Protein AF-0000000074472490 (afdb_homodimer)

Secondary structure (DSSP, 8-state):
--------------------------------------------------------------------------------------------S--S---TTS-SBTTB---TT--SS-SS-HHHHHHHHHIIIIIHHHH-TT-TT-HHHHHHHHHHTT-HHHHHHHHHHHHHHHHHHHHHTTT---B-TTS-B----TTHHHHHHHHHHHHHHHHHT-TT----HHHHHHHHHHHHHHHHTHHHH----HHHHHHHHHHHHT--S-TB-TTTTT-PPPPS-TT-SS-HHHHHHHHHHHHHHHHHHHHHHT----S-B-TT--TT------HHHHHHHHHHHHHHHHHHHHS-----HHHHHHHHHHHHHHHHHHHHH--GGGS-SEEE--BGGGTB-S-EEE-SSHHHHHHHHHHHHHHHHHHHT-TTT---SSTTHHHHHHHHHHHHHHHHHHHHHHHHHSS--HHHHHHHHHHHHHHGGG---HHHHHHHHHHHHHHHHHH----HHHHHHHHHHHHHH-/--------------------------------------------------------------------------------------------S--TT--TTS-SBTTB---TT--SS-SS-HHHHHHHHHIIIIIHHHH-TT-TT-HHHHHHHHHHTT-HHHHHHHHHHHHHHHHHHHHHTTT---B-TTS-B----TTHHHHHHHHHHHHHHHHHT-TT----HHHHHHHHHHHHHHHHTHHHH----HHHHHHHHHHHHT--S-SB-TTTTT-PPPPS-TT-SS-HHHHHHHHHHHHHHHHHHHHHHT----S-B-TT--TT------HHHHHHHHHHHHHHHHHHHHS-----HHHHHHHHHHHHHHHHHHHHH--GGGS-SEEE--BGGGTB-S-EEE-SSHHHHHHHHHHHHHHHHHHHT-TTT---SSTTHHHHHHHHHHHHHHHHHHHHHHHHHSS--HHHHHHHHHHHHHHGGG---HHHHHHHHHHHHHHHHHH----HHHHHHHHHHHHHH-

Organism: Aspergillus tubingensis (strain CBS 134.48) (NCBI:txid767770)

Foldseek 3Di:
DPDDDDPPDPDDPDDCPPDPPPDDDDPDDDPPDPPPPPPDDDDDDDDDDDDYDDDDDDDDDDDDDDDDDDDDPPCPPDDPDPPPPDDPPDPDPVPPVPLPPPPPAQFFDADPQCDPVGRDDPLLVLLLLCQLPPVLLLQCLLPPVSCRNPQLSVSLRTGVLSSLLSQLLSLLQLLLLCVLQVNPFDADPVRDGDDDDNCRNVVSVVSNVVSVVVQVPDPVHQPALSNLLSLLSVVNSCQLCCVPPNNDCVSVVVNLVNQVVVVPPACLALVNVNWDDFDPDSSDPRGRSSSSSSVLSSLLVCVLVCLLVLAQQRGDHDPPHDLVDDDDDDLSSLLSSLSSLLNVLSCLQRNPDPDDLVRNQVVLVVSVVSLVCCVVDNDPQLQFPDWDQADVVVLRHAIAGHGDGSSSLSSVLSSLVSVLSSLVSNSVLPCCDDDCNVVSVLVSLVSLSNSLSHLLNSQPNYDHRLSSLSSSLSSCLNNVLSDQDPSVNVVNVVSLSCSCNVRVRDCVVSNVVSVVSNVVVD/DPDDDPPDDDPPDDDDDPDDDPPDDDDDDPPPDDPDPPPDDDDDDDDDDDDDDDDDDDDDDDDDDDDDDDDPPPPDPDDPPPPPPDDPPPPDPVPPVCCPVDPPAQFFDADPQCDPVGRDDPLLVLLLLCQLPPVLLLQCLLPPVSCRNPQLSVSLRTHLLSSLLSQLLSLLQLLLLCVLQVNPFDADPVRDGDDDDNCRNVVSVVSNVVSVVVQVPDPVHAPALSNLL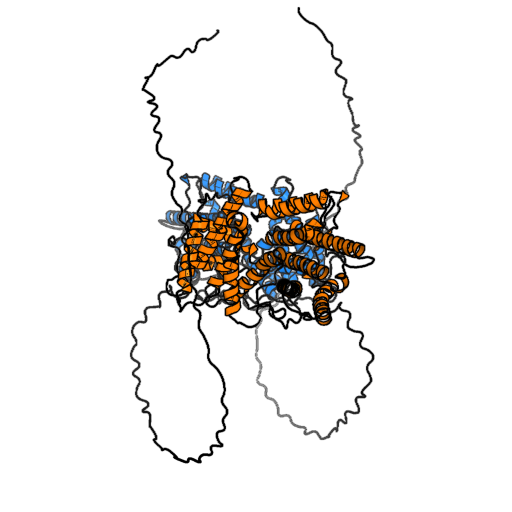SLLSVVNSQQLCCVPPNNDCVSVVVNLVNQVVVVPPACLALVNVNWDDFDPRSSDPRGRSSSSSSVLSSLLSCVLVCLLVLAQQRGDHDPPHDLVDDDDDDLSSLLSSLSSLLNVLSCLQRNPDPDDLVRNQVVLVVSVVSLVCCVVDNPPQLQFPDWDQADVVVLRHAIAGHGDGSSSLSSVLSSLVSVLSSLVSNSVLPCCDDDCNVVSVLVSLVSLSNSLSHLLNSQPNYDHRLSSLSSSLSSCLNNVLSDQDPSVNVVNVVSLSCSCNVRVRDCVVSNVVSVVSNVVVD

pLDDT: mean 76.33, std 29.39, range [14.24, 98.69]

Radius of gyration: 37.51 Å; Cα contacts (8 Å, |Δi|>4): 1243; chains: 2; bounding box: 107×106×148 Å

Sequence (1044 aa):
MTPRVKQDHTRPEASTTPTTDSRTIEGGEKPTAHVSLSTGSCQQGGCRNNLQGAVPEASSPRQQDPKPPTAPVVADTSNLGVANEPDKALPDSAGEFARGRYPLGPLHGLPDTNSITAYLSWEEACLIRHFAENLAQWFETSDRDRHFSIVVPERAMFCPVLRYAVFTASAGHLTRLASCRRGKEVNLANGVSLRLNPEAAIRYHDICISYLLEISNDPREEYNEDVLTAATILRFYEQIEAPSLGHSDTYLNAIKFIVNTQGKESFYAYQNIQGPSPNPHVHSTPSLSLHHSACLSALRQEFWSAFLHQRPFPFPVSSTNNYSLCDIATDFIWANRIFVWVADLLIFCFGNDKLGMEERARRWRKLKAVEEQWQQSSPPAFKPIYYRAADPASGKYFPEIWHMNTCQVAGAQHVELGRILLAVSDPARTSRLGLGAWSRSQILASELRNITRRLCGLAISNRPCPAAWVTAMVGISVCGEYFTDTGEQDALVRLLQRLEYDHAWPTESTIQALRNAWEHATMTPRVKQDHTRPEASTTPTTDSRTIEGGEKPTAHVSLSTGSCQQGGCRNNLQGAVPEASSPRQQDPKPPTAPVVADTSNLGVANEPDKALPDSAGEFARGRYPLGPLHGLPDTNSI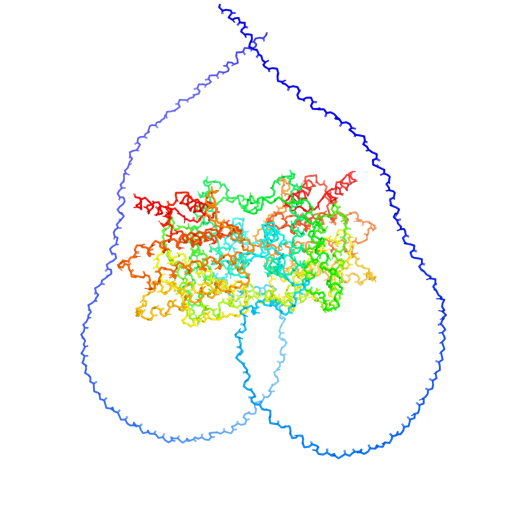TAYLSWEEACLIRHFAENLAQWFETSDRDRHFSIVVPERAMFCPVLRYAVFTASAGHLTRLASCRRGKEVNLANGVSLRLNPEAAIRYHDICISYLLEISNDPREEYNEDVLTAATILRFYEQIEAPSLGHSDTYLNAIKFIVNTQGKESFYAYQNIQGPSPNPHVHSTPSLSLHHSACLSALRQEFWSAFLHQRPFPFPVSSTNNYSLCDIATDFIWANRIFVWVADLLIFCFGNDKLGMEERARRWRKLKAVEEQWQQSSPPAFKPIYYRAADPASGKYFPEIWHMNTCQVAGAQHVELGRILLAVSDPARTSRLGLGAWSRSQILASELRNITRRLCGLAISNRPCPAAWVTAMVGISVCGEYFTDTGEQDALVRLLQRLEYDHAWPTESTIQALRNAWEHAT

Structure (mmCIF, N/CA/C/O backbone):
data_AF-0000000074472490-model_v1
#
loop_
_entity.id
_entity.type
_entity.pdbx_description
1 polymer 'ARCA protein'
#
loop_
_atom_site.group_PDB
_atom_site.id
_atom_site.type_symbol
_atom_site.label_atom_id
_atom_site.label_alt_id
_atom_site.label_comp_id
_atom_site.label_asym_id
_atom_site.label_entity_id
_atom_site.label_seq_id
_atom_site.pdbx_PDB_ins_code
_atom_site.Cartn_x
_atom_site.Cartn_y
_atom_site.Cartn_z
_atom_site.occupancy
_atom_site.B_iso_or_equiv
_atom_site.auth_seq_id
_atom_site.auth_comp_id
_atom_site.auth_asym_id
_atom_site.auth_atom_id
_atom_site.pdbx_PDB_model_num
ATOM 1 N N . MET A 1 1 ? -24.578 26.922 -73.75 1 17.66 1 MET A N 1
ATOM 2 C CA . MET A 1 1 ? -25.109 25.672 -73.188 1 17.66 1 MET A CA 1
ATOM 3 C C . MET A 1 1 ? -25.391 25.797 -71.688 1 17.66 1 MET A C 1
ATOM 5 O O . MET A 1 1 ? -24.469 25.766 -70.875 1 17.66 1 MET A O 1
ATOM 9 N N . THR A 1 2 ? -26.406 26.547 -71.125 1 19.66 2 THR A N 1
ATOM 10 C CA . THR A 1 2 ? -27.094 27.312 -70.125 1 19.66 2 THR A CA 1
ATOM 11 C C . THR A 1 2 ? -27.938 26.391 -69.25 1 19.66 2 THR A C 1
ATOM 13 O O . THR A 1 2 ? -28.859 26.844 -68.562 1 19.66 2 THR A O 1
ATOM 16 N N . PRO A 1 3 ? -27.359 25.172 -68.812 1 19.97 3 PRO A N 1
ATOM 17 C CA . PRO A 1 3 ? -28.219 24.016 -68.562 1 19.97 3 PRO A CA 1
ATOM 18 C C . PRO A 1 3 ? -29.016 24.188 -67.25 1 19.97 3 PRO A C 1
ATOM 20 O O . PRO A 1 3 ? -28.484 24.672 -66.25 1 19.97 3 PRO A O 1
ATOM 23 N N . ARG A 1 4 ? -30.422 24.109 -67.188 1 18 4 ARG A N 1
ATOM 24 C CA . ARG A 1 4 ? -31.641 24.562 -66.562 1 18 4 ARG A CA 1
ATOM 25 C C . ARG A 1 4 ? -31.797 23.875 -65.188 1 18 4 ARG A C 1
ATOM 27 O O . ARG A 1 4 ? -31.062 22.938 -64.875 1 18 4 ARG A O 1
ATOM 34 N N . VAL A 1 5 ? -33 23.172 -64.812 1 17.72 5 VAL A N 1
ATOM 35 C CA . VAL A 1 5 ? -34.25 23.391 -64.062 1 17.72 5 VAL A CA 1
ATOM 36 C C . VAL A 1 5 ? -34.406 22.344 -62.969 1 17.72 5 VAL A C 1
ATOM 38 O O . VAL A 1 5 ? -35.406 22.344 -62.25 1 17.72 5 VAL A O 1
ATOM 41 N N . LYS A 1 6 ? -33.594 21.297 -62.812 1 18.27 6 LYS A N 1
ATOM 42 C CA . LYS A 1 6 ? -34.281 20.094 -62.375 1 18.27 6 LYS A CA 1
ATOM 43 C C . LYS A 1 6 ? -34.781 20.25 -60.938 1 18.27 6 LYS A C 1
ATOM 45 O O . LYS A 1 6 ? -34 20.594 -60.031 1 18.27 6 LYS A O 1
ATOM 50 N N . GLN A 1 7 ? -36.156 20.141 -60.5 1 18.27 7 GLN A N 1
ATOM 51 C CA . GLN A 1 7 ? -37.219 20.516 -59.594 1 18.27 7 GLN A CA 1
ATOM 52 C C . GLN A 1 7 ? -37.25 19.578 -58.375 1 18.27 7 GLN A C 1
ATOM 54 O O . GLN A 1 7 ? -38 18.609 -58.344 1 18.27 7 GLN A O 1
ATOM 59 N N . ASP A 1 8 ? -36.125 19.094 -57.812 1 18.53 8 ASP A N 1
ATOM 60 C CA . ASP A 1 8 ? -36.094 17.891 -56.969 1 18.53 8 ASP A CA 1
ATOM 61 C C . ASP A 1 8 ? -36.875 18.094 -55.688 1 18.53 8 ASP A C 1
ATOM 63 O O . ASP A 1 8 ? -36.656 19.062 -54.969 1 18.53 8 ASP A O 1
ATOM 67 N N . HIS A 1 9 ? -37.969 17.312 -55.344 1 19.16 9 HIS A N 1
ATOM 68 C CA . HIS A 1 9 ? -39.281 17.172 -54.719 1 19.16 9 HIS A CA 1
ATOM 69 C C . HIS A 1 9 ? -39.125 16.875 -53.219 1 19.16 9 HIS A C 1
ATOM 71 O O . HIS A 1 9 ? -38.688 15.781 -52.844 1 19.16 9 HIS A O 1
ATOM 77 N N . THR A 1 10 ? -38.656 17.734 -52.344 1 18.27 10 THR A N 1
ATOM 78 C CA . THR A 1 10 ? -38.094 17.609 -50.969 1 18.27 10 THR A CA 1
ATOM 79 C C . THR A 1 10 ? -39.188 17.188 -50 1 18.27 10 THR A C 1
ATOM 81 O O . THR A 1 10 ? -40.219 17.859 -49.875 1 18.27 10 THR A O 1
ATOM 84 N N . ARG A 1 11 ? -39.312 15.875 -49.719 1 18.16 11 ARG A N 1
ATOM 85 C CA . ARG A 1 11 ? -40.312 15.078 -49.031 1 18.16 11 ARG A CA 1
ATOM 86 C C . ARG A 1 11 ? -40.594 15.664 -47.656 1 18.16 11 ARG A C 1
ATOM 88 O O . ARG A 1 11 ? -39.688 15.969 -46.875 1 18.16 11 ARG A O 1
ATOM 95 N N . PRO A 1 12 ? -41.938 16.016 -47.25 1 18.17 12 PRO A N 1
ATOM 96 C CA . PRO A 1 12 ? -42.625 16.844 -46.25 1 18.17 12 PRO A CA 1
ATOM 97 C C . PRO A 1 12 ? -42.625 16.219 -44.844 1 18.17 12 PRO A C 1
ATOM 99 O O . PRO A 1 12 ? -43.125 15.109 -44.688 1 18.17 12 PRO A O 1
ATOM 102 N N . GLU A 1 13 ? -41.438 16.188 -44.188 1 17.86 13 GLU A N 1
ATOM 103 C CA . GLU A 1 13 ? -41.25 15.484 -42.906 1 17.86 13 GLU A CA 1
ATOM 104 C C . GLU A 1 13 ? -42.375 15.836 -41.938 1 17.86 13 GLU A C 1
ATOM 106 O O . GLU A 1 13 ? -42.719 17 -41.781 1 17.86 13 GLU A O 1
ATOM 111 N N . ALA A 1 14 ? -43.188 14.914 -41.562 1 17.92 14 ALA A N 1
ATOM 112 C CA . ALA A 1 14 ? -44.438 14.656 -40.844 1 17.92 14 ALA A CA 1
ATOM 113 C C . ALA A 1 14 ? -44.375 15.188 -39.438 1 17.92 14 ALA A C 1
ATOM 115 O O . ALA A 1 14 ? -43.375 14.984 -38.75 1 17.92 14 ALA A O 1
ATOM 116 N N . SER A 1 15 ? -45.125 16.219 -38.938 1 17.45 15 SER A N 1
ATOM 117 C CA . SER A 1 15 ? -45.438 17.188 -37.906 1 17.45 15 SER A CA 1
ATOM 118 C C . SER A 1 15 ? -45.938 16.516 -36.625 1 17.45 15 SER A C 1
ATOM 120 O O . SER A 1 15 ? -47.094 16.078 -36.594 1 17.45 15 SER A O 1
ATOM 122 N N . THR A 1 16 ? -45.125 15.617 -35.969 1 17.69 16 THR A N 1
ATOM 123 C CA . THR A 1 16 ? -45.594 14.805 -34.875 1 17.69 16 THR A CA 1
ATOM 124 C C . THR A 1 16 ? -46.094 15.688 -33.75 1 17.69 16 THR A C 1
ATOM 126 O O . THR A 1 16 ? -45.312 16.406 -33.094 1 17.69 16 THR A O 1
ATOM 129 N N . THR A 1 17 ? -47.312 16.188 -33.688 1 17.45 17 THR A N 1
ATOM 130 C CA . THR A 1 17 ? -48.031 17.156 -32.875 1 17.45 17 THR A CA 1
ATOM 131 C C . THR A 1 17 ? -48.281 16.578 -31.484 1 17.45 17 THR A C 1
ATOM 133 O O . THR A 1 17 ? -49.156 17.047 -30.766 1 17.45 17 THR A O 1
ATOM 136 N N . PRO A 1 18 ? -47.25 15.945 -30.828 1 18.59 18 PRO A N 1
ATOM 137 C CA . PRO A 1 18 ? -47.938 15.258 -29.734 1 18.59 18 PRO A CA 1
ATOM 138 C C . PRO A 1 18 ? -48.719 16.219 -28.828 1 18.59 18 PRO A C 1
ATOM 140 O O . PRO A 1 18 ? -48.406 17.406 -28.766 1 18.59 18 PRO A O 1
ATOM 143 N N . THR A 1 19 ? -49.938 15.812 -28.438 1 16.86 19 THR A N 1
ATOM 144 C CA . THR A 1 19 ? -51.125 16.234 -27.75 1 16.86 19 THR A CA 1
ATOM 145 C C . THR A 1 19 ? -50.844 16.531 -26.281 1 16.86 19 THR A C 1
ATOM 147 O O . THR A 1 19 ? -50.156 15.766 -25.609 1 16.86 19 THR A O 1
ATOM 150 N N . THR A 1 20 ? -51.062 17.812 -25.781 1 16.88 20 THR A N 1
ATOM 151 C CA . THR A 1 20 ? -50.875 18.75 -24.672 1 16.88 20 THR A CA 1
ATOM 152 C C . THR A 1 20 ? -51.688 18.312 -23.453 1 16.88 20 THR A C 1
ATOM 154 O O . THR A 1 20 ? -51.656 18.969 -22.406 1 16.88 20 THR A O 1
ATOM 157 N N . ASP A 1 21 ? -52.219 17.031 -23.406 1 16.22 21 ASP A N 1
ATOM 158 C CA . ASP A 1 21 ? -53.406 17.172 -22.562 1 16.22 21 ASP A CA 1
ATOM 159 C C . ASP A 1 21 ? -53 17.516 -21.125 1 16.22 21 ASP A C 1
ATOM 161 O O . ASP A 1 21 ? -52.031 16.969 -20.594 1 16.22 21 ASP A O 1
ATOM 165 N N . SER A 1 22 ? -53.562 18.641 -20.547 1 16.53 22 SER A N 1
ATOM 166 C CA . SER A 1 22 ? -53.469 19.547 -19.406 1 16.53 22 SER A CA 1
ATOM 167 C C . SER A 1 22 ? -53.969 18.875 -18.141 1 16.53 22 SER A C 1
ATOM 169 O O . SER A 1 22 ? -54.469 19.562 -17.234 1 16.53 22 SER A O 1
ATOM 171 N N . ARG A 1 23 ? -54.062 17.594 -18.094 1 15.91 23 ARG A N 1
ATOM 172 C CA . ARG A 1 23 ? -55.094 17.281 -17.109 1 15.91 23 ARG A CA 1
ATOM 173 C C . ARG A 1 23 ? -54.812 17.906 -15.758 1 15.91 23 ARG A C 1
ATOM 175 O O . ARG A 1 23 ? -53.625 18.094 -15.406 1 15.91 23 ARG A O 1
ATOM 182 N N . THR A 1 24 ? -55.844 18.25 -14.938 1 15.8 24 THR A N 1
ATOM 183 C CA . THR A 1 24 ? -56.312 19.156 -13.898 1 15.8 24 THR A CA 1
ATOM 184 C C . THR A 1 24 ? -55.781 18.75 -12.531 1 15.8 24 THR A C 1
ATOM 186 O O . THR A 1 24 ? -55.375 19.594 -11.734 1 15.8 24 THR A O 1
ATOM 189 N N . ILE A 1 25 ? -55.812 17.469 -12.078 1 16.98 25 ILE A N 1
ATOM 190 C CA . ILE A 1 25 ? -56.625 17.453 -10.859 1 16.98 25 ILE A CA 1
ATOM 191 C C . ILE A 1 25 ? -55.812 18.016 -9.703 1 16.98 25 ILE A C 1
ATOM 193 O O . ILE A 1 25 ? -54.594 18 -9.734 1 16.98 25 ILE A O 1
ATOM 197 N N . GLU A 1 26 ? -56.5 18.078 -8.422 1 16.28 26 GLU A N 1
ATOM 198 C CA . GLU A 1 26 ? -56.906 18.797 -7.219 1 16.28 26 GLU A CA 1
ATOM 199 C C . GLU A 1 26 ? -56.031 18.406 -6.031 1 16.28 26 GLU A C 1
ATOM 201 O O . GLU A 1 26 ? -56.25 18.875 -4.91 1 16.28 26 GLU A O 1
ATOM 206 N N . GLY A 1 27 ? -54.844 17.938 -6.266 1 15.73 27 GLY A N 1
ATOM 207 C CA . GLY A 1 27 ? -54.469 17.266 -5.023 1 15.73 27 GLY A CA 1
ATOM 208 C C . GLY A 1 27 ? -54.406 18.219 -3.838 1 15.73 27 GLY A C 1
ATOM 209 O O . GLY A 1 27 ? -53.812 19.297 -3.936 1 15.73 27 GLY A O 1
ATOM 210 N N . GLY A 1 28 ? -55.375 18.109 -2.936 1 16.16 28 GLY A N 1
ATOM 211 C CA . GLY A 1 28 ? -55.656 18.844 -1.71 1 16.16 28 GLY A CA 1
ATOM 212 C C . GLY A 1 28 ? -54.5 18.891 -0.749 1 16.16 28 GLY A C 1
ATOM 213 O O . GLY A 1 28 ? -53.531 18.156 -0.908 1 16.16 28 GLY A O 1
ATOM 214 N N . GLU A 1 29 ? -54.562 19.734 0.365 1 15.74 29 GLU A N 1
ATOM 215 C CA . GLU A 1 29 ? -53.844 20.625 1.276 1 15.74 29 GLU A CA 1
ATOM 216 C C . GLU A 1 29 ? -53.156 19.844 2.389 1 15.74 29 GLU A C 1
ATOM 218 O O . GLU A 1 29 ? -52.344 20.406 3.117 1 15.74 29 GLU A O 1
ATOM 223 N N . LYS A 1 30 ? -53.094 18.469 2.516 1 16.89 30 LYS A N 1
ATOM 224 C CA . LYS A 1 30 ? -53.344 18.266 3.943 1 16.89 30 LYS A CA 1
ATOM 225 C C . LYS A 1 30 ? -52.156 18.812 4.766 1 16.89 30 LYS A C 1
ATOM 227 O O . LYS A 1 30 ? -51 18.547 4.457 1 16.89 30 LYS A O 1
ATOM 232 N N . PRO A 1 31 ? -52.312 19.797 5.789 1 16.41 31 PRO A N 1
ATOM 233 C CA . PRO A 1 31 ? -51.469 20.672 6.617 1 16.41 31 PRO A CA 1
ATOM 234 C C . PRO A 1 31 ? -50.656 19.906 7.672 1 16.41 31 PRO A C 1
ATOM 236 O O . PRO A 1 31 ? -49.844 20.484 8.375 1 16.41 31 PRO A O 1
ATOM 239 N N . THR A 1 32 ? -50.062 18.75 7.461 1 16.59 32 THR A N 1
ATOM 240 C CA . THR A 1 32 ? -49.938 18.078 8.758 1 16.59 32 THR A CA 1
ATOM 241 C C . THR A 1 32 ? -48.969 18.859 9.656 1 16.59 32 THR A C 1
ATOM 243 O O . THR A 1 32 ? -47.844 19.172 9.258 1 16.59 32 THR A O 1
ATOM 246 N N . ALA A 1 33 ? -49.469 19.453 10.797 1 16.72 33 ALA A N 1
ATOM 247 C CA . ALA A 1 33 ? -49.094 20.312 11.914 1 16.72 33 ALA A CA 1
ATOM 248 C C . ALA A 1 33 ? -48.031 19.656 12.789 1 16.72 33 ALA A C 1
ATOM 250 O O . ALA A 1 33 ? -48.156 18.484 13.133 1 16.72 33 ALA A O 1
ATOM 251 N N . HIS A 1 34 ? -46.812 20.016 12.586 1 16.84 34 HIS A N 1
ATOM 252 C CA . HIS A 1 34 ? -45.625 19.625 13.336 1 16.84 34 HIS A CA 1
ATOM 253 C C . HIS A 1 34 ? -45.781 19.906 14.828 1 16.84 34 HIS A C 1
ATOM 255 O O . HIS A 1 34 ? -46.094 21.031 15.227 1 16.84 34 HIS A O 1
ATOM 261 N N . VAL A 1 35 ? -46.344 18.953 15.617 1 16.34 35 VAL A N 1
ATOM 262 C CA . VAL A 1 35 ? -46.625 19.016 17.047 1 16.34 35 VAL A CA 1
ATOM 263 C C . VAL A 1 35 ? -45.344 19.359 17.797 1 16.34 35 VAL A C 1
ATOM 265 O O . VAL A 1 35 ? -44.312 18.719 17.625 1 16.34 35 VAL A O 1
ATOM 268 N N . SER A 1 36 ? -45.188 20.625 18.375 1 16.72 36 SER A N 1
ATOM 269 C CA . SER A 1 36 ? -44.312 21.422 19.234 1 16.72 36 SER A CA 1
ATOM 270 C C . SER A 1 36 ? -44.125 20.766 20.594 1 16.72 36 SER A C 1
ATOM 272 O O . SER A 1 36 ? -45.031 20.703 21.406 1 16.72 36 SER A O 1
ATOM 274 N N . LEU A 1 37 ? -43.688 19.469 20.734 1 16.03 37 LEU A N 1
ATOM 275 C CA . LEU A 1 37 ? -43.844 19.016 22.109 1 16.03 37 LEU A CA 1
ATOM 276 C C . LEU A 1 37 ? -43.062 19.922 23.062 1 16.03 37 LEU A C 1
ATOM 278 O O . LEU A 1 37 ? -41.844 20.156 22.844 1 16.03 37 LEU A O 1
ATOM 282 N N . SER A 1 38 ? -43.719 20.688 24.016 1 15.64 38 SER A N 1
ATOM 283 C CA . SER A 1 38 ? -43.594 21.703 25.047 1 15.64 38 SER A CA 1
ATOM 284 C C . SER A 1 38 ? -42.781 21.172 26.234 1 15.64 38 SER A C 1
ATOM 286 O O . SER A 1 38 ? -42.594 21.891 27.219 1 15.64 38 SER A O 1
ATOM 288 N N . THR A 1 39 ? -41.969 20.141 26.25 1 16.22 39 THR A N 1
ATOM 289 C CA . THR A 1 39 ? -41.938 19.656 27.625 1 16.22 39 THR A CA 1
ATOM 290 C C . THR A 1 39 ? -41.281 20.703 28.531 1 16.22 39 THR A C 1
ATOM 292 O O . THR A 1 39 ? -40.156 21.141 28.297 1 16.22 39 THR A O 1
ATOM 295 N N . GLY A 1 40 ? -42.031 21.422 29.453 1 15.15 40 GLY A N 1
ATOM 296 C CA . GLY A 1 40 ? -41.938 22.516 30.422 1 15.15 40 GLY A CA 1
ATOM 297 C C . GLY A 1 40 ? -41.156 22.141 31.656 1 15.15 40 GLY A C 1
ATOM 298 O O . GLY A 1 40 ? -41 22.969 32.562 1 15.15 40 GLY A O 1
ATOM 299 N N . SER A 1 41 ? -40.656 20.922 31.922 1 15.26 41 SER A N 1
ATOM 300 C CA . SER A 1 41 ? -40.844 20.734 33.344 1 15.26 41 SER A CA 1
ATOM 301 C C . SER A 1 41 ? -40.156 21.828 34.156 1 15.26 41 SER A C 1
ATOM 303 O O . SER A 1 41 ? -39.25 22.469 33.656 1 15.26 41 SER A O 1
ATOM 305 N N . CYS A 1 42 ? -40.406 21.766 35.594 1 15.5 42 CYS A N 1
ATOM 306 C CA . CYS A 1 42 ? -40.688 22.438 36.875 1 15.5 42 CYS A CA 1
ATOM 307 C C . CYS A 1 42 ? -39.406 22.891 37.531 1 15.5 42 CYS A C 1
ATOM 309 O O . CYS A 1 42 ? -38.344 22.312 37.312 1 15.5 42 CYS A O 1
ATOM 311 N N . GLN A 1 43 ? -39.531 23.859 38.375 1 15.12 43 GLN A N 1
ATOM 312 C CA . GLN A 1 43 ? -38.906 24.984 39.062 1 15.12 43 GLN A CA 1
ATOM 313 C C . GLN A 1 43 ? -38.156 24.516 40.312 1 15.12 43 GLN A C 1
ATOM 315 O O . GLN A 1 43 ? -37.5 25.328 40.969 1 15.12 43 GLN A O 1
ATOM 320 N N . GLN A 1 44 ? -38.062 23.125 40.594 1 14.3 44 GLN A N 1
ATOM 321 C CA . GLN A 1 44 ? -38.188 23.188 42.062 1 14.3 44 GLN A CA 1
ATOM 322 C C . GLN A 1 44 ? -37.094 24.047 42.656 1 14.3 44 GLN A C 1
ATOM 324 O O . GLN A 1 44 ? -36.062 24.312 42 1 14.3 44 GLN A O 1
ATOM 329 N N . GLY A 1 45 ? -36.969 23.875 44.125 1 14.79 45 GLY A N 1
ATOM 330 C CA . GLY A 1 45 ? -36.875 24.531 45.406 1 14.79 45 GLY A CA 1
ATOM 331 C C . GLY A 1 45 ? -35.469 24.875 45.812 1 14.79 45 GLY A C 1
ATOM 332 O O . GLY A 1 45 ? -34.5 24.328 45.219 1 14.79 45 GLY A O 1
ATOM 333 N N . GLY A 1 46 ? -35.344 25.812 46.719 1 15.25 46 GLY A N 1
ATOM 334 C CA . GLY A 1 46 ? -34.5 26.844 47.281 1 15.25 46 GLY A CA 1
ATOM 335 C C . GLY A 1 46 ? -33.344 26.266 48.094 1 15.25 46 GLY A C 1
ATOM 336 O O . GLY A 1 46 ? -32.312 26.922 48.25 1 15.25 46 GLY A O 1
ATOM 337 N N . CYS A 1 47 ? -33.656 25.062 48.781 1 14.82 47 CYS A N 1
ATOM 338 C CA . CYS A 1 47 ? -33.344 25.328 50.188 1 14.82 47 CYS A CA 1
ATOM 339 C C . CYS A 1 47 ? -31.859 25.547 50.375 1 14.82 47 CYS A C 1
ATOM 341 O O . CYS A 1 47 ? -31.047 25.109 49.562 1 14.82 47 CYS A O 1
ATOM 343 N N . ARG A 1 48 ? -31.609 26 51.625 1 15.28 48 ARG A N 1
ATOM 344 C CA . ARG A 1 48 ? -30.797 26.844 52.469 1 15.28 48 ARG A CA 1
ATOM 345 C C . ARG A 1 48 ? -29.453 26.188 52.75 1 15.28 48 ARG A C 1
ATOM 347 O O . ARG A 1 48 ? -29.297 24.969 52.594 1 15.28 48 ARG A O 1
ATOM 354 N N . ASN A 1 49 ? -28.734 26.984 53.375 1 15.18 49 ASN A N 1
ATOM 355 C CA . ASN A 1 49 ? -27.359 27.297 53.719 1 15.18 49 ASN A CA 1
ATOM 356 C C . ASN A 1 49 ? -26.734 26.203 54.594 1 15.18 49 ASN A C 1
ATOM 358 O O . ASN A 1 49 ? -25.562 25.891 54.469 1 15.18 49 ASN A O 1
ATOM 362 N N . ASN A 1 50 ? -27.641 25.656 55.625 1 14.48 50 ASN A N 1
ATOM 363 C CA . ASN A 1 50 ? -27.109 26.047 56.938 1 14.48 50 ASN A CA 1
ATOM 364 C C . ASN A 1 50 ? -25.875 25.234 57.281 1 14.48 50 ASN A C 1
ATOM 366 O O . ASN A 1 50 ? -25.594 24.203 56.688 1 14.48 50 ASN A O 1
ATOM 370 N N . LEU A 1 51 ? -25.812 25.141 58.625 1 14.81 51 LEU A N 1
ATOM 371 C CA . LEU A 1 51 ? -24.938 25.453 59.75 1 14.81 51 LEU A CA 1
ATOM 372 C C . LEU A 1 51 ? -24.094 24.25 60.156 1 14.81 51 LEU A C 1
ATOM 374 O O . LEU A 1 51 ? -22.875 24.344 60.219 1 14.81 51 LEU A O 1
ATOM 378 N N . GLN A 1 52 ? -24.703 23.406 61.125 1 14.45 52 GLN A N 1
ATOM 379 C CA . GLN A 1 52 ? -24.156 23.406 62.469 1 14.45 52 GLN A CA 1
ATOM 380 C C . GLN A 1 52 ? -23.141 22.281 62.656 1 14.45 52 GLN A C 1
ATOM 382 O O . GLN A 1 52 ? -21.969 22.547 62.969 1 14.45 52 GLN A O 1
ATOM 387 N N . GLY A 1 53 ? -23.547 21.375 63.594 1 14.59 53 GLY A N 1
ATOM 388 C CA . GLY A 1 53 ? -23.031 21.172 64.938 1 14.59 53 GLY A CA 1
ATOM 389 C C . GLY A 1 53 ? -22 20.062 65 1 14.59 53 GLY A C 1
ATOM 390 O O . GLY A 1 53 ? -21.734 19.391 64 1 14.59 53 GLY A O 1
ATOM 391 N N . ALA A 1 54 ? -22.219 19.281 66.062 1 14.77 54 ALA A N 1
ATOM 392 C CA . ALA A 1 54 ? -21.5 18.953 67.312 1 14.77 54 ALA A CA 1
ATOM 393 C C . ALA A 1 54 ? -20.781 17.609 67.188 1 14.77 54 ALA A C 1
ATOM 395 O O . ALA A 1 54 ? -19.578 17.516 67.438 1 14.77 54 ALA A O 1
ATOM 396 N N . VAL A 1 55 ? -21.578 16.453 67.25 1 14.87 55 VAL A N 1
ATOM 397 C CA . VAL A 1 55 ? -21.438 15.805 68.562 1 14.87 55 VAL A CA 1
ATOM 398 C C . VAL A 1 55 ? -20.297 14.789 68.562 1 14.87 55 VAL A C 1
ATOM 400 O O . VAL A 1 55 ? -19.891 14.344 67.438 1 14.87 55 VAL A O 1
ATOM 403 N N . PRO A 1 56 ? -20.375 13.898 69.625 1 15.86 56 PRO A N 1
ATOM 404 C CA . PRO A 1 56 ? -19.5 13.406 70.688 1 15.86 56 PRO A CA 1
ATOM 405 C C . PRO A 1 56 ? -18.719 12.156 70.25 1 15.86 56 PRO A C 1
ATOM 407 O O . PRO A 1 56 ? -19.016 11.555 69.188 1 15.86 56 PRO A O 1
ATOM 410 N N . GLU A 1 57 ? -18.25 11.5 71.25 1 14.75 57 GLU A N 1
ATOM 411 C CA . GLU A 1 57 ? -17.109 10.805 71.812 1 14.75 57 GLU A CA 1
ATOM 412 C C . GLU A 1 57 ? -17.188 9.305 71.562 1 14.75 57 GLU A C 1
ATOM 414 O O . GLU A 1 57 ? -16.156 8.656 71.375 1 14.75 57 GLU A O 1
ATOM 419 N N . ALA A 1 58 ? -18.516 8.641 71.562 1 14.24 58 ALA A N 1
ATOM 420 C CA . ALA A 1 58 ? -18.516 7.609 72.562 1 14.24 58 ALA A CA 1
ATOM 421 C C . ALA A 1 58 ? -17.562 6.473 72.188 1 14.24 58 ALA A C 1
ATOM 423 O O . ALA A 1 58 ? -17.25 6.281 71 1 14.24 58 ALA A O 1
ATOM 424 N N . SER A 1 59 ? -17.688 5.508 73.062 1 14.52 59 SER A N 1
ATOM 425 C CA . SER A 1 59 ? -16.969 4.602 74 1 14.52 59 SER A CA 1
ATOM 426 C C . SER A 1 59 ? -16.828 3.215 73.375 1 14.52 59 SER A C 1
ATOM 428 O O . SER A 1 59 ? -15.75 2.615 73.438 1 14.52 59 SER A O 1
ATOM 430 N N . SER A 1 60 ? -18.047 2.504 73.062 1 14.34 60 SER A N 1
ATOM 431 C CA . SER A 1 60 ? -18.156 1.393 74 1 14.34 60 SER A CA 1
ATOM 432 C C . SER A 1 60 ? -17.344 0.19 73.562 1 14.34 60 SER A C 1
ATOM 434 O O . SER A 1 60 ? -16.969 0.108 72.375 1 14.34 60 SER A O 1
ATOM 436 N N . PRO A 1 61 ? -17.984 -1.013 73.812 1 15.37 61 PRO A N 1
ATOM 437 C CA . PRO A 1 61 ? -17.625 -2.121 74.688 1 15.37 61 PRO A CA 1
ATOM 438 C C . PRO A 1 61 ? -16.969 -3.281 74 1 15.37 61 PRO A C 1
ATOM 440 O O . PRO A 1 61 ? -17.016 -3.338 72.75 1 15.37 61 PRO A O 1
ATOM 443 N N . ARG A 1 62 ? -16.938 -4.426 74.688 1 15.2 62 ARG A N 1
ATOM 444 C CA . ARG A 1 62 ? -16.078 -5.508 75.188 1 15.2 62 ARG A CA 1
ATOM 445 C C . ARG A 1 62 ? -16.203 -6.734 74.312 1 15.2 62 ARG A C 1
ATOM 447 O O . ARG A 1 62 ? -15.258 -7.523 74.188 1 15.2 62 ARG A O 1
ATOM 454 N N . GLN A 1 63 ? -17.5 -6.941 73.5 1 14.54 63 GLN A N 1
ATOM 455 C CA . GLN A 1 63 ? -17.969 -8.25 73.938 1 14.54 63 GLN A CA 1
ATOM 456 C C . GLN A 1 63 ? -17.125 -9.375 73.375 1 14.54 63 GLN A C 1
ATOM 458 O O . GLN A 1 63 ? -16.547 -9.211 72.312 1 14.54 63 GLN A O 1
ATOM 463 N N . GLN A 1 64 ? -17.609 -10.617 73.75 1 15.37 64 GLN A N 1
ATOM 464 C CA . GLN A 1 64 ? -17.141 -11.859 74.312 1 15.37 64 GLN A CA 1
ATOM 465 C C . GLN A 1 64 ? -16.734 -12.867 73.25 1 15.37 64 GLN A C 1
ATOM 467 O O . GLN A 1 64 ? -15.617 -13.391 73.25 1 15.37 64 GLN A O 1
ATOM 472 N N . ASP A 1 65 ? -17.672 -13.875 73 1 15.36 65 ASP A N 1
ATOM 473 C CA . ASP A 1 65 ? -17.484 -15.219 73.5 1 15.36 65 ASP A CA 1
ATOM 474 C C . ASP A 1 65 ? -16.922 -16.172 72.438 1 15.36 65 ASP A C 1
ATOM 476 O O . ASP A 1 65 ? -15.922 -16.844 72.688 1 15.36 65 ASP A O 1
ATOM 480 N N . PRO A 1 66 ? -17.859 -16.922 71.625 1 16.42 66 PRO A N 1
ATOM 481 C CA . PRO A 1 66 ? -17.953 -18.359 71.938 1 16.42 66 PRO A CA 1
ATOM 482 C C . PRO A 1 66 ? -17.062 -19.203 71 1 16.42 66 PRO A C 1
ATOM 484 O O . PRO A 1 66 ? -16.703 -18.75 69.938 1 16.42 66 PRO A O 1
ATOM 487 N N . LYS A 1 67 ? -16.766 -20.484 71.375 1 17.14 67 LYS A N 1
ATOM 488 C CA . LYS A 1 67 ? -15.766 -21.547 71.312 1 17.14 67 LYS A CA 1
ATOM 489 C C . LYS A 1 67 ? -15.938 -22.375 70.062 1 17.14 67 LYS A C 1
ATOM 491 O O . LYS A 1 67 ? -14.992 -23.031 69.625 1 17.14 67 LYS A O 1
ATOM 496 N N . PRO A 1 68 ? -17.188 -22.312 69.188 1 16.44 68 PRO A N 1
ATOM 497 C CA . PRO A 1 68 ? -17.656 -23.703 69.125 1 16.44 68 PRO A CA 1
ATOM 498 C C . PRO A 1 68 ? -16.734 -24.609 68.312 1 16.44 68 PRO A C 1
ATOM 500 O O . PRO A 1 68 ? -15.93 -24.109 67.5 1 16.44 68 PRO A O 1
ATOM 503 N N . PRO A 1 69 ? -17.312 -25.891 67.938 1 17.66 69 PRO A N 1
ATOM 504 C CA . PRO A 1 69 ? -16.984 -27.312 68 1 17.66 69 PRO A CA 1
ATOM 505 C C . PRO A 1 69 ? -16.234 -27.828 66.75 1 17.66 69 PRO A C 1
ATOM 507 O O . PRO A 1 69 ? -16.156 -27.125 65.75 1 17.66 69 PRO A O 1
ATOM 510 N N . THR A 1 70 ? -16.406 -29.219 66.5 1 17.45 70 THR A N 1
ATOM 511 C CA . THR A 1 70 ? -15.719 -30.516 66.375 1 17.45 70 THR A CA 1
ATOM 512 C C . THR A 1 70 ? -15.508 -30.922 64.938 1 17.45 70 THR A C 1
ATOM 514 O O . THR A 1 70 ? -14.414 -31.344 64.562 1 17.45 70 THR A O 1
ATOM 517 N N . ALA A 1 71 ? -16.609 -31.375 64.125 1 18.3 71 ALA A N 1
ATOM 518 C CA . ALA A 1 71 ? -16.734 -32.75 63.656 1 18.3 71 ALA A CA 1
ATOM 519 C C . ALA A 1 71 ? -16 -32.969 62.344 1 18.3 71 ALA A C 1
ATOM 521 O O . ALA A 1 71 ? -15.875 -32.031 61.531 1 18.3 71 ALA A O 1
ATOM 522 N N . PRO A 1 72 ? -15.375 -34.219 62.094 1 20.22 72 PRO A N 1
ATOM 523 C CA . PRO A 1 72 ? -14.312 -34.781 61.219 1 20.22 72 PRO A CA 1
ATOM 524 C C . PRO A 1 72 ? -14.789 -35.031 59.812 1 20.22 72 PRO A C 1
ATOM 526 O O . PRO A 1 72 ? -14.023 -35.531 58.969 1 20.22 72 PRO A O 1
ATOM 529 N N . VAL A 1 73 ? -15.789 -34.312 59.156 1 17.94 73 VAL A N 1
ATOM 530 C CA . VAL A 1 73 ? -16.594 -35.031 58.188 1 17.94 73 VAL A CA 1
ATOM 531 C C . VAL A 1 73 ? -15.688 -35.562 57.094 1 17.94 73 VAL A C 1
ATOM 533 O O . VAL A 1 73 ? -14.93 -34.812 56.469 1 17.94 73 VAL A O 1
ATOM 536 N N . VAL A 1 74 ? -15.539 -36.969 57 1 20.47 74 VAL A N 1
ATOM 537 C CA . VAL A 1 74 ? -14.859 -38.031 56.25 1 20.47 74 VAL A CA 1
ATOM 538 C C . VAL A 1 74 ? -15.32 -38 54.812 1 20.47 74 VAL A C 1
ATOM 540 O O . VAL A 1 74 ? -16.469 -38.344 54.5 1 20.47 74 VAL A O 1
ATOM 543 N N . ALA A 1 75 ? -15.289 -36.938 54 1 17.59 75 ALA A N 1
ATOM 544 C CA . ALA A 1 75 ? -16.078 -36.938 52.75 1 17.59 75 ALA A CA 1
ATOM 545 C C . ALA A 1 75 ? -15.586 -38.031 51.812 1 17.59 75 ALA A C 1
ATOM 547 O O . ALA A 1 75 ? -14.406 -38.094 51.438 1 17.59 75 ALA A O 1
ATOM 548 N N . ASP A 1 76 ? -16.25 -39.219 51.812 1 18.64 76 ASP A N 1
ATOM 549 C CA . ASP A 1 76 ? -16.156 -40.5 51.125 1 18.64 76 ASP A CA 1
ATOM 550 C C . ASP A 1 76 ? -16.281 -40.312 49.625 1 18.64 76 ASP A C 1
ATOM 552 O O . ASP A 1 76 ? -17.359 -40.5 49.062 1 18.64 76 ASP A O 1
ATOM 556 N N . THR A 1 77 ? -15.875 -39.25 48.938 1 18.53 77 THR A N 1
ATOM 557 C CA . THR A 1 77 ? -16.469 -39.062 47.625 1 18.53 77 THR A CA 1
ATOM 558 C C . THR A 1 77 ? -16.156 -40.281 46.719 1 18.53 77 THR A C 1
ATOM 560 O O . THR A 1 77 ? -14.992 -40.625 46.562 1 18.53 77 THR A O 1
ATOM 563 N N . SER A 1 78 ? -17.125 -41.188 46.562 1 18.58 78 SER A N 1
ATOM 564 C CA . SER A 1 78 ? -17.516 -42.375 45.844 1 18.58 78 SER A CA 1
ATOM 565 C C . SER A 1 78 ? -16.969 -42.375 44.438 1 18.58 78 SER A C 1
ATOM 567 O O . SER A 1 78 ? -16.578 -41.312 43.906 1 18.58 78 SER A O 1
ATOM 569 N N . ASN A 1 79 ? -17.312 -43.5 43.594 1 19.78 79 ASN A N 1
ATOM 570 C CA . ASN A 1 79 ? -17.047 -44.469 42.531 1 19.78 79 ASN A CA 1
ATOM 571 C C . ASN A 1 79 ? -17.297 -43.844 41.156 1 19.78 79 ASN A C 1
ATOM 573 O O . ASN A 1 79 ? -18.438 -43.781 40.688 1 19.78 79 ASN A O 1
ATOM 577 N N . LEU A 1 80 ? -16.797 -42.625 40.781 1 20.47 80 LEU A N 1
ATOM 578 C CA . LEU A 1 80 ? -17.281 -42 39.562 1 20.47 80 LEU A CA 1
ATOM 579 C C . LEU A 1 80 ? -17.078 -42.938 38.375 1 20.47 80 LEU A C 1
ATOM 581 O O . LEU A 1 80 ? -15.953 -43.312 38.062 1 20.47 80 LEU A O 1
ATOM 585 N N . GLY A 1 81 ? -18.078 -43.781 38.156 1 19.95 81 GLY A N 1
ATOM 586 C CA . GLY A 1 81 ? -18.344 -44.75 37.094 1 19.95 81 GLY A CA 1
ATOM 587 C C . GLY A 1 81 ? -17.922 -44.25 35.719 1 19.95 81 GLY A C 1
ATOM 588 O O . GLY A 1 81 ? -18.031 -43.062 35.438 1 19.95 81 GLY A O 1
ATOM 589 N N . VAL A 1 82 ? -17.141 -45.094 34.906 1 24.72 82 VAL A N 1
ATOM 590 C CA . VAL A 1 82 ? -16.375 -45.094 33.656 1 24.72 82 VAL A CA 1
ATOM 591 C C . VAL A 1 82 ? -17.312 -44.906 32.469 1 24.72 82 VAL A C 1
ATOM 593 O O . VAL A 1 82 ? -17.609 -45.844 31.734 1 24.72 82 VAL A O 1
ATOM 596 N N . ALA A 1 83 ? -18.594 -44.344 32.719 1 23.05 83 ALA A N 1
ATOM 597 C CA . ALA A 1 83 ? -19.469 -44.656 31.594 1 23.05 83 ALA A CA 1
ATOM 598 C C . ALA A 1 83 ? -18.781 -44.344 30.266 1 23.05 83 ALA A C 1
ATOM 600 O O . ALA A 1 83 ? -18.016 -43.375 30.156 1 23.05 83 ALA A O 1
ATOM 601 N N . ASN A 1 84 ? -18.875 -45.25 29.328 1 23.88 84 ASN A N 1
ATOM 602 C CA . ASN A 1 84 ? -18.484 -45.5 27.953 1 23.88 84 ASN A CA 1
ATOM 603 C C . ASN A 1 84 ? -18.938 -44.375 27.016 1 23.88 84 ASN A C 1
ATOM 605 O O . ASN A 1 84 ? -20.125 -44.25 26.719 1 23.88 84 ASN A O 1
ATOM 609 N N . GLU A 1 85 ? -18.672 -43.125 27.281 1 24.94 85 GLU A N 1
ATOM 610 C CA . GLU A 1 85 ? -19.453 -42.125 26.578 1 24.94 85 GLU A CA 1
ATOM 611 C C . GLU A 1 85 ? -19.375 -42.312 25.062 1 24.94 85 GLU A C 1
ATOM 613 O O . GLU A 1 85 ? -18.312 -42.688 24.531 1 24.94 85 GLU A O 1
ATOM 618 N N . PRO A 1 86 ? -20.594 -42.375 24.391 1 27.11 86 PRO A N 1
ATOM 619 C CA . PRO A 1 86 ? -20.844 -42.656 22.984 1 27.11 86 PRO A CA 1
ATOM 620 C C . PRO A 1 86 ? -19.875 -41.906 22.062 1 27.11 86 PRO A C 1
ATOM 622 O O . PRO A 1 86 ? -19.25 -40.938 22.484 1 27.11 86 PRO A O 1
ATOM 625 N N . ASP A 1 87 ? -19.844 -42.344 20.703 1 26.36 87 ASP A N 1
ATOM 626 C CA . ASP A 1 87 ? -19.047 -42.156 19.5 1 26.36 87 ASP A CA 1
ATOM 627 C C . ASP A 1 87 ? -18.984 -40.688 19.109 1 26.36 87 ASP A C 1
ATOM 629 O O . ASP A 1 87 ? -19.984 -40.094 18.734 1 26.36 87 ASP A O 1
ATOM 633 N N . LYS A 1 88 ? -18.219 -39.844 19.688 1 27.5 88 LYS A N 1
ATOM 634 C CA . LYS A 1 88 ? -18.141 -38.406 19.5 1 27.5 88 LYS A CA 1
ATOM 635 C C . LYS A 1 88 ? -17.922 -38.062 18.031 1 27.5 88 LYS A C 1
ATOM 637 O O . LYS A 1 88 ? -16.859 -38.375 17.469 1 27.5 88 LYS A O 1
ATOM 642 N N . ALA A 1 89 ? -19.094 -37.969 17.156 1 28.3 89 ALA A N 1
ATOM 643 C CA . ALA A 1 89 ? -19.109 -37.438 15.789 1 28.3 89 ALA A CA 1
ATOM 644 C C . ALA A 1 89 ? -18.094 -36.312 15.617 1 28.3 89 ALA A C 1
ATOM 646 O O . ALA A 1 89 ? -17.906 -35.5 16.516 1 28.3 89 ALA A O 1
ATOM 647 N N . LEU A 1 90 ? -17.109 -36.562 14.742 1 27.89 90 LEU A N 1
ATOM 648 C CA . LEU A 1 90 ? -16.047 -35.656 14.312 1 27.89 90 LEU A CA 1
ATOM 649 C C . LEU A 1 90 ? -16.562 -34.25 14.164 1 27.89 90 LEU A C 1
ATOM 651 O O . LEU A 1 90 ? -17.625 -34.031 13.555 1 27.89 90 LEU A O 1
ATOM 655 N N . PRO A 1 91 ? -16.328 -33.312 15.148 1 30.31 91 PRO A N 1
ATOM 656 C CA . PRO A 1 91 ? -16.922 -31.969 15.023 1 30.31 91 PRO A CA 1
ATOM 657 C C . PRO A 1 91 ? -16.891 -31.438 13.594 1 30.31 91 PRO A C 1
ATOM 659 O O . PRO A 1 91 ? -15.984 -31.781 12.828 1 30.31 91 PRO A O 1
ATOM 662 N N . ASP A 1 92 ? -18.031 -31.266 12.875 1 29.05 92 ASP A N 1
ATOM 663 C CA . ASP A 1 92 ? -18.281 -30.641 11.578 1 29.05 92 ASP A CA 1
ATOM 664 C C . ASP A 1 92 ? -17.281 -29.531 11.305 1 29.05 92 ASP A C 1
ATOM 666 O O . ASP A 1 92 ? -16.953 -28.734 12.195 1 29.05 92 ASP A O 1
ATOM 670 N N . SER A 1 93 ? -16.359 -29.641 10.344 1 30.22 93 SER A N 1
ATOM 671 C CA . SER A 1 93 ? -15.336 -28.781 9.773 1 30.22 93 SER A CA 1
ATOM 672 C C . SER A 1 93 ? -15.789 -27.328 9.766 1 30.22 93 SER A C 1
ATOM 674 O O . SER A 1 93 ? -15.117 -26.469 9.188 1 30.22 93 SER A O 1
ATOM 676 N N . ALA A 1 94 ? -17.188 -27.062 9.875 1 31.3 94 ALA A N 1
ATOM 677 C CA . ALA A 1 94 ? -17.812 -25.781 10.203 1 31.3 94 ALA A CA 1
ATOM 678 C C . ALA A 1 94 ? -17.094 -25.109 11.375 1 31.3 94 ALA A C 1
ATOM 680 O O . ALA A 1 94 ? -17.594 -24.141 11.938 1 31.3 94 ALA A O 1
ATOM 681 N N . GLY A 1 95 ? -16.125 -25.75 12.023 1 29.62 95 GLY A N 1
ATOM 682 C CA . GLY A 1 95 ? -15.562 -25.344 13.297 1 29.62 95 GLY A CA 1
ATOM 683 C C . GLY A 1 95 ? -14.984 -23.938 13.273 1 29.62 95 GLY A C 1
ATOM 684 O O . GLY A 1 95 ? -15.273 -23.125 14.156 1 29.62 95 GLY A O 1
ATOM 685 N N . GLU A 1 96 ? -13.75 -23.781 12.578 1 33.66 96 GLU A N 1
ATOM 686 C CA . GLU A 1 96 ? -12.805 -22.766 13.008 1 33.66 96 GLU A CA 1
ATOM 687 C C . GLU A 1 96 ? -13.266 -21.375 12.578 1 33.66 96 GLU A C 1
ATOM 689 O O . GLU A 1 96 ? -12.742 -20.359 13.062 1 33.66 96 GLU A O 1
ATOM 694 N N . PHE A 1 97 ? -13.82 -21.281 11.312 1 37.72 97 PHE A N 1
ATOM 695 C CA . PHE A 1 97 ? -13.961 -19.844 11.117 1 37.72 97 PHE A CA 1
ATOM 696 C C . PHE A 1 97 ? -15.008 -19.266 12.062 1 37.72 97 PHE A C 1
ATOM 698 O O . PHE A 1 97 ? -16.047 -18.781 11.617 1 37.72 97 PHE A O 1
ATOM 705 N N . ALA A 1 98 ? -15.43 -19.938 13.031 1 36.25 98 ALA A N 1
ATOM 706 C CA . ALA A 1 98 ? -16.203 -19.234 14.047 1 36.25 98 ALA A CA 1
ATOM 707 C C . ALA A 1 98 ? -15.633 -17.859 14.32 1 36.25 98 ALA A C 1
ATOM 709 O O . ALA A 1 98 ? -14.562 -17.719 14.914 1 36.25 98 ALA A O 1
ATOM 710 N N . ARG A 1 99 ? -15.445 -17.094 13.484 1 42.94 99 ARG A N 1
ATOM 711 C CA . ARG A 1 99 ? -15.625 -15.938 14.352 1 42.94 99 ARG A CA 1
ATOM 712 C C . ARG A 1 99 ? -16.609 -16.234 15.477 1 42.94 99 ARG A C 1
ATOM 714 O O . ARG A 1 99 ? -17.812 -15.961 15.352 1 42.94 99 ARG A O 1
ATOM 721 N N . GLY A 1 100 ? -16.797 -17.469 15.625 1 38.5 100 GLY A N 1
ATOM 722 C CA . GLY A 1 100 ? -17.656 -18.484 16.234 1 38.5 100 GLY A CA 1
ATOM 723 C C . GLY A 1 100 ? -18.391 -17.969 17.453 1 38.5 100 GLY A C 1
ATOM 724 O O . GLY A 1 100 ? -19.5 -18.422 17.75 1 38.5 100 GLY A O 1
ATOM 725 N N . ARG A 1 101 ? -17.516 -17.547 18.281 1 40.69 101 ARG A N 1
ATOM 726 C CA . ARG A 1 101 ? -18.25 -17.375 19.531 1 40.69 101 ARG A CA 1
ATOM 727 C C . ARG A 1 101 ? -19.328 -16.312 19.391 1 40.69 101 ARG A C 1
ATOM 729 O O . ARG A 1 101 ? -20.047 -16.016 20.344 1 40.69 101 ARG A O 1
ATOM 736 N N . TYR A 1 102 ? -19.078 -15.453 18.391 1 45.59 102 TYR A N 1
ATOM 737 C CA . TYR A 1 102 ? -20.125 -14.445 18.531 1 45.59 102 TYR A CA 1
ATOM 738 C C . TYR A 1 102 ? -21.422 -14.906 17.891 1 45.59 102 TYR A C 1
ATOM 740 O O . TYR A 1 102 ? -21.438 -15.375 16.75 1 45.59 102 TYR A O 1
ATOM 748 N N . PRO A 1 103 ? -22.219 -15.305 18.531 1 56.72 103 PRO A N 1
ATOM 749 C CA . PRO A 1 103 ? -23.562 -15.586 18.047 1 56.72 103 PRO A CA 1
ATOM 750 C C . PRO A 1 103 ? -24.031 -14.609 16.969 1 56.72 103 PRO A C 1
ATOM 752 O O . PRO A 1 103 ? -23.484 -13.5 16.859 1 56.72 103 PRO A O 1
ATOM 755 N N . LEU A 1 104 ? -24.656 -15.18 15.844 1 63.94 104 LEU A N 1
ATOM 756 C CA . LEU A 1 104 ? -25.328 -14.328 14.875 1 63.94 104 LEU A CA 1
ATOM 757 C C . LEU A 1 104 ? -26 -13.141 15.562 1 63.94 104 LEU A C 1
ATOM 759 O O . LEU A 1 104 ? -26.641 -13.305 16.609 1 63.94 104 LEU A O 1
ATOM 763 N N . GLY A 1 105 ? -25.438 -12.031 15.32 1 71.25 105 GLY A N 1
ATOM 764 C CA . GLY A 1 105 ? -25.938 -10.781 15.867 1 71.25 105 GLY A CA 1
ATOM 765 C C . GLY A 1 105 ? -25.547 -9.562 15.047 1 71.25 105 GLY A C 1
ATOM 766 O O . GLY A 1 105 ? -25.188 -9.695 13.875 1 71.25 105 GLY A O 1
ATOM 767 N N . PRO A 1 106 ? -25.781 -8.547 15.531 1 77.44 106 PRO A N 1
ATOM 768 C CA . PRO A 1 106 ? -25.516 -7.301 14.805 1 77.44 106 PRO A CA 1
ATOM 769 C C . PRO A 1 106 ? -24.047 -7.16 14.398 1 77.44 106 PRO A C 1
ATOM 771 O O . PRO A 1 106 ? -23.734 -6.473 13.43 1 77.44 106 PRO A O 1
ATOM 774 N N . LEU A 1 107 ? -23.25 -7.871 15.086 1 79.56 107 LEU A N 1
ATOM 775 C CA . LEU A 1 107 ? -21.828 -7.766 14.781 1 79.56 107 LEU A CA 1
ATOM 776 C C . LEU A 1 107 ? -21.328 -9.016 14.07 1 79.56 107 LEU A C 1
ATOM 778 O O . LEU A 1 107 ? -20.141 -9.125 13.75 1 79.56 107 LEU A O 1
ATOM 782 N N . HIS A 1 108 ? -22.359 -9.852 13.852 1 86.44 108 HIS A N 1
ATOM 783 C CA . HIS A 1 108 ? -21.953 -11.086 13.195 1 86.44 108 HIS A CA 1
ATOM 784 C C . HIS A 1 108 ? -23.016 -11.555 12.195 1 86.44 108 HIS A C 1
ATOM 786 O O . HIS A 1 108 ? -24.188 -11.703 12.555 1 86.44 108 HIS A O 1
ATOM 792 N N . GLY A 1 109 ? -22.5 -11.656 10.984 1 87.94 109 GLY A N 1
ATOM 793 C CA . GLY A 1 109 ? -23.391 -12.164 9.945 1 87.94 109 GLY A CA 1
ATOM 794 C C . GLY A 1 109 ? -22.828 -12.016 8.547 1 87.94 109 GLY A C 1
ATOM 795 O O . GLY A 1 109 ? -22.156 -11.023 8.25 1 87.94 109 GLY A O 1
ATOM 796 N N . LEU A 1 110 ? -23.094 -12.984 7.684 1 91.75 110 LEU A N 1
ATOM 797 C CA . LEU A 1 110 ? -22.703 -12.922 6.281 1 91.75 110 LEU A CA 1
ATOM 798 C C . LEU A 1 110 ? -23.656 -12.039 5.488 1 91.75 110 LEU A C 1
ATOM 800 O O . LEU A 1 110 ? -24.797 -11.805 5.918 1 91.75 110 LEU A O 1
ATOM 804 N N . PRO A 1 111 ? -23.172 -11.547 4.348 1 92.38 111 PRO A N 1
ATOM 805 C CA . PRO A 1 111 ? -24.109 -10.805 3.492 1 92.38 111 PRO A CA 1
ATOM 806 C C . PRO A 1 111 ? -25.266 -11.664 3.006 1 92.38 111 PRO A C 1
ATOM 808 O O . PRO A 1 111 ? -25.109 -12.867 2.787 1 92.38 111 PRO A O 1
ATOM 811 N N . ASP A 1 112 ? -26.375 -11.031 2.822 1 89.06 112 ASP A N 1
ATOM 812 C CA . ASP A 1 112 ? -27.562 -11.727 2.318 1 89.06 112 ASP A CA 1
ATOM 813 C C . ASP A 1 112 ? -27.297 -12.328 0.938 1 89.06 112 ASP A C 1
ATOM 815 O O . ASP A 1 112 ? -27.906 -13.336 0.566 1 89.06 112 ASP A O 1
ATOM 819 N N . THR A 1 113 ? -26.359 -11.75 0.235 1 88.94 113 THR A N 1
ATOM 820 C CA . THR A 1 113 ? -26.062 -12.156 -1.137 1 88.94 113 THR A CA 1
ATOM 821 C C . THR A 1 113 ? -24.969 -13.219 -1.169 1 88.94 113 THR A C 1
ATOM 823 O O . THR A 1 113 ? -24.516 -13.617 -2.244 1 88.94 113 THR A O 1
ATOM 826 N N . ASN A 1 114 ? -24.562 -13.641 -0.006 1 91.62 114 ASN A N 1
ATOM 827 C CA . ASN A 1 114 ? -23.5 -14.641 0.092 1 91.62 114 ASN A CA 1
ATOM 828 C C . ASN A 1 114 ? -23.875 -15.938 -0.613 1 91.62 114 ASN A C 1
ATOM 830 O O . ASN A 1 114 ? -25.016 -16.391 -0.51 1 91.62 114 ASN A O 1
ATOM 834 N N . SER A 1 115 ? -23 -16.5 -1.428 1 92 115 SER A N 1
ATOM 835 C CA . SER A 1 115 ? -23.141 -17.797 -2.09 1 92 115 SER A CA 1
ATOM 836 C C . SER A 1 115 ? -21.953 -18.688 -1.818 1 92 115 SER A C 1
ATOM 838 O O . SER A 1 115 ? -21.016 -18.297 -1.104 1 92 115 SER A O 1
ATOM 840 N N . ILE A 1 116 ? -21.969 -19.797 -2.367 1 88.12 116 ILE A N 1
ATOM 841 C CA . ILE A 1 116 ? -20.891 -20.766 -2.193 1 88.12 116 ILE A CA 1
ATOM 842 C C . ILE A 1 116 ? -19.641 -20.266 -2.938 1 88.12 116 ILE A C 1
ATOM 844 O O . ILE A 1 116 ? -18.516 -20.484 -2.488 1 88.12 116 ILE A O 1
ATOM 848 N N . THR A 1 117 ? -19.859 -19.469 -3.979 1 90.81 117 THR A N 1
ATOM 849 C CA . THR A 1 117 ? -18.766 -19.125 -4.875 1 90.81 117 THR A CA 1
ATOM 850 C C . THR A 1 117 ? -18.172 -17.766 -4.504 1 90.81 117 THR A C 1
ATOM 852 O O . THR A 1 117 ? -17 -17.484 -4.805 1 90.81 117 THR A O 1
ATOM 855 N N . ALA A 1 118 ? -19.094 -16.906 -3.922 1 95.56 118 ALA A N 1
ATOM 856 C CA . ALA A 1 118 ? -18.609 -15.57 -3.617 1 95.56 118 ALA A CA 1
ATOM 857 C C . ALA A 1 118 ? -19.391 -14.945 -2.467 1 95.56 118 ALA A C 1
ATOM 859 O O . ALA A 1 118 ? -20.516 -15.344 -2.188 1 95.56 118 ALA A O 1
ATOM 860 N N . TYR A 1 119 ? -18.812 -13.945 -1.822 1 95.56 119 TYR A N 1
ATOM 861 C CA . TYR A 1 119 ? -19.422 -13.305 -0.662 1 95.56 119 TYR A CA 1
ATOM 862 C C . TYR A 1 119 ? -20.516 -12.336 -1.087 1 95.56 119 TYR A C 1
ATOM 864 O O . TYR A 1 119 ? -21.5 -12.148 -0.371 1 95.56 119 TYR A O 1
ATOM 872 N N . LEU A 1 120 ? -20.328 -11.703 -2.271 1 97.5 120 LEU A N 1
ATOM 873 C CA . LEU A 1 120 ? -21.109 -10.5 -2.512 1 97.5 120 LEU A CA 1
ATOM 874 C C . LEU A 1 120 ? -21.703 -10.5 -3.92 1 97.5 120 LEU A C 1
ATOM 876 O O . LEU A 1 120 ? -21.219 -11.219 -4.797 1 97.5 120 LEU A O 1
ATOM 880 N N . SER A 1 121 ? -22.766 -9.648 -4.086 1 94.88 121 SER A N 1
ATOM 881 C CA . SER A 1 121 ? -23.25 -9.305 -5.418 1 94.88 121 SER A CA 1
ATOM 882 C C . SER A 1 121 ? -22.297 -8.359 -6.133 1 94.88 121 SER A C 1
ATOM 884 O O . SER A 1 121 ? -21.344 -7.855 -5.527 1 94.88 121 SER A O 1
ATOM 886 N N . TRP A 1 122 ? -22.609 -8.109 -7.344 1 92.5 122 TRP A N 1
ATOM 887 C CA . TRP A 1 122 ? -21.734 -7.277 -8.172 1 92.5 122 TRP A CA 1
ATOM 888 C C . TRP A 1 122 ? -21.609 -5.879 -7.578 1 92.5 122 TRP A C 1
ATOM 890 O O . TRP A 1 122 ? -20.484 -5.379 -7.395 1 92.5 122 TRP A O 1
ATOM 900 N N . GLU A 1 123 ? -22.703 -5.215 -7.242 1 92.69 123 GLU A N 1
ATOM 901 C CA . GLU A 1 123 ? -22.703 -3.859 -6.703 1 92.69 123 GLU A CA 1
ATOM 902 C C . GLU A 1 123 ? -21.938 -3.795 -5.383 1 92.69 123 GLU A C 1
ATOM 904 O O . GLU A 1 123 ? -21.094 -2.912 -5.188 1 92.69 123 GLU A O 1
ATOM 909 N N . GLU A 1 124 ? -22.25 -4.738 -4.547 1 95.62 124 GLU A N 1
ATOM 910 C CA . GLU A 1 124 ? -21.594 -4.777 -3.236 1 95.62 124 GLU A CA 1
ATOM 911 C C . GLU A 1 124 ? -20.094 -5.008 -3.371 1 95.62 124 GLU A C 1
ATOM 913 O O . GLU A 1 124 ? -19.297 -4.387 -2.66 1 95.62 124 GLU A O 1
ATOM 918 N N . ALA A 1 125 ? -19.703 -5.887 -4.266 1 95.69 125 ALA A N 1
ATOM 919 C CA . ALA A 1 125 ? -18.297 -6.164 -4.504 1 95.69 125 ALA A CA 1
ATOM 920 C C . ALA A 1 125 ? -17.562 -4.926 -5.02 1 95.69 125 ALA A C 1
ATOM 922 O O . ALA A 1 125 ? -16.438 -4.648 -4.621 1 95.69 125 ALA A O 1
ATOM 923 N N . CYS A 1 126 ? -18.25 -4.18 -5.883 1 94.5 126 CYS A N 1
ATOM 924 C CA . CYS A 1 126 ? -17.672 -2.945 -6.414 1 94.5 126 CYS A CA 1
ATOM 925 C C . CYS A 1 126 ? -17.422 -1.937 -5.297 1 94.5 126 CYS A C 1
ATOM 927 O O . CYS A 1 126 ? -16.406 -1.245 -5.293 1 94.5 126 CYS A O 1
ATOM 929 N N . LEU A 1 127 ? -18.328 -1.909 -4.367 1 96.19 127 LEU A N 1
ATOM 930 C CA . LEU A 1 127 ? -18.219 -0.953 -3.271 1 96.19 127 LEU A CA 1
ATOM 931 C C . LEU A 1 127 ? -17.078 -1.337 -2.33 1 96.19 127 LEU A C 1
ATOM 933 O O . LEU A 1 127 ? -16.328 -0.474 -1.879 1 96.19 127 LEU A O 1
ATOM 937 N N . ILE A 1 128 ? -16.938 -2.643 -2.045 1 96.69 128 ILE A N 1
ATOM 938 C CA . ILE A 1 128 ? -15.836 -3.119 -1.21 1 96.69 128 ILE A CA 1
ATOM 939 C C . ILE A 1 128 ? -14.5 -2.836 -1.899 1 96.69 128 ILE A C 1
ATOM 941 O O . ILE A 1 128 ? -13.547 -2.402 -1.257 1 96.69 128 ILE A O 1
ATOM 945 N N . ARG A 1 129 ? -14.438 -3.047 -3.143 1 94.38 129 ARG A N 1
ATOM 946 C CA . ARG A 1 129 ? -13.219 -2.803 -3.91 1 94.38 129 ARG A CA 1
ATOM 947 C C . ARG A 1 129 ? -12.875 -1.317 -3.936 1 94.38 129 ARG A C 1
ATOM 949 O O . ARG A 1 129 ? -11.719 -0.94 -3.771 1 94.38 129 ARG A O 1
ATOM 956 N N . HIS A 1 130 ? -13.844 -0.509 -4.199 1 94.38 130 HIS A N 1
ATOM 957 C CA . HIS A 1 130 ? -13.617 0.931 -4.188 1 94.38 130 HIS A CA 1
ATOM 958 C C . HIS A 1 130 ? -13.07 1.392 -2.842 1 94.38 130 HIS A C 1
ATOM 960 O O . HIS A 1 130 ? -12.156 2.219 -2.789 1 94.38 130 HIS A O 1
ATOM 966 N N . PHE A 1 131 ? -13.672 0.796 -1.808 1 97.25 131 PHE A N 1
ATOM 967 C CA . PHE A 1 131 ? -13.195 1.149 -0.476 1 97.25 131 PHE A CA 1
ATOM 968 C C . PHE A 1 131 ? -11.727 0.771 -0.31 1 97.25 131 PHE A C 1
ATOM 970 O O . PHE A 1 131 ? -10.906 1.604 0.078 1 97.25 131 PHE A O 1
ATOM 977 N N . ALA A 1 132 ? -11.352 -0.412 -0.602 1 95.56 132 ALA A N 1
ATOM 978 C CA . ALA A 1 132 ? -10.016 -0.943 -0.371 1 95.56 132 ALA A CA 1
ATOM 979 C C . ALA A 1 132 ? -8.984 -0.237 -1.251 1 95.56 132 ALA A C 1
ATOM 981 O O . ALA A 1 132 ? -7.855 0.01 -0.82 1 95.56 132 ALA A O 1
ATOM 982 N N . GLU A 1 133 ? -9.375 0.194 -2.428 1 92.31 133 GLU A N 1
ATOM 983 C CA . GLU A 1 133 ? -8.406 0.687 -3.404 1 92.31 133 GLU A CA 1
ATOM 984 C C . GLU A 1 133 ? -8.336 2.211 -3.395 1 92.31 133 GLU A C 1
ATOM 986 O O . GLU A 1 133 ? -7.32 2.795 -3.766 1 92.31 133 GLU A O 1
ATOM 991 N N . ASN A 1 134 ? -9.469 2.83 -2.961 1 93 134 ASN A N 1
ATOM 992 C CA . ASN A 1 134 ? -9.508 4.281 -3.119 1 93 134 ASN A CA 1
ATOM 993 C C . ASN A 1 134 ? -9.734 4.98 -1.782 1 93 134 ASN A C 1
ATOM 995 O O . ASN A 1 134 ? -9.133 6.023 -1.516 1 93 134 ASN A O 1
ATOM 999 N N . LEU A 1 135 ? -10.531 4.418 -0.928 1 96.62 135 LEU A N 1
ATOM 1000 C CA . LEU A 1 135 ? -10.914 5.152 0.272 1 96.62 135 LEU A CA 1
ATOM 1001 C C . LEU A 1 135 ? -10 4.805 1.44 1 96.62 135 LEU A C 1
ATOM 1003 O O . LEU A 1 135 ? -9.75 5.641 2.309 1 96.62 135 LEU A O 1
ATOM 1007 N N . ALA A 1 136 ? -9.57 3.584 1.527 1 97.19 136 ALA A N 1
ATOM 1008 C CA . ALA A 1 136 ? -8.797 3.107 2.67 1 97.19 136 ALA A CA 1
ATOM 1009 C C . ALA A 1 136 ? -7.605 4.023 2.945 1 97.19 136 ALA A C 1
ATOM 1011 O O . ALA A 1 136 ? -7.238 4.246 4.102 1 97.19 136 ALA A O 1
ATOM 1012 N N . GLN A 1 137 ? -6.996 4.613 1.955 1 95.44 137 GLN A N 1
ATOM 1013 C CA . GLN A 1 137 ? -5.801 5.438 2.09 1 95.44 137 GLN A CA 1
ATOM 1014 C C . GLN A 1 137 ? -6.082 6.688 2.914 1 95.44 137 GLN A C 1
ATOM 1016 O O . GLN A 1 137 ? -5.172 7.262 3.518 1 95.44 137 GLN A O 1
ATOM 1021 N N . TRP A 1 138 ? -7.383 7.094 2.973 1 95.31 138 TRP A N 1
ATOM 1022 C CA . TRP A 1 138 ? -7.777 8.234 3.791 1 95.31 138 TRP A CA 1
ATOM 1023 C C . TRP A 1 138 ? -7.609 7.93 5.273 1 95.31 138 TRP A C 1
ATOM 1025 O O . TRP A 1 138 ? -7.391 8.836 6.082 1 95.31 138 TRP A O 1
ATOM 1035 N N . PHE A 1 139 ? -7.652 6.648 5.555 1 96.81 139 PHE A N 1
ATOM 1036 C CA . PHE A 1 139 ? -7.781 6.27 6.957 1 96.81 139 PHE A CA 1
ATOM 1037 C C . PHE A 1 139 ? -6.457 5.742 7.5 1 96.81 139 PHE A C 1
ATOM 1039 O O . PHE A 1 139 ? -6.262 5.668 8.711 1 96.81 139 PHE A O 1
ATOM 1046 N N . GLU A 1 140 ? -5.543 5.363 6.602 1 95.5 140 GLU A N 1
ATOM 1047 C CA . GLU A 1 140 ? -4.43 4.578 7.121 1 95.5 140 GLU A CA 1
ATOM 1048 C C . GLU A 1 140 ? -3.088 5.195 6.738 1 95.5 140 GLU A C 1
ATOM 1050 O O . GLU A 1 140 ? -2.076 4.5 6.656 1 95.5 140 GLU A O 1
ATOM 1055 N N . THR A 1 141 ? -2.963 6.488 6.523 1 94.75 141 THR A N 1
ATOM 1056 C CA . THR A 1 141 ? -1.755 7.191 6.105 1 94.75 141 THR A CA 1
ATOM 1057 C C . THR A 1 141 ? -0.619 6.949 7.094 1 94.75 141 THR A C 1
ATOM 1059 O O . THR A 1 141 ? 0.544 6.84 6.699 1 94.75 141 THR A O 1
ATOM 1062 N N . SER A 1 142 ? -0.908 6.871 8.359 1 95.31 142 SER A N 1
ATOM 1063 C CA . SER A 1 142 ? 0.129 6.676 9.367 1 95.31 142 SER A CA 1
ATOM 1064 C C . SER A 1 142 ? -0.014 5.324 10.055 1 95.31 142 SER A C 1
ATOM 1066 O O . SER A 1 142 ? 0.5 5.125 11.156 1 95.31 142 SER A O 1
ATOM 1068 N N . ASP A 1 143 ? -0.825 4.453 9.523 1 95.12 143 ASP A N 1
ATOM 1069 C CA . ASP A 1 143 ? -0.956 3.064 9.953 1 95.12 143 ASP A CA 1
ATOM 1070 C C . ASP A 1 143 ? -0.107 2.141 9.086 1 95.12 143 ASP A C 1
ATOM 1072 O O . ASP A 1 143 ? -0.523 1.754 7.988 1 95.12 143 ASP A O 1
ATOM 1076 N N . ARG A 1 144 ? 0.951 1.717 9.594 1 93 144 ARG A N 1
ATOM 1077 C CA . ARG A 1 144 ? 1.902 0.903 8.844 1 93 144 ARG A CA 1
ATOM 1078 C C . ARG A 1 144 ? 1.276 -0.421 8.422 1 93 144 ARG A C 1
ATOM 1080 O O . ARG A 1 144 ? 1.606 -0.958 7.359 1 93 144 ARG A O 1
ATOM 1087 N N . ASP A 1 145 ? 0.299 -0.886 9.164 1 93.44 145 ASP A N 1
ATOM 1088 C CA . ASP A 1 145 ? -0.26 -2.217 8.945 1 93.44 145 ASP A CA 1
ATOM 1089 C C . ASP A 1 145 ? -1.473 -2.158 8.016 1 93.44 145 ASP A C 1
ATOM 1091 O O . ASP A 1 145 ? -2.057 -3.191 7.684 1 93.44 145 ASP A O 1
ATOM 1095 N N . ARG A 1 146 ? -1.92 -1.056 7.617 1 94.75 146 ARG A N 1
ATOM 1096 C CA . ARG A 1 146 ? -2.953 -0.852 6.605 1 94.75 146 ARG A CA 1
ATOM 1097 C C . ARG A 1 146 ? -4.234 -1.586 6.977 1 94.75 146 ARG A C 1
ATOM 1099 O O . ARG A 1 146 ? -4.77 -2.355 6.176 1 94.75 146 ARG A O 1
ATOM 1106 N N . HIS A 1 147 ? -4.746 -1.335 8.125 1 96.81 147 HIS A N 1
ATOM 1107 C CA . HIS A 1 147 ? -5.91 -2.045 8.648 1 96.81 147 HIS A CA 1
ATOM 1108 C C . HIS A 1 147 ? -7.145 -1.786 7.789 1 96.81 147 HIS A C 1
ATOM 1110 O O . HIS A 1 147 ? -7.945 -2.693 7.559 1 96.81 147 HIS A O 1
ATOM 1116 N N . PHE A 1 148 ? -7.25 -0.665 7.254 1 97.69 148 PHE A N 1
ATOM 1117 C CA . PHE A 1 148 ? -8.477 -0.312 6.547 1 97.69 148 PHE A CA 1
ATOM 1118 C C . PHE A 1 148 ? -8.508 -0.945 5.164 1 97.69 148 PHE A C 1
ATOM 1120 O O . PHE A 1 148 ? -9.578 -1.255 4.637 1 97.69 148 PHE A O 1
ATOM 1127 N N . SER A 1 149 ? -7.352 -1.181 4.594 1 95.94 149 SER A N 1
ATOM 1128 C CA . SER A 1 149 ? -7.316 -1.796 3.27 1 95.94 149 SER A CA 1
ATOM 1129 C C . SER A 1 149 ? -7.309 -3.318 3.367 1 95.94 149 SER A C 1
ATOM 1131 O O . SER A 1 149 ? -7.773 -4.008 2.455 1 95.94 149 SER A O 1
ATOM 1133 N N . ILE A 1 150 ? -6.766 -3.828 4.484 1 95 150 ILE A N 1
ATOM 1134 C CA . ILE A 1 150 ? -6.535 -5.266 4.547 1 95 150 ILE A CA 1
ATOM 1135 C C . ILE A 1 150 ? -7.527 -5.906 5.512 1 95 150 ILE A C 1
ATOM 1137 O O . ILE A 1 150 ? -8.227 -6.859 5.156 1 95 150 ILE A O 1
ATOM 1141 N N . VAL A 1 151 ? -7.75 -5.359 6.664 1 95.88 151 VAL A N 1
ATOM 1142 C CA . VAL A 1 151 ? -8.508 -5.992 7.734 1 95.88 151 VAL A CA 1
ATOM 1143 C C . VAL A 1 151 ? -9.992 -5.664 7.578 1 95.88 151 VAL A C 1
ATOM 1145 O O . VAL A 1 151 ? -10.844 -6.555 7.645 1 95.88 151 VAL A O 1
ATOM 1148 N N . VAL A 1 152 ? -10.336 -4.434 7.324 1 97.44 152 VAL A N 1
ATOM 1149 C CA . VAL A 1 152 ? -11.711 -3.957 7.352 1 97.44 152 VAL A CA 1
ATOM 1150 C C . VAL A 1 152 ? -12.523 -4.648 6.258 1 97.44 152 VAL A C 1
ATOM 1152 O O . VAL A 1 152 ? -13.617 -5.16 6.512 1 97.44 152 VAL A O 1
ATOM 1155 N N . PRO A 1 153 ? -12.008 -4.766 5.004 1 97 153 PRO A N 1
ATOM 1156 C CA . PRO A 1 153 ? -12.797 -5.457 3.984 1 97 153 PRO A CA 1
ATOM 1157 C C . PRO A 1 153 ? -13.086 -6.914 4.348 1 97 153 PRO A C 1
ATOM 1159 O O . PRO A 1 153 ? -14.195 -7.402 4.121 1 97 153 PRO A O 1
ATOM 1162 N N . GLU A 1 154 ? -12.109 -7.562 4.898 1 95.12 154 GLU A N 1
ATOM 1163 C CA . GLU A 1 154 ? -12.297 -8.953 5.293 1 95.12 154 GLU A CA 1
ATOM 1164 C C . GLU A 1 154 ? -13.289 -9.078 6.449 1 95.12 154 GLU A C 1
ATOM 1166 O O . GLU A 1 154 ? -14.164 -9.938 6.434 1 95.12 154 GLU A O 1
ATOM 1171 N N . ARG A 1 155 ? -13.125 -8.227 7.395 1 94.44 155 ARG A N 1
ATOM 1172 C CA . ARG A 1 155 ? -14.023 -8.234 8.547 1 94.44 155 ARG A CA 1
ATOM 1173 C C . ARG A 1 155 ? -15.445 -7.879 8.141 1 94.44 155 ARG A C 1
ATOM 1175 O O . ARG A 1 155 ? -16.406 -8.383 8.719 1 94.44 155 ARG A O 1
ATOM 1182 N N . ALA A 1 156 ? -15.602 -7.051 7.191 1 96.38 156 ALA A N 1
ATOM 1183 C CA . ALA A 1 156 ? -16.906 -6.574 6.723 1 96.38 156 ALA A CA 1
ATOM 1184 C C . ALA A 1 156 ? -17.734 -7.723 6.145 1 96.38 156 ALA A C 1
ATOM 1186 O O . ALA A 1 156 ? -18.953 -7.621 6.043 1 96.38 156 ALA A O 1
ATOM 1187 N N . MET A 1 157 ? -17.078 -8.82 5.707 1 95.5 157 MET A N 1
ATOM 1188 C CA . MET A 1 157 ? -17.812 -9.969 5.203 1 95.5 157 MET A CA 1
ATOM 1189 C C . MET A 1 157 ? -18.641 -10.625 6.316 1 95.5 157 MET A C 1
ATOM 1191 O O . MET A 1 157 ? -19.641 -11.273 6.051 1 95.5 157 MET A O 1
ATOM 1195 N N . PHE A 1 158 ? -18.219 -10.344 7.582 1 93.38 158 PHE A N 1
ATOM 1196 C CA . PHE A 1 158 ? -18.859 -11.047 8.688 1 93.38 158 PHE A CA 1
ATOM 1197 C C . PHE A 1 158 ? -19.469 -10.055 9.68 1 93.38 158 PHE A C 1
ATOM 1199 O O . PHE A 1 158 ? -20.016 -10.461 10.703 1 93.38 158 PHE A O 1
ATOM 1206 N N . CYS A 1 159 ? -19.297 -8.789 9.445 1 93.5 159 CYS A N 1
ATOM 1207 C CA . CYS A 1 159 ? -19.734 -7.742 10.359 1 93.5 159 CYS A CA 1
ATOM 1208 C C . CYS A 1 159 ? -20.609 -6.723 9.633 1 93.5 159 CYS A C 1
ATOM 1210 O O . CYS A 1 159 ? -20.094 -5.781 9.023 1 93.5 159 CYS A O 1
ATOM 1212 N N . PRO A 1 160 ? -21.906 -6.816 9.852 1 94.75 160 PRO A N 1
ATOM 1213 C CA . PRO A 1 160 ? -22.828 -5.949 9.117 1 94.75 160 PRO A CA 1
ATOM 1214 C C . PRO A 1 160 ? -22.562 -4.465 9.359 1 94.75 160 PRO A C 1
ATOM 1216 O O . PRO A 1 160 ? -22.625 -3.66 8.43 1 94.75 160 PRO A O 1
ATOM 1219 N N . VAL A 1 161 ? -22.297 -4.066 10.57 1 94.31 161 VAL A N 1
ATOM 1220 C CA . VAL A 1 161 ? -22.094 -2.654 10.875 1 94.31 161 VAL A CA 1
ATOM 1221 C C . VAL A 1 161 ? -20.922 -2.119 10.047 1 94.31 161 VAL A C 1
ATOM 1223 O O . VAL A 1 161 ? -21.016 -1.053 9.43 1 94.31 161 VAL A O 1
ATOM 1226 N N . LEU A 1 162 ? -19.812 -2.865 9.953 1 96.31 162 LEU A N 1
ATOM 1227 C CA . LEU A 1 162 ? -18.672 -2.465 9.148 1 96.31 162 LEU A CA 1
ATOM 1228 C C . LEU A 1 162 ? -19 -2.516 7.66 1 96.31 162 LEU A C 1
ATOM 1230 O O . LEU A 1 162 ? -18.625 -1.617 6.902 1 96.31 162 LEU A O 1
ATOM 1234 N N . ARG A 1 163 ? -19.719 -3.555 7.309 1 97.75 163 ARG A N 1
ATOM 1235 C CA . ARG A 1 163 ? -20.094 -3.746 5.914 1 97.75 163 ARG A CA 1
ATOM 1236 C C . ARG A 1 163 ? -20.875 -2.541 5.383 1 97.75 163 ARG A C 1
ATOM 1238 O O . ARG A 1 163 ? -20.516 -1.97 4.352 1 97.75 163 ARG A O 1
ATOM 1245 N N . TYR A 1 164 ? -21.844 -2.117 6.086 1 98.12 164 TYR A N 1
ATOM 1246 C CA . TYR A 1 164 ? -22.719 -1.064 5.59 1 98.12 164 TYR A CA 1
ATOM 1247 C C . TYR A 1 164 ? -22.094 0.309 5.789 1 98.12 164 TYR A C 1
ATOM 1249 O O . TYR A 1 164 ? -22.422 1.259 5.074 1 98.12 164 TYR A O 1
ATOM 1257 N N . ALA A 1 165 ? -21.188 0.442 6.777 1 98.38 165 ALA A N 1
ATOM 1258 C CA . ALA A 1 165 ? -20.391 1.668 6.832 1 98.38 165 ALA A CA 1
ATOM 1259 C C . ALA A 1 165 ? -19.531 1.823 5.582 1 98.38 165 ALA A C 1
ATOM 1261 O O . ALA A 1 165 ? -19.469 2.904 4.992 1 98.38 165 ALA A O 1
ATOM 1262 N N . VAL A 1 166 ? -18.891 0.726 5.164 1 98.62 166 VAL A N 1
ATOM 1263 C CA . VAL A 1 166 ? -18.031 0.704 3.982 1 98.62 166 VAL A CA 1
ATOM 1264 C C . VAL A 1 166 ? -18.859 0.996 2.738 1 98.62 166 VAL A C 1
ATOM 1266 O O . VAL A 1 166 ? -18.469 1.812 1.899 1 98.62 166 VAL A O 1
ATOM 1269 N N . PHE A 1 167 ? -20.078 0.346 2.648 1 98.31 167 PHE A N 1
ATOM 1270 C CA . PHE A 1 167 ? -20.969 0.587 1.518 1 98.31 167 PHE A CA 1
ATOM 1271 C C . PHE A 1 167 ? -21.375 2.053 1.453 1 98.31 167 PHE A C 1
ATOM 1273 O O . PHE A 1 167 ? -21.391 2.652 0.376 1 98.31 167 PHE A O 1
ATOM 1280 N N . THR A 1 168 ? -21.703 2.596 2.588 1 98.06 168 THR A N 1
ATOM 1281 C CA . THR A 1 168 ? -22.141 3.982 2.674 1 98.06 168 THR A CA 1
ATOM 1282 C C . THR A 1 168 ? -21.062 4.93 2.162 1 98.06 168 THR A C 1
ATOM 1284 O O . THR A 1 168 ? -21.312 5.754 1.28 1 98.06 168 THR A O 1
ATOM 1287 N N . ALA A 1 169 ? -19.891 4.797 2.691 1 98.06 169 ALA A N 1
ATOM 1288 C CA . ALA A 1 169 ? -18.797 5.691 2.334 1 98.06 169 ALA A CA 1
ATOM 1289 C C . ALA A 1 169 ? -18.438 5.551 0.86 1 98.06 169 ALA A C 1
ATOM 1291 O O . ALA A 1 169 ? -18.203 6.547 0.173 1 98.06 169 ALA A O 1
ATOM 1292 N N . SER A 1 170 ? -18.359 4.301 0.38 1 97 170 SER A N 1
ATOM 1293 C CA . SER A 1 170 ? -18 4.047 -1.011 1 97 170 SER A CA 1
ATOM 1294 C C . SER A 1 170 ? -19.047 4.598 -1.965 1 97 170 SER A C 1
ATOM 1296 O O . SER A 1 170 ? -18.719 5.277 -2.939 1 97 170 SER A O 1
ATOM 1298 N N . ALA A 1 171 ? -20.312 4.297 -1.684 1 96.31 171 ALA A N 1
ATOM 1299 C CA . ALA A 1 171 ? -21.391 4.781 -2.533 1 96.31 171 ALA A CA 1
ATOM 1300 C C . ALA A 1 171 ? -21.453 6.309 -2.527 1 96.31 171 ALA A C 1
ATOM 1302 O O . ALA A 1 171 ? -21.641 6.93 -3.574 1 96.31 171 ALA A O 1
ATOM 1303 N N . GLY A 1 172 ? -21.344 6.871 -1.362 1 95.19 172 GLY A N 1
ATOM 1304 C CA . GLY A 1 172 ? -21.328 8.32 -1.257 1 95.19 172 GLY A CA 1
ATOM 1305 C C . GLY A 1 172 ? -20.203 8.969 -2.041 1 95.19 172 GLY A C 1
ATOM 1306 O O . GLY A 1 172 ? -20.422 9.945 -2.766 1 95.19 172 GLY A O 1
ATOM 1307 N N . HIS A 1 173 ? -19.016 8.43 -1.901 1 95.5 173 HIS A N 1
ATOM 1308 C CA . HIS A 1 173 ? -17.844 8.984 -2.586 1 95.5 173 HIS A CA 1
ATOM 1309 C C . HIS A 1 173 ? -17.984 8.859 -4.098 1 95.5 173 HIS A C 1
ATOM 1311 O O . HIS A 1 173 ? -17.672 9.797 -4.836 1 95.5 173 HIS A O 1
ATOM 1317 N N . LEU A 1 174 ? -18.422 7.703 -4.559 1 93.25 174 LEU A N 1
ATOM 1318 C CA . LEU A 1 174 ? -18.578 7.473 -5.992 1 93.25 174 LEU A CA 1
ATOM 1319 C C . LEU A 1 174 ? -19.609 8.43 -6.582 1 93.25 174 LEU A C 1
ATOM 1321 O O . LEU A 1 174 ? -19.406 8.977 -7.668 1 93.25 174 LEU A O 1
ATOM 1325 N N . THR A 1 175 ? -20.703 8.617 -5.887 1 91.38 175 THR A N 1
ATOM 1326 C CA . THR A 1 175 ? -21.734 9.531 -6.348 1 91.38 175 THR A CA 1
ATOM 1327 C C . THR A 1 175 ? -21.203 10.961 -6.418 1 91.38 175 THR A C 1
ATOM 1329 O O . THR A 1 175 ? -21.453 11.664 -7.398 1 91.38 175 THR A O 1
ATOM 1332 N N . ARG A 1 176 ? -20.562 11.344 -5.422 1 92.31 176 ARG A N 1
ATOM 1333 C CA . ARG A 1 176 ? -20.016 12.703 -5.395 1 92.31 176 ARG A CA 1
ATOM 1334 C C . ARG A 1 176 ? -18.938 12.875 -6.461 1 92.31 176 ARG A C 1
ATOM 1336 O O . ARG A 1 176 ? -18.859 13.93 -7.098 1 92.31 176 ARG A O 1
ATOM 1343 N N . LEU A 1 177 ? -18.078 11.875 -6.598 1 92 177 LEU A N 1
ATOM 1344 C CA . LEU A 1 177 ? -17.031 11.922 -7.613 1 92 177 LEU A CA 1
ATOM 1345 C C . LEU A 1 177 ? -17.625 12.125 -9 1 92 177 LEU A C 1
ATOM 1347 O O . LEU A 1 177 ? -17.094 12.914 -9.797 1 92 177 LEU A O 1
ATOM 1351 N N . ALA A 1 178 ? -18.688 11.43 -9.297 1 89.25 178 ALA A N 1
ATOM 1352 C CA . ALA A 1 178 ? -19.375 11.578 -10.578 1 89.25 178 ALA A CA 1
ATOM 1353 C C . ALA A 1 178 ? -19.906 12.992 -10.766 1 89.25 178 ALA A C 1
ATOM 1355 O O . ALA A 1 178 ? -19.828 13.555 -11.859 1 89.25 178 ALA A O 1
ATOM 1356 N N . SER A 1 179 ? -20.422 13.516 -9.688 1 88.06 179 SER A N 1
ATOM 1357 C CA . SER A 1 179 ? -20.953 14.867 -9.734 1 88.06 179 SER A CA 1
ATOM 1358 C C . SER A 1 179 ? -19.859 15.898 -9.961 1 88.06 179 SER A C 1
ATOM 1360 O O . SER A 1 179 ? -20.031 16.844 -10.734 1 88.06 179 SER A O 1
ATOM 1362 N N . CYS A 1 180 ? -18.75 15.695 -9.281 1 90.31 180 CYS A N 1
ATOM 1363 C CA . CYS A 1 180 ? -17.641 16.641 -9.375 1 90.31 180 CYS A CA 1
ATOM 1364 C C . CYS A 1 180 ? -17 16.578 -10.758 1 90.31 180 CYS A C 1
ATOM 1366 O O . CYS A 1 180 ? -16.469 17.578 -11.242 1 90.31 180 CYS A O 1
ATOM 1368 N N . ARG A 1 181 ? -17.094 15.445 -11.406 1 87.69 181 ARG A N 1
ATOM 1369 C CA . ARG A 1 181 ? -16.469 15.281 -12.719 1 87.69 181 ARG A CA 1
ATOM 1370 C C . ARG A 1 181 ? -17.484 15.508 -13.828 1 87.69 181 ARG A C 1
ATOM 1372 O O . ARG A 1 181 ? -17.266 15.125 -14.977 1 87.69 181 ARG A O 1
ATOM 1379 N N . ARG A 1 182 ? -18.594 16.172 -13.602 1 81.88 182 ARG A N 1
ATOM 1380 C CA . ARG A 1 182 ? -19.625 1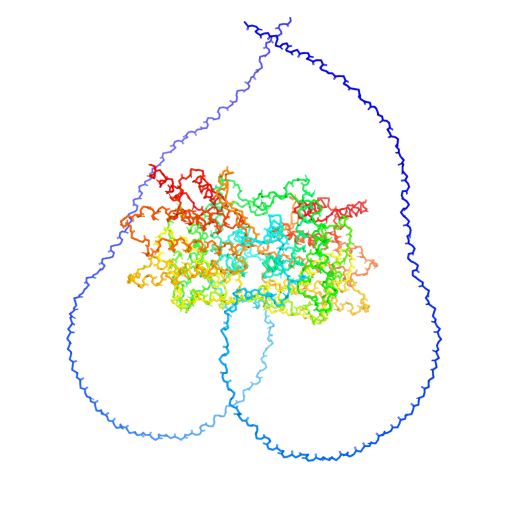6.594 -14.539 1 81.88 182 ARG A CA 1
ATOM 1381 C C . ARG A 1 182 ? -20.188 15.398 -15.297 1 81.88 182 ARG A C 1
ATOM 1383 O O . ARG A 1 182 ? -20.312 15.438 -16.531 1 81.88 182 ARG A O 1
ATOM 1390 N N . GLY A 1 183 ? -20.375 14.391 -14.602 1 68.44 183 GLY A N 1
ATOM 1391 C CA . GLY A 1 183 ? -21.094 13.25 -15.141 1 68.44 183 GLY A CA 1
ATOM 1392 C C . GLY A 1 183 ? -20.188 12.266 -15.867 1 68.44 183 GLY A C 1
ATOM 1393 O O . GLY A 1 183 ? -20.672 11.297 -16.469 1 68.44 183 GLY A O 1
ATOM 1394 N N . LYS A 1 184 ? -19 12.57 -15.914 1 65.19 184 LYS A N 1
ATOM 1395 C CA . LYS A 1 184 ? -18.125 11.578 -16.531 1 65.19 184 LYS A CA 1
ATOM 1396 C C . LYS A 1 184 ? -18.109 10.281 -15.742 1 65.19 184 LYS A C 1
ATOM 1398 O O . LYS A 1 184 ? -18.172 10.297 -14.508 1 65.19 184 LYS A O 1
ATOM 1403 N N . GLU A 1 185 ? -18.312 9.305 -16.531 1 62.66 185 GLU A N 1
ATOM 1404 C CA . GLU A 1 185 ? -18.406 7.984 -15.914 1 62.66 185 GLU A CA 1
ATOM 1405 C C . GLU A 1 185 ? -17.188 7.684 -15.055 1 62.66 185 GLU A C 1
ATOM 1407 O O . GLU A 1 185 ? -16.062 8.023 -15.422 1 62.66 185 GLU A O 1
ATOM 1412 N N . VAL A 1 186 ? -17.562 7.391 -13.773 1 65.62 186 VAL A N 1
ATOM 1413 C CA . VAL A 1 186 ? -16.5 6.918 -12.898 1 65.62 186 VAL A CA 1
ATOM 1414 C C . VAL A 1 186 ? -16.266 5.422 -13.125 1 65.62 186 VAL A C 1
ATOM 1416 O O . VAL A 1 186 ? -17.188 4.617 -12.945 1 65.62 186 VAL A O 1
ATOM 1419 N N . ASN A 1 187 ? -15.18 5.168 -13.773 1 62.5 187 ASN A N 1
ATOM 1420 C CA . ASN A 1 187 ? -14.844 3.768 -14.008 1 62.5 187 ASN A CA 1
ATOM 1421 C C . ASN A 1 187 ? -14.07 3.172 -12.836 1 62.5 187 ASN A C 1
ATOM 1423 O O . ASN A 1 187 ? -13.242 3.852 -12.227 1 62.5 187 ASN A O 1
ATOM 1427 N N . LEU A 1 188 ? -14.688 2.148 -12.469 1 63 188 LEU A N 1
ATOM 1428 C CA . LEU A 1 188 ? -13.898 1.398 -11.5 1 63 188 LEU A CA 1
ATOM 1429 C C . LEU A 1 188 ? -12.594 0.913 -12.117 1 63 188 LEU A C 1
ATOM 1431 O O . LEU A 1 188 ? -12.414 0.985 -13.328 1 63 188 LEU A O 1
ATOM 1435 N N . ALA A 1 189 ? -11.594 0.715 -11.32 1 54.06 189 ALA A N 1
ATOM 1436 C CA . ALA A 1 189 ? -10.234 0.365 -11.734 1 54.06 189 ALA A CA 1
ATOM 1437 C C . ALA A 1 189 ? -10.258 -0.56 -12.953 1 54.06 189 ALA A C 1
ATOM 1439 O O . ALA A 1 189 ? -9.398 -0.455 -13.836 1 54.06 189 ALA A O 1
ATOM 1440 N N . ASN A 1 190 ? -11.219 -1.504 -13.203 1 55.69 190 ASN A N 1
ATOM 1441 C CA . ASN A 1 190 ? -11.148 -2.436 -14.328 1 55.69 190 ASN A CA 1
ATOM 1442 C C . ASN A 1 190 ? -12.109 -2.041 -15.445 1 55.69 190 ASN A C 1
ATOM 1444 O O . ASN A 1 190 ? -12.453 -2.865 -16.297 1 55.69 190 ASN A O 1
ATOM 1448 N N . GLY A 1 191 ? -12.391 -0.709 -15.477 1 59.69 191 GLY A N 1
ATOM 1449 C CA . GLY A 1 191 ? -13.211 -0.26 -16.594 1 59.69 191 GLY A CA 1
ATOM 1450 C C . GLY A 1 191 ? -14.688 -0.579 -16.406 1 59.69 191 GLY A C 1
ATOM 1451 O O . GLY A 1 191 ? -15.492 -0.365 -17.312 1 59.69 191 GLY A O 1
ATOM 1452 N N . VAL A 1 192 ? -14.906 -1.142 -15.258 1 62.22 192 VAL A N 1
ATOM 1453 C CA . VAL A 1 192 ? -16.297 -1.514 -15 1 62.22 192 VAL A CA 1
ATOM 1454 C C . VAL A 1 192 ? -17.078 -0.294 -14.523 1 62.22 192 VAL A C 1
ATOM 1456 O O . VAL A 1 192 ? -16.625 0.431 -13.633 1 62.22 192 VAL A O 1
ATOM 1459 N N . SER A 1 193 ? -18.078 -0.047 -15.32 1 71.62 193 SER A N 1
ATOM 1460 C CA . SER A 1 193 ? -18.938 1.068 -14.93 1 71.62 193 SER A CA 1
ATOM 1461 C C . SER A 1 193 ? -20 0.629 -13.922 1 71.62 193 SER A C 1
ATOM 1463 O O . SER A 1 193 ? -20.625 -0.417 -14.094 1 71.62 193 SER A O 1
ATOM 1465 N N . LEU A 1 194 ? -19.922 1.192 -12.805 1 79.5 194 LEU A N 1
ATOM 1466 C CA . LEU A 1 194 ? -20.953 0.937 -11.797 1 79.5 194 LEU A CA 1
ATOM 1467 C C . LEU A 1 194 ? -22 2.043 -11.789 1 79.5 194 LEU A C 1
ATOM 1469 O O . LEU A 1 194 ? -21.672 3.217 -11.609 1 79.5 194 LEU A O 1
ATOM 1473 N N . ARG A 1 195 ? -23.203 1.674 -12.219 1 79.44 195 ARG A N 1
ATOM 1474 C CA . ARG A 1 195 ? -24.312 2.617 -12.125 1 79.44 195 ARG A CA 1
ATOM 1475 C C . ARG A 1 195 ? -24.984 2.518 -10.766 1 79.44 195 ARG A C 1
ATOM 1477 O O . ARG A 1 195 ? -25.75 1.576 -10.516 1 79.44 195 ARG A O 1
ATOM 1484 N N . LEU A 1 196 ? -24.641 3.422 -9.945 1 86.12 196 LEU A N 1
ATOM 1485 C CA . LEU A 1 196 ? -25.203 3.402 -8.602 1 86.12 196 LEU A CA 1
ATOM 1486 C C . LEU A 1 196 ? -26.453 4.27 -8.516 1 86.12 196 LEU A C 1
ATOM 1488 O O . LEU A 1 196 ? -26.5 5.352 -9.102 1 86.12 196 LEU A O 1
ATOM 1492 N N . ASN A 1 197 ? -27.453 3.697 -7.902 1 85.88 197 ASN A N 1
ATOM 1493 C CA . ASN A 1 197 ? -28.594 4.527 -7.523 1 85.88 197 ASN A CA 1
ATOM 1494 C C . ASN A 1 197 ? -28.156 5.727 -6.688 1 85.88 197 ASN A C 1
ATOM 1496 O O . ASN A 1 197 ? -27.375 5.582 -5.742 1 85.88 197 ASN A O 1
ATOM 1500 N N . PRO A 1 198 ? -28.625 6.855 -7.023 1 84.19 198 PRO A N 1
ATOM 1501 C CA . PRO A 1 198 ? -28.234 8.062 -6.297 1 84.19 198 PRO A CA 1
ATOM 1502 C C . PRO A 1 198 ? -28.547 7.988 -4.805 1 84.19 198 PRO A C 1
ATOM 1504 O O . PRO A 1 198 ? -27.906 8.648 -3.992 1 84.19 198 PRO A O 1
ATOM 1507 N N . GLU A 1 199 ? -29.484 7.148 -4.473 1 91.75 199 GLU A N 1
ATOM 1508 C CA . GLU A 1 199 ? -29.906 7.062 -3.076 1 91.75 199 GLU A CA 1
ATOM 1509 C C . GLU A 1 199 ? -29.219 5.895 -2.371 1 91.75 199 GLU A C 1
ATOM 1511 O O . GLU A 1 199 ? -29.531 5.594 -1.215 1 91.75 199 GLU A O 1
ATOM 1516 N N . ALA A 1 200 ? -28.328 5.289 -3.049 1 93.88 200 ALA A N 1
ATOM 1517 C CA . ALA A 1 200 ? -27.703 4.09 -2.5 1 93.88 200 ALA A CA 1
ATOM 1518 C C . ALA A 1 200 ? -26.984 4.398 -1.192 1 93.88 200 ALA A C 1
ATOM 1520 O O . ALA A 1 200 ? -27.094 3.654 -0.216 1 93.88 200 ALA A O 1
ATOM 1521 N N . ALA A 1 201 ? -26.25 5.457 -1.169 1 95.44 201 ALA A N 1
ATOM 1522 C CA . ALA A 1 201 ? -25.484 5.82 0.022 1 95.44 201 ALA A CA 1
ATOM 1523 C C . ALA A 1 201 ? -26.406 6.035 1.22 1 95.44 201 ALA A C 1
ATOM 1525 O O . ALA A 1 201 ? -26.094 5.594 2.33 1 95.44 201 ALA A O 1
ATOM 1526 N N . ILE A 1 202 ? -27.5 6.699 0.992 1 95 202 ILE A N 1
ATOM 1527 C CA . ILE A 1 202 ? -28.469 6.973 2.051 1 95 202 ILE A CA 1
ATOM 1528 C C . ILE A 1 202 ? -29.078 5.664 2.535 1 95 202 ILE A C 1
ATOM 1530 O O . ILE A 1 202 ? -29.25 5.457 3.738 1 95 202 ILE A O 1
ATOM 1534 N N . ARG A 1 203 ? -29.438 4.824 1.599 1 96.38 203 ARG A N 1
ATOM 1535 C CA . ARG A 1 203 ? -30.016 3.527 1.953 1 96.38 203 ARG A CA 1
ATOM 1536 C C . ARG A 1 203 ? -29.047 2.723 2.816 1 96.38 203 ARG A C 1
ATOM 1538 O O . ARG A 1 203 ? -29.438 2.199 3.865 1 96.38 203 ARG A O 1
ATOM 1545 N N . TYR A 1 204 ? -27.781 2.561 2.359 1 97.44 204 TYR A N 1
ATOM 1546 C CA . TYR A 1 204 ? -26.797 1.823 3.125 1 97.44 204 TYR A CA 1
ATOM 1547 C C . TYR A 1 204 ? -26.562 2.471 4.484 1 97.44 204 TYR A C 1
ATOM 1549 O O . TYR A 1 204 ? -26.359 1.778 5.484 1 97.44 204 TYR A O 1
ATOM 1557 N N . HIS A 1 205 ? -26.547 3.742 4.492 1 96.56 205 HIS A N 1
ATOM 1558 C CA . HIS A 1 205 ? -26.391 4.492 5.73 1 96.56 205 HIS A CA 1
ATOM 1559 C C . HIS A 1 205 ? -27.484 4.164 6.727 1 96.56 205 HIS A C 1
ATOM 1561 O O . HIS A 1 205 ? -27.219 3.924 7.906 1 96.56 205 HIS A O 1
ATOM 1567 N N . ASP A 1 206 ? -28.703 4.145 6.25 1 96.44 206 ASP A N 1
ATOM 1568 C CA . ASP A 1 206 ? -29.844 3.846 7.113 1 96.44 206 ASP A CA 1
ATOM 1569 C C . ASP A 1 206 ? -29.734 2.439 7.699 1 96.44 206 ASP A C 1
ATOM 1571 O O . ASP A 1 206 ? -30.047 2.227 8.875 1 96.44 206 ASP A O 1
ATOM 1575 N N . ILE A 1 207 ? -29.344 1.558 6.898 1 96.38 207 ILE A N 1
ATOM 1576 C CA . ILE A 1 207 ? -29.172 0.186 7.367 1 96.38 207 ILE A CA 1
ATOM 1577 C C . ILE A 1 207 ? -28.078 0.139 8.438 1 96.38 207 ILE A C 1
ATOM 1579 O O . ILE A 1 207 ? -28.234 -0.531 9.461 1 96.38 207 ILE A O 1
ATOM 1583 N N . CYS A 1 208 ? -26.969 0.828 8.18 1 95.62 208 CYS A N 1
ATOM 1584 C CA . CYS A 1 208 ? -25.875 0.866 9.133 1 95.62 208 CYS A CA 1
ATOM 1585 C C . CYS A 1 208 ? -26.328 1.424 10.477 1 95.62 208 CYS A C 1
ATOM 1587 O O . CYS A 1 208 ? -26.016 0.863 11.531 1 95.62 208 CYS A O 1
ATOM 1589 N N . ILE A 1 209 ? -27.062 2.469 10.445 1 93.5 209 ILE A N 1
ATOM 1590 C CA . ILE A 1 209 ? -27.547 3.125 11.648 1 93.5 209 ILE A CA 1
ATOM 1591 C C . ILE A 1 209 ? -28.469 2.174 12.422 1 93.5 209 ILE A C 1
ATOM 1593 O O . ILE A 1 209 ? -28.438 2.143 13.656 1 93.5 209 ILE A O 1
ATOM 1597 N N . SER A 1 210 ? -29.297 1.443 11.711 1 93.38 210 SER A N 1
ATOM 1598 C CA . SER A 1 210 ? -30.172 0.471 12.359 1 93.38 210 SER A CA 1
ATOM 1599 C C . SER A 1 210 ? -29.359 -0.546 13.164 1 93.38 210 SER A C 1
ATOM 1601 O O . SER A 1 210 ? -29.75 -0.905 14.281 1 93.38 210 SER A O 1
ATOM 1603 N N . TYR A 1 211 ? -28.25 -0.959 12.602 1 90.56 211 TYR A N 1
ATOM 1604 C CA . TYR A 1 211 ? -27.391 -1.896 13.312 1 90.56 211 TYR A CA 1
ATOM 1605 C C . TYR A 1 211 ? -26.719 -1.222 14.508 1 90.56 211 TYR A C 1
ATOM 1607 O O . TYR A 1 211 ? -26.578 -1.829 15.57 1 90.56 211 TYR A O 1
ATOM 1615 N N . LEU A 1 212 ? -26.297 -0.012 14.336 1 87.94 212 LEU A N 1
ATOM 1616 C CA . LEU A 1 212 ? -25.656 0.728 15.422 1 87.94 212 LEU A CA 1
ATOM 1617 C C . LEU A 1 212 ? -26.625 0.927 16.578 1 87.94 212 LEU A C 1
ATOM 1619 O O . LEU A 1 212 ? -26.219 0.815 17.75 1 87.94 212 LEU A O 1
ATOM 1623 N N . LEU A 1 213 ? -27.844 1.188 16.234 1 86 213 LEU A N 1
ATOM 1624 C CA . LEU A 1 213 ? -28.875 1.35 17.25 1 86 213 LEU A CA 1
ATOM 1625 C C . LEU A 1 213 ? -29.109 0.04 18 1 86 213 LEU A C 1
ATOM 1627 O O . LEU A 1 213 ? -29.328 0.041 19.219 1 86 213 LEU A O 1
ATOM 1631 N N . GLU A 1 214 ? -29.062 -1.016 17.281 1 85.56 214 GLU A N 1
ATOM 1632 C CA . GLU A 1 214 ? -29.219 -2.328 17.891 1 85.56 214 GLU A CA 1
ATOM 1633 C C . GLU A 1 214 ? -28.094 -2.621 18.875 1 85.56 214 GLU A C 1
ATOM 1635 O O . GLU A 1 214 ? -28.328 -3.182 19.953 1 85.56 214 GLU A O 1
ATOM 1640 N N . ILE A 1 215 ? -26.875 -2.256 18.5 1 84.06 215 ILE A N 1
ATOM 1641 C CA . ILE A 1 215 ? -25.719 -2.471 19.359 1 84.06 215 ILE A CA 1
ATOM 1642 C C . ILE A 1 215 ? -25.828 -1.593 20.594 1 84.06 215 ILE A C 1
ATOM 1644 O O . ILE A 1 215 ? -25.531 -2.041 21.703 1 84.06 215 ILE A O 1
ATOM 1648 N N . SER A 1 216 ? -26.234 -0.38 20.469 1 78.75 216 SER A N 1
ATOM 1649 C CA . SER A 1 216 ? -26.328 0.575 21.562 1 78.75 216 SER A CA 1
ATOM 1650 C C . SER A 1 216 ? -27.391 0.138 22.578 1 78.75 216 SER A C 1
ATOM 1652 O O . SER A 1 216 ? -27.281 0.455 23.766 1 78.75 216 SER A O 1
ATOM 1654 N N . ASN A 1 217 ? -28.328 -0.572 22.062 1 78.06 217 ASN A N 1
ATOM 1655 C CA . ASN A 1 217 ? -29.422 -1.009 22.906 1 78.06 217 ASN A CA 1
ATOM 1656 C C . ASN A 1 217 ? -29.125 -2.35 23.578 1 78.06 217 ASN A C 1
ATOM 1658 O O . ASN A 1 217 ? -29.875 -2.805 24.438 1 78.06 217 ASN A O 1
ATOM 1662 N N . ASP A 1 218 ? -28.094 -2.848 23.094 1 72 218 ASP A N 1
ATOM 1663 C CA . ASP A 1 218 ? -27.688 -4.109 23.719 1 72 218 ASP A CA 1
ATOM 1664 C C . ASP A 1 218 ? -26.75 -3.877 24.891 1 72 218 ASP A C 1
ATOM 1666 O O . ASP A 1 218 ? -25.594 -3.482 24.688 1 72 218 ASP A O 1
ATOM 1670 N N . PRO A 1 219 ? -27.203 -4.078 26.062 1 64.31 219 PRO A N 1
ATOM 1671 C CA . PRO A 1 219 ? -26.328 -3.826 27.219 1 64.31 219 PRO A CA 1
ATOM 1672 C C . PRO A 1 219 ? -25.078 -4.703 27.234 1 64.31 219 PRO A C 1
ATOM 1674 O O . PRO A 1 219 ? -24.109 -4.391 27.922 1 64.31 219 PRO A O 1
ATOM 1677 N N . ARG A 1 220 ? -25.141 -5.766 26.531 1 62.53 220 ARG A N 1
ATOM 1678 C CA . ARG A 1 220 ? -24.016 -6.699 26.531 1 62.53 220 ARG A CA 1
ATOM 1679 C C . ARG A 1 220 ? -22.906 -6.227 25.594 1 62.53 220 ARG A C 1
ATOM 1681 O O . ARG A 1 220 ? -21.781 -6.688 25.688 1 62.53 220 ARG A O 1
ATOM 1688 N N . GLU A 1 221 ? -23.359 -5.383 24.734 1 62.53 221 GLU A N 1
ATOM 1689 C CA . GLU A 1 221 ? -22.406 -5.008 23.703 1 62.53 221 GLU A CA 1
ATOM 1690 C C . GLU A 1 221 ? -21.703 -3.699 24.047 1 62.53 221 GLU A C 1
ATOM 1692 O O . GLU A 1 221 ? -22.344 -2.73 24.453 1 62.53 221 GLU A O 1
ATOM 1697 N N . GLU A 1 222 ? -20.5 -3.822 24.391 1 63.44 222 GLU A N 1
ATOM 1698 C CA . GLU A 1 222 ? -19.641 -2.641 24.516 1 63.44 222 GLU A CA 1
ATOM 1699 C C . GLU A 1 222 ? -19.109 -2.205 23.156 1 63.44 222 GLU A C 1
ATOM 1701 O O . GLU A 1 222 ? -18.906 -3.035 22.266 1 63.44 222 GLU A O 1
ATOM 1706 N N . TYR A 1 223 ? -19.078 -0.896 23.016 1 64.69 223 TYR A N 1
ATOM 1707 C CA . TYR A 1 223 ? -18.516 -0.374 21.766 1 64.69 223 TYR A CA 1
ATOM 1708 C C . TYR A 1 223 ? -17.109 -0.93 21.531 1 64.69 223 TYR A C 1
ATOM 1710 O O . TYR A 1 223 ? -16.156 -0.547 22.219 1 64.69 223 TYR A O 1
ATOM 1718 N N . ASN A 1 224 ? -17.172 -1.859 20.641 1 81.38 224 ASN A N 1
ATOM 1719 C CA . ASN A 1 224 ? -15.891 -2.496 20.359 1 81.38 224 ASN A CA 1
ATOM 1720 C C . ASN A 1 224 ? -15.203 -1.848 19.156 1 81.38 224 ASN A C 1
ATOM 1722 O O . ASN A 1 224 ? -15.633 -0.791 18.688 1 81.38 224 ASN A O 1
ATOM 1726 N N . GLU A 1 225 ? -14.125 -2.361 18.703 1 89.69 225 GLU A N 1
ATOM 1727 C CA . GLU A 1 225 ? -13.305 -1.779 17.656 1 89.69 225 GLU A CA 1
ATOM 1728 C C . GLU A 1 225 ? -14.055 -1.715 16.328 1 89.69 225 GLU A C 1
ATOM 1730 O O . GLU A 1 225 ? -13.82 -0.818 15.516 1 89.69 225 GLU A O 1
ATOM 1735 N N . ASP A 1 226 ? -15.117 -2.559 16.172 1 92.06 226 ASP A N 1
ATOM 1736 C CA . ASP A 1 226 ? -15.891 -2.539 14.938 1 92.06 226 ASP A CA 1
ATOM 1737 C C . ASP A 1 226 ? -16.781 -1.297 14.859 1 92.06 226 ASP A C 1
ATOM 1739 O O . ASP A 1 226 ? -16.875 -0.665 13.805 1 92.06 226 ASP A O 1
ATOM 1743 N N . VAL A 1 227 ? -17.344 -0.979 15.969 1 92.62 227 VAL A N 1
ATOM 1744 C CA . VAL A 1 227 ? -18.234 0.183 16.031 1 92.62 227 VAL A CA 1
ATOM 1745 C C . VAL A 1 227 ? -17.406 1.461 15.875 1 92.62 227 VAL A C 1
ATOM 1747 O O . VAL A 1 227 ? -17.812 2.379 15.156 1 92.62 227 VAL A O 1
ATOM 1750 N N . LEU A 1 228 ? -16.312 1.533 16.562 1 93.5 228 LEU A N 1
ATOM 1751 C CA . LEU A 1 228 ? -15.43 2.689 16.438 1 93.5 228 LEU A CA 1
ATOM 1752 C C . LEU A 1 228 ? -14.969 2.869 15 1 93.5 228 LEU A C 1
ATOM 1754 O O . LEU A 1 228 ? -14.969 3.984 14.477 1 93.5 228 LEU A O 1
ATOM 1758 N N . THR A 1 229 ? -14.539 1.754 14.391 1 96.5 229 THR A N 1
ATOM 1759 C CA . THR A 1 229 ? -14.086 1.784 13 1 96.5 229 THR A CA 1
ATOM 1760 C C . THR A 1 229 ? -15.219 2.229 12.078 1 96.5 229 THR A C 1
ATOM 1762 O O . THR A 1 229 ? -15.008 3.062 11.195 1 96.5 229 THR A O 1
ATOM 1765 N N . ALA A 1 230 ? -16.422 1.692 12.297 1 97 230 ALA A N 1
ATOM 1766 C CA . ALA A 1 230 ? -17.578 2.096 11.5 1 97 230 ALA A CA 1
ATOM 1767 C C . ALA A 1 230 ? -17.859 3.586 11.656 1 97 230 ALA A C 1
ATOM 1769 O O . ALA A 1 230 ? -18.109 4.281 10.672 1 97 230 ALA A O 1
ATOM 1770 N N . ALA A 1 231 ? -17.797 4.047 12.852 1 95.56 231 ALA A N 1
ATOM 1771 C CA . ALA A 1 231 ? -18.031 5.461 13.117 1 95.56 231 ALA A CA 1
ATOM 1772 C C . ALA A 1 231 ? -17.016 6.34 12.398 1 95.56 231 ALA A C 1
ATOM 1774 O O . ALA A 1 231 ? -17.359 7.398 11.867 1 95.56 231 ALA A O 1
ATOM 1775 N N . THR A 1 232 ? -15.766 5.949 12.383 1 96.81 232 THR A N 1
ATOM 1776 C CA . THR A 1 232 ? -14.719 6.695 11.688 1 96.81 232 THR A CA 1
ATOM 1777 C C . THR A 1 232 ? -14.992 6.742 10.188 1 96.81 232 THR A C 1
ATOM 1779 O O . THR A 1 232 ? -14.781 7.773 9.547 1 96.81 232 THR A O 1
ATOM 1782 N N . ILE A 1 233 ? -15.438 5.641 9.617 1 98.25 233 ILE A N 1
ATOM 1783 C CA . ILE A 1 233 ? -15.758 5.57 8.195 1 98.25 233 ILE A CA 1
ATOM 1784 C C . ILE A 1 233 ? -16.953 6.461 7.891 1 98.25 233 ILE A C 1
ATOM 1786 O O . ILE A 1 233 ? -16.953 7.191 6.898 1 98.25 233 ILE A O 1
ATOM 1790 N N . LEU A 1 234 ? -17.953 6.438 8.742 1 96.75 234 LEU A N 1
ATOM 1791 C CA . LEU A 1 234 ? -19.141 7.254 8.547 1 96.75 234 LEU A CA 1
ATOM 1792 C C . LEU A 1 234 ? -18.828 8.734 8.719 1 96.75 234 LEU A C 1
ATOM 1794 O O . LEU A 1 234 ? -19.422 9.586 8.062 1 96.75 234 LEU A O 1
ATOM 1798 N N . ARG A 1 235 ? -17.891 9 9.586 1 95.62 235 ARG A N 1
ATOM 1799 C CA . ARG A 1 235 ? -17.438 10.383 9.734 1 95.62 235 ARG A CA 1
ATOM 1800 C C . ARG A 1 235 ? -16.859 10.914 8.43 1 95.62 235 ARG A C 1
ATOM 1802 O O . ARG A 1 235 ? -17.094 12.07 8.07 1 95.62 235 ARG A O 1
ATOM 1809 N N . PHE A 1 236 ? -16.125 10.102 7.754 1 96.31 236 PHE A N 1
ATOM 1810 C CA . PHE A 1 236 ? -15.641 10.477 6.43 1 96.31 236 PHE A CA 1
ATOM 1811 C C . PHE A 1 236 ? -16.797 10.812 5.5 1 96.31 236 PHE A C 1
ATOM 1813 O O . PHE A 1 236 ? -16.766 11.82 4.797 1 96.31 236 PHE A O 1
ATOM 1820 N N . TYR A 1 237 ? -17.828 9.992 5.453 1 95.56 237 TYR A N 1
ATOM 1821 C CA . TYR A 1 237 ? -19.016 10.219 4.625 1 95.56 237 TYR A CA 1
ATOM 1822 C C . TYR A 1 237 ? -19.672 11.547 4.965 1 95.56 237 TYR A C 1
ATOM 1824 O O . TYR A 1 237 ? -20.047 12.305 4.07 1 95.56 237 TYR A O 1
ATOM 1832 N N . GLU A 1 238 ? -19.719 11.805 6.215 1 92.38 238 GLU A N 1
ATOM 1833 C CA . GLU A 1 238 ? -20.297 13.062 6.688 1 92.38 238 GLU A CA 1
ATOM 1834 C C . GLU A 1 238 ? -19.484 14.258 6.191 1 92.38 238 GLU A C 1
ATOM 1836 O O . GLU A 1 238 ? -20.047 15.281 5.812 1 92.38 238 GLU A O 1
ATOM 1841 N N . GLN A 1 239 ? -18.219 14.125 6.168 1 90.81 239 GLN A N 1
ATOM 1842 C CA . GLN A 1 239 ? -17.328 15.211 5.766 1 90.81 239 GLN A CA 1
ATOM 1843 C C . GLN A 1 239 ? -17.438 15.484 4.266 1 90.81 239 GLN A C 1
ATOM 1845 O O . GLN A 1 239 ? -17.484 16.641 3.844 1 90.81 239 GLN A O 1
ATOM 1850 N N . ILE A 1 240 ? -17.516 14.445 3.449 1 91.94 240 ILE A N 1
ATOM 1851 C CA . ILE A 1 240 ? -17.547 14.664 2.008 1 91.94 240 ILE A CA 1
ATOM 1852 C C . ILE A 1 240 ? -18.938 15.133 1.586 1 91.94 240 ILE A C 1
ATOM 1854 O O . ILE A 1 240 ? -19.094 15.781 0.549 1 91.94 240 ILE A O 1
ATOM 1858 N N . GLU A 1 241 ? -19.953 14.93 2.449 1 88.75 241 GLU A N 1
ATOM 1859 C CA . GLU A 1 241 ? -21.328 15.305 2.131 1 88.75 241 GLU A CA 1
ATOM 1860 C C . GLU A 1 241 ? -21.703 16.625 2.816 1 88.75 241 GLU A C 1
ATOM 1862 O O . GLU A 1 241 ? -22.859 17.047 2.754 1 88.75 241 GLU A O 1
ATOM 1867 N N . ALA A 1 242 ? -20.828 17.234 3.428 1 80.06 242 ALA A N 1
ATOM 1868 C CA . ALA A 1 242 ? -21.094 18.438 4.203 1 80.06 242 ALA A CA 1
ATOM 1869 C C . ALA A 1 242 ? -21.812 19.484 3.361 1 80.06 242 ALA A C 1
ATOM 1871 O O . ALA A 1 242 ? -22.75 20.125 3.836 1 80.06 242 ALA A O 1
ATOM 1872 N N . PRO A 1 243 ? -21.438 19.672 2.119 1 70.38 243 PRO A N 1
ATOM 1873 C CA . PRO A 1 243 ? -22.172 20.656 1.317 1 70.38 243 PRO A CA 1
ATOM 1874 C C . PRO A 1 243 ? -23.656 20.328 1.186 1 70.38 243 PRO A C 1
ATOM 1876 O O . PRO A 1 243 ? -24.484 21.25 1.098 1 70.38 243 PRO A O 1
ATOM 1879 N N . SER A 1 244 ? -23.969 19.078 1.214 1 67.44 244 SER A N 1
ATOM 1880 C CA . SER A 1 244 ? -25.359 18.656 1.01 1 67.44 244 SER A CA 1
ATOM 1881 C C . SER A 1 244 ? -26.078 18.484 2.338 1 67.44 244 SER A C 1
ATOM 1883 O O . SER A 1 244 ? -27.25 18.844 2.457 1 67.44 244 SER A O 1
ATOM 1885 N N . LEU A 1 245 ? -25.359 18.016 3.287 1 70.19 245 LEU A N 1
ATOM 1886 C CA . LEU A 1 245 ? -26 17.625 4.527 1 70.19 245 LEU A CA 1
ATOM 1887 C C . LEU A 1 245 ? -25.719 18.625 5.645 1 70.19 245 LEU A C 1
ATOM 1889 O O . LEU A 1 245 ? -26.344 18.578 6.703 1 70.19 245 LEU A O 1
ATOM 1893 N N . GLY A 1 246 ? -24.906 19.641 5.34 1 70.69 246 GLY A N 1
ATOM 1894 C CA . GLY A 1 246 ? -24.469 20.531 6.402 1 70.69 246 GLY A CA 1
ATOM 1895 C C . GLY A 1 246 ? -23.328 19.953 7.223 1 70.69 246 GLY A C 1
ATOM 1896 O O . GLY A 1 246 ? -22.953 18.797 7.055 1 70.69 246 GLY A O 1
ATOM 1897 N N . HIS A 1 247 ? -22.75 20.859 7.996 1 69.38 247 HIS A N 1
ATOM 1898 C CA . HIS A 1 247 ? -21.672 20.438 8.867 1 69.38 247 HIS A CA 1
ATOM 1899 C C . HIS A 1 247 ? -22.203 19.797 10.141 1 69.38 247 HIS A C 1
ATOM 1901 O O . HIS A 1 247 ? -22.844 20.469 10.953 1 69.38 247 HIS A O 1
ATOM 1907 N N . SER A 1 248 ? -22.25 18.469 10.07 1 78.88 248 SER A N 1
ATOM 1908 C CA . SER A 1 248 ? -22.688 17.719 11.25 1 78.88 248 SER A CA 1
ATOM 1909 C C . SER A 1 248 ? -21.5 17.047 11.938 1 78.88 248 SER A C 1
ATOM 1911 O O . SER A 1 248 ? -20.547 16.609 11.273 1 78.88 248 SER A O 1
ATOM 1913 N N . ASP A 1 249 ? -21.516 17.078 13.227 1 83.31 249 ASP A N 1
ATOM 1914 C CA . ASP A 1 249 ? -20.484 16.406 14.008 1 83.31 249 ASP A CA 1
ATOM 1915 C C . ASP A 1 249 ? -21.031 15.156 14.68 1 83.31 249 ASP A C 1
ATOM 1917 O O . ASP A 1 249 ? -20.625 14.805 15.789 1 83.31 249 ASP A O 1
ATOM 1921 N N . THR A 1 250 ? -22.016 14.586 13.992 1 86.38 250 THR A N 1
ATOM 1922 C CA . THR A 1 250 ? -22.703 13.445 14.578 1 86.38 250 THR A CA 1
ATOM 1923 C C . THR A 1 250 ? -21.719 12.32 14.891 1 86.38 250 THR A C 1
ATOM 1925 O O . THR A 1 250 ? -21.625 11.859 16.031 1 86.38 250 THR A O 1
ATOM 1928 N N . TYR A 1 251 ? -20.969 11.984 13.93 1 88.94 251 TYR A N 1
ATOM 1929 C CA . TYR A 1 251 ? -20.094 10.836 14.117 1 88.94 251 TYR A CA 1
ATOM 1930 C C . TYR A 1 251 ? -18.828 11.227 14.867 1 88.94 251 TYR A C 1
ATOM 1932 O O . TYR A 1 251 ? -18.219 10.398 15.539 1 88.94 251 TYR A O 1
ATOM 1940 N N . LEU A 1 252 ? -18.484 12.445 14.797 1 87.06 252 LEU A N 1
ATOM 1941 C CA . LEU A 1 252 ? -17.406 12.914 15.664 1 87.06 252 LEU A CA 1
ATOM 1942 C C . LEU A 1 252 ? -17.766 12.742 17.141 1 87.06 252 LEU A C 1
ATOM 1944 O O . LEU A 1 252 ? -16.969 12.273 17.938 1 87.06 252 LEU A O 1
ATOM 1948 N N . ASN A 1 253 ? -18.984 13.133 17.406 1 89.12 253 ASN A N 1
ATOM 1949 C CA . ASN A 1 253 ? -19.469 13.008 18.781 1 89.12 253 ASN A CA 1
ATOM 1950 C C . ASN A 1 253 ? -19.531 11.547 19.219 1 89.12 253 ASN A C 1
ATOM 1952 O O . ASN A 1 253 ? -19.203 11.227 20.359 1 89.12 253 ASN A O 1
ATOM 1956 N N . ALA A 1 254 ? -19.953 10.734 18.312 1 88.25 254 ALA A N 1
ATOM 1957 C CA . ALA A 1 254 ? -19.984 9.305 18.609 1 88.25 254 ALA A CA 1
ATOM 1958 C C . ALA A 1 254 ? -18.594 8.773 18.891 1 88.25 254 ALA A C 1
ATOM 1960 O O . ALA A 1 254 ? -18.391 8.031 19.859 1 88.25 254 ALA A O 1
ATOM 1961 N N . ILE A 1 255 ? -17.609 9.148 18.094 1 91.12 255 ILE A N 1
ATOM 1962 C CA . ILE A 1 255 ? -16.234 8.711 18.266 1 91.12 255 ILE A CA 1
ATOM 1963 C C . ILE A 1 255 ? -15.688 9.242 19.594 1 91.12 255 ILE A C 1
ATOM 1965 O O . ILE A 1 255 ? -15.055 8.5 20.344 1 91.12 255 ILE A O 1
ATOM 1969 N N . LYS A 1 256 ? -15.992 10.469 19.859 1 88.38 256 LYS A N 1
ATOM 1970 C CA . LYS A 1 256 ? -15.555 11.078 21.109 1 88.38 256 LYS A CA 1
ATOM 1971 C C . LYS A 1 256 ? -16.078 10.297 22.312 1 88.38 256 LYS A C 1
ATOM 1973 O O . LYS A 1 256 ? -15.344 10.031 23.25 1 88.38 256 LYS A O 1
ATOM 1978 N N . PHE A 1 257 ? -17.328 9.984 22.219 1 87.25 257 PHE A N 1
ATOM 1979 C CA . PHE A 1 257 ? -17.969 9.242 23.297 1 87.25 257 PHE A CA 1
ATOM 1980 C C . PHE A 1 257 ? -17.266 7.902 23.516 1 87.25 257 PHE A C 1
ATOM 1982 O O . PHE A 1 257 ? -16.953 7.539 24.641 1 87.25 257 PHE A O 1
ATOM 1989 N N . ILE A 1 258 ? -16.953 7.234 22.438 1 86.44 258 ILE A N 1
ATOM 1990 C CA . ILE A 1 258 ? -16.359 5.906 22.516 1 86.44 258 ILE A CA 1
ATOM 1991 C C . ILE A 1 258 ? -14.922 6.016 23.047 1 86.44 258 ILE A C 1
ATOM 1993 O O . ILE A 1 258 ? -14.539 5.289 23.969 1 86.44 258 ILE A O 1
ATOM 1997 N N . VAL A 1 259 ? -14.148 6.922 22.531 1 86.12 259 VAL A N 1
ATOM 1998 C CA . VAL A 1 259 ? -12.742 7.082 22.875 1 86.12 259 VAL A CA 1
ATOM 1999 C C . VAL A 1 259 ? -12.617 7.555 24.328 1 86.12 259 VAL A C 1
ATOM 2001 O O . VAL A 1 259 ? -11.766 7.066 25.078 1 86.12 259 VAL A O 1
ATOM 2004 N N . ASN A 1 260 ? -13.516 8.414 24.734 1 82.31 260 ASN A N 1
ATOM 2005 C CA . ASN A 1 260 ? -13.445 8.969 26.078 1 82.31 260 ASN A CA 1
ATOM 2006 C C . ASN A 1 260 ? -13.93 7.961 27.125 1 82.31 260 ASN A C 1
ATOM 2008 O O . ASN A 1 260 ? -13.453 7.957 28.266 1 82.31 260 ASN A O 1
ATOM 2012 N N . THR A 1 261 ? -14.898 7.172 26.828 1 78.44 261 THR A N 1
ATOM 2013 C CA . THR A 1 261 ? -15.445 6.195 27.766 1 78.44 261 THR A CA 1
ATOM 2014 C C . THR A 1 261 ? -14.484 5.027 27.953 1 78.44 261 THR A C 1
ATOM 2016 O O . THR A 1 261 ? -14.445 4.414 29.016 1 78.44 261 THR A O 1
ATOM 2019 N N . GLN A 1 262 ? -13.93 4.656 26.984 1 74.12 262 GLN A N 1
ATOM 2020 C CA . GLN A 1 262 ? -13.031 3.512 27.078 1 74.12 262 GLN A CA 1
ATOM 2021 C C . GLN A 1 262 ? -11.805 3.854 27.922 1 74.12 262 GLN A C 1
ATOM 2023 O O . GLN A 1 262 ? -11.133 2.959 28.438 1 74.12 262 GLN A O 1
ATOM 2028 N N . GLY A 1 263 ? -11.883 4.93 28.656 1 56.81 263 GLY A N 1
ATOM 2029 C CA . GLY A 1 263 ? -11.047 5.398 29.75 1 56.81 263 GLY A CA 1
ATOM 2030 C C . GLY A 1 263 ? -9.602 4.98 29.609 1 56.81 263 GLY A C 1
ATOM 2031 O O . GLY A 1 263 ? -8.891 4.863 30.625 1 56.81 263 GLY A O 1
ATOM 2032 N N . LYS A 1 264 ? -9.312 4.059 28.688 1 56.31 264 LYS A N 1
ATOM 2033 C CA . LYS A 1 264 ? -7.965 3.512 28.781 1 56.31 264 LYS A CA 1
ATOM 2034 C C . LYS A 1 264 ? -6.922 4.625 28.797 1 56.31 264 LYS A C 1
ATOM 2036 O O . LYS A 1 264 ? -7.09 5.652 28.141 1 56.31 264 LYS A O 1
ATOM 2041 N N . GLU A 1 265 ? -6.266 4.664 29.875 1 54.44 265 GLU A N 1
ATOM 2042 C CA . GLU A 1 265 ? -5.125 5.574 29.859 1 54.44 265 GLU A CA 1
ATOM 2043 C C . GLU A 1 265 ? -4.688 5.887 28.438 1 54.44 265 GLU A C 1
ATOM 2045 O O . GLU A 1 265 ? -5.023 5.156 27.5 1 54.44 265 GLU A O 1
ATOM 2050 N N . SER A 1 266 ? -3.641 6.859 28.141 1 61.84 266 SER A N 1
ATOM 2051 C CA . SER A 1 266 ? -3.219 7.883 27.188 1 61.84 266 SER A CA 1
ATOM 2052 C C . SER A 1 266 ? -2.803 7.266 25.859 1 61.84 266 SER A C 1
ATOM 2054 O O . SER A 1 266 ? -1.645 6.887 25.672 1 61.84 266 SER A O 1
ATOM 2056 N N . PHE A 1 267 ? -3.895 6.812 25.141 1 79 267 PHE A N 1
ATOM 2057 C CA . PHE A 1 267 ? -3.58 6.406 23.781 1 79 267 PHE A CA 1
ATOM 2058 C C . PHE A 1 267 ? -2.811 7.5 23.047 1 79 267 PHE A C 1
ATOM 2060 O O . PHE A 1 267 ? -1.757 7.242 22.469 1 79 267 PHE A O 1
ATOM 2067 N N . TYR A 1 268 ? -3.328 8.602 23.188 1 90.94 268 TYR A N 1
ATOM 2068 C CA . TYR A 1 268 ? -2.727 9.727 22.469 1 90.94 268 TYR A CA 1
ATOM 2069 C C . TYR A 1 268 ? -1.582 10.328 23.281 1 90.94 268 TYR A C 1
ATOM 2071 O O . TYR A 1 268 ? -1.637 11.492 23.672 1 90.94 268 TYR A O 1
ATOM 2079 N N . ALA A 1 269 ? -0.635 9.516 23.469 1 94.06 269 ALA A N 1
ATOM 2080 C CA . ALA A 1 269 ? 0.581 9.914 24.172 1 94.06 269 ALA A CA 1
ATOM 2081 C C . ALA A 1 269 ? 1.801 9.805 23.266 1 94.06 269 ALA A C 1
ATOM 2083 O O . ALA A 1 269 ? 1.96 8.82 22.547 1 94.06 269 ALA A O 1
ATOM 2084 N N . TYR A 1 270 ? 2.629 10.812 23.406 1 94.88 270 TYR A N 1
ATOM 2085 C CA . TYR A 1 270 ? 3.83 10.906 22.594 1 94.88 270 TYR A CA 1
ATOM 2086 C C . TYR A 1 270 ? 4.699 9.664 22.75 1 94.88 270 TYR A C 1
ATOM 2088 O O . TYR A 1 270 ? 5.246 9.156 21.766 1 94.88 270 TYR A O 1
ATOM 2096 N N . GLN A 1 271 ? 4.773 9.078 23.922 1 92.06 271 GLN A N 1
ATOM 2097 C CA . GLN A 1 271 ? 5.688 7.984 24.25 1 92.06 271 GLN A CA 1
ATOM 2098 C C . GLN A 1 271 ? 5.059 6.629 23.938 1 92.06 271 GLN A C 1
ATOM 2100 O O . GLN A 1 271 ? 5.762 5.625 23.828 1 92.06 271 GLN A O 1
ATOM 2105 N N . ASN A 1 272 ? 3.725 6.617 23.734 1 89.12 272 ASN A N 1
ATOM 2106 C CA . ASN A 1 272 ? 3.064 5.324 23.594 1 89.12 272 ASN A CA 1
ATOM 2107 C C . ASN A 1 272 ? 2.234 5.262 22.312 1 89.12 272 ASN A C 1
ATOM 2109 O O . ASN A 1 272 ? 1.45 4.332 22.109 1 89.12 272 ASN A O 1
ATOM 2113 N N . ILE A 1 273 ? 2.457 6.105 21.375 1 93.88 273 ILE A N 1
ATOM 2114 C CA . ILE A 1 273 ? 1.579 6.277 20.234 1 93.88 273 ILE A CA 1
ATOM 2115 C C . ILE A 1 273 ? 1.788 5.129 19.25 1 93.88 273 ILE A C 1
ATOM 2117 O O . ILE A 1 273 ? 0.983 4.93 18.328 1 93.88 273 ILE A O 1
ATOM 2121 N N . GLN A 1 274 ? 2.873 4.25 19.266 1 88.69 274 GLN A N 1
ATOM 2122 C CA . GLN A 1 274 ? 3.158 3.143 18.359 1 88.69 274 GLN A CA 1
ATOM 2123 C C . GLN A 1 274 ? 2.084 2.062 18.453 1 88.69 274 GLN A C 1
ATOM 2125 O O . GLN A 1 274 ? 1.817 1.357 17.484 1 88.69 274 GLN A O 1
ATOM 2130 N N . GLY A 1 275 ? 1.43 1.917 19.547 1 85.56 275 GLY A N 1
ATOM 2131 C CA . GLY A 1 275 ? 0.336 0.97 19.703 1 85.56 275 GLY A CA 1
ATOM 2132 C C . GLY A 1 275 ? 0.791 -0.476 19.672 1 85.56 275 GLY A C 1
ATOM 2133 O O . GLY A 1 275 ? 1.992 -0.755 19.672 1 85.56 275 GLY A O 1
ATOM 2134 N N . PRO A 1 276 ? -0.184 -1.373 19.641 1 87.69 276 PRO A N 1
ATOM 2135 C CA . PRO A 1 276 ? 0.127 -2.803 19.688 1 87.69 276 PRO A CA 1
ATOM 2136 C C . PRO A 1 276 ? 0.508 -3.363 18.312 1 87.69 276 PRO A C 1
ATOM 2138 O O . PRO A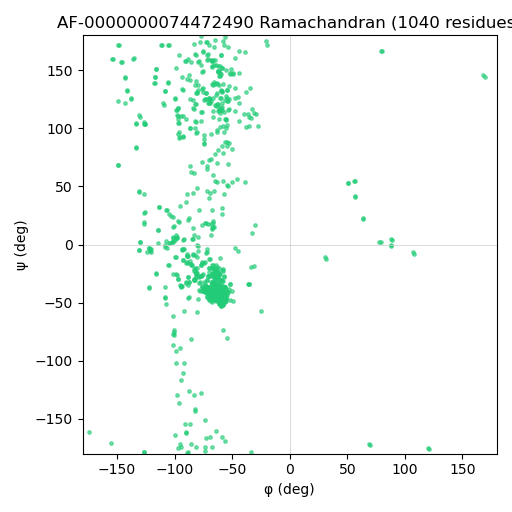 1 276 ? 0.291 -2.707 17.297 1 87.69 276 PRO A O 1
ATOM 2141 N N . SER A 1 277 ? 1.132 -4.574 18.344 1 84.19 277 SER A N 1
ATOM 2142 C CA . SER A 1 277 ? 1.4 -5.289 17.094 1 84.19 277 SER A CA 1
ATOM 2143 C C . SER A 1 277 ? 0.107 -5.754 16.438 1 84.19 277 SER A C 1
ATOM 2145 O O . SER A 1 277 ? -0.907 -5.941 17.109 1 84.19 277 SER A O 1
ATOM 2147 N N . PRO A 1 278 ? 0.172 -5.891 15.125 1 83.75 278 PRO A N 1
ATOM 2148 C CA . PRO A 1 278 ? -1.041 -6.348 14.445 1 83.75 278 PRO A CA 1
ATOM 2149 C C . PRO A 1 278 ? -1.485 -7.738 14.898 1 83.75 278 PRO A C 1
ATOM 2151 O O . PRO A 1 278 ? -0.647 -8.602 15.156 1 83.75 278 PRO A O 1
ATOM 2154 N N . ASN A 1 279 ? -2.775 -7.883 14.93 1 81.19 279 ASN A N 1
ATOM 2155 C CA . ASN A 1 279 ? -3.34 -9.188 15.273 1 81.19 279 ASN A CA 1
ATOM 2156 C C . ASN A 1 279 ? -3.158 -10.195 14.148 1 81.19 279 ASN A C 1
ATOM 2158 O O . ASN A 1 279 ? -3.463 -9.898 12.992 1 81.19 279 ASN A O 1
ATOM 2162 N N . PRO A 1 280 ? -2.676 -11.312 14.508 1 77.38 280 PRO A N 1
ATOM 2163 C CA . PRO A 1 280 ? -2.504 -12.32 13.461 1 77.38 280 PRO A CA 1
ATOM 2164 C C . PRO A 1 280 ? -3.832 -12.812 12.891 1 77.38 280 PRO A C 1
ATOM 2166 O O . PRO A 1 280 ? -3.891 -13.25 11.734 1 77.38 280 PRO A O 1
ATOM 2169 N N . HIS A 1 281 ? -4.82 -12.664 13.711 1 82.44 281 HIS A N 1
ATOM 2170 C CA . HIS A 1 281 ? -6.148 -13.102 13.289 1 82.44 281 HIS A CA 1
ATOM 2171 C C . HIS A 1 281 ? -7.066 -11.914 13.031 1 82.44 281 HIS A C 1
ATOM 2173 O O . HIS A 1 281 ? -7.391 -11.164 13.961 1 82.44 281 HIS A O 1
ATOM 2179 N N . VAL A 1 282 ? -7.531 -11.797 11.867 1 85.38 282 VAL A N 1
ATOM 2180 C CA . VAL A 1 282 ? -8.352 -10.672 11.43 1 85.38 282 VAL A CA 1
ATOM 2181 C C . VAL A 1 282 ? -9.672 -10.664 12.203 1 85.38 282 VAL A C 1
ATOM 2183 O O . VAL A 1 282 ? -10.227 -9.602 12.484 1 85.38 282 VAL A O 1
ATOM 2186 N N . HIS A 1 283 ? -10.148 -11.836 12.641 1 83.12 283 HIS A N 1
ATOM 2187 C CA . HIS A 1 283 ? -11.477 -11.922 13.242 1 83.12 283 HIS A CA 1
ATOM 2188 C C . HIS A 1 283 ? -11.375 -11.992 14.766 1 83.12 283 HIS A C 1
ATOM 2190 O O . HIS A 1 283 ? -12.367 -12.281 15.438 1 83.12 283 HIS A O 1
ATOM 2196 N N . SER A 1 284 ? -10.234 -11.656 15.211 1 82.38 284 SER A N 1
ATOM 2197 C CA . SER A 1 284 ? -10.047 -11.633 16.656 1 82.38 284 SER A CA 1
ATOM 2198 C C . SER A 1 284 ? -10.883 -10.531 17.312 1 82.38 284 SER A C 1
ATOM 2200 O O . SER A 1 284 ? -11.047 -9.453 16.734 1 82.38 284 SER A O 1
ATOM 2202 N N . THR A 1 285 ? -11.57 -10.828 18.5 1 79.69 285 THR A N 1
ATOM 2203 C CA . THR A 1 285 ? -12.281 -9.852 19.328 1 79.69 285 THR A CA 1
ATOM 2204 C C . THR A 1 285 ? -11.867 -9.977 20.781 1 79.69 285 THR A C 1
ATOM 2206 O O . THR A 1 285 ? -12.008 -11.047 21.391 1 79.69 285 THR A O 1
ATOM 2209 N N . PRO A 1 286 ? -11.125 -9.031 21.375 1 84.56 286 PRO A N 1
ATOM 2210 C CA . PRO A 1 286 ? -10.906 -7.695 20.828 1 84.56 286 PRO A CA 1
ATOM 2211 C C . PRO A 1 286 ? -9.695 -7.621 19.906 1 84.56 286 PRO A C 1
ATOM 2213 O O . PRO A 1 286 ? -8.719 -8.352 20.109 1 84.56 286 PRO A O 1
ATOM 2216 N N . SER A 1 287 ? -9.867 -6.844 18.891 1 89.5 287 SER A N 1
ATOM 2217 C CA . SER A 1 287 ? -8.742 -6.52 18.031 1 89.5 287 SER A CA 1
ATOM 2218 C C . SER A 1 287 ? -8.117 -5.18 18.406 1 89.5 287 SER A C 1
ATOM 2220 O O . SER A 1 287 ? -8.539 -4.133 17.922 1 89.5 287 SER A O 1
ATOM 2222 N N . LEU A 1 288 ? -7.113 -5.242 19.188 1 89.94 288 LEU A N 1
ATOM 2223 C CA . LEU A 1 288 ? -6.508 -4.035 19.734 1 89.94 288 LEU A CA 1
ATOM 2224 C C . LEU A 1 288 ? -5.824 -3.225 18.641 1 89.94 288 LEU A C 1
ATOM 2226 O O . LEU A 1 288 ? -5.805 -1.992 18.703 1 89.94 288 LEU A O 1
ATOM 2230 N N . SER A 1 289 ? -5.258 -3.924 17.703 1 92.31 289 SER A N 1
ATOM 2231 C CA . SER A 1 289 ? -4.559 -3.225 16.625 1 92.31 289 SER A CA 1
ATOM 2232 C C . SER A 1 289 ? -5.531 -2.459 15.734 1 92.31 289 SER A C 1
ATOM 2234 O O . SER A 1 289 ? -5.23 -1.349 15.289 1 92.31 289 SER A O 1
ATOM 2236 N N . LEU A 1 290 ? -6.688 -3.043 15.469 1 94.19 290 LEU A N 1
ATOM 2237 C CA . LEU A 1 290 ? -7.707 -2.334 14.703 1 94.19 290 LEU A CA 1
ATOM 2238 C C . LEU A 1 290 ? -8.227 -1.129 15.477 1 94.19 290 LEU A C 1
ATOM 2240 O O . LEU A 1 290 ? -8.445 -0.06 14.898 1 94.19 290 LEU A O 1
ATOM 2244 N N . HIS A 1 291 ? -8.445 -1.337 16.75 1 93 291 HIS A N 1
ATOM 2245 C CA . HIS A 1 291 ? -8.859 -0.238 17.609 1 93 291 HIS A CA 1
ATOM 2246 C C . HIS A 1 291 ? -7.875 0.922 17.531 1 93 291 HIS A C 1
ATOM 2248 O O . HIS A 1 291 ? -8.273 2.078 17.391 1 93 291 HIS A O 1
ATOM 2254 N N . HIS A 1 292 ? -6.645 0.602 17.625 1 93.38 292 HIS A N 1
ATOM 2255 C CA . HIS A 1 292 ? -5.586 1.603 17.562 1 93.38 292 HIS A CA 1
ATOM 2256 C C . HIS A 1 292 ? -5.609 2.342 16.234 1 93.38 292 HIS A C 1
ATOM 2258 O O . HIS A 1 292 ? -5.5 3.57 16.188 1 93.38 292 HIS A O 1
ATOM 2264 N N . SER A 1 293 ? -5.723 1.596 15.18 1 95.38 293 SER A N 1
ATOM 2265 C CA . SER A 1 293 ? -5.758 2.188 13.844 1 95.38 293 SER A CA 1
ATOM 2266 C C . SER A 1 293 ? -6.941 3.141 13.695 1 95.38 293 SER A C 1
ATOM 2268 O O . SER A 1 293 ? -6.809 4.215 13.102 1 95.38 293 SER A O 1
ATOM 2270 N N . ALA A 1 294 ? -8.102 2.74 14.227 1 95.38 294 ALA A N 1
ATOM 2271 C CA . ALA A 1 294 ? -9.289 3.592 14.172 1 95.38 294 ALA A CA 1
ATOM 2272 C C . ALA A 1 294 ? -9.07 4.883 14.961 1 95.38 294 ALA A C 1
ATOM 2274 O O . ALA A 1 294 ? -9.492 5.957 14.523 1 95.38 294 ALA A O 1
ATOM 2275 N N . CYS A 1 295 ? -8.414 4.801 16.031 1 94.19 295 CYS A N 1
ATOM 2276 C CA . CYS A 1 295 ? -8.117 5.977 16.844 1 94.19 295 CYS A CA 1
ATOM 2277 C C . CYS A 1 295 ? -7.172 6.918 16.109 1 94.19 295 CYS A C 1
ATOM 2279 O O . CYS A 1 295 ? -7.332 8.141 16.172 1 94.19 295 CYS A O 1
ATOM 2281 N N . LEU A 1 296 ? -6.18 6.359 15.469 1 95.81 296 LEU A N 1
ATOM 2282 C CA . LEU A 1 296 ? -5.258 7.176 14.688 1 95.81 296 LEU A CA 1
ATOM 2283 C C . LEU A 1 296 ? -5.996 7.898 13.562 1 95.81 296 LEU A C 1
ATOM 2285 O O . LEU A 1 296 ? -5.719 9.062 13.281 1 95.81 296 LEU A O 1
ATOM 2289 N N . SER A 1 297 ? -6.895 7.16 12.945 1 95.88 297 SER A N 1
ATOM 2290 C CA . SER A 1 297 ? -7.691 7.762 11.883 1 95.88 297 SER A CA 1
ATOM 2291 C C . SER A 1 297 ? -8.539 8.914 12.414 1 95.88 297 SER A C 1
ATOM 2293 O O . SER A 1 297 ? -8.617 9.969 11.781 1 95.88 297 SER A O 1
ATOM 2295 N N . ALA A 1 298 ? -9.156 8.695 13.555 1 94.62 298 ALA A N 1
ATOM 2296 C CA . ALA A 1 298 ? -9.961 9.742 14.18 1 94.62 298 ALA A CA 1
ATOM 2297 C C . ALA A 1 298 ? -9.109 10.969 14.508 1 94.62 298 ALA A C 1
ATOM 2299 O O . ALA A 1 298 ? -9.555 12.102 14.336 1 94.62 298 ALA A O 1
ATOM 2300 N N . LEU A 1 299 ? -7.934 10.695 14.977 1 94.5 299 LEU A N 1
ATOM 2301 C CA . LEU A 1 299 ? -6.992 11.758 15.281 1 94.5 299 LEU A CA 1
ATOM 2302 C C . LEU A 1 299 ? -6.75 12.641 14.062 1 94.5 299 LEU A C 1
ATOM 2304 O O . LEU A 1 299 ? -6.859 13.867 14.141 1 94.5 299 LEU A O 1
ATOM 2308 N N . ARG A 1 300 ? -6.48 12.094 12.93 1 95.31 300 ARG A N 1
ATOM 2309 C CA . ARG A 1 300 ? -6.164 12.828 11.711 1 95.31 300 ARG A CA 1
ATOM 2310 C C . ARG A 1 300 ? -7.395 13.539 11.156 1 95.31 300 ARG A C 1
ATOM 2312 O O . ARG A 1 300 ? -7.301 14.656 10.648 1 95.31 300 ARG A O 1
ATOM 2319 N N . GLN A 1 301 ? -8.539 12.898 11.281 1 93.19 301 GLN A N 1
ATOM 2320 C CA . GLN A 1 301 ? -9.766 13.5 10.781 1 93.19 301 GLN A CA 1
ATOM 2321 C C . GLN A 1 301 ? -10.125 14.758 11.562 1 93.19 301 GLN A C 1
ATOM 2323 O O . GLN A 1 301 ? -10.727 15.688 11.016 1 93.19 301 GLN A O 1
ATOM 2328 N N . GLU A 1 302 ? -9.719 14.797 12.75 1 93.25 302 GLU A N 1
ATOM 2329 C CA . GLU A 1 302 ? -10.133 15.891 13.617 1 93.25 302 GLU A CA 1
ATOM 2330 C C . GLU A 1 302 ? -9.281 17.141 13.375 1 93.25 302 GLU A C 1
ATOM 2332 O O . GLU A 1 302 ? -9.703 18.25 13.688 1 93.25 302 GLU A O 1
ATOM 2337 N N . PHE A 1 303 ? -8.125 17.016 12.875 1 94.06 303 PHE A N 1
ATOM 2338 C CA . PHE A 1 303 ? -7.281 18.172 12.609 1 94.06 303 PHE A CA 1
ATOM 2339 C C . PHE A 1 303 ? -8.008 19.172 11.711 1 94.06 303 PHE A C 1
ATOM 2341 O O . PHE A 1 303 ? -7.957 20.375 11.953 1 94.06 303 PHE A O 1
ATOM 2348 N N . TRP A 1 304 ? -8.688 18.672 10.797 1 88.06 304 TRP A N 1
ATOM 2349 C CA . TRP A 1 304 ? -9.414 19.531 9.867 1 88.06 304 TRP A CA 1
ATOM 2350 C C . TRP A 1 304 ? -10.438 20.391 10.609 1 88.06 304 TRP A C 1
ATOM 2352 O O . TRP A 1 304 ? -10.469 21.609 10.438 1 88.06 304 TRP A O 1
ATOM 2362 N N . SER A 1 305 ? -11.227 19.734 11.398 1 85.44 305 SER A N 1
ATOM 2363 C CA . SER A 1 305 ? -12.281 20.438 12.125 1 85.44 305 SER A CA 1
ATOM 2364 C C . SER A 1 305 ? -11.695 21.406 13.148 1 85.44 305 SER A C 1
ATOM 2366 O O . SER A 1 305 ? -12.188 22.516 13.32 1 85.44 305 SER A O 1
ATOM 2368 N N . ALA A 1 306 ? -10.695 20.953 13.789 1 92.25 306 ALA A N 1
ATOM 2369 C CA . ALA A 1 306 ? -10.086 21.781 14.836 1 92.25 306 ALA A CA 1
ATOM 2370 C C . ALA A 1 306 ? -9.461 23.047 14.258 1 92.25 306 ALA A C 1
ATOM 2372 O O . ALA A 1 306 ? -9.617 24.125 14.812 1 92.25 306 ALA A O 1
ATOM 2373 N N . PHE A 1 307 ? -8.812 22.984 13.156 1 91.94 307 PHE A N 1
ATOM 2374 C CA . PHE A 1 307 ? -8.188 24.125 12.516 1 91.94 307 PHE A CA 1
ATOM 2375 C C . PHE A 1 307 ? -9.242 25.062 11.922 1 91.94 307 PHE A C 1
ATOM 2377 O O . PHE A 1 307 ? -9.172 26.281 12.102 1 91.94 307 PHE A O 1
ATOM 2384 N N . LEU A 1 308 ? -10.203 24.484 11.258 1 83.81 308 LEU A N 1
ATOM 2385 C CA . LEU A 1 308 ? -11.188 25.281 10.539 1 83.81 308 LEU A CA 1
ATOM 2386 C C . LEU A 1 308 ? -12.086 26.047 11.516 1 83.81 308 LEU A C 1
ATOM 2388 O O . LEU A 1 308 ? -12.43 27.203 11.266 1 83.81 308 LEU A O 1
ATOM 2392 N N . HIS A 1 309 ? -12.422 25.406 12.578 1 86.06 309 HIS A N 1
ATOM 2393 C CA . HIS A 1 309 ? -13.352 26.031 13.516 1 86.06 309 HIS A CA 1
ATOM 2394 C C . HIS A 1 309 ? -12.617 26.609 14.719 1 86.06 309 HIS A C 1
ATOM 2396 O O . HIS A 1 309 ? -13.25 27.125 15.648 1 86.06 309 HIS A O 1
ATOM 2402 N N . GLN A 1 310 ? -11.297 26.516 14.727 1 90 310 GLN A N 1
ATOM 2403 C CA . GLN A 1 310 ? -10.461 27.047 15.797 1 90 310 GLN A CA 1
ATOM 2404 C C . GLN A 1 310 ? -10.953 26.578 17.156 1 90 310 GLN A C 1
ATOM 2406 O O . GLN A 1 310 ? -11.203 27.391 18.047 1 90 310 GLN A O 1
ATOM 2411 N N . ARG A 1 311 ? -11.102 25.266 17.281 1 91.75 311 ARG A N 1
ATOM 2412 C CA . ARG A 1 311 ? -11.523 24.609 18.531 1 91.75 311 ARG A CA 1
ATOM 2413 C C . ARG A 1 311 ? -10.43 23.703 19.062 1 91.75 311 ARG A C 1
ATOM 2415 O O . ARG A 1 311 ? -9.578 23.234 18.312 1 91.75 311 ARG A O 1
ATOM 2422 N N . PRO A 1 312 ? -10.461 23.594 20.375 1 93.31 312 PRO A N 1
ATOM 2423 C CA . PRO A 1 312 ? -9.461 22.672 20.938 1 93.31 312 PRO A CA 1
ATOM 2424 C C . PRO A 1 312 ? -9.648 21.234 20.469 1 93.31 312 PRO A C 1
ATOM 2426 O O . PRO A 1 312 ? -10.773 20.812 20.172 1 93.31 312 PRO A O 1
ATOM 2429 N N . PHE A 1 313 ? -8.547 20.531 20.391 1 93 313 PHE A N 1
ATOM 2430 C CA . PHE A 1 313 ? -8.602 19.109 20.031 1 93 313 PHE A CA 1
ATOM 2431 C C . PHE A 1 313 ? -9.438 18.344 21.047 1 93 313 PHE A C 1
ATOM 2433 O O . PHE A 1 313 ? -9.211 18.422 22.25 1 93 313 PHE A O 1
ATOM 2440 N N . PRO A 1 314 ? -10.359 17.516 20.594 1 90.56 314 PRO A N 1
ATOM 2441 C CA . PRO A 1 314 ? -11.398 17.016 21.5 1 90.56 314 PRO A CA 1
ATOM 2442 C C . PRO A 1 314 ? -11.023 15.68 22.156 1 90.56 314 PRO A C 1
ATOM 2444 O O . PRO A 1 314 ? -11.695 15.242 23.094 1 90.56 314 PRO A O 1
ATOM 2447 N N . PHE A 1 315 ? -9.992 14.945 21.703 1 91.44 315 PHE A N 1
ATOM 2448 C CA . PHE A 1 315 ? -9.641 13.641 22.25 1 91.44 315 PHE A CA 1
ATOM 2449 C C . PHE A 1 315 ? -8.641 13.789 23.406 1 91.44 315 PHE A C 1
ATOM 2451 O O . PHE A 1 315 ? -7.957 14.805 23.516 1 91.44 315 PHE A O 1
ATOM 2458 N N . PRO A 1 316 ? -8.586 12.828 24.234 1 90.5 316 PRO A N 1
ATOM 2459 C CA . PRO A 1 316 ? -7.758 12.93 25.438 1 90.5 316 PRO A CA 1
ATOM 2460 C C . PRO A 1 316 ? -6.266 12.789 25.141 1 90.5 316 PRO A C 1
ATOM 2462 O O . PRO A 1 316 ? -5.715 11.688 25.234 1 90.5 316 PRO A O 1
ATOM 2465 N N . VAL A 1 317 ? -5.586 13.883 24.891 1 92.56 317 VAL A N 1
ATOM 2466 C CA . VAL A 1 317 ? -4.141 13.906 24.719 1 92.56 317 VAL A CA 1
ATOM 2467 C C . VAL A 1 317 ? -3.451 13.883 26.078 1 92.56 317 VAL A C 1
ATOM 2469 O O . VAL A 1 317 ? -3.871 14.578 27.016 1 92.56 317 VAL A O 1
ATOM 2472 N N . SER A 1 318 ? -2.438 13.148 26.234 1 91.56 318 SER A N 1
ATOM 2473 C CA . SER A 1 318 ? -1.762 12.992 27.516 1 91.56 318 SER A CA 1
ATOM 2474 C C . SER A 1 318 ? -1.174 14.312 28 1 91.56 318 SER A C 1
ATOM 2476 O O . SER A 1 318 ? -0.527 15.031 27.234 1 91.56 318 SER A O 1
ATOM 2478 N N . SER A 1 319 ? -1.293 14.594 29.25 1 87.75 319 SER A N 1
ATOM 2479 C CA . SER A 1 319 ? -0.726 15.805 29.844 1 87.75 319 SER A CA 1
ATOM 2480 C C . SER A 1 319 ? 0.74 15.602 30.203 1 87.75 319 SER A C 1
ATOM 2482 O O . SER A 1 319 ? 1.457 16.562 30.469 1 87.75 319 SER A O 1
ATOM 2484 N N . THR A 1 320 ? 1.166 14.375 30.094 1 90.25 320 THR A N 1
ATOM 2485 C CA . THR A 1 320 ? 2.531 14.047 30.5 1 90.25 320 THR A CA 1
ATOM 2486 C C . THR A 1 320 ? 3.365 13.625 29.297 1 90.25 320 THR A C 1
ATOM 2488 O O . THR A 1 320 ? 4.176 12.703 29.391 1 90.25 320 THR A O 1
ATOM 2491 N N . ASN A 1 321 ? 3.002 14.25 28.203 1 92.75 321 ASN A N 1
ATOM 2492 C CA . ASN A 1 321 ? 3.779 13.938 27.016 1 92.75 321 ASN A CA 1
ATOM 2493 C C . ASN A 1 321 ? 5.254 14.281 27.188 1 92.75 321 ASN A C 1
ATOM 2495 O O . ASN A 1 321 ? 5.59 15.398 27.594 1 92.75 321 ASN A O 1
ATOM 2499 N N . ASN A 1 322 ? 6.152 13.328 26.953 1 92.5 322 ASN A N 1
ATOM 2500 C CA . ASN A 1 322 ? 7.598 13.539 26.969 1 92.5 322 ASN A CA 1
ATOM 2501 C C . ASN A 1 322 ? 8.133 13.859 25.578 1 92.5 322 ASN A C 1
ATOM 2503 O O . ASN A 1 322 ? 8.602 12.969 24.859 1 92.5 322 ASN A O 1
ATOM 2507 N N . TYR A 1 323 ? 8.227 15.109 25.25 1 94.12 323 TYR A N 1
ATOM 2508 C CA . TYR A 1 323 ? 8.609 15.539 23.906 1 94.12 323 TYR A CA 1
ATOM 2509 C C . TYR A 1 323 ? 10.117 15.453 23.719 1 94.12 323 TYR A C 1
ATOM 2511 O O . TYR A 1 323 ? 10.617 15.664 22.609 1 94.12 323 TYR A O 1
ATOM 2519 N N . SER A 1 324 ? 10.891 15.047 24.734 1 89.31 324 SER A N 1
ATOM 2520 C CA . SER A 1 324 ? 12.336 14.922 24.641 1 89.31 324 SER A CA 1
ATOM 2521 C C . SER A 1 324 ? 12.742 13.516 24.219 1 89.31 324 SER A C 1
ATOM 2523 O O . SER A 1 324 ? 13.93 13.242 24.016 1 89.31 324 SER A O 1
ATOM 2525 N N . LEU A 1 325 ? 11.719 12.711 24.109 1 87.75 325 LEU A N 1
ATOM 2526 C CA . LEU A 1 325 ? 11.984 11.336 23.688 1 87.75 325 LEU A CA 1
ATOM 2527 C C . LEU A 1 325 ? 12.57 11.297 22.281 1 87.75 325 LEU A C 1
ATOM 2529 O O . LEU A 1 325 ? 11.984 11.828 21.344 1 87.75 325 LEU A O 1
ATOM 2533 N N . CYS A 1 326 ? 13.828 10.719 22.125 1 81 326 CYS A N 1
ATOM 2534 C CA . CYS A 1 326 ? 14.484 10.617 20.828 1 81 326 CYS A CA 1
ATOM 2535 C C . CYS A 1 326 ? 15 9.211 20.578 1 81 326 CYS A C 1
ATOM 2537 O O . CYS A 1 326 ? 16.125 9.023 20.094 1 81 326 CYS A O 1
ATOM 2539 N N . ASP A 1 327 ? 14.148 8.258 20.875 1 83 327 ASP A N 1
ATOM 2540 C CA . ASP A 1 327 ? 14.516 6.863 20.641 1 83 327 ASP A CA 1
ATOM 2541 C C . ASP A 1 327 ? 14.453 6.527 19.156 1 83 327 ASP A C 1
ATOM 2543 O O . ASP A 1 327 ? 13.945 7.316 18.359 1 83 327 ASP A O 1
ATOM 2547 N N . ILE A 1 328 ? 15.039 5.406 18.844 1 86.06 328 ILE A N 1
ATOM 2548 C CA . ILE A 1 328 ? 14.969 4.902 17.469 1 86.06 328 ILE A CA 1
ATOM 2549 C C . ILE A 1 328 ? 13.547 4.434 17.156 1 86.06 328 ILE A C 1
ATOM 2551 O O . ILE A 1 328 ? 12.969 3.645 17.906 1 86.06 328 ILE A O 1
ATOM 2555 N N . ALA A 1 329 ? 12.969 5.035 16.125 1 89.44 329 ALA A N 1
ATOM 2556 C CA . ALA A 1 329 ? 11.594 4.711 15.742 1 89.44 329 ALA A CA 1
ATOM 2557 C C . ALA A 1 329 ? 11.414 4.805 14.234 1 89.44 329 ALA A C 1
ATOM 2559 O O . ALA A 1 329 ? 12.211 5.441 13.547 1 89.44 329 ALA A O 1
ATOM 2560 N N . THR A 1 330 ? 10.445 4.129 13.766 1 91.31 330 THR A N 1
ATOM 2561 C CA . THR A 1 330 ? 10.125 4.176 12.344 1 91.31 330 THR A CA 1
ATOM 2562 C C . THR A 1 330 ? 9.516 5.523 11.969 1 91.31 330 THR A C 1
ATOM 2564 O O . THR A 1 330 ? 9.094 6.281 12.844 1 91.31 330 THR A O 1
ATOM 2567 N N . ASP A 1 331 ? 9.484 5.832 10.727 1 94.25 331 ASP A N 1
ATOM 2568 C CA . ASP A 1 331 ? 8.859 7.066 10.25 1 94.25 331 ASP A CA 1
ATOM 2569 C C . ASP A 1 331 ? 7.375 7.102 10.617 1 94.25 331 ASP A C 1
ATOM 2571 O O . ASP A 1 331 ? 6.824 8.172 10.891 1 94.25 331 ASP A O 1
ATOM 2575 N N . PHE A 1 332 ? 6.703 5.957 10.703 1 95.38 332 PHE A N 1
ATOM 2576 C CA . PHE A 1 332 ? 5.297 5.902 11.07 1 95.38 332 PHE A CA 1
ATOM 2577 C C . PHE A 1 332 ? 5.102 6.332 12.523 1 95.38 332 PHE A C 1
ATOM 2579 O O . PHE A 1 332 ? 4.18 7.09 12.836 1 95.38 332 PHE A O 1
ATOM 2586 N N . ILE A 1 333 ? 5.98 5.875 13.383 1 95 333 ILE A N 1
ATOM 2587 C CA . ILE A 1 333 ? 5.895 6.254 14.789 1 95 333 ILE A CA 1
ATOM 2588 C C . ILE A 1 333 ? 6.168 7.75 14.938 1 95 333 ILE A C 1
ATOM 2590 O O . ILE A 1 333 ? 5.441 8.453 15.641 1 95 333 ILE A O 1
ATOM 2594 N N . TRP A 1 334 ? 7.188 8.211 14.25 1 95.81 334 TRP A N 1
ATOM 2595 C CA . TRP A 1 334 ? 7.535 9.633 14.32 1 95.81 334 TRP A CA 1
ATOM 2596 C C . TRP A 1 334 ? 6.391 10.5 13.805 1 95.81 334 TRP A C 1
ATOM 2598 O O . TRP A 1 334 ? 6.082 11.539 14.383 1 95.81 334 TRP A O 1
ATOM 2608 N N . ALA A 1 335 ? 5.766 10.086 12.688 1 97.12 335 ALA A N 1
ATOM 2609 C CA . ALA A 1 335 ? 4.629 10.844 12.172 1 97.12 335 ALA A CA 1
ATOM 2610 C C . ALA A 1 335 ? 3.504 10.914 13.203 1 97.12 335 ALA A C 1
ATOM 2612 O O . ALA A 1 335 ? 2.934 11.984 13.43 1 97.12 335 ALA A O 1
ATOM 2613 N N . ASN A 1 336 ? 3.188 9.836 13.836 1 97.19 336 ASN A N 1
ATOM 2614 C CA . ASN A 1 336 ? 2.135 9.812 14.844 1 97.19 336 ASN A CA 1
ATOM 2615 C C . ASN A 1 336 ? 2.506 10.656 16.062 1 97.19 336 ASN A C 1
ATOM 2617 O O . ASN A 1 336 ? 1.637 11.266 16.688 1 97.19 336 ASN A O 1
ATOM 2621 N N . ARG A 1 337 ? 3.756 10.672 16.406 1 97 337 ARG A N 1
ATOM 2622 C CA . ARG A 1 337 ? 4.223 11.539 17.484 1 97 337 ARG A CA 1
ATOM 2623 C C . ARG A 1 337 ? 4 13.008 17.141 1 97 337 ARG A C 1
ATOM 2625 O O . ARG A 1 337 ? 3.543 13.781 17.984 1 97 337 ARG A O 1
ATOM 2632 N N . ILE A 1 338 ? 4.309 13.344 15.93 1 97.75 338 ILE A N 1
ATOM 2633 C CA . ILE A 1 338 ? 4.09 14.711 15.469 1 97.75 338 ILE A CA 1
ATOM 2634 C C . ILE A 1 338 ? 2.602 15.039 15.523 1 97.75 338 ILE A C 1
ATOM 2636 O O . ILE A 1 338 ? 2.219 16.156 15.891 1 97.75 338 ILE A O 1
ATOM 2640 N N . PHE A 1 339 ? 1.717 14.086 15.195 1 97.94 339 PHE A N 1
ATOM 2641 C CA . PHE A 1 339 ? 0.277 14.305 15.281 1 97.94 339 PHE A CA 1
ATOM 2642 C C . PHE A 1 339 ? -0.134 14.625 16.719 1 97.94 339 PHE A C 1
ATOM 2644 O O . PHE A 1 339 ? -0.922 15.539 16.953 1 97.94 339 PHE A O 1
ATOM 2651 N N . VAL A 1 340 ? 0.408 13.891 17.625 1 97.19 340 VAL A N 1
ATOM 2652 C CA . VAL A 1 340 ? 0.107 14.133 19.031 1 97.19 340 VAL A CA 1
ATOM 2653 C C . VAL A 1 340 ? 0.567 15.531 19.438 1 97.19 340 VAL A C 1
ATOM 2655 O O . VAL A 1 340 ? -0.146 16.25 20.141 1 97.19 340 VAL A O 1
ATOM 2658 N N . TRP A 1 341 ? 1.757 15.883 19.031 1 98 341 TRP A N 1
ATOM 2659 C CA . TRP A 1 341 ? 2.305 17.203 19.312 1 98 341 TRP A CA 1
ATOM 2660 C C . TRP A 1 341 ? 1.402 18.297 18.75 1 98 341 TRP A C 1
ATOM 2662 O O . TRP A 1 341 ? 1.12 19.281 19.422 1 98 341 TRP A O 1
ATOM 2672 N N . VAL A 1 342 ? 0.905 18.125 17.531 1 98.31 342 VAL A N 1
ATOM 2673 C CA . VAL A 1 342 ? 0.032 19.125 16.922 1 98.31 342 VAL A CA 1
ATOM 2674 C C . VAL A 1 342 ? -1.302 19.172 17.656 1 98.31 342 VAL A C 1
ATOM 2676 O O . VAL A 1 342 ? -1.872 20.25 17.844 1 98.31 342 VAL A O 1
ATOM 2679 N N . ALA A 1 343 ? -1.824 17.984 18.047 1 97.25 343 ALA A N 1
ATOM 2680 C CA . ALA A 1 343 ? -3.043 17.953 18.844 1 97.25 343 ALA A CA 1
ATOM 2681 C C . ALA A 1 343 ? -2.869 18.75 20.141 1 97.25 343 ALA A C 1
ATOM 2683 O O . ALA A 1 343 ? -3.764 19.5 20.547 1 97.25 343 ALA A O 1
ATOM 2684 N N . ASP A 1 344 ? -1.765 18.594 20.75 1 96.94 344 ASP A N 1
ATOM 2685 C CA . ASP A 1 344 ? -1.453 19.328 21.984 1 96.94 344 ASP A CA 1
ATOM 2686 C C . ASP A 1 344 ? -1.371 20.828 21.719 1 96.94 344 ASP A C 1
ATOM 2688 O O . ASP A 1 344 ? -1.846 21.625 22.531 1 96.94 344 ASP A O 1
ATOM 2692 N N . LEU A 1 345 ? -0.782 21.219 20.656 1 97.31 345 LEU A N 1
ATOM 2693 C CA . LEU A 1 345 ? -0.715 22.625 20.25 1 97.31 345 LEU A CA 1
ATOM 2694 C C . LEU A 1 345 ? -2.113 23.203 20.062 1 97.31 345 LEU A C 1
ATOM 2696 O O . LEU A 1 345 ? -2.373 24.344 20.453 1 97.31 345 LEU A O 1
ATOM 2700 N N . LEU A 1 346 ? -2.996 22.422 19.484 1 97 346 LEU A N 1
ATOM 2701 C CA . LEU A 1 346 ? -4.371 22.875 19.281 1 97 346 LEU A CA 1
ATOM 2702 C C . LEU A 1 346 ? -5.062 23.094 20.625 1 97 346 LEU A C 1
ATOM 2704 O O . LEU A 1 346 ? -5.809 24.062 20.781 1 97 346 LEU A O 1
ATOM 2708 N N . ILE A 1 347 ? -4.812 22.188 21.516 1 95.31 347 ILE A N 1
ATOM 2709 C CA . ILE A 1 347 ? -5.363 22.344 22.859 1 95.31 347 ILE A CA 1
ATOM 2710 C C . ILE A 1 347 ? -4.797 23.609 23.5 1 95.31 347 ILE A C 1
ATOM 2712 O O . ILE A 1 347 ? -5.531 24.391 24.125 1 95.31 347 ILE A O 1
ATOM 2716 N N . PHE A 1 348 ? -3.527 23.891 23.406 1 95.62 348 PHE A N 1
ATOM 2717 C CA . PHE A 1 348 ? -2.861 25.078 23.953 1 95.62 348 PHE A CA 1
ATOM 2718 C C . PHE A 1 348 ? -3.434 26.344 23.344 1 95.62 348 PHE A C 1
ATOM 2720 O O . PHE A 1 348 ? -3.725 27.297 24.062 1 95.62 348 PHE A O 1
ATOM 2727 N N . CYS A 1 349 ? -3.619 26.344 22.016 1 94.19 349 CYS A N 1
ATOM 2728 C CA . CYS A 1 349 ? -4.016 27.547 21.281 1 94.19 349 CYS A CA 1
ATOM 2729 C C . CYS A 1 349 ? -5.492 27.859 21.516 1 94.19 349 CYS A C 1
ATOM 2731 O O . CYS A 1 349 ? -5.871 29.016 21.656 1 94.19 349 CYS A O 1
ATOM 2733 N N . PHE A 1 350 ? -6.309 26.859 21.578 1 93.62 350 PHE A N 1
ATOM 2734 C CA . PHE A 1 350 ? -7.742 27.125 21.5 1 93.62 350 PHE A CA 1
ATOM 2735 C C . PHE A 1 350 ? -8.453 26.609 22.75 1 93.62 350 PHE A C 1
ATOM 2737 O O . PHE A 1 350 ? -9.664 26.781 22.891 1 93.62 350 PHE A O 1
ATOM 2744 N N . GLY A 1 351 ? -7.676 25.938 23.562 1 89.12 351 GLY A N 1
ATOM 2745 C CA . GLY A 1 351 ? -8.281 25.453 24.781 1 89.12 351 GLY A CA 1
ATOM 2746 C C . GLY A 1 351 ? -8.586 26.562 25.781 1 89.12 351 GLY A C 1
ATOM 2747 O O . GLY A 1 351 ? -8.055 27.656 25.672 1 89.12 351 GLY A O 1
ATOM 2748 N N . ASN A 1 352 ? -9.477 26.344 26.703 1 77.94 352 ASN A N 1
ATOM 2749 C CA . ASN A 1 352 ? -9.977 27.328 27.656 1 77.94 352 ASN A CA 1
ATOM 2750 C C . ASN A 1 352 ? -9.109 27.406 28.906 1 77.94 352 ASN A C 1
ATOM 2752 O O . ASN A 1 352 ? -9.516 27.969 29.922 1 77.94 352 ASN A O 1
ATOM 2756 N N . ASP A 1 353 ? -7.949 27 28.734 1 72.69 353 ASP A N 1
ATOM 2757 C CA . ASP A 1 353 ? -7.164 27.016 29.969 1 72.69 353 ASP A CA 1
ATOM 2758 C C . ASP A 1 353 ? -6.711 28.422 30.312 1 72.69 353 ASP A C 1
ATOM 2760 O O . ASP A 1 353 ? -6.273 29.172 29.438 1 72.69 353 ASP A O 1
ATOM 2764 N N . LYS A 1 354 ? -7.207 28.984 31.422 1 76.38 354 LYS A N 1
ATOM 2765 C CA . LYS A 1 354 ? -6.832 30.297 31.938 1 76.38 354 LYS A CA 1
ATOM 2766 C C . LYS A 1 354 ? -5.422 30.281 32.531 1 76.38 354 LYS A C 1
ATOM 2768 O O . LYS A 1 354 ? -5.246 30.297 33.75 1 76.38 354 LYS A O 1
ATOM 2773 N N . LEU A 1 355 ? -4.539 30.031 31.531 1 81.12 355 LEU A N 1
ATOM 2774 C CA . LEU A 1 355 ? -3.15 30.094 31.969 1 81.12 355 LEU A CA 1
ATOM 2775 C C . LEU A 1 355 ? -2.711 31.547 32.156 1 81.12 355 LEU A C 1
ATOM 2777 O O . LEU A 1 355 ? -3.092 32.406 31.391 1 81.12 355 LEU A O 1
ATOM 2781 N N . GLY A 1 356 ? -2.068 31.75 33.25 1 83.69 356 GLY A N 1
ATOM 2782 C CA . GLY A 1 356 ? -1.432 33.062 33.406 1 83.69 356 GLY A CA 1
ATOM 2783 C C . GLY A 1 356 ? -0.41 33.344 32.312 1 83.69 356 GLY A C 1
ATOM 2784 O O . GLY A 1 356 ? -0.028 32.438 31.562 1 83.69 356 GLY A O 1
ATOM 2785 N N . MET A 1 357 ? -0.075 34.594 32.188 1 86.12 357 MET A N 1
ATOM 2786 C CA . MET A 1 357 ? 0.845 35.031 31.125 1 86.12 357 MET A CA 1
ATOM 2787 C C . MET A 1 357 ? 2.158 34.25 31.203 1 86.12 357 MET A C 1
ATOM 2789 O O . MET A 1 357 ? 2.676 33.781 30.188 1 86.12 357 MET A O 1
ATOM 2793 N N . GLU A 1 358 ? 2.672 34.125 32.375 1 90.88 358 GLU A N 1
ATOM 2794 C CA . GLU A 1 358 ? 3.951 33.438 32.531 1 90.88 358 GLU A CA 1
ATOM 2795 C C . GLU A 1 358 ? 3.826 31.938 32.25 1 90.88 358 GLU A C 1
ATOM 2797 O O . GLU A 1 358 ? 4.719 31.344 31.641 1 90.88 358 GLU A O 1
ATOM 2802 N N . GLU A 1 359 ? 2.832 31.359 32.719 1 91.62 359 GLU A N 1
ATOM 2803 C CA . GLU A 1 359 ? 2.598 29.938 32.5 1 91.62 359 GLU A CA 1
ATOM 2804 C C . GLU A 1 359 ? 2.369 29.656 31.016 1 91.62 359 GLU A C 1
ATOM 2806 O O . GLU A 1 359 ? 2.807 28.641 30.5 1 91.62 359 GLU A O 1
ATOM 2811 N N . ARG A 1 360 ? 1.664 30.5 30.406 1 92.5 360 ARG A N 1
ATOM 2812 C CA . ARG A 1 360 ? 1.422 30.375 28.969 1 92.5 360 ARG A CA 1
ATOM 2813 C C . ARG A 1 360 ? 2.727 30.469 28.188 1 92.5 360 ARG A C 1
ATOM 2815 O O . ARG A 1 360 ? 2.938 29.719 27.234 1 92.5 360 ARG A O 1
ATOM 2822 N N . ALA A 1 361 ? 3.535 31.406 28.547 1 94.06 361 ALA A N 1
ATOM 2823 C CA . ALA A 1 361 ? 4.832 31.562 27.891 1 94.06 361 ALA A CA 1
ATOM 2824 C C . ALA A 1 361 ? 5.691 30.312 28.078 1 94.06 361 ALA A C 1
ATOM 2826 O O . ALA A 1 361 ? 6.383 29.891 27.141 1 94.06 361 ALA A O 1
ATOM 2827 N N . ARG A 1 362 ? 5.668 29.766 29.266 1 94.19 362 ARG A N 1
ATOM 2828 C CA . ARG A 1 362 ? 6.43 28.562 29.562 1 94.19 362 ARG A CA 1
ATOM 2829 C C . ARG A 1 362 ? 5.93 27.375 28.719 1 94.19 362 ARG A C 1
ATOM 2831 O O . ARG A 1 362 ? 6.727 26.625 28.172 1 94.19 362 ARG A O 1
ATOM 2838 N N . ARG A 1 363 ? 4.664 27.234 28.719 1 94.38 363 ARG A N 1
ATOM 2839 C CA . ARG A 1 363 ? 4.047 26.172 27.938 1 94.38 363 ARG A CA 1
ATOM 2840 C C . ARG A 1 363 ? 4.367 26.328 26.453 1 94.38 363 ARG A C 1
ATOM 2842 O O . ARG A 1 363 ? 4.656 25.344 25.766 1 94.38 363 ARG A O 1
ATOM 2849 N N . TRP A 1 364 ? 4.316 27.5 25.922 1 96.12 364 TRP A N 1
ATOM 2850 C CA . TRP A 1 364 ? 4.656 27.766 24.531 1 96.12 364 TRP A CA 1
ATOM 2851 C C . TRP A 1 364 ? 6.098 27.359 24.234 1 96.12 364 TRP A C 1
ATOM 2853 O O . TRP A 1 364 ? 6.375 26.75 23.203 1 96.12 364 TRP A O 1
ATOM 2863 N N . ARG A 1 365 ? 6.988 27.688 25.109 1 96.38 365 ARG A N 1
ATOM 2864 C CA . ARG A 1 365 ? 8.398 27.359 24.922 1 96.38 365 ARG A CA 1
ATOM 2865 C C . ARG A 1 365 ? 8.617 25.859 24.891 1 96.38 365 ARG A C 1
ATOM 2867 O O . ARG A 1 365 ? 9.461 25.359 24.141 1 96.38 365 ARG A O 1
ATOM 2874 N N . LYS A 1 366 ? 7.863 25.203 25.734 1 95.75 366 LYS A N 1
ATOM 2875 C CA . LYS A 1 366 ? 7.957 23.75 25.75 1 95.75 366 LYS A CA 1
ATOM 2876 C C . LYS A 1 366 ? 7.531 23.156 24.406 1 95.75 366 LYS A C 1
ATOM 2878 O O . LYS A 1 366 ? 8.18 22.25 23.891 1 95.75 366 LYS A O 1
ATOM 2883 N N . LEU A 1 367 ? 6.473 23.656 23.859 1 97.31 367 LEU A N 1
ATOM 2884 C CA . LEU A 1 367 ? 5.973 23.172 22.578 1 97.31 367 LEU A CA 1
ATOM 2885 C C . LEU A 1 367 ? 6.875 23.625 21.438 1 97.31 367 LEU A C 1
ATOM 2887 O O . LEU A 1 367 ? 7.113 22.875 20.5 1 97.31 367 LEU A O 1
ATOM 2891 N N . LYS A 1 368 ? 7.418 24.812 21.547 1 97.88 368 LYS A N 1
ATOM 2892 C CA . LYS A 1 368 ? 8.352 25.359 20.562 1 97.88 368 LYS A CA 1
ATOM 2893 C C . LYS A 1 368 ? 9.641 24.547 20.516 1 97.88 368 LYS A C 1
ATOM 2895 O O . LYS A 1 368 ? 10.25 24.375 19.469 1 97.88 368 LYS A O 1
ATOM 2900 N N . ALA A 1 369 ? 10.047 24.047 21.594 1 96.69 369 ALA A N 1
ATOM 2901 C CA . ALA A 1 369 ? 11.281 23.266 21.703 1 96.69 369 ALA A CA 1
ATOM 2902 C C . ALA A 1 369 ? 11.211 22.016 20.812 1 96.69 369 ALA A C 1
ATOM 2904 O O . ALA A 1 369 ? 12.227 21.594 20.266 1 96.69 369 ALA A O 1
ATOM 2905 N N . VAL A 1 370 ? 10.031 21.422 20.672 1 96.69 370 VAL A N 1
ATOM 2906 C CA . VAL A 1 370 ? 9.859 20.266 19.797 1 96.69 370 VAL A CA 1
ATOM 2907 C C . VAL A 1 370 ? 10.172 20.641 18.359 1 96.69 370 VAL A C 1
ATOM 2909 O O . VAL A 1 370 ? 10.875 19.906 17.656 1 96.69 370 VAL A O 1
ATOM 2912 N N . GLU A 1 371 ? 9.625 21.75 17.953 1 97.5 371 GLU A N 1
ATOM 2913 C CA . GLU A 1 371 ? 9.867 22.25 16.609 1 97.5 371 GLU A CA 1
ATOM 2914 C C . GLU A 1 371 ? 11.352 22.562 16.391 1 97.5 371 GLU A C 1
ATOM 2916 O O . GLU A 1 371 ? 11.898 22.281 15.328 1 97.5 371 GLU A O 1
ATOM 2921 N N . GLU A 1 372 ? 12.008 23.172 17.312 1 96.38 372 GLU A N 1
ATOM 2922 C CA . GLU A 1 372 ? 13.43 23.5 17.219 1 96.38 372 GLU A CA 1
ATOM 2923 C C . GLU A 1 372 ? 14.281 22.234 17.141 1 96.38 372 GLU A C 1
ATOM 2925 O O . GLU A 1 372 ? 15.242 22.172 16.359 1 96.38 372 GLU A O 1
ATOM 2930 N N . GLN A 1 373 ? 13.891 21.281 17.922 1 93.94 373 GLN A N 1
ATOM 2931 C CA . GLN A 1 373 ? 14.594 20.016 17.859 1 93.94 373 GLN A CA 1
ATOM 2932 C C . GLN A 1 373 ? 14.422 19.344 16.5 1 93.94 373 GLN A C 1
ATOM 2934 O O . GLN A 1 373 ? 15.367 18.766 15.961 1 93.94 373 GLN A O 1
ATOM 2939 N N . TRP A 1 374 ? 13.195 19.406 16.016 1 94.31 374 TRP A N 1
ATOM 2940 C CA . TRP A 1 374 ? 12.914 18.844 14.688 1 94.31 374 TRP A CA 1
ATOM 2941 C C . TRP A 1 374 ? 13.758 19.531 13.617 1 94.31 374 TRP A C 1
ATOM 2943 O O . TRP A 1 374 ? 14.25 18.875 12.695 1 94.31 374 TRP A O 1
ATOM 2953 N N . GLN A 1 375 ? 13.93 20.781 13.711 1 91.75 375 GLN A N 1
ATOM 2954 C CA . GLN A 1 375 ? 14.703 21.562 12.75 1 91.75 375 GLN A CA 1
ATOM 2955 C C . GLN A 1 375 ? 16.188 21.219 12.836 1 91.75 375 GLN A C 1
ATOM 2957 O O . GLN A 1 375 ? 16.875 21.141 11.812 1 91.75 375 GLN A O 1
ATOM 2962 N N . GLN A 1 376 ? 16.641 21.016 13.977 1 90.25 376 GLN A N 1
ATOM 2963 C CA . GLN A 1 376 ? 18.062 20.75 14.211 1 90.25 376 GLN A CA 1
ATOM 2964 C C . GLN A 1 376 ? 18.422 19.312 13.867 1 90.25 376 GLN A C 1
ATOM 2966 O O . GLN A 1 376 ? 19.484 19.047 13.312 1 90.25 376 GLN A O 1
ATOM 2971 N N . SER A 1 377 ? 17.453 18.375 14.266 1 89.06 377 SER A N 1
ATOM 2972 C CA . SER A 1 377 ? 17.797 16.969 14.125 1 89.06 377 SER A CA 1
ATOM 2973 C C . SER A 1 377 ? 16.562 16.125 13.844 1 89.06 377 SER A C 1
ATOM 2975 O O . SER A 1 377 ? 16.188 15.273 14.656 1 89.06 377 SER A O 1
ATOM 2977 N N . SER A 1 378 ? 15.992 16.281 12.734 1 89.81 378 SER A N 1
ATOM 2978 C CA . SER A 1 378 ? 14.883 15.414 12.367 1 89.81 378 SER A CA 1
ATOM 2979 C C . SER A 1 378 ? 15.367 14.031 11.969 1 89.81 378 SER A C 1
ATOM 2981 O O . SER A 1 378 ? 16.5 13.875 11.508 1 89.81 378 SER A O 1
ATOM 2983 N N . PRO A 1 379 ? 14.531 13 12.219 1 90.94 379 PRO A N 1
ATOM 2984 C CA . PRO A 1 379 ? 14.906 11.664 11.758 1 90.94 379 PRO A CA 1
ATOM 2985 C C . PRO A 1 379 ? 15.273 11.633 10.273 1 90.94 379 PRO A C 1
ATOM 2987 O O . PRO A 1 379 ? 14.648 12.336 9.469 1 90.94 379 PRO A O 1
ATOM 2990 N N . PRO A 1 380 ? 16.219 10.758 9.875 1 90 380 PRO A N 1
ATOM 2991 C CA . PRO A 1 380 ? 16.688 10.695 8.484 1 90 380 PRO A CA 1
ATOM 2992 C C . PRO A 1 380 ? 15.562 10.445 7.492 1 90 380 PRO A C 1
ATOM 2994 O O . PRO A 1 380 ? 15.617 10.93 6.359 1 90 380 PRO A O 1
ATOM 2997 N N . ALA A 1 381 ? 14.578 9.812 7.973 1 92.44 381 ALA A N 1
ATOM 2998 C CA . ALA A 1 381 ? 13.469 9.445 7.098 1 92.44 381 ALA A CA 1
ATOM 2999 C C . ALA A 1 381 ? 12.711 10.688 6.633 1 92.44 381 ALA A C 1
ATOM 3001 O O . ALA A 1 381 ? 12.008 10.648 5.621 1 92.44 381 ALA A O 1
ATOM 3002 N N . PHE A 1 382 ? 12.883 11.797 7.316 1 95.88 382 PHE A N 1
ATOM 3003 C CA . PHE A 1 382 ? 12.078 12.969 7 1 95.88 382 PHE A CA 1
ATOM 3004 C C . PHE A 1 382 ? 12.891 14 6.227 1 95.88 382 PHE A C 1
ATOM 3006 O O . PHE A 1 382 ? 12.383 15.07 5.891 1 95.88 382 PHE A O 1
ATOM 3013 N N . LYS A 1 383 ? 14.172 13.672 5.941 1 95.69 383 LYS A N 1
ATOM 3014 C CA . LYS A 1 383 ? 14.891 14.438 4.93 1 95.69 383 LYS A CA 1
ATOM 3015 C C . LYS A 1 383 ? 14.398 14.094 3.525 1 95.69 383 LYS A C 1
ATOM 3017 O O . LYS A 1 383 ? 14.328 12.914 3.16 1 95.69 383 LYS A O 1
ATOM 3022 N N . PRO A 1 384 ? 13.969 15.094 2.736 1 96.94 384 PRO A N 1
ATOM 3023 C CA . PRO A 1 384 ? 13.445 14.812 1.396 1 96.94 384 PRO A CA 1
ATOM 3024 C C . PRO A 1 384 ? 14.461 14.094 0.51 1 96.94 384 PRO A C 1
ATOM 3026 O O . PRO A 1 384 ? 15.672 14.273 0.672 1 96.94 384 PRO A O 1
ATOM 3029 N N . ILE A 1 385 ? 13.977 13.359 -0.376 1 96.81 385 ILE A N 1
ATOM 3030 C CA . ILE A 1 385 ? 14.859 12.734 -1.353 1 96.81 385 ILE A CA 1
ATOM 3031 C C . ILE A 1 385 ? 15.195 13.727 -2.463 1 96.81 385 ILE A C 1
ATOM 3033 O O . ILE A 1 385 ? 16.266 13.656 -3.074 1 96.81 385 ILE A O 1
ATOM 3037 N N . TYR A 1 386 ? 14.289 14.633 -2.691 1 96.25 386 TYR A N 1
ATOM 3038 C CA . TYR A 1 386 ? 14.508 15.688 -3.672 1 96.25 386 TYR A CA 1
ATOM 3039 C C . TYR A 1 386 ? 13.898 17 -3.197 1 96.25 386 TYR A C 1
ATOM 3041 O O . TYR A 1 386 ? 12.859 17.016 -2.527 1 96.25 386 TYR A O 1
ATOM 3049 N N . TYR A 1 387 ? 14.539 18.062 -3.49 1 97.12 387 TYR A N 1
ATOM 3050 C CA . TYR A 1 387 ? 14.055 19.391 -3.148 1 97.12 387 TYR A CA 1
ATOM 3051 C C . TYR A 1 387 ? 14.344 20.391 -4.27 1 97.12 387 TYR A C 1
ATOM 3053 O O . TYR A 1 387 ? 15.438 20.375 -4.844 1 97.12 387 TYR A O 1
ATOM 3061 N N . ARG A 1 388 ? 13.383 21.156 -4.648 1 96.19 388 ARG A N 1
ATOM 3062 C CA . ARG A 1 388 ? 13.523 22.281 -5.559 1 96.19 388 ARG A CA 1
ATOM 3063 C C . ARG A 1 388 ? 12.711 23.484 -5.078 1 96.19 388 ARG A C 1
ATOM 3065 O O . ARG A 1 388 ? 11.508 23.359 -4.832 1 96.19 388 ARG A O 1
ATOM 3072 N N . ALA A 1 389 ? 13.312 24.594 -4.922 1 96.56 389 ALA A N 1
ATOM 3073 C CA . ALA A 1 389 ? 12.648 25.812 -4.449 1 96.56 389 ALA A CA 1
ATOM 3074 C C . ALA A 1 389 ? 11.594 26.281 -5.445 1 96.56 389 ALA A C 1
ATOM 3076 O O . ALA A 1 389 ? 11.672 25.969 -6.637 1 96.56 389 ALA A O 1
ATOM 3077 N N . ALA A 1 390 ? 10.625 27 -4.898 1 96.31 390 ALA A N 1
ATOM 3078 C CA . ALA A 1 390 ? 9.633 27.641 -5.762 1 96.31 390 ALA A CA 1
ATOM 3079 C C . ALA A 1 390 ? 10.289 28.609 -6.727 1 96.31 390 ALA A C 1
ATOM 3081 O O . ALA A 1 390 ? 11.344 29.188 -6.426 1 96.31 390 ALA A O 1
ATOM 3082 N N . ASP A 1 391 ? 9.68 28.688 -7.906 1 95.38 391 ASP A N 1
ATOM 3083 C CA . ASP A 1 391 ? 10.094 29.656 -8.93 1 95.38 391 ASP A CA 1
ATOM 3084 C C . ASP A 1 391 ? 8.883 30.375 -9.516 1 95.38 391 ASP A C 1
ATOM 3086 O O . ASP A 1 391 ? 8.438 30.062 -10.625 1 95.38 391 ASP A O 1
ATOM 3090 N N . PRO A 1 392 ? 8.453 31.406 -8.805 1 93.31 392 PRO A N 1
ATOM 3091 C CA . PRO A 1 392 ? 7.25 32.125 -9.242 1 93.31 392 PRO A CA 1
ATOM 3092 C C . PRO A 1 392 ? 7.383 32.688 -10.648 1 93.31 392 PRO A C 1
ATOM 3094 O O . PRO A 1 392 ? 6.391 32.781 -11.375 1 93.31 392 PRO A O 1
ATOM 3097 N N . ALA A 1 393 ? 8.57 33.062 -11.07 1 93.5 393 ALA A N 1
ATOM 3098 C CA . ALA A 1 393 ? 8.797 33.656 -12.391 1 93.5 393 ALA A CA 1
ATOM 3099 C C . ALA A 1 393 ? 8.414 32.656 -13.492 1 93.5 393 ALA A C 1
ATOM 3101 O O . ALA A 1 393 ? 7.965 33.062 -14.57 1 93.5 393 ALA A O 1
ATOM 3102 N N . SER A 1 394 ? 8.555 31.375 -13.188 1 92.88 394 SER A N 1
ATOM 3103 C CA . SER A 1 394 ? 8.211 30.344 -14.164 1 92.88 394 SER A CA 1
ATOM 3104 C C . SER A 1 394 ? 6.82 29.781 -13.906 1 92.88 394 SER A C 1
ATOM 3106 O O . SER A 1 394 ? 6.449 28.75 -14.469 1 92.88 394 SER A O 1
ATOM 3108 N N . GLY A 1 395 ? 6.121 30.344 -12.969 1 91.5 395 GLY A N 1
ATOM 3109 C CA . GLY A 1 395 ? 4.77 29.891 -12.672 1 91.5 395 GLY A CA 1
ATOM 3110 C C . GLY A 1 395 ? 4.73 28.781 -11.641 1 91.5 395 GLY A C 1
ATOM 3111 O O . GLY A 1 395 ? 3.67 28.203 -11.383 1 91.5 395 GLY A O 1
ATOM 3112 N N . LYS A 1 396 ? 5.855 28.406 -11.078 1 94.38 396 LYS A N 1
ATOM 3113 C CA . LYS A 1 396 ? 5.938 27.391 -10.031 1 94.38 396 LYS A CA 1
ATOM 3114 C C . LYS A 1 396 ? 5.945 28.031 -8.648 1 94.38 396 LYS A C 1
ATOM 3116 O O . LYS A 1 396 ? 7.012 28.25 -8.062 1 94.38 396 LYS A O 1
ATOM 3121 N N . TYR A 1 397 ? 4.801 28.141 -8.117 1 96.81 397 TYR A N 1
ATOM 3122 C CA . TYR A 1 397 ? 4.617 28.969 -6.926 1 96.81 397 TYR A CA 1
ATOM 3123 C C . TYR A 1 397 ? 4.934 28.172 -5.66 1 96.81 397 TYR A C 1
ATOM 3125 O O . TYR A 1 397 ? 5.125 28.75 -4.59 1 96.81 397 TYR A O 1
ATOM 3133 N N . PHE A 1 398 ? 4.953 26.875 -5.77 1 97.94 398 PHE A N 1
ATOM 3134 C CA . PHE A 1 398 ? 5.191 26.031 -4.602 1 97.94 398 PHE A CA 1
ATOM 3135 C C . PHE A 1 398 ? 6.477 25.234 -4.77 1 97.94 398 PHE A C 1
ATOM 3137 O O . PHE A 1 398 ? 6.824 24.828 -5.879 1 97.94 398 PHE A O 1
ATOM 3144 N N . PRO A 1 399 ? 7.219 25.016 -3.703 1 97.69 399 PRO A N 1
ATOM 3145 C CA . PRO A 1 399 ? 8.414 24.172 -3.801 1 97.69 399 PRO A CA 1
ATOM 3146 C C . PRO A 1 399 ? 8.094 22.703 -4.082 1 97.69 399 PRO A C 1
ATOM 3148 O O . PRO A 1 399 ? 6.953 22.281 -3.881 1 97.69 399 PRO A O 1
ATOM 3151 N N . GLU A 1 400 ? 9.055 22 -4.621 1 95.81 400 GLU A N 1
ATOM 3152 C CA . GLU A 1 400 ? 8.977 20.562 -4.746 1 95.81 400 GLU A CA 1
ATOM 3153 C C . GLU A 1 400 ? 9.734 19.859 -3.617 1 95.81 400 GLU A C 1
ATOM 3155 O O . GLU A 1 400 ? 10.938 20.062 -3.457 1 95.81 400 GLU A O 1
ATOM 3160 N N . ILE A 1 401 ? 9.031 19.156 -2.824 1 97.44 401 ILE A N 1
ATOM 3161 C CA . ILE A 1 401 ? 9.578 18.422 -1.685 1 97.44 401 ILE A CA 1
ATOM 3162 C C . ILE A 1 401 ? 9.164 16.953 -1.767 1 97.44 401 ILE A C 1
ATOM 3164 O O . ILE A 1 401 ? 8.055 16.594 -1.374 1 97.44 401 ILE A O 1
ATOM 3168 N N . TRP A 1 402 ? 10.094 16.062 -2.168 1 96.19 402 TRP A N 1
ATOM 3169 C CA . TRP A 1 402 ? 9.766 14.656 -2.406 1 96.19 402 TRP A CA 1
ATOM 3170 C C . TRP A 1 402 ? 10.172 13.789 -1.218 1 96.19 402 TRP A C 1
ATOM 3172 O O . TRP A 1 402 ? 11.312 13.859 -0.755 1 96.19 402 TRP A O 1
ATOM 3182 N N . HIS A 1 403 ? 9.211 13.078 -0.739 1 96.62 403 HIS A N 1
ATOM 3183 C CA . HIS A 1 403 ? 9.492 12.062 0.269 1 96.62 403 HIS A CA 1
ATOM 3184 C C . HIS A 1 403 ? 9.289 10.656 -0.288 1 96.62 403 HIS A C 1
ATOM 3186 O O . HIS A 1 403 ? 8.828 10.492 -1.419 1 96.62 403 HIS A O 1
ATOM 3192 N N . MET A 1 404 ? 9.68 9.688 0.473 1 94.06 404 MET A N 1
ATOM 3193 C CA . MET A 1 404 ? 9.719 8.32 -0.024 1 94.06 404 MET A CA 1
ATOM 3194 C C . MET A 1 404 ? 8.336 7.672 0.056 1 94.06 404 MET A C 1
ATOM 3196 O O . MET A 1 404 ? 8.039 6.746 -0.7 1 94.06 404 MET A O 1
ATOM 3200 N N . ASN A 1 405 ? 7.535 8.086 1.039 1 94 405 ASN A N 1
ATOM 3201 C CA . ASN A 1 405 ? 6.191 7.531 1.181 1 94 405 ASN A CA 1
ATOM 3202 C C . ASN A 1 405 ? 5.219 8.555 1.753 1 94 405 ASN A C 1
ATOM 3204 O O . ASN A 1 405 ? 5.625 9.648 2.156 1 94 405 ASN A O 1
ATOM 3208 N N . THR A 1 406 ? 3.953 8.242 1.779 1 95.75 406 THR A N 1
ATOM 3209 C CA . THR A 1 406 ? 2.893 9.18 2.125 1 95.75 406 THR A CA 1
ATOM 3210 C C . THR A 1 406 ? 2.914 9.492 3.617 1 95.75 406 THR A C 1
ATOM 3212 O O . THR A 1 406 ? 2.541 10.594 4.027 1 95.75 406 THR A O 1
ATOM 3215 N N . CYS A 1 407 ? 3.352 8.531 4.418 1 96.38 407 CYS A N 1
ATOM 3216 C CA . CYS A 1 407 ? 3.43 8.781 5.855 1 96.38 407 CYS A CA 1
ATOM 3217 C C . CYS A 1 407 ? 4.43 9.891 6.16 1 96.38 407 CYS A C 1
ATOM 3219 O O . CYS A 1 407 ? 4.172 10.742 7.008 1 96.38 407 CYS A O 1
ATOM 3221 N N . GLN A 1 408 ? 5.543 9.891 5.504 1 97.31 408 GLN A N 1
ATOM 3222 C CA . GLN A 1 408 ? 6.559 10.922 5.68 1 97.31 408 GLN A CA 1
ATOM 3223 C C . GLN A 1 408 ? 6.027 12.289 5.258 1 97.31 408 GLN A C 1
ATOM 3225 O O . GLN A 1 408 ? 6.289 13.297 5.922 1 97.31 408 GLN A O 1
ATOM 3230 N N . VAL A 1 409 ? 5.27 12.281 4.195 1 97.88 409 VAL A N 1
ATOM 3231 C CA . VAL A 1 409 ? 4.641 13.516 3.729 1 97.88 409 VAL A CA 1
ATOM 3232 C C . VAL A 1 409 ? 3.699 14.055 4.805 1 97.88 409 VAL A C 1
ATOM 3234 O O . VAL A 1 409 ? 3.73 15.242 5.125 1 97.88 409 VAL A O 1
ATOM 3237 N N . ALA A 1 410 ? 2.879 13.172 5.355 1 98.06 410 ALA A N 1
ATOM 3238 C CA . ALA A 1 410 ? 1.926 13.57 6.391 1 98.06 410 ALA A CA 1
ATOM 3239 C C . ALA A 1 410 ? 2.645 14.133 7.609 1 98.06 410 ALA A C 1
ATOM 3241 O O . ALA A 1 410 ? 2.227 15.156 8.164 1 98.06 410 ALA A O 1
ATOM 3242 N N . GLY A 1 411 ? 3.705 13.414 8.016 1 97.94 411 GLY A N 1
ATOM 3243 C CA . GLY A 1 411 ? 4.484 13.93 9.133 1 97.94 411 GLY A CA 1
ATOM 3244 C C . GLY A 1 411 ? 5.051 15.312 8.875 1 97.94 411 GLY A C 1
ATOM 3245 O O . GLY A 1 411 ? 4.922 16.203 9.711 1 97.94 411 GLY A O 1
ATOM 3246 N N . ALA A 1 412 ? 5.633 15.5 7.719 1 98.19 412 ALA A N 1
ATOM 3247 C CA . ALA A 1 412 ? 6.227 16.781 7.352 1 98.19 412 ALA A CA 1
ATOM 3248 C C . ALA A 1 412 ? 5.168 17.875 7.301 1 98.19 412 ALA A C 1
ATOM 3250 O O . ALA A 1 412 ? 5.414 19 7.742 1 98.19 412 ALA A O 1
ATOM 3251 N N . GLN A 1 413 ? 4.027 17.594 6.758 1 98.5 413 GLN A N 1
ATOM 3252 C CA . GLN A 1 413 ? 2.949 18.562 6.672 1 98.5 413 GLN A CA 1
ATOM 3253 C C . GLN A 1 413 ? 2.473 18.984 8.062 1 98.5 413 GLN A C 1
ATOM 3255 O O . GLN A 1 413 ? 2.178 20.156 8.289 1 98.5 413 GLN A O 1
ATOM 3260 N N . HIS A 1 414 ? 2.395 18.078 8.922 1 98.62 414 HIS A N 1
ATOM 3261 C CA . HIS A 1 414 ? 1.86 18.406 10.234 1 98.62 414 HIS A CA 1
ATOM 3262 C C . HIS A 1 414 ? 2.887 19.172 11.07 1 98.62 414 HIS A C 1
ATOM 3264 O O . HIS A 1 414 ? 2.52 19.953 11.953 1 98.62 414 HIS A O 1
ATOM 3270 N N . VAL A 1 415 ? 4.152 18.969 10.773 1 98.5 415 VAL A N 1
ATOM 3271 C CA . VAL A 1 415 ? 5.148 19.859 11.352 1 98.5 415 VAL A CA 1
ATOM 3272 C C . VAL A 1 415 ? 4.859 21.297 10.93 1 98.5 415 VAL A C 1
ATOM 3274 O O . VAL A 1 415 ? 4.895 22.219 11.75 1 98.5 415 VAL A O 1
ATOM 3277 N N . GLU A 1 416 ? 4.555 21.484 9.664 1 98.62 416 GLU A N 1
ATOM 3278 C CA . GLU A 1 416 ? 4.227 22.797 9.148 1 98.62 416 GLU A CA 1
ATOM 3279 C C . GLU A 1 416 ? 2.969 23.359 9.812 1 98.62 416 GLU A C 1
ATOM 3281 O O . GLU A 1 416 ? 2.898 24.547 10.133 1 98.62 416 GLU A O 1
ATOM 3286 N N . LEU A 1 417 ? 1.946 22.531 9.977 1 98.44 417 LEU A N 1
ATOM 3287 C CA . LEU A 1 417 ? 0.743 22.984 10.672 1 98.44 417 LEU A CA 1
ATOM 3288 C C . LEU A 1 417 ? 1.069 23.422 12.102 1 98.44 417 LEU A C 1
ATOM 3290 O O . LEU A 1 417 ? 0.521 24.406 12.586 1 98.44 417 LEU A O 1
ATOM 3294 N N . GLY A 1 418 ? 1.953 22.609 12.758 1 98.5 418 GLY A N 1
ATOM 3295 C CA . GLY A 1 418 ? 2.408 23.031 14.078 1 98.5 418 GLY A CA 1
ATOM 3296 C C . GLY A 1 418 ? 3.096 24.375 14.078 1 98.5 418 GLY A C 1
ATOM 3297 O O . GLY A 1 418 ? 2.887 25.188 14.984 1 98.5 418 GLY A O 1
ATOM 3298 N N . ARG A 1 419 ? 3.883 24.672 13.086 1 98.25 419 ARG A N 1
ATOM 3299 C CA . ARG A 1 419 ? 4.582 25.938 12.961 1 98.25 419 ARG A CA 1
ATOM 3300 C C . ARG A 1 419 ? 3.592 27.094 12.82 1 98.25 419 ARG A C 1
ATOM 3302 O O . ARG A 1 419 ? 3.838 28.188 13.32 1 98.25 419 ARG A O 1
ATOM 3309 N N . ILE A 1 420 ? 2.51 26.875 12.109 1 97.5 420 ILE A N 1
ATOM 3310 C CA . ILE A 1 420 ? 1.468 27.891 12.008 1 97.5 420 ILE A CA 1
ATOM 3311 C C . ILE A 1 420 ? 0.937 28.219 13.398 1 97.5 420 ILE A C 1
ATOM 3313 O O . ILE A 1 420 ? 0.866 29.391 13.773 1 97.5 420 ILE A O 1
ATOM 3317 N N . LEU A 1 421 ? 0.593 27.188 14.156 1 97.38 421 LEU A N 1
ATOM 3318 C CA . LEU A 1 421 ? 0.027 27.391 15.492 1 97.38 421 LEU A CA 1
ATOM 3319 C C . LEU A 1 421 ? 1.024 28.078 16.406 1 97.38 421 LEU A C 1
ATOM 3321 O O . LEU A 1 421 ? 0.648 28.953 17.188 1 97.38 421 LEU A O 1
ATOM 3325 N N . LEU A 1 422 ? 2.273 27.688 16.312 1 97.31 422 LEU A N 1
ATOM 3326 C CA . LEU A 1 422 ? 3.314 28.312 17.125 1 97.31 422 LEU A CA 1
ATOM 3327 C C . LEU A 1 422 ? 3.475 29.781 16.766 1 97.31 422 LEU A C 1
ATOM 3329 O O . LEU A 1 422 ? 3.643 30.625 17.641 1 97.31 422 LEU A O 1
ATOM 3333 N N . ALA A 1 423 ? 3.453 30.078 15.492 1 95.5 423 ALA A N 1
ATOM 3334 C CA . ALA A 1 423 ? 3.648 31.438 15.016 1 95.5 423 ALA A CA 1
ATOM 3335 C C . ALA A 1 423 ? 2.521 32.344 15.492 1 95.5 423 ALA A C 1
ATOM 3337 O O . ALA A 1 423 ? 2.77 33.469 15.938 1 95.5 423 ALA A O 1
ATOM 3338 N N . VAL A 1 424 ? 1.293 31.938 15.469 1 92.69 424 VAL A N 1
ATOM 3339 C CA . VAL A 1 424 ? 0.145 32.781 15.773 1 92.69 424 VAL A CA 1
ATOM 3340 C C . VAL A 1 424 ? -0.057 32.844 17.281 1 92.69 424 VAL A C 1
ATOM 3342 O O . VAL A 1 424 ? -0.681 33.781 17.797 1 92.69 424 VAL A O 1
ATOM 3345 N N . SER A 1 425 ? 0.46 31.891 18.016 1 92.75 425 SER A N 1
ATOM 3346 C CA . SER A 1 425 ? 0.225 31.844 19.453 1 92.75 425 SER A CA 1
ATOM 3347 C C . SER A 1 425 ? 1.429 32.375 20.234 1 92.75 425 SER A C 1
ATOM 3349 O O . SER A 1 425 ? 1.454 32.312 21.469 1 92.75 425 SER A O 1
ATOM 3351 N N . ASP A 1 426 ? 2.377 32.812 19.547 1 91.88 426 ASP A N 1
ATOM 3352 C CA . ASP A 1 426 ? 3.58 33.312 20.188 1 91.88 426 ASP A CA 1
ATOM 3353 C C . ASP A 1 426 ? 3.246 34.469 21.125 1 91.88 426 ASP A C 1
ATOM 3355 O O . ASP A 1 426 ? 2.814 35.562 20.688 1 91.88 426 ASP A O 1
ATOM 3359 N N . PRO A 1 427 ? 3.498 34.344 22.391 1 87.06 427 PRO A N 1
ATOM 3360 C CA . PRO A 1 427 ? 3.16 35.406 23.344 1 87.06 427 PRO A CA 1
ATOM 3361 C C . PRO A 1 427 ? 3.971 36.688 23.125 1 87.06 427 PRO A C 1
ATOM 3363 O O . PRO A 1 427 ? 3.523 37.781 23.484 1 87.06 427 PRO A O 1
ATOM 3366 N N . ALA A 1 428 ? 5.141 36.531 22.594 1 79.12 428 ALA A N 1
ATOM 3367 C CA . ALA A 1 428 ? 5.988 37.688 22.344 1 79.12 428 ALA A CA 1
ATOM 3368 C C . ALA A 1 428 ? 5.422 38.531 21.219 1 79.12 428 ALA A C 1
ATOM 3370 O O . ALA A 1 428 ? 5.75 39.719 21.109 1 79.12 428 ALA A O 1
ATOM 3371 N N . ARG A 1 429 ? 4.602 38 20.422 1 73.81 429 ARG A N 1
ATOM 3372 C CA . ARG A 1 429 ? 4.074 38.688 19.25 1 73.81 429 ARG A CA 1
ATOM 3373 C C . ARG A 1 429 ? 2.689 39.25 19.531 1 73.81 429 ARG A C 1
ATOM 3375 O O . ARG A 1 429 ? 2.137 40 18.719 1 73.81 429 ARG A O 1
ATOM 3382 N N . THR A 1 430 ? 2.047 38.938 20.578 1 64.94 430 THR A N 1
ATOM 3383 C CA . THR A 1 430 ? 0.664 39.312 20.859 1 64.94 430 THR A CA 1
ATOM 3384 C C . THR A 1 430 ? 0.546 40.812 21.141 1 64.94 430 THR A C 1
ATOM 3386 O O . THR A 1 430 ? -0.554 41.375 21.125 1 64.94 430 THR A O 1
ATOM 3389 N N . SER A 1 431 ? 1.609 41.469 21.344 1 61.41 431 SER A N 1
ATOM 3390 C CA . SER A 1 431 ? 1.396 42.875 21.578 1 61.41 431 SER A CA 1
ATOM 3391 C C . SER A 1 431 ? 1.045 43.625 20.297 1 61.41 431 SER A C 1
ATOM 3393 O O . SER A 1 431 ? 1.863 43.719 19.375 1 61.41 431 SER A O 1
ATOM 3395 N N . ARG A 1 432 ? -0.205 43.688 19.922 1 61.84 432 ARG A N 1
ATOM 3396 C CA . ARG A 1 432 ? -0.716 44.312 18.703 1 61.84 432 ARG A CA 1
ATOM 3397 C C . ARG A 1 432 ? -0.654 45.844 18.812 1 61.84 432 ARG A C 1
ATOM 3399 O O . ARG A 1 432 ? -0.952 46.531 17.844 1 61.84 432 ARG A O 1
ATOM 3406 N N . LEU A 1 433 ? -0.292 46.281 20.047 1 58.66 433 LEU A N 1
ATOM 3407 C CA . LEU A 1 433 ? -0.289 47.719 20.234 1 58.66 433 LEU A CA 1
ATOM 3408 C C . LEU A 1 433 ? 1.138 48.25 20.344 1 58.66 433 LEU A C 1
ATOM 3410 O O . LEU A 1 433 ? 2.025 47.562 20.844 1 58.66 433 LEU A O 1
ATOM 3414 N N . GLY A 1 434 ? 1.445 49.406 19.516 1 60 434 GLY A N 1
ATOM 3415 C CA . GLY A 1 434 ? 2.67 50.156 19.656 1 60 434 GLY A CA 1
ATOM 3416 C C . GLY A 1 434 ? 3.504 50.188 18.391 1 60 434 GLY A C 1
ATOM 3417 O O . GLY A 1 434 ? 3.084 49.688 17.359 1 60 434 GLY A O 1
ATOM 3418 N N . LEU A 1 435 ? 4.641 50.75 18.438 1 65.5 435 LEU A N 1
ATOM 3419 C CA . LEU A 1 435 ? 5.602 50.938 17.359 1 65.5 435 LEU A CA 1
ATOM 3420 C C . LEU A 1 435 ? 6.07 49.594 16.828 1 65.5 435 LEU A C 1
ATOM 3422 O O . LEU A 1 435 ? 6.441 48.688 17.594 1 65.5 435 LEU A O 1
ATOM 3426 N N . GLY A 1 436 ? 5.797 49.219 15.586 1 67.25 436 GLY A N 1
ATOM 3427 C CA . GLY A 1 436 ? 6.32 48 14.938 1 67.25 436 GLY A CA 1
ATOM 3428 C C . GLY A 1 436 ? 5.273 46.938 14.758 1 67.25 436 GLY A C 1
ATOM 3429 O O . GLY A 1 436 ? 5.566 45.844 14.219 1 67.25 436 GLY A O 1
ATOM 3430 N N . ALA A 1 437 ? 4.051 47.188 15.383 1 69.88 437 ALA A N 1
ATOM 3431 C CA . ALA A 1 437 ? 2.953 46.25 15.289 1 69.88 437 ALA A CA 1
ATOM 3432 C C . ALA A 1 437 ? 2.686 45.844 13.836 1 69.88 437 ALA A C 1
ATOM 3434 O O . ALA A 1 437 ? 2.461 44.688 13.531 1 69.88 437 ALA A O 1
ATOM 3435 N N . TRP A 1 438 ? 2.805 46.844 13.07 1 72.94 438 TRP A N 1
ATOM 3436 C CA . TRP A 1 438 ? 2.58 46.594 11.648 1 72.94 438 TRP A CA 1
ATOM 3437 C C . TRP A 1 438 ? 3.674 45.719 11.078 1 72.94 438 TRP A C 1
ATOM 3439 O O . TRP A 1 438 ? 3.385 44.719 10.375 1 72.94 438 TRP A O 1
ATOM 3449 N N . SER A 1 439 ? 4.855 46.125 11.375 1 79.75 439 SER A N 1
ATOM 3450 C CA . SER A 1 439 ? 5.992 45.344 10.891 1 79.75 439 SER A CA 1
ATOM 3451 C C . SER A 1 439 ? 5.93 43.906 11.406 1 79.75 439 SER A C 1
ATOM 3453 O O . SER A 1 439 ? 6.234 42.938 10.672 1 79.75 439 SER A O 1
ATOM 3455 N N . ARG A 1 440 ? 5.555 43.75 12.594 1 79.56 440 ARG A N 1
ATOM 3456 C CA . ARG A 1 440 ? 5.41 42.438 13.18 1 79.56 440 ARG A CA 1
ATOM 3457 C C . ARG A 1 440 ? 4.32 41.625 12.469 1 79.56 440 ARG A C 1
ATOM 3459 O O . ARG A 1 440 ? 4.473 40.438 12.227 1 79.56 440 ARG A O 1
ATOM 3466 N N . SER A 1 441 ? 3.326 42.312 12.172 1 84.12 441 SER A N 1
ATOM 3467 C CA . SER A 1 441 ? 2.223 41.688 11.453 1 84.12 441 SER A CA 1
ATOM 3468 C C . SER A 1 441 ? 2.648 41.25 10.055 1 84.12 441 SER A C 1
ATOM 3470 O O . SER A 1 441 ? 2.236 40.188 9.57 1 84.12 441 SER A O 1
ATOM 3472 N N . GLN A 1 442 ? 3.518 42.031 9.469 1 88.56 442 GLN A N 1
ATOM 3473 C CA . GLN A 1 442 ? 3.992 41.719 8.133 1 88.56 442 GLN A CA 1
ATOM 3474 C C . GLN A 1 442 ? 4.945 40.5 8.164 1 88.56 442 GLN A C 1
ATOM 3476 O O . GLN A 1 442 ? 4.926 39.688 7.262 1 88.56 442 GLN A O 1
ATOM 3481 N N . ILE A 1 443 ? 5.734 40.5 9.109 1 90.56 443 ILE A N 1
ATOM 3482 C CA . ILE A 1 443 ? 6.672 39.406 9.273 1 90.56 443 ILE A CA 1
ATOM 3483 C C . ILE A 1 443 ? 5.902 38.094 9.508 1 90.56 443 ILE A C 1
ATOM 3485 O O . ILE A 1 443 ? 6.234 37.062 8.93 1 90.56 443 ILE A O 1
ATOM 3489 N N . LEU A 1 444 ? 4.906 38.188 10.375 1 92.5 444 LEU A N 1
ATOM 3490 C CA . LEU A 1 444 ? 4.062 37.031 10.633 1 92.5 444 LEU A CA 1
ATOM 3491 C C . LEU A 1 444 ? 3.367 36.562 9.359 1 92.5 444 LEU A C 1
ATOM 3493 O O . LEU A 1 444 ? 3.363 35.375 9.055 1 92.5 444 LEU A O 1
ATOM 3497 N N . ALA A 1 445 ? 2.838 37.469 8.625 1 93.75 445 ALA A N 1
ATOM 3498 C CA . ALA A 1 445 ? 2.152 37.125 7.375 1 93.75 445 ALA A CA 1
ATOM 3499 C C . ALA A 1 445 ? 3.098 36.438 6.398 1 93.75 445 ALA A C 1
ATOM 3501 O O . ALA A 1 445 ? 2.713 35.469 5.73 1 93.75 445 ALA A O 1
ATOM 3502 N N . SER A 1 446 ? 4.297 36.969 6.301 1 95.62 446 SER A N 1
ATOM 3503 C CA . SER A 1 446 ? 5.293 36.375 5.414 1 95.62 446 SER A CA 1
ATOM 3504 C C . SER A 1 446 ? 5.648 34.938 5.84 1 95.62 446 SER A C 1
ATOM 3506 O O . SER A 1 446 ? 5.785 34.062 5 1 95.62 446 SER A O 1
ATOM 3508 N N . GLU A 1 447 ? 5.789 34.781 7.098 1 95.94 447 GLU A N 1
ATOM 3509 C CA . GLU A 1 447 ? 6.082 33.438 7.637 1 95.94 447 GLU A CA 1
ATOM 3510 C C . GLU A 1 447 ? 4.957 32.469 7.332 1 95.94 447 GLU A C 1
ATOM 3512 O O . GLU A 1 447 ? 5.207 31.344 6.918 1 95.94 447 GLU A O 1
ATOM 3517 N N . LEU A 1 448 ? 3.748 32.938 7.535 1 97.31 448 LEU A N 1
ATOM 3518 C CA . LEU A 1 448 ? 2.584 32.062 7.305 1 97.31 448 LEU A CA 1
ATOM 3519 C C . LEU A 1 448 ? 2.439 31.734 5.824 1 97.31 448 LEU A C 1
ATOM 3521 O O . LEU A 1 448 ? 2.062 30.609 5.477 1 97.31 448 LEU A O 1
ATOM 3525 N N . ARG A 1 449 ? 2.785 32.656 4.918 1 97.81 449 ARG A N 1
ATOM 3526 C CA . ARG A 1 449 ? 2.783 32.375 3.484 1 97.81 449 ARG A CA 1
ATOM 3527 C C . ARG A 1 449 ? 3.805 31.312 3.133 1 97.81 449 ARG A C 1
ATOM 3529 O O . ARG A 1 449 ? 3.496 30.375 2.395 1 97.81 449 ARG A O 1
ATOM 3536 N N . ASN A 1 450 ? 4.969 31.453 3.691 1 97.69 450 ASN A N 1
ATOM 3537 C CA . ASN A 1 450 ? 6.035 30.5 3.4 1 97.69 450 ASN A CA 1
ATOM 3538 C C . ASN A 1 450 ? 5.672 29.094 3.877 1 97.69 450 ASN A C 1
ATOM 3540 O O . ASN A 1 450 ? 5.938 28.109 3.182 1 97.69 450 ASN A O 1
ATOM 3544 N N . ILE A 1 451 ? 5.102 29 5.043 1 98.31 451 ILE A N 1
ATOM 3545 C CA . ILE A 1 451 ? 4.672 27.719 5.586 1 98.31 451 ILE A CA 1
ATOM 3546 C C . ILE A 1 451 ? 3.611 27.094 4.672 1 98.31 451 ILE A C 1
ATOM 3548 O O . ILE A 1 451 ? 3.674 25.906 4.348 1 98.31 451 ILE A O 1
ATOM 3552 N N . THR A 1 452 ? 2.645 27.906 4.289 1 98.5 452 THR A N 1
ATOM 3553 C CA . THR A 1 452 ? 1.55 27.438 3.447 1 98.5 452 THR A CA 1
ATOM 3554 C C . THR A 1 452 ? 2.072 26.969 2.094 1 98.5 452 THR A C 1
ATOM 3556 O O . THR A 1 452 ? 1.58 25.984 1.541 1 98.5 452 THR A O 1
ATOM 3559 N N . ARG A 1 453 ? 3.121 27.688 1.514 1 98.62 453 ARG A N 1
ATOM 3560 C CA . ARG A 1 453 ? 3.75 27.25 0.271 1 98.62 453 ARG A CA 1
ATOM 3561 C C . ARG A 1 453 ? 4.336 25.859 0.417 1 98.62 453 ARG A C 1
ATOM 3563 O O . ARG A 1 453 ? 4.191 25.016 -0.479 1 98.62 453 ARG A O 1
ATOM 3570 N N . ARG A 1 454 ? 4.98 25.562 1.501 1 98.44 454 ARG A N 1
ATOM 3571 C CA . ARG A 1 454 ? 5.562 24.25 1.741 1 98.44 454 ARG A CA 1
ATOM 3572 C C . ARG A 1 454 ? 4.477 23.188 1.9 1 98.44 454 ARG A C 1
ATOM 3574 O O . ARG A 1 454 ? 4.613 22.078 1.402 1 98.44 454 ARG A O 1
ATOM 3581 N N . LEU A 1 455 ? 3.35 23.547 2.619 1 98.56 455 LEU A N 1
ATOM 3582 C CA . LEU A 1 455 ? 2.215 22.641 2.754 1 98.56 455 LEU A CA 1
ATOM 3583 C C . LEU A 1 455 ? 1.667 22.25 1.388 1 98.56 455 LEU A C 1
ATOM 3585 O O . LEU A 1 455 ? 1.429 21.062 1.127 1 98.56 455 LEU A O 1
ATOM 3589 N N . CYS A 1 456 ? 1.514 23.25 0.552 1 98.44 456 CYS A N 1
ATOM 3590 C CA . CYS A 1 456 ? 1.01 23.016 -0.795 1 98.44 456 CYS A CA 1
ATOM 3591 C C . CYS A 1 456 ? 2.012 22.203 -1.615 1 98.44 456 CYS A C 1
ATOM 3593 O O . CYS A 1 456 ? 1.636 21.266 -2.307 1 98.44 456 CYS A O 1
ATOM 3595 N N . GLY A 1 457 ? 3.279 22.594 -1.54 1 98 457 GLY A N 1
ATOM 3596 C CA . GLY A 1 457 ? 4.32 21.875 -2.254 1 98 457 GLY A CA 1
ATOM 3597 C C . GLY A 1 457 ? 4.383 20.406 -1.887 1 98 457 GLY A C 1
ATOM 3598 O O . GLY A 1 457 ? 4.52 19.547 -2.762 1 98 457 GLY A O 1
ATOM 3599 N N . LEU A 1 458 ? 4.254 20.031 -0.604 1 98 458 LEU A N 1
ATOM 3600 C CA . LEU A 1 458 ? 4.266 18.656 -0.114 1 98 458 LEU A CA 1
ATOM 3601 C C . LEU A 1 458 ? 3.094 17.875 -0.685 1 98 458 LEU A C 1
ATOM 3603 O O . LEU A 1 458 ? 3.238 16.688 -1.012 1 98 458 LEU A O 1
ATOM 3607 N N . ALA A 1 459 ? 1.962 18.5 -0.868 1 97.44 459 ALA A N 1
ATOM 3608 C CA . ALA A 1 459 ? 0.763 17.828 -1.371 1 97.44 459 ALA A CA 1
ATOM 3609 C C . ALA A 1 459 ? 0.87 17.562 -2.869 1 97.44 459 ALA A C 1
ATOM 3611 O O . ALA A 1 459 ? 0.55 16.469 -3.338 1 97.44 459 ALA A O 1
ATOM 3612 N N . ILE A 1 460 ? 1.429 18.516 -3.604 1 94.69 460 ILE A N 1
ATOM 3613 C CA . ILE A 1 460 ? 1.354 18.469 -5.059 1 94.69 460 ILE A CA 1
ATOM 3614 C C . ILE A 1 460 ? 2.52 17.656 -5.613 1 94.69 460 ILE A C 1
ATOM 3616 O O . ILE A 1 460 ? 2.379 16.969 -6.629 1 94.69 460 ILE A O 1
ATOM 3620 N N . SER A 1 461 ? 3.646 17.703 -4.953 1 93 461 SER A N 1
ATOM 3621 C CA . SER A 1 461 ? 4.859 17.188 -5.57 1 93 461 SER A CA 1
ATOM 3622 C C . SER A 1 461 ? 5.031 15.695 -5.285 1 93 461 SER A C 1
ATOM 3624 O O . SER A 1 461 ? 5.906 15.039 -5.859 1 93 461 SER A O 1
ATOM 3626 N N . ASN A 1 462 ? 4.262 15.109 -4.422 1 93.19 462 ASN A N 1
ATOM 3627 C CA . ASN A 1 462 ? 4.402 13.695 -4.09 1 93.19 462 ASN A CA 1
ATOM 3628 C C . ASN A 1 462 ? 3.293 12.859 -4.719 1 93.19 462 ASN A C 1
ATOM 3630 O O . ASN A 1 462 ? 2.414 13.398 -5.395 1 93.19 462 ASN A O 1
ATOM 3634 N N . ARG A 1 463 ? 3.455 11.516 -4.602 1 84 463 ARG A N 1
ATOM 3635 C CA . ARG A 1 463 ? 2.408 10.633 -5.105 1 84 463 ARG A CA 1
ATOM 3636 C C . ARG A 1 463 ? 1.037 11.062 -4.594 1 84 463 ARG A C 1
ATOM 3638 O O . ARG A 1 463 ? 0.907 11.516 -3.453 1 84 463 ARG A O 1
ATOM 3645 N N . PRO A 1 464 ? 0.096 10.812 -5.441 1 79 464 PRO A N 1
ATOM 3646 C CA . PRO A 1 464 ? -1.233 11.273 -5.039 1 79 464 PRO A CA 1
ATOM 3647 C C . PRO A 1 464 ? -1.721 10.617 -3.748 1 79 464 PRO A C 1
ATOM 3649 O O . PRO A 1 464 ? -1.794 9.391 -3.666 1 79 464 PRO A O 1
ATOM 3652 N N . CYS A 1 465 ? -1.884 11.375 -2.82 1 91.06 465 CYS A N 1
ATOM 3653 C CA . CYS A 1 465 ? -2.469 11.07 -1.521 1 91.06 465 CYS A CA 1
ATOM 3654 C C . CYS A 1 465 ? -3.49 12.125 -1.117 1 91.06 465 CYS A C 1
ATOM 3656 O O . CYS A 1 465 ? -3.123 13.234 -0.726 1 91.06 465 CYS A O 1
ATOM 3658 N N . PRO A 1 466 ? -4.715 11.766 -1.237 1 94.56 466 PRO A N 1
ATOM 3659 C CA . PRO A 1 466 ? -5.758 12.758 -0.983 1 94.56 466 PRO A CA 1
ATOM 3660 C C . PRO A 1 466 ? -5.652 13.383 0.405 1 94.56 466 PRO A C 1
ATOM 3662 O O . PRO A 1 466 ? -5.93 14.578 0.572 1 94.56 466 PRO A O 1
ATOM 3665 N N . ALA A 1 467 ? -5.27 12.609 1.366 1 95.69 467 ALA A N 1
ATOM 3666 C CA . ALA A 1 467 ? -5.141 13.133 2.723 1 95.69 467 ALA A CA 1
ATOM 3667 C C . ALA A 1 467 ? -4.141 14.289 2.77 1 95.69 467 ALA A C 1
ATOM 3669 O O . ALA A 1 467 ? -4.328 15.25 3.521 1 95.69 467 ALA A O 1
ATOM 3670 N N . ALA A 1 468 ? -3.057 14.219 2.02 1 97.31 468 ALA A N 1
ATOM 3671 C CA . ALA A 1 468 ? -2.061 15.289 1.967 1 97.31 468 ALA A CA 1
ATOM 3672 C C . ALA A 1 468 ? -2.652 16.562 1.361 1 97.31 468 ALA A C 1
ATOM 3674 O O . ALA A 1 468 ? -2.324 17.672 1.789 1 97.31 468 ALA A O 1
ATOM 3675 N N . TRP A 1 469 ? -3.52 16.438 0.397 1 97.31 469 TRP A N 1
ATOM 3676 C CA . TRP A 1 469 ? -4.172 17.578 -0.243 1 97.31 469 TRP A CA 1
ATOM 3677 C C . TRP A 1 469 ? -5.141 18.25 0.717 1 97.31 469 TRP A C 1
ATOM 3679 O O . TRP A 1 469 ? -5.238 19.484 0.74 1 97.31 469 TRP A O 1
ATOM 3689 N N . VAL A 1 470 ? -5.809 17.438 1.471 1 96.44 470 VAL A N 1
ATOM 3690 C CA . VAL A 1 470 ? -6.715 18 2.471 1 96.44 470 VAL A CA 1
ATOM 3691 C C . VAL A 1 470 ? -5.922 18.781 3.512 1 96.44 470 VAL A C 1
ATOM 3693 O O . VAL A 1 470 ? -6.348 19.844 3.955 1 96.44 470 VAL A O 1
ATOM 3696 N N . THR A 1 471 ? -4.773 18.203 3.93 1 97.56 471 THR A N 1
ATOM 3697 C CA . THR A 1 471 ? -3.932 18.906 4.895 1 97.56 471 THR A CA 1
ATOM 3698 C C . THR A 1 471 ? -3.461 20.25 4.332 1 97.56 471 THR A C 1
ATOM 3700 O O . THR A 1 471 ? -3.404 21.234 5.055 1 97.56 471 THR A O 1
ATOM 3703 N N . ALA A 1 472 ? -3.098 20.281 3.053 1 98 472 ALA A N 1
ATOM 3704 C CA . ALA A 1 472 ? -2.748 21.547 2.408 1 98 472 ALA A CA 1
ATOM 3705 C C . ALA A 1 472 ? -3.92 22.516 2.441 1 98 472 ALA A C 1
ATOM 3707 O O . ALA A 1 472 ? -3.734 23.719 2.682 1 98 472 ALA A O 1
ATOM 3708 N N . MET A 1 473 ? -5.094 22.016 2.205 1 97.31 473 MET A N 1
ATOM 3709 C CA . MET A 1 473 ? -6.293 22.859 2.246 1 97.31 473 MET A CA 1
ATOM 3710 C C . MET A 1 473 ? -6.469 23.484 3.623 1 97.31 473 MET A C 1
ATOM 3712 O O . MET A 1 473 ? -6.922 24.625 3.734 1 97.31 473 MET A O 1
ATOM 3716 N N . VAL A 1 474 ? -6.164 22.719 4.652 1 96.06 474 VAL A N 1
ATOM 3717 C CA . VAL A 1 474 ? -6.242 23.266 6.004 1 96.06 474 VAL A CA 1
ATOM 3718 C C . VAL A 1 474 ? -5.34 24.484 6.133 1 96.06 474 VAL A C 1
ATOM 3720 O O . VAL A 1 474 ? -5.766 25.531 6.621 1 96.06 474 VAL A O 1
ATOM 3723 N N . GLY A 1 475 ? -4.098 24.375 5.656 1 96.94 475 GLY A N 1
ATOM 3724 C CA . GLY A 1 475 ? -3.189 25.516 5.66 1 96.94 475 GLY A CA 1
ATOM 3725 C C . GLY A 1 475 ? -3.713 26.703 4.863 1 96.94 475 GLY A C 1
ATOM 3726 O O . GLY A 1 475 ? -3.631 27.844 5.316 1 96.94 475 GLY A O 1
ATOM 3727 N N . ILE A 1 476 ? -4.277 26.422 3.734 1 97.69 476 ILE A N 1
ATOM 3728 C CA . ILE A 1 476 ? -4.828 27.453 2.865 1 97.69 476 ILE A CA 1
ATOM 3729 C C . ILE A 1 476 ? -6.004 28.141 3.557 1 97.69 476 ILE A C 1
ATOM 3731 O O . ILE A 1 476 ? -6.137 29.359 3.5 1 97.69 476 ILE A O 1
ATOM 3735 N N . SER A 1 477 ? -6.84 27.375 4.18 1 95 477 SER A N 1
ATOM 3736 C CA . SER A 1 477 ? -8.031 27.906 4.832 1 95 477 SER A CA 1
ATOM 3737 C C . SER A 1 477 ? -7.66 28.875 5.953 1 95 477 SER A C 1
ATOM 3739 O O . SER A 1 477 ? -8.367 29.859 6.195 1 95 477 SER A O 1
ATOM 3741 N N . VAL A 1 478 ? -6.59 28.609 6.602 1 93.94 478 VAL A N 1
ATOM 3742 C CA . VAL A 1 478 ? -6.211 29.406 7.77 1 93.94 478 VAL A CA 1
ATOM 3743 C C . VAL A 1 478 ? -5.332 30.578 7.336 1 93.94 478 VAL A C 1
ATOM 3745 O O . VAL A 1 478 ? -5.418 31.656 7.902 1 93.94 478 VAL A O 1
ATOM 3748 N N . CYS A 1 479 ? -4.535 30.375 6.305 1 95.75 479 CYS A N 1
ATOM 3749 C CA . CYS A 1 479 ? -3.498 31.359 6 1 95.75 479 CYS A CA 1
ATOM 3750 C C . CYS A 1 479 ? -3.676 31.922 4.598 1 95.75 479 CYS A C 1
ATOM 3752 O O . CYS A 1 479 ? -2.963 32.844 4.203 1 95.75 479 CYS A O 1
ATOM 3754 N N . GLY A 1 480 ? -4.609 31.469 3.82 1 96.12 480 GLY A N 1
ATOM 3755 C CA . GLY A 1 480 ? -4.75 31.844 2.422 1 96.12 480 GLY A CA 1
ATOM 3756 C C . GLY A 1 480 ? -5 33.312 2.219 1 96.12 480 GLY A C 1
ATOM 3757 O O . GLY A 1 480 ? -4.664 33.875 1.17 1 96.12 480 GLY A O 1
ATOM 3758 N N . GLU A 1 481 ? -5.574 34 3.174 1 94.75 481 GLU A N 1
ATOM 3759 C CA . GLU A 1 481 ? -5.938 35.438 3.055 1 94.75 481 GLU A CA 1
ATOM 3760 C C . GLU A 1 481 ? -4.695 36.312 2.973 1 94.75 481 GLU A C 1
ATOM 3762 O O . GLU A 1 481 ? -4.758 37.438 2.463 1 94.75 481 GLU A O 1
ATOM 3767 N N . TYR A 1 482 ? -3.549 35.812 3.406 1 94.94 482 TYR A N 1
ATOM 3768 C CA . TYR A 1 482 ? -2.336 36.625 3.469 1 94.94 482 TYR A CA 1
ATOM 3769 C C . TYR A 1 482 ? -1.661 36.688 2.104 1 94.94 482 TYR A C 1
ATOM 3771 O O . TYR A 1 482 ? -0.729 37.5 1.907 1 94.94 482 TYR A O 1
ATOM 3779 N N . PHE A 1 483 ? -2.16 35.875 1.171 1 96.38 483 PHE A N 1
ATOM 3780 C CA . PHE A 1 483 ? -1.559 35.875 -0.158 1 96.38 483 PHE A CA 1
ATOM 3781 C C . PHE A 1 483 ? -2.078 37.062 -0.976 1 96.38 483 PHE A C 1
ATOM 3783 O O . PHE A 1 483 ? -3.289 37.281 -1.059 1 96.38 483 PHE A O 1
ATOM 3790 N N . THR A 1 484 ? -1.104 37.812 -1.613 1 93.88 484 THR A N 1
ATOM 3791 C CA . THR A 1 484 ? -1.488 39 -2.322 1 93.88 484 THR A CA 1
ATOM 3792 C C . THR A 1 484 ? -1.211 38.875 -3.818 1 93.88 484 THR A C 1
ATOM 3794 O O . THR A 1 484 ? -1.824 39.562 -4.633 1 93.88 484 THR A O 1
ATOM 3797 N N . ASP A 1 485 ? -0.286 38.031 -4.176 1 94.31 485 ASP A N 1
ATOM 3798 C CA . ASP A 1 485 ? 0.027 37.812 -5.586 1 94.31 485 ASP A CA 1
ATOM 3799 C C . ASP A 1 485 ? -1.106 37.094 -6.297 1 94.31 485 ASP A C 1
ATOM 3801 O O . ASP A 1 485 ? -1.496 36 -5.883 1 94.31 485 ASP A O 1
ATOM 3805 N N . THR A 1 486 ? -1.602 37.656 -7.359 1 95.19 486 THR A N 1
ATOM 3806 C CA . THR A 1 486 ? -2.756 37.094 -8.062 1 95.19 486 THR A CA 1
ATOM 3807 C C . THR A 1 486 ? -2.43 35.75 -8.648 1 95.19 486 THR A C 1
ATOM 3809 O O . THR A 1 486 ? -3.287 34.844 -8.695 1 95.19 486 THR A O 1
ATOM 3812 N N . GLY A 1 487 ? -1.225 35.594 -9.164 1 96.12 487 GLY A N 1
ATOM 3813 C CA . GLY A 1 487 ? -0.812 34.312 -9.688 1 96.12 487 GLY A CA 1
ATOM 3814 C C . GLY A 1 487 ? -0.799 33.219 -8.625 1 96.12 487 GLY A C 1
ATOM 3815 O O . GLY A 1 487 ? -1.207 32.094 -8.891 1 96.12 487 GLY A O 1
ATOM 3816 N N . GLU A 1 488 ? -0.321 33.562 -7.504 1 96.62 488 GLU A N 1
ATOM 3817 C CA . GLU A 1 488 ? -0.277 32.625 -6.398 1 96.62 488 GLU A CA 1
ATOM 3818 C C . GLU A 1 488 ? -1.679 32.312 -5.879 1 96.62 488 GLU A C 1
ATOM 3820 O O . GLU A 1 488 ? -1.967 31.188 -5.492 1 96.62 488 GLU A O 1
ATOM 3825 N N . GLN A 1 489 ? -2.557 33.375 -5.785 1 97.62 489 GLN A N 1
ATOM 3826 C CA . GLN A 1 489 ? -3.947 33.156 -5.398 1 97.62 489 GLN A CA 1
ATOM 3827 C C . GLN A 1 489 ? -4.637 32.156 -6.336 1 97.62 489 GLN A C 1
ATOM 3829 O O . GLN A 1 489 ? -5.336 31.266 -5.883 1 97.62 489 GLN A O 1
ATOM 3834 N N . ASP A 1 490 ? -4.344 32.344 -7.578 1 97.62 490 ASP A N 1
ATOM 3835 C CA . ASP A 1 490 ? -4.914 31.438 -8.57 1 97.62 490 ASP A CA 1
ATOM 3836 C C . ASP A 1 490 ? -4.391 30.016 -8.383 1 97.62 490 ASP A C 1
ATOM 3838 O O . ASP A 1 490 ? -5.125 29.047 -8.586 1 97.62 490 ASP A O 1
ATOM 3842 N N . ALA A 1 491 ? -3.125 29.891 -8.062 1 97.88 491 ALA A N 1
ATOM 3843 C CA . ALA A 1 491 ? -2.525 28.578 -7.824 1 97.88 491 ALA A CA 1
ATOM 3844 C C . ALA A 1 491 ? -3.178 27.891 -6.633 1 97.88 491 ALA A C 1
ATOM 3846 O O . ALA A 1 491 ? -3.398 26.672 -6.66 1 97.88 491 ALA A O 1
ATOM 3847 N N . LEU A 1 492 ? -3.467 28.625 -5.582 1 98.44 492 LEU A N 1
ATOM 3848 C CA . LEU A 1 492 ? -4.156 28.078 -4.418 1 98.44 492 LEU A CA 1
ATOM 3849 C C . LEU A 1 492 ? -5.543 27.578 -4.797 1 98.44 492 LEU A C 1
ATOM 3851 O O . LEU A 1 492 ? -5.934 26.469 -4.41 1 98.44 492 LEU A O 1
ATOM 3855 N N . VAL A 1 493 ? -6.266 28.375 -5.578 1 98.38 493 VAL A N 1
ATOM 3856 C CA . VAL A 1 493 ? -7.625 28.016 -5.984 1 98.38 493 VAL A CA 1
ATOM 3857 C C . VAL A 1 493 ? -7.598 26.797 -6.887 1 98.38 493 VAL A C 1
ATOM 3859 O O . VAL A 1 493 ? -8.445 25.906 -6.758 1 98.38 493 VAL A O 1
ATOM 3862 N N . ARG A 1 494 ? -6.629 26.734 -7.758 1 97.69 494 ARG A N 1
ATOM 3863 C CA . ARG A 1 494 ? -6.496 25.578 -8.641 1 97.69 494 ARG A CA 1
ATOM 3864 C C . ARG A 1 494 ? -6.242 24.297 -7.848 1 97.69 494 ARG A C 1
ATOM 3866 O O . ARG A 1 494 ? -6.766 23.234 -8.188 1 97.69 494 ARG A O 1
ATOM 3873 N N . LEU A 1 495 ? -5.418 24.438 -6.859 1 97.56 495 LEU A N 1
ATOM 3874 C CA . LEU A 1 495 ? -5.168 23.281 -5.996 1 97.56 495 LEU A CA 1
ATOM 3875 C C . LEU A 1 495 ? -6.461 22.797 -5.352 1 97.56 495 LEU A C 1
ATOM 3877 O O . LEU A 1 495 ? -6.734 21.594 -5.34 1 97.56 495 LEU A O 1
ATOM 3881 N N . LEU A 1 496 ? -7.266 23.672 -4.84 1 98 496 LEU A N 1
ATOM 3882 C CA . LEU A 1 496 ? -8.531 23.328 -4.199 1 98 496 LEU A CA 1
ATOM 3883 C C . LEU A 1 496 ? -9.5 22.734 -5.203 1 98 496 LEU A C 1
ATOM 3885 O O . LEU A 1 496 ? -10.172 21.734 -4.91 1 98 496 LEU A O 1
ATOM 3889 N N . GLN A 1 497 ? -9.539 23.297 -6.383 1 97.44 497 GLN A N 1
ATOM 3890 C CA . GLN A 1 497 ? -10.422 22.781 -7.434 1 97.44 497 GLN A CA 1
ATOM 3891 C C . GLN A 1 497 ? -10.016 21.375 -7.848 1 97.44 497 GLN A C 1
ATOM 3893 O O . GLN A 1 497 ? -10.875 20.531 -8.102 1 97.44 497 GLN A O 1
ATOM 3898 N N . ARG A 1 498 ? -8.75 21.125 -7.906 1 96.12 498 ARG A N 1
ATOM 3899 C CA . ARG A 1 498 ? -8.266 19.797 -8.25 1 96.12 498 ARG A CA 1
ATOM 3900 C C . ARG A 1 498 ? -8.602 18.781 -7.16 1 96.12 498 ARG A C 1
ATOM 3902 O O . ARG A 1 498 ? -8.914 17.625 -7.449 1 96.12 498 ARG A O 1
ATOM 3909 N N . LEU A 1 499 ? -8.445 19.219 -5.895 1 96.56 499 LEU A N 1
ATOM 3910 C CA . LEU A 1 499 ? -8.82 18.359 -4.777 1 96.56 499 LEU A CA 1
ATOM 3911 C C . LEU A 1 499 ? -10.273 17.906 -4.898 1 96.56 499 LEU A C 1
ATOM 3913 O O . LEU A 1 499 ? -10.586 16.734 -4.691 1 96.56 499 LEU A O 1
ATOM 3917 N N . GLU A 1 500 ? -11.156 18.812 -5.262 1 95.31 500 GLU A N 1
ATOM 3918 C CA . GLU A 1 500 ? -12.57 18.484 -5.43 1 95.31 500 GLU A CA 1
ATOM 3919 C C . GLU A 1 500 ? -12.797 17.609 -6.66 1 95.31 500 GLU A C 1
ATOM 3921 O O . GLU A 1 500 ? -13.531 16.625 -6.602 1 95.31 500 GLU A O 1
ATOM 3926 N N . TYR A 1 501 ? -12.156 17.906 -7.711 1 94 501 TYR A N 1
ATOM 3927 C CA . TYR A 1 501 ? -12.328 17.188 -8.977 1 94 501 TYR A CA 1
ATOM 3928 C C . TYR A 1 501 ? -11.797 15.773 -8.875 1 94 501 TYR A C 1
ATOM 3930 O O . TYR A 1 501 ? -12.461 14.82 -9.297 1 94 501 TYR A O 1
ATOM 3938 N N . ASP A 1 502 ? -10.602 15.609 -8.336 1 92.38 502 ASP A N 1
ATOM 3939 C CA . ASP A 1 502 ? -9.914 14.32 -8.328 1 92.38 502 ASP A CA 1
ATOM 3940 C C . ASP A 1 502 ? -10.391 13.453 -7.168 1 92.38 502 ASP A C 1
ATOM 3942 O O . ASP A 1 502 ? -10.422 12.227 -7.281 1 92.38 502 ASP A O 1
ATOM 3946 N N . HIS A 1 503 ? -10.797 14.102 -6.035 1 93.81 503 HIS A N 1
ATOM 3947 C CA . HIS A 1 503 ? -11 13.297 -4.836 1 93.81 503 HIS A CA 1
ATOM 3948 C C . HIS A 1 503 ? -12.359 13.586 -4.207 1 93.81 503 HIS A C 1
ATOM 3950 O O . HIS A 1 503 ? -12.68 13.062 -3.137 1 93.81 503 HIS A O 1
ATOM 3956 N N . ALA A 1 504 ? -13.148 14.43 -4.797 1 94 504 ALA A N 1
ATOM 3957 C CA . ALA A 1 504 ? -14.531 14.719 -4.414 1 94 504 ALA A CA 1
ATOM 3958 C C . ALA A 1 504 ? -14.594 15.344 -3.023 1 94 504 ALA A C 1
ATOM 3960 O O . ALA A 1 504 ? -15.594 15.195 -2.314 1 94 504 ALA A O 1
ATOM 3961 N N . TRP A 1 505 ? -13.555 15.953 -2.531 1 95.12 505 TRP A N 1
ATOM 3962 C CA . TRP A 1 505 ? -13.562 16.688 -1.273 1 95.12 505 TRP A CA 1
ATOM 3963 C C . TRP A 1 505 ? -14.133 18.094 -1.47 1 95.12 505 TRP A C 1
ATOM 3965 O O . TRP A 1 505 ? -13.719 18.812 -2.375 1 95.12 505 TRP A O 1
ATOM 3975 N N . PRO A 1 506 ? -15.062 18.484 -0.655 1 93.88 506 PRO A N 1
ATOM 3976 C CA . PRO A 1 506 ? -15.703 19.781 -0.872 1 93.88 506 PRO A CA 1
ATOM 3977 C C . PRO A 1 506 ? -14.766 20.953 -0.575 1 93.88 506 PRO A C 1
ATOM 3979 O O . PRO A 1 506 ? -14.195 21.031 0.518 1 93.88 506 PRO A O 1
ATOM 3982 N N . THR A 1 507 ? -14.609 21.859 -1.521 1 95.31 507 THR A N 1
ATOM 3983 C CA . THR A 1 507 ? -13.672 22.969 -1.352 1 95.31 507 THR A CA 1
ATOM 3984 C C . THR A 1 507 ? -14.352 24.297 -1.693 1 95.31 507 THR A C 1
ATOM 3986 O O . THR A 1 507 ? -13.773 25.359 -1.472 1 95.31 507 THR A O 1
ATOM 3989 N N . GLU A 1 508 ? -15.547 24.359 -2.145 1 93.5 508 GLU A N 1
ATOM 3990 C CA . GLU A 1 508 ? -16.203 25.547 -2.688 1 93.5 508 GLU A CA 1
ATOM 3991 C C . GLU A 1 508 ? -16.344 26.625 -1.627 1 93.5 508 GLU A C 1
ATOM 3993 O O . GLU A 1 508 ? -16.094 27.812 -1.901 1 93.5 508 GLU A O 1
ATOM 3998 N N . SER A 1 509 ? -16.812 26.281 -0.464 1 91.06 509 SER A N 1
ATOM 3999 C CA . SER A 1 509 ? -16.969 27.266 0.607 1 91.06 509 SER A CA 1
ATOM 4000 C C . SER A 1 509 ? -15.641 27.938 0.949 1 91.06 509 SER A C 1
ATOM 4002 O O . SER A 1 509 ? -15.594 29.125 1.226 1 91.06 509 SER A O 1
ATOM 4004 N N . THR A 1 510 ? -14.57 27.156 0.936 1 93.06 510 THR A N 1
ATOM 4005 C CA . THR A 1 510 ? -13.242 27.688 1.218 1 93.06 510 THR A CA 1
ATOM 4006 C C . THR A 1 510 ? -12.797 28.656 0.115 1 93.06 510 THR A C 1
ATOM 4008 O O . THR A 1 510 ? -12.25 29.719 0.396 1 93.06 510 THR A O 1
ATOM 4011 N N . ILE A 1 511 ? -13.039 28.312 -1.107 1 96.88 511 ILE A N 1
ATOM 4012 C CA . ILE A 1 511 ? -12.672 29.156 -2.242 1 96.88 511 ILE A CA 1
ATOM 4013 C C . ILE A 1 511 ? -13.414 30.484 -2.166 1 96.88 511 ILE A C 1
ATOM 4015 O O . ILE A 1 511 ? -12.82 31.547 -2.357 1 96.88 511 ILE A O 1
ATOM 4019 N N . GLN A 1 512 ? -14.68 30.422 -1.847 1 95.5 512 GLN A N 1
ATOM 4020 C CA . GLN A 1 512 ? -15.477 31.641 -1.738 1 95.5 512 GLN A CA 1
ATOM 4021 C C . GLN A 1 512 ? -14.977 32.531 -0.604 1 95.5 512 GLN A C 1
ATOM 4023 O O . GLN A 1 512 ? -14.906 33.75 -0.751 1 95.5 512 GLN A O 1
ATOM 4028 N N . ALA A 1 513 ? -14.695 31.938 0.457 1 94 513 ALA A N 1
ATOM 4029 C CA . ALA A 1 513 ? -14.172 32.688 1.594 1 94 513 ALA A CA 1
ATOM 4030 C C . ALA A 1 513 ? -12.852 33.375 1.236 1 94 513 ALA A C 1
ATOM 4032 O O . ALA A 1 513 ? -12.609 34.5 1.644 1 94 513 ALA A O 1
ATOM 4033 N N . LEU A 1 514 ? -11.984 32.688 0.49 1 96 514 LEU A N 1
ATOM 4034 C CA . LEU A 1 514 ? -10.711 33.25 0.064 1 96 514 LEU A CA 1
ATOM 4035 C C . LEU A 1 514 ? -10.922 34.438 -0.867 1 96 514 LEU A C 1
ATOM 4037 O O . LEU A 1 514 ? -10.297 35.469 -0.689 1 96 514 LEU A O 1
ATOM 4041 N N . ARG A 1 515 ? -11.781 34.281 -1.779 1 96.31 515 ARG A N 1
ATOM 4042 C CA . ARG A 1 515 ? -12.055 35.344 -2.738 1 96.31 515 ARG A CA 1
ATOM 4043 C C . ARG A 1 515 ? -12.609 36.562 -2.041 1 96.31 515 ARG A C 1
ATOM 4045 O O . ARG A 1 515 ? -12.227 37.688 -2.357 1 96.31 515 ARG A O 1
ATOM 4052 N N . ASN A 1 516 ? -13.508 36.344 -1.106 1 95.44 516 ASN A N 1
ATOM 4053 C CA . ASN A 1 516 ? -14.047 37.469 -0.323 1 95.44 516 ASN A CA 1
ATOM 4054 C C . ASN A 1 516 ? -12.953 38.188 0.465 1 95.44 516 ASN A C 1
ATOM 4056 O O . ASN A 1 516 ? -12.93 39.406 0.526 1 95.44 516 ASN A O 1
ATOM 4060 N N . ALA A 1 517 ? -12.062 37.438 1.028 1 94.69 517 ALA A N 1
ATOM 4061 C CA . ALA A 1 517 ? -10.969 38 1.816 1 94.69 517 ALA A CA 1
ATOM 4062 C C . ALA A 1 517 ? -10.016 38.781 0.935 1 94.69 517 ALA A C 1
ATOM 4064 O O . ALA A 1 517 ? -9.5 39.844 1.345 1 94.69 517 ALA A O 1
ATOM 4065 N N . TRP A 1 518 ? -9.766 38.312 -0.237 1 95.12 518 TRP A N 1
ATOM 4066 C CA . TRP A 1 518 ? -8.836 38.969 -1.157 1 95.12 518 TRP A CA 1
ATOM 4067 C C . TRP A 1 518 ? -9.445 40.25 -1.724 1 95.12 518 TRP A C 1
ATOM 4069 O O . TRP A 1 518 ? -8.734 41.219 -1.994 1 95.12 518 TRP A O 1
ATOM 4079 N N . GLU A 1 519 ? -10.711 40.25 -1.976 1 90.19 519 GLU A N 1
ATOM 4080 C CA . GLU A 1 519 ? -11.398 41.438 -2.477 1 90.19 519 GLU A CA 1
ATOM 4081 C C . GLU A 1 519 ? -11.391 42.562 -1.441 1 90.19 519 GLU A C 1
ATOM 4083 O O . GLU A 1 519 ? -11.273 43.75 -1.792 1 90.19 519 GLU A O 1
ATOM 4088 N N . HIS A 1 520 ? -11.539 42.219 -0.207 1 85.88 520 HIS A N 1
ATOM 4089 C CA . HIS A 1 520 ? -11.562 43.219 0.854 1 85.88 520 HIS A CA 1
ATOM 4090 C C . HIS A 1 520 ? -10.156 43.719 1.179 1 85.88 520 HIS A C 1
ATOM 4092 O O . HIS A 1 520 ? -10 44.781 1.767 1 85.88 520 HIS A O 1
ATOM 4098 N N . ALA A 1 521 ? -9.148 43 0.986 1 73.81 521 ALA A N 1
ATOM 4099 C CA . ALA A 1 521 ? -7.77 43.438 1.26 1 73.81 521 ALA A CA 1
ATOM 4100 C C . ALA A 1 521 ? -7.277 44.438 0.22 1 73.81 521 ALA A C 1
ATOM 4102 O O . ALA A 1 521 ? -6.324 45.156 0.468 1 73.81 521 ALA A O 1
ATOM 4103 N N . THR A 1 522 ? -7.949 44.594 -0.945 1 58.34 522 THR A N 1
ATOM 4104 C CA . THR A 1 522 ? -7.668 45.625 -1.922 1 58.34 522 THR A CA 1
ATOM 4105 C C . THR A 1 522 ? -8.508 46.875 -1.637 1 58.34 522 THR A C 1
ATOM 4107 O O . THR A 1 522 ? -9.695 46.781 -1.325 1 58.34 522 THR A O 1
ATOM 4110 N N . MET B 1 1 ? -10.977 47.906 -57.969 1 18.05 1 MET B N 1
ATOM 4111 C CA . MET B 1 1 ? -9.641 48.312 -57.562 1 18.05 1 MET B CA 1
ATOM 4112 C C . MET B 1 1 ? -8.812 47.094 -57.156 1 18.05 1 MET B C 1
ATOM 4114 O O . MET B 1 1 ? -9.133 46.406 -56.188 1 18.05 1 MET B O 1
ATOM 4118 N N . THR B 1 2 ? -8.102 46.438 -58.094 1 18.84 2 THR B N 1
ATOM 4119 C CA . THR B 1 2 ? -7.629 45.188 -58.625 1 18.84 2 THR B CA 1
ATOM 4120 C C . THR B 1 2 ? -6.227 44.844 -58.125 1 18.84 2 THR B C 1
ATOM 4122 O O . THR B 1 2 ? -5.57 43.938 -58.625 1 18.84 2 THR B O 1
ATOM 4125 N N . PRO B 1 3 ? -5.996 45.312 -56.812 1 18.44 3 PRO B N 1
ATOM 4126 C CA . PRO B 1 3 ? -4.613 45.594 -56.406 1 18.44 3 PRO B CA 1
ATOM 4127 C C . PRO B 1 3 ? -3.732 44.344 -56.438 1 18.44 3 PRO B C 1
ATOM 4129 O O . PRO B 1 3 ? -4.133 43.281 -55.969 1 18.44 3 PRO B O 1
ATOM 4132 N N . ARG B 1 4 ? -2.627 44.312 -57.281 1 17.22 4 ARG B N 1
ATOM 4133 C CA . ARG B 1 4 ? -1.698 43.625 -58.188 1 17.22 4 ARG B CA 1
ATOM 4134 C C . ARG B 1 4 ? -0.611 42.906 -57.438 1 17.22 4 ARG B C 1
ATOM 4136 O O . ARG B 1 4 ? -0.477 43.062 -56.219 1 17.22 4 ARG B O 1
ATOM 4143 N N . VAL B 1 5 ? 0.715 43.062 -57.75 1 17.69 5 VAL B N 1
ATOM 4144 C CA . VAL B 1 5 ? 1.783 42.438 -58.531 1 17.69 5 VAL B CA 1
ATOM 4145 C C . VAL B 1 5 ? 2.998 42.188 -57.625 1 17.69 5 VAL B C 1
ATOM 4147 O O . VAL B 1 5 ? 3.799 43.094 -57.406 1 17.69 5 VAL B O 1
ATOM 4150 N N . LYS B 1 6 ? 2.838 41.688 -56.375 1 17.84 6 LYS B N 1
ATOM 4151 C CA . LYS B 1 6 ? 3.871 41.812 -55.344 1 17.84 6 LYS B CA 1
ATOM 4152 C C . LYS B 1 6 ? 5.121 41.031 -55.719 1 17.84 6 LYS B C 1
ATOM 4154 O O . LYS B 1 6 ? 5.113 39.781 -55.688 1 17.84 6 LYS B O 1
ATOM 4159 N N . GLN B 1 7 ? 6.105 41.406 -56.625 1 16.34 7 GLN B N 1
ATOM 4160 C CA . GLN B 1 7 ? 7.109 40.875 -57.531 1 16.34 7 GLN B CA 1
ATOM 4161 C C . GLN B 1 7 ? 8.398 40.531 -56.781 1 16.34 7 GLN B C 1
ATOM 4163 O O . GLN B 1 7 ? 9.398 40.156 -57.406 1 16.34 7 GLN B O 1
ATOM 4168 N N . ASP B 1 8 ? 8.492 40.562 -55.469 1 17.73 8 ASP B N 1
ATOM 4169 C CA . ASP B 1 8 ? 9.805 40.938 -55 1 17.73 8 ASP B CA 1
ATOM 4170 C C . ASP B 1 8 ? 10.859 39.906 -55.312 1 17.73 8 ASP B C 1
ATOM 4172 O O . ASP B 1 8 ? 10.617 38.688 -55.125 1 17.73 8 ASP B O 1
ATOM 4176 N N . HIS B 1 9 ? 12.094 40.219 -55.75 1 16.67 9 HIS B N 1
ATOM 4177 C CA . HIS B 1 9 ? 13.227 40 -56.625 1 16.67 9 HIS B CA 1
ATOM 4178 C C . HIS B 1 9 ? 14.164 38.938 -56.031 1 16.67 9 HIS B C 1
ATOM 4180 O O . HIS B 1 9 ? 14.109 38.656 -54.844 1 16.67 9 HIS B O 1
ATOM 4186 N N . THR B 1 10 ? 15.398 38.75 -56.688 1 17.06 10 THR B N 1
ATOM 4187 C CA . THR B 1 10 ? 16.234 37.844 -57.469 1 17.06 10 THR B CA 1
ATOM 4188 C C . THR B 1 10 ? 17.484 37.469 -56.656 1 17.06 10 THR B C 1
ATOM 4190 O O . THR B 1 10 ? 18.281 36.656 -57.125 1 17.06 10 THR B O 1
ATOM 4193 N N . ARG B 1 11 ? 17.75 37.906 -55.375 1 17.33 11 ARG B N 1
ATOM 4194 C CA . ARG B 1 11 ? 19.188 38.125 -55.312 1 17.33 11 ARG B CA 1
ATOM 4195 C C . ARG B 1 11 ? 19.953 36.844 -55.562 1 17.33 11 ARG B C 1
ATOM 4197 O O . ARG B 1 11 ? 19.625 35.812 -54.969 1 17.33 11 ARG B O 1
ATOM 4204 N N . PRO B 1 12 ? 21.062 36.781 -56.344 1 17.22 12 PRO B N 1
ATOM 4205 C CA . PRO B 1 12 ? 21.797 35.781 -57.125 1 17.22 12 PRO B CA 1
ATOM 4206 C C . PRO B 1 12 ? 22.766 34.969 -56.25 1 17.22 12 PRO B C 1
ATOM 4208 O O . PRO B 1 12 ? 23.469 34.094 -56.781 1 17.22 12 PRO B O 1
ATOM 4211 N N . GLU B 1 13 ? 22.641 35.031 -54.938 1 16.78 13 GLU B N 1
ATOM 4212 C CA . GLU B 1 13 ? 24 34.969 -54.438 1 16.78 13 GLU B CA 1
ATOM 4213 C C . GLU B 1 13 ? 24.719 33.719 -54.938 1 16.78 13 GLU B C 1
ATOM 4215 O O . GLU B 1 13 ? 24.062 32.75 -55.344 1 16.78 13 GLU B O 1
ATOM 4220 N N . ALA B 1 14 ? 26.016 33.625 -54.531 1 17.47 14 ALA B N 1
ATOM 4221 C CA . ALA B 1 14 ? 27.344 33.219 -54.969 1 17.47 14 ALA B CA 1
ATOM 4222 C C . ALA B 1 14 ? 27.469 31.688 -54.938 1 17.47 14 ALA B C 1
ATOM 4224 O O . ALA B 1 14 ? 26.781 31.031 -54.156 1 17.47 14 ALA B O 1
ATOM 4225 N N . SER B 1 15 ? 28.297 31.078 -55.688 1 16.19 15 SER B N 1
ATOM 4226 C CA . SER B 1 15 ? 28.547 29.906 -56.531 1 16.19 15 SER B CA 1
ATOM 4227 C C . SER B 1 15 ? 29.141 28.766 -55.719 1 16.19 15 SER B C 1
ATOM 4229 O O . SER B 1 15 ? 29.094 27.609 -56.125 1 16.19 15 SER B O 1
ATOM 4231 N N . THR B 1 16 ? 29.672 29.031 -54.469 1 17.97 16 THR B N 1
ATOM 4232 C CA . THR B 1 16 ? 30.984 28.406 -54.438 1 17.97 16 THR B CA 1
ATOM 4233 C C . THR B 1 16 ? 30.859 26.891 -54.5 1 17.97 16 THR B C 1
ATOM 4235 O O . THR B 1 16 ? 29.859 26.312 -54.062 1 17.97 16 THR B O 1
ATOM 4238 N N . THR B 1 17 ? 32 26.188 -54.938 1 17.52 17 THR B N 1
ATOM 4239 C CA . THR B 1 17 ? 32.469 25.016 -55.625 1 17.52 17 THR B CA 1
ATOM 4240 C C . THR B 1 17 ? 32.406 23.766 -54.75 1 17.52 17 THR B C 1
ATOM 4242 O O . THR B 1 17 ? 32.906 23.75 -53.656 1 17.52 17 THR B O 1
ATOM 4245 N N . PRO B 1 18 ? 31.422 22.812 -55 1 18.45 18 PRO B N 1
ATOM 4246 C CA . PRO B 1 18 ? 31 21.625 -54.25 1 18.45 18 PRO B CA 1
ATOM 4247 C C . PRO B 1 18 ? 32.062 20.516 -54.281 1 18.45 18 PRO B C 1
ATOM 4249 O O . PRO B 1 18 ? 31.797 19.406 -53.812 1 18.45 18 PRO B O 1
ATOM 4252 N N . THR B 1 19 ? 33.375 21 -54.062 1 16.92 19 THR B N 1
ATOM 4253 C CA . THR B 1 19 ? 34.312 19.984 -54.562 1 16.92 19 THR B CA 1
ATOM 4254 C C . THR B 1 19 ? 33.969 18.625 -53.938 1 16.92 19 THR B C 1
ATOM 4256 O O . THR B 1 19 ? 33.562 18.531 -52.781 1 16.92 19 THR B O 1
ATOM 4259 N N . THR B 1 20 ? 33.969 17.484 -54.75 1 16.86 20 THR B N 1
ATOM 4260 C CA . THR B 1 20 ? 33.438 16.141 -54.906 1 16.86 20 THR B CA 1
ATOM 4261 C C . THR B 1 20 ? 34.188 15.156 -54.031 1 16.86 20 THR B C 1
ATOM 4263 O O . THR B 1 20 ? 33.688 14.07 -53.719 1 16.86 20 THR B O 1
ATOM 4266 N N . ASP B 1 21 ? 35.312 15.594 -53.312 1 16.2 21 ASP B N 1
ATOM 4267 C CA . ASP B 1 21 ? 36.312 14.555 -53.531 1 16.2 21 ASP B CA 1
ATOM 4268 C C . ASP B 1 21 ? 35.906 13.234 -52.906 1 16.2 21 ASP B C 1
ATOM 4270 O O . ASP B 1 21 ? 35.188 13.227 -51.875 1 16.2 21 ASP B O 1
ATOM 4274 N N . SER B 1 22 ? 36.156 12.023 -53.594 1 16.45 22 SER B N 1
ATOM 4275 C CA . SER B 1 22 ? 35.875 10.594 -53.719 1 16.45 22 SER B CA 1
ATOM 4276 C C . SER B 1 22 ? 36.531 9.805 -52.594 1 16.45 22 SER B C 1
ATOM 4278 O O . SER B 1 22 ? 36.75 8.602 -52.719 1 16.45 22 SER B O 1
ATOM 4280 N N . ARG B 1 23 ? 36.906 10.477 -51.5 1 15.7 23 ARG B N 1
ATOM 4281 C CA . ARG B 1 23 ? 38 9.695 -50.906 1 15.7 23 ARG B CA 1
ATOM 4282 C C . ARG B 1 23 ? 37.531 8.281 -50.562 1 15.7 23 ARG B C 1
ATOM 4284 O O . ARG B 1 23 ? 36.5 8.086 -49.969 1 15.7 23 ARG B O 1
ATOM 4291 N N . THR B 1 24 ? 38.188 7.211 -51.125 1 15.85 24 THR B N 1
ATOM 4292 C CA . THR B 1 24 ? 38.062 5.77 -51.312 1 15.85 24 THR B CA 1
ATOM 4293 C C . THR B 1 24 ? 38.25 5.023 -50 1 15.85 24 THR B C 1
ATOM 4295 O O . THR B 1 24 ? 37.656 3.961 -49.812 1 15.85 24 THR B O 1
ATOM 4298 N N . ILE B 1 25 ? 38.969 5.586 -48.938 1 16.34 25 ILE B N 1
ATOM 4299 C CA . ILE B 1 25 ? 39.938 4.574 -48.531 1 16.34 25 ILE B CA 1
ATOM 4300 C C . ILE B 1 25 ? 39.188 3.352 -48 1 16.34 25 ILE B C 1
ATOM 4302 O O . ILE B 1 25 ? 38.031 3.445 -47.594 1 16.34 25 ILE B O 1
ATOM 4306 N N . GLU B 1 26 ? 40.062 2.541 -47.188 1 16.44 26 GLU B N 1
ATOM 4307 C CA . GLU B 1 26 ? 40.625 1.205 -46.969 1 16.44 26 GLU B CA 1
ATOM 4308 C C . GLU B 1 26 ? 39.844 0.452 -45.906 1 16.44 26 GLU B C 1
ATOM 4310 O O . GLU B 1 26 ? 39.438 1.03 -44.875 1 16.44 26 GLU B O 1
ATOM 4315 N N . GLY B 1 27 ? 39.188 -0.725 -46.25 1 16.81 27 GLY B N 1
ATOM 4316 C CA . GLY B 1 27 ? 38.25 -1.725 -45.75 1 16.81 27 GLY B CA 1
ATOM 4317 C C . GLY B 1 27 ? 38.75 -2.443 -44.5 1 16.81 27 GLY B C 1
ATOM 4318 O O . GLY B 1 27 ? 38.031 -3.279 -43.938 1 16.81 27 GLY B O 1
ATOM 4319 N N . GLY B 1 28 ? 40.125 -2.262 -44.125 1 16.05 28 GLY B N 1
ATOM 4320 C CA . GLY B 1 28 ? 40.719 -3.562 -43.844 1 16.05 28 GLY B CA 1
ATOM 4321 C C . GLY B 1 28 ? 40.094 -4.238 -42.625 1 16.05 28 GLY B C 1
ATOM 4322 O O . GLY B 1 28 ? 39.344 -3.604 -41.875 1 16.05 28 GLY B O 1
ATOM 4323 N N . GLU B 1 29 ? 40.562 -5.559 -42.344 1 16.62 29 GLU B N 1
ATOM 4324 C CA . GLU B 1 29 ? 40.281 -6.906 -41.875 1 16.62 29 GLU B CA 1
ATOM 4325 C C . GLU B 1 29 ? 40.344 -6.973 -40.344 1 16.62 29 GLU B C 1
ATOM 4327 O O . GLU B 1 29 ? 40.031 -8.016 -39.75 1 16.62 29 GLU B O 1
ATOM 4332 N N . LYS B 1 30 ? 39.812 -6.074 -39.562 1 17.3 30 LYS B N 1
ATOM 4333 C CA . LYS B 1 30 ? 40.406 -6.25 -38.219 1 17.3 30 LYS B CA 1
ATOM 4334 C C . LYS B 1 30 ? 40.188 -7.672 -37.719 1 17.3 30 LYS B C 1
ATOM 4336 O O . LYS B 1 30 ? 39.062 -8.148 -37.656 1 17.3 30 LYS B O 1
ATOM 4341 N N . PRO B 1 31 ? 41.312 -8.609 -37.656 1 16.42 31 PRO B N 1
ATOM 4342 C CA . PRO B 1 31 ? 41.375 -10.039 -37.312 1 16.42 31 PRO B CA 1
ATOM 4343 C C . PRO B 1 31 ? 40.938 -10.344 -35.906 1 16.42 31 PRO B C 1
ATOM 4345 O O . PRO B 1 31 ? 41.438 -9.75 -34.938 1 16.42 31 PRO B O 1
ATOM 4348 N N . THR B 1 32 ? 39.719 -10.461 -35.562 1 16.69 32 THR B N 1
ATOM 4349 C CA . THR B 1 32 ? 39.312 -10.742 -34.188 1 16.69 32 THR B CA 1
ATOM 4350 C C . THR B 1 32 ? 39.844 -12.102 -33.75 1 16.69 32 THR B C 1
ATOM 4352 O O . THR B 1 32 ? 39.344 -13.141 -34.219 1 16.69 32 THR B O 1
ATOM 4355 N N . ALA B 1 33 ? 41.188 -12.312 -33.531 1 16.19 33 ALA B N 1
ATOM 4356 C CA . ALA B 1 33 ? 41.812 -13.586 -33.219 1 16.19 33 ALA B CA 1
ATOM 4357 C C . ALA B 1 33 ? 41.125 -14.281 -32.062 1 16.19 33 ALA B C 1
ATOM 4359 O O . ALA B 1 33 ? 40.5 -13.633 -31.234 1 16.19 33 ALA B O 1
ATOM 4360 N N . HIS B 1 34 ? 41.188 -15.727 -32.062 1 17.25 34 HIS B N 1
ATOM 4361 C CA . HIS B 1 34 ? 40.75 -17.047 -31.625 1 17.25 34 HIS B CA 1
ATOM 4362 C C . HIS B 1 34 ? 41.25 -17.375 -30.219 1 17.25 34 HIS B C 1
ATOM 4364 O O . HIS B 1 34 ? 40.906 -18.438 -29.688 1 17.25 34 HIS B O 1
ATOM 4370 N N . VAL B 1 35 ? 41.75 -16.406 -29.266 1 16.62 35 VAL B N 1
ATOM 4371 C CA . VAL B 1 35 ? 42.719 -17.031 -28.391 1 16.62 35 VAL B CA 1
ATOM 4372 C C . VAL B 1 35 ? 42.094 -18.25 -27.703 1 16.62 35 VAL B C 1
ATOM 4374 O O . VAL B 1 35 ? 40.969 -18.188 -27.203 1 16.62 35 VAL B O 1
ATOM 4377 N N . SER B 1 36 ? 42.75 -19.562 -27.844 1 16.36 36 SER B N 1
ATOM 4378 C CA . SER B 1 36 ? 42.781 -21 -27.594 1 16.36 36 SER B CA 1
ATOM 4379 C C . SER B 1 36 ? 42.906 -21.297 -26.109 1 16.36 36 SER B C 1
ATOM 4381 O O . SER B 1 36 ? 43.938 -21.016 -25.5 1 16.36 36 SER B O 1
ATOM 4383 N N . LEU B 1 37 ? 42.062 -20.812 -25.172 1 15.66 37 LEU B N 1
ATOM 4384 C CA . LEU B 1 37 ? 42.531 -21.172 -23.844 1 15.66 37 LEU B CA 1
ATOM 4385 C C . LEU B 1 37 ? 42.688 -22.688 -23.703 1 15.66 37 LEU B C 1
ATOM 4387 O O . LEU B 1 37 ? 41.688 -23.422 -23.828 1 15.66 37 LEU B O 1
ATOM 4391 N N . SER B 1 38 ? 43.906 -23.359 -23.859 1 15.11 38 SER B N 1
ATOM 4392 C CA . SER B 1 38 ? 44.406 -24.734 -23.859 1 15.11 38 SER B CA 1
ATOM 4393 C C . SER B 1 38 ? 44.25 -25.375 -22.484 1 15.11 38 SER B C 1
ATOM 4395 O O . SER B 1 38 ? 44.656 -26.531 -22.297 1 15.11 38 SER B O 1
ATOM 4397 N N . THR B 1 39 ? 43.531 -24.953 -21.516 1 16.39 39 THR B N 1
ATOM 4398 C CA . THR B 1 39 ? 44.125 -25.547 -20.328 1 16.39 39 THR B CA 1
ATOM 4399 C C . THR B 1 39 ? 44.219 -27.062 -20.453 1 16.39 39 THR B C 1
ATOM 4401 O O . THR B 1 39 ? 43.281 -27.719 -20.922 1 16.39 39 THR B O 1
ATOM 4404 N N . GLY B 1 40 ? 45.438 -27.656 -20.266 1 14.92 40 GLY B N 1
ATOM 4405 C CA . GLY B 1 40 ? 46.219 -28.875 -20.359 1 14.92 40 GLY B CA 1
ATOM 4406 C C . GLY B 1 40 ? 45.625 -30.031 -19.594 1 14.92 40 GLY B C 1
ATOM 4407 O O . GLY B 1 40 ? 44.688 -29.828 -18.781 1 14.92 40 GLY B O 1
ATOM 4408 N N . SER B 1 41 ? 46.438 -31.219 -19.422 1 15.51 41 SER B N 1
ATOM 4409 C CA . SER B 1 41 ? 46.562 -32.656 -19.594 1 15.51 41 SER B CA 1
ATOM 4410 C C . SER B 1 41 ? 46.469 -33.406 -18.25 1 15.51 41 SER B C 1
ATOM 4412 O O . SER B 1 41 ? 46 -34.531 -18.188 1 15.51 41 SER B O 1
ATOM 4414 N N . CYS B 1 42 ? 47 -32.938 -17.016 1 15.48 42 CYS B N 1
ATOM 4415 C CA . CYS B 1 42 ? 48 -33.875 -16.516 1 15.48 42 CYS B CA 1
ATOM 4416 C C . CYS B 1 42 ? 47.344 -35.188 -16.094 1 15.48 42 CYS B C 1
ATOM 4418 O O . CYS B 1 42 ? 46.219 -35.188 -15.586 1 15.48 42 CYS B O 1
ATOM 4420 N N . GLN B 1 43 ? 48.156 -36.344 -16.031 1 14.76 43 GLN B N 1
ATOM 4421 C CA . GLN B 1 43 ? 48.219 -37.781 -16.188 1 14.76 43 GLN B CA 1
ATOM 4422 C C . GLN B 1 43 ? 47.938 -38.5 -14.867 1 14.76 43 GLN B C 1
ATOM 4424 O O . GLN B 1 43 ? 47.188 -39.469 -14.828 1 14.76 43 GLN B O 1
ATOM 4429 N N . GLN B 1 44 ? 48.719 -38.25 -13.711 1 14.49 44 GLN B N 1
ATOM 4430 C CA . GLN B 1 44 ? 49.531 -39.375 -13.289 1 14.49 44 GLN B CA 1
ATOM 4431 C C . GLN B 1 44 ? 48.688 -40.469 -12.664 1 14.49 44 GLN B C 1
ATOM 4433 O O . GLN B 1 44 ? 47.531 -40.219 -12.281 1 14.49 44 GLN B O 1
ATOM 4438 N N . GLY B 1 45 ? 49.469 -41.531 -11.914 1 14.73 45 GLY B N 1
ATOM 4439 C CA . GLY B 1 45 ? 49.781 -42.938 -11.781 1 14.73 45 GLY B CA 1
ATOM 4440 C C . GLY B 1 45 ? 48.969 -43.625 -10.688 1 14.73 45 GLY B C 1
ATOM 4441 O O . GLY B 1 45 ? 48.188 -42.969 -10 1 14.73 45 GLY B O 1
ATOM 4442 N N . GLY B 1 46 ? 49.75 -44.406 -9.734 1 14.77 46 GLY B N 1
ATOM 4443 C CA . GLY B 1 46 ? 49.844 -45.812 -9.484 1 14.77 46 GLY B CA 1
ATOM 4444 C C . GLY B 1 46 ? 49.062 -46.281 -8.281 1 14.77 46 GLY B C 1
ATOM 4445 O O . GLY B 1 46 ? 48.25 -47.219 -8.383 1 14.77 46 GLY B O 1
ATOM 4446 N N . CYS B 1 47 ? 49.656 -46 -7 1 14.95 47 CYS B N 1
ATOM 4447 C CA . CYS B 1 47 ? 50.156 -47.094 -6.188 1 14.95 47 CYS B CA 1
ATOM 4448 C C . CYS B 1 47 ? 49.031 -47.75 -5.391 1 14.95 47 CYS B C 1
ATOM 4450 O O . CYS B 1 47 ? 48 -47.156 -5.152 1 14.95 47 CYS B O 1
ATOM 4452 N N . ARG B 1 48 ? 49.438 -48.938 -4.711 1 15.39 48 ARG B N 1
ATOM 4453 C CA . ARG B 1 48 ? 49.031 -50.312 -4.395 1 15.39 48 ARG B CA 1
ATOM 4454 C C . ARG B 1 48 ? 48.188 -50.344 -3.129 1 15.39 48 ARG B C 1
ATOM 4456 O O . ARG B 1 48 ? 48.031 -49.312 -2.453 1 15.39 48 ARG B O 1
ATOM 4463 N N . ASN B 1 49 ? 48.688 -51.219 -2.217 1 14.7 49 ASN B N 1
ATOM 4464 C CA . ASN B 1 49 ? 48.25 -52.5 -1.678 1 14.7 49 ASN B CA 1
ATOM 4465 C C . ASN B 1 49 ? 47.562 -52.344 -0.316 1 14.7 49 ASN B C 1
ATOM 4467 O O . ASN B 1 49 ? 46.406 -52.656 -0.155 1 14.7 49 ASN B O 1
ATOM 4471 N N . ASN B 1 50 ? 48.375 -52.688 0.782 1 14.24 50 ASN B N 1
ATOM 4472 C CA . ASN B 1 50 ? 48.281 -53.875 1.604 1 14.24 50 ASN B CA 1
ATOM 4473 C C . ASN B 1 50 ? 47.594 -53.594 2.936 1 14.24 50 ASN B C 1
ATOM 4475 O O . ASN B 1 50 ? 46.625 -54.281 3.309 1 14.24 50 ASN B O 1
ATOM 4479 N N . LEU B 1 51 ? 48.469 -53.125 3.986 1 14.77 51 LEU B N 1
ATOM 4480 C CA . LEU B 1 51 ? 48.844 -53.938 5.133 1 14.77 51 LEU B CA 1
ATOM 4481 C C . LEU B 1 51 ? 47.844 -53.781 6.273 1 14.77 51 LEU B C 1
ATOM 4483 O O . LEU B 1 51 ? 47.094 -52.812 6.328 1 14.77 51 LEU B O 1
ATOM 4487 N N . GLN B 1 52 ? 48.125 -54.5 7.426 1 14.88 52 GLN B N 1
ATOM 4488 C CA . GLN B 1 52 ? 47.625 -55.469 8.422 1 14.88 52 GLN B CA 1
ATOM 4489 C C . GLN B 1 52 ? 47.188 -54.719 9.688 1 14.88 52 GLN B C 1
ATOM 4491 O O . GLN B 1 52 ? 46.062 -54.938 10.148 1 14.88 52 GLN B O 1
ATOM 4496 N N . GLY B 1 53 ? 48.156 -54.281 10.57 1 14.51 53 GLY B N 1
ATOM 4497 C CA . GLY B 1 53 ? 48.375 -54.969 11.828 1 14.51 53 GLY B CA 1
ATOM 4498 C C . GLY B 1 53 ? 47.469 -54.469 12.945 1 14.51 53 GLY B C 1
ATOM 4499 O O . GLY B 1 53 ? 46.812 -53.438 12.805 1 14.51 53 GLY B O 1
ATOM 4500 N N . ALA B 1 54 ? 48 -54.656 14.242 1 14.68 54 ALA B N 1
ATOM 4501 C CA . ALA B 1 54 ? 47.75 -55.344 15.516 1 14.68 54 ALA B CA 1
ATOM 4502 C C . ALA B 1 54 ? 47.312 -54.344 16.594 1 14.68 54 ALA B C 1
ATOM 4504 O O . ALA B 1 54 ? 46.344 -54.594 17.312 1 14.68 54 ALA B O 1
ATOM 4505 N N . VAL B 1 55 ? 48.094 -53.156 16.844 1 14.81 55 VAL B N 1
ATOM 4506 C CA . VAL B 1 55 ? 48.656 -53.312 18.188 1 14.81 55 VAL B CA 1
ATOM 4507 C C . VAL B 1 55 ? 47.594 -52.906 19.219 1 14.81 55 VAL B C 1
ATOM 4509 O O . VAL B 1 55 ? 46.656 -52.156 18.906 1 14.81 55 VAL B O 1
ATOM 4512 N N . PRO B 1 56 ? 48.125 -52.906 20.531 1 16 56 PRO B N 1
ATOM 4513 C CA . PRO B 1 56 ? 47.844 -53.375 21.891 1 16 56 PRO B CA 1
ATOM 4514 C C . PRO B 1 56 ? 47.031 -52.375 22.719 1 16 56 PRO B C 1
ATOM 4516 O O . PRO B 1 56 ? 46.906 -51.219 22.328 1 16 56 PRO B O 1
ATOM 4519 N N . GLU B 1 57 ? 46.812 -52.812 23.938 1 15.97 57 GLU B N 1
ATOM 4520 C CA . GLU B 1 57 ? 45.938 -52.812 25.109 1 15.97 57 GLU B CA 1
ATOM 4521 C C . GLU B 1 57 ? 46.156 -51.531 25.953 1 15.97 57 GLU B C 1
ATOM 4523 O O . GLU B 1 57 ? 45.438 -51.312 26.938 1 15.97 57 GLU B O 1
ATOM 4528 N N . ALA B 1 58 ? 47.031 -50.469 25.438 1 14.61 58 ALA B N 1
ATOM 4529 C CA . ALA B 1 58 ? 47.781 -50.125 26.625 1 14.61 58 ALA B CA 1
ATOM 4530 C C . ALA B 1 58 ? 46.906 -49.531 27.703 1 14.61 58 ALA B C 1
ATOM 4532 O O . ALA B 1 58 ? 45.875 -48.906 27.406 1 14.61 58 ALA B O 1
ATOM 4533 N N . SER B 1 59 ? 47.531 -49.656 28.922 1 14.73 59 SER B N 1
ATOM 4534 C CA . SER B 1 59 ? 47.281 -49.812 30.344 1 14.73 59 SER B CA 1
ATOM 4535 C C . SER B 1 59 ? 46.938 -48.469 31 1 14.73 59 SER B C 1
ATOM 4537 O O . SER B 1 59 ? 45.969 -48.375 31.766 1 14.73 59 SER B O 1
ATOM 4539 N N . SER B 1 60 ? 47.906 -47.406 30.891 1 14.44 60 SER B N 1
ATOM 4540 C CA . SER B 1 60 ? 48.469 -47.25 32.219 1 14.44 60 SER B CA 1
ATOM 4541 C C . SER B 1 60 ? 47.562 -46.375 33.094 1 14.44 60 SER B C 1
ATOM 4543 O O . SER B 1 60 ? 46.688 -45.688 32.562 1 14.44 60 SER B O 1
ATOM 4545 N N . PRO B 1 61 ? 48.312 -45.562 33.938 1 15.24 61 PRO B N 1
ATOM 4546 C CA . PRO B 1 61 ? 48.438 -45.469 35.375 1 15.24 61 PRO B CA 1
ATOM 4547 C C . PRO B 1 61 ? 47.562 -44.375 35.969 1 15.24 61 PRO B C 1
ATOM 4549 O O . PRO B 1 61 ? 47.062 -43.5 35.25 1 15.24 61 PRO B O 1
ATOM 4552 N N . ARG B 1 62 ? 47.781 -44.25 37.281 1 15.28 62 ARG B N 1
ATOM 4553 C CA . ARG B 1 62 ? 47.156 -44 38.594 1 15.28 62 ARG B CA 1
ATOM 4554 C C . ARG B 1 62 ? 47.031 -42.5 38.875 1 15.28 62 ARG B C 1
ATOM 4556 O O . ARG B 1 62 ? 46.188 -42.094 39.688 1 15.28 62 ARG B O 1
ATOM 4563 N N . GLN B 1 63 ? 47.906 -41.562 38 1 14.66 63 GLN B N 1
ATOM 4564 C CA . GLN B 1 63 ? 48.625 -40.812 39.031 1 14.66 63 GLN B CA 1
ATOM 4565 C C . GLN B 1 63 ? 47.688 -39.844 39.781 1 14.66 63 GLN B C 1
ATOM 4567 O O . GLN B 1 63 ? 46.688 -39.406 39.219 1 14.66 63 GLN B O 1
ATOM 4572 N N . GLN B 1 64 ? 48.344 -39.344 40.781 1 15.29 64 GLN B N 1
ATOM 4573 C CA . GLN B 1 64 ? 48.188 -39 42.219 1 15.29 64 GLN B CA 1
ATOM 4574 C C . GLN B 1 64 ? 47.594 -37.625 42.344 1 15.29 64 GLN B C 1
ATOM 4576 O O . GLN B 1 64 ? 46.594 -37.438 43.062 1 15.29 64 GLN B O 1
ATOM 4581 N N . ASP B 1 65 ? 48.469 -36.594 42.219 1 15.33 65 ASP B N 1
ATOM 4582 C CA . ASP B 1 65 ? 48.875 -36 43.5 1 15.33 65 ASP B CA 1
ATOM 4583 C C . ASP B 1 65 ? 47.969 -34.812 43.844 1 15.33 65 ASP B C 1
ATOM 4585 O O . ASP B 1 65 ? 47.375 -34.781 44.906 1 15.33 65 ASP B O 1
ATOM 4589 N N . PRO B 1 66 ? 48.594 -33.562 43.781 1 16.11 66 PRO B N 1
ATOM 4590 C CA . PRO B 1 66 ? 48.875 -32.781 45 1 16.11 66 PRO B CA 1
ATOM 4591 C C . PRO B 1 66 ? 47.844 -31.703 45.25 1 16.11 66 PRO B C 1
ATOM 4593 O O . PRO B 1 66 ? 47.156 -31.281 44.344 1 16.11 66 PRO B O 1
ATOM 4596 N N . LYS B 1 67 ? 47.688 -31.391 46.5 1 17.92 67 LYS B N 1
ATOM 4597 C CA . LYS B 1 67 ? 46.781 -30.703 47.438 1 17.92 67 LYS B CA 1
ATOM 4598 C C . LYS B 1 67 ? 46.844 -29.188 47.219 1 17.92 67 LYS B C 1
ATOM 4600 O O . LYS B 1 67 ? 46.156 -28.438 47.938 1 17.92 67 LYS B O 1
ATOM 4605 N N . PRO B 1 68 ? 47.438 -28.625 45.906 1 16.34 68 PRO B N 1
ATOM 4606 C CA . PRO B 1 68 ? 48.156 -27.453 46.375 1 16.34 68 PRO B CA 1
ATOM 4607 C C . PRO B 1 68 ? 47.25 -26.469 47.125 1 16.34 68 PRO B C 1
ATOM 4609 O O . PRO B 1 68 ? 46.031 -26.5 46.969 1 16.34 68 PRO B O 1
ATOM 4612 N N . PRO B 1 69 ? 48.031 -25.438 47.719 1 17.09 69 PRO B N 1
ATOM 4613 C CA . PRO B 1 69 ? 48.094 -24.562 48.906 1 17.09 69 PRO B CA 1
ATOM 4614 C C . PRO B 1 69 ? 47.062 -23.453 48.875 1 17.09 69 PRO B C 1
ATOM 4616 O O . PRO B 1 69 ? 46.469 -23.188 47.812 1 17.09 69 PRO B O 1
ATOM 4619 N N . THR B 1 70 ? 47.219 -22.594 49.906 1 17.22 70 THR B N 1
ATOM 4620 C CA . THR B 1 70 ? 46.625 -21.812 50.969 1 17.22 70 THR B CA 1
ATOM 4621 C C . THR B 1 70 ? 46.219 -20.438 50.469 1 17.22 70 THR B C 1
ATOM 4623 O O . THR B 1 70 ? 45.281 -19.828 50.969 1 17.22 70 THR B O 1
ATOM 4626 N N . ALA B 1 71 ? 47.062 -19.797 49.438 1 17.14 71 ALA B N 1
ATOM 4627 C CA . ALA B 1 71 ? 47.469 -18.484 49.938 1 17.14 71 ALA B CA 1
ATOM 4628 C C . ALA B 1 71 ? 46.281 -17.5 49.844 1 17.14 71 ALA B C 1
ATOM 4630 O O . ALA B 1 71 ? 45.5 -17.531 48.906 1 17.14 71 ALA B O 1
ATOM 4631 N N . PRO B 1 72 ? 46.062 -16.781 51.031 1 18.83 72 PRO B N 1
ATOM 4632 C CA . PRO B 1 72 ? 45 -15.914 51.5 1 18.83 72 PRO B CA 1
ATOM 4633 C C . PRO B 1 72 ? 44.906 -14.602 50.719 1 18.83 72 PRO B C 1
ATOM 4635 O O . PRO B 1 72 ? 44.094 -13.734 51.031 1 18.83 72 PRO B O 1
ATOM 4638 N N . VAL B 1 73 ? 45.312 -14.594 49.312 1 17.78 73 VAL B N 1
ATOM 4639 C CA . VAL B 1 73 ? 45.75 -13.25 48.938 1 17.78 73 VAL B CA 1
ATOM 4640 C C . VAL B 1 73 ? 44.656 -12.242 49.25 1 17.78 73 VAL B C 1
ATOM 4642 O O . VAL B 1 73 ? 43.531 -12.414 48.781 1 17.78 73 VAL B O 1
ATOM 4645 N N . VAL B 1 74 ? 44.906 -11.453 50.312 1 19.02 74 VAL B N 1
ATOM 4646 C CA . VAL B 1 74 ? 44.281 -10.32 51 1 19.02 74 VAL B CA 1
ATOM 4647 C C . VAL B 1 74 ? 44 -9.203 49.969 1 19.02 74 VAL B C 1
ATOM 4649 O O . VAL B 1 74 ? 44.938 -8.555 49.5 1 19.02 74 VAL B O 1
ATOM 4652 N N . ALA B 1 75 ? 43.344 -9.492 48.812 1 17.53 75 ALA B N 1
ATOM 4653 C CA . ALA B 1 75 ? 43.375 -8.438 47.812 1 17.53 75 ALA B CA 1
ATOM 4654 C C . ALA B 1 75 ? 42.844 -7.121 48.375 1 17.53 75 ALA B C 1
ATOM 4656 O O . ALA B 1 75 ? 41.781 -7.07 48.969 1 17.53 75 ALA B O 1
ATOM 4657 N N . ASP B 1 76 ? 43.875 -6.281 48.719 1 17.75 76 ASP B N 1
ATOM 4658 C CA . ASP B 1 76 ? 43.875 -4.902 49.188 1 17.75 76 ASP B CA 1
ATOM 4659 C C . ASP B 1 76 ? 42.906 -4.035 48.375 1 17.75 76 ASP B C 1
ATOM 4661 O O . ASP B 1 76 ? 42.906 -4.062 47.156 1 17.75 76 ASP B O 1
ATOM 4665 N N . THR B 1 77 ? 41.75 -3.691 49.031 1 19.48 77 THR B N 1
ATOM 4666 C CA . THR B 1 77 ? 40.562 -2.943 48.656 1 19.48 77 THR B CA 1
ATOM 4667 C C . THR B 1 77 ? 40.906 -1.526 48.219 1 19.48 77 THR B C 1
ATOM 4669 O O . THR B 1 77 ? 40.438 -0.55 48.812 1 19.48 77 THR B O 1
ATOM 4672 N N . SER B 1 78 ? 42.281 -1.392 47.688 1 18.11 78 SER B N 1
ATOM 4673 C CA . SER B 1 78 ? 42.75 -0.006 47.594 1 18.11 78 SER B CA 1
ATOM 4674 C C . SER B 1 78 ? 41.688 0.871 46.938 1 18.11 78 SER B C 1
ATOM 4676 O O . SER B 1 78 ? 40.812 0.37 46.219 1 18.11 78 SER B O 1
ATOM 4678 N N . ASN B 1 79 ? 41.844 2.289 47.188 1 19.95 79 ASN B N 1
ATOM 4679 C CA . ASN B 1 79 ? 41.312 3.641 47.188 1 19.95 79 ASN B CA 1
ATOM 4680 C C . ASN B 1 79 ? 41.031 4.121 45.75 1 19.95 79 ASN B C 1
ATOM 4682 O O . ASN B 1 79 ? 41.938 4.582 45.062 1 19.95 79 ASN B O 1
ATOM 4686 N N . LEU B 1 80 ? 40.375 3.307 44.875 1 20.2 80 LEU B N 1
ATOM 4687 C CA . LEU B 1 80 ? 40.344 3.738 43.5 1 20.2 80 LEU B CA 1
ATOM 4688 C C . LEU B 1 80 ? 39.812 5.168 43.375 1 20.2 80 LEU B C 1
ATOM 4690 O O . LEU B 1 80 ? 38.688 5.457 43.812 1 20.2 80 LEU B O 1
ATOM 4694 N N . GLY B 1 81 ? 40.75 6.137 43.5 1 19.72 81 GLY B N 1
ATOM 4695 C CA . GLY B 1 81 ? 40.656 7.562 43.219 1 19.72 81 GLY B CA 1
ATOM 4696 C C . GLY B 1 81 ? 39.75 7.891 42.062 1 19.72 81 GLY B C 1
ATOM 4697 O O . GLY B 1 81 ? 39.875 7.285 40.969 1 19.72 81 GLY B O 1
ATOM 4698 N N . VAL B 1 82 ? 38.594 8.477 42.344 1 22.66 82 VAL B N 1
ATOM 4699 C CA . VAL B 1 82 ? 37.469 8.945 41.531 1 22.66 82 VAL B CA 1
ATOM 4700 C C . VAL B 1 82 ? 37.969 9.953 40.5 1 22.66 82 VAL B C 1
ATOM 4702 O O . VAL B 1 82 ? 38.219 11.117 40.812 1 22.66 82 VAL B O 1
ATOM 4705 N N . ALA B 1 83 ? 39.125 9.672 39.844 1 22.45 83 ALA B N 1
ATOM 4706 C CA . ALA B 1 83 ? 39.562 10.758 38.969 1 22.45 83 ALA B CA 1
ATOM 4707 C C . ALA B 1 83 ? 38.406 11.328 38.156 1 22.45 83 ALA B C 1
ATOM 4709 O O . ALA B 1 83 ? 37.5 10.594 37.781 1 22.45 83 ALA B O 1
ATOM 4710 N N . ASN B 1 84 ? 38.281 12.617 38.25 1 23.23 84 ASN B N 1
ATOM 4711 C CA . ASN B 1 84 ? 37.406 13.625 37.688 1 23.23 84 ASN B CA 1
ATOM 4712 C C . ASN B 1 84 ? 37.312 13.477 36.156 1 23.23 84 ASN B C 1
ATOM 4714 O O . ASN B 1 84 ? 38.281 13.75 35.438 1 23.23 84 ASN B O 1
ATOM 4718 N N . GLU B 1 85 ? 36.969 12.305 35.656 1 25.08 85 GLU B N 1
ATOM 4719 C CA . GLU B 1 85 ? 37.156 12.18 34.219 1 25.08 85 GLU B CA 1
ATOM 4720 C C . GLU B 1 85 ? 36.594 13.383 33.469 1 25.08 85 GLU B C 1
ATOM 4722 O O . GLU B 1 85 ? 35.531 13.914 33.875 1 25.08 85 GLU B O 1
ATOM 4727 N N . PRO B 1 86 ? 37.469 14.023 32.625 1 26.47 86 PRO B N 1
ATOM 4728 C CA . PRO B 1 86 ? 37.25 15.211 31.812 1 26.47 86 PRO B CA 1
ATOM 4729 C C . PRO B 1 86 ? 35.844 15.227 31.188 1 26.47 86 PRO B C 1
ATOM 4731 O O . PRO B 1 86 ? 35.188 14.188 31.094 1 26.47 86 PRO B O 1
ATOM 4734 N N . ASP B 1 87 ? 35.469 16.453 30.672 1 25.69 87 ASP B N 1
ATOM 4735 C CA . ASP B 1 87 ? 34.281 17.078 30.109 1 25.69 87 ASP B CA 1
ATOM 4736 C C . ASP B 1 87 ? 33.719 16.266 28.953 1 25.69 87 ASP B C 1
ATOM 4738 O O . ASP B 1 87 ? 34.344 16.203 27.891 1 25.69 87 ASP B O 1
ATOM 4742 N N . LYS B 1 88 ? 33.188 15.164 29.141 1 27.34 88 LYS B N 1
ATOM 4743 C CA . LYS B 1 88 ? 32.688 14.297 28.062 1 27.34 88 LYS B CA 1
ATOM 4744 C C . LYS B 1 88 ? 31.781 15.062 27.109 1 27.34 88 LYS B C 1
ATOM 4746 O O . LYS B 1 88 ? 30.688 15.484 27.484 1 27.34 88 LYS B O 1
ATOM 4751 N N . ALA B 1 89 ? 32.406 15.844 26.078 1 27.8 89 ALA B N 1
ATOM 4752 C CA . ALA B 1 89 ? 31.703 16.438 24.938 1 27.8 89 ALA B CA 1
ATOM 4753 C C . ALA B 1 89 ? 30.516 15.578 24.547 1 27.8 89 ALA B C 1
ATOM 4755 O O . ALA B 1 89 ? 30.594 14.352 24.547 1 27.8 89 ALA B O 1
ATOM 4756 N N . LEU B 1 90 ? 29.328 16.156 24.766 1 27.69 90 LEU B N 1
ATOM 4757 C CA . LEU B 1 90 ? 28.047 15.586 24.391 1 27.69 90 LEU B CA 1
ATOM 4758 C C . LEU B 1 90 ? 28.156 14.812 23.078 1 27.69 90 LEU B C 1
ATOM 4760 O O . LEU B 1 90 ? 28.75 15.297 22.125 1 27.69 90 LEU B O 1
ATOM 4764 N N . PRO B 1 91 ? 28.219 13.461 23.094 1 30.61 91 PRO B N 1
ATOM 4765 C CA . PRO B 1 91 ? 28.359 12.789 21.797 1 30.61 91 PRO B CA 1
ATOM 4766 C C . PRO B 1 91 ? 27.578 13.484 20.688 1 30.61 91 PRO B C 1
ATOM 4768 O O . PRO B 1 91 ? 26.547 14.102 20.938 1 30.61 91 PRO B O 1
ATOM 4771 N N . ASP B 1 92 ? 28.234 14.102 19.688 1 29.64 92 ASP B N 1
ATOM 4772 C CA . ASP B 1 92 ? 27.703 14.656 18.438 1 29.64 92 ASP B CA 1
ATOM 4773 C C . ASP B 1 92 ? 26.438 13.922 18.016 1 29.64 92 ASP B C 1
ATOM 4775 O O . ASP B 1 92 ? 26.406 12.688 17.984 1 29.64 92 ASP B O 1
ATOM 4779 N N . SER B 1 93 ? 25.25 14.438 18.203 1 31.28 93 SER B N 1
ATOM 4780 C CA . SER B 1 93 ? 23.891 14.055 17.859 1 31.28 93 SER B CA 1
ATOM 4781 C C . SER B 1 93 ? 23.859 13.273 16.547 1 31.28 93 SER B C 1
ATOM 4783 O O . SER B 1 93 ? 22.781 13.023 15.992 1 31.28 93 SER B O 1
ATOM 4785 N N . ALA B 1 94 ? 24.984 13.359 15.664 1 32.34 94 ALA B N 1
ATOM 4786 C CA . ALA B 1 94 ? 25.281 12.477 14.547 1 32.34 94 ALA B CA 1
ATOM 4787 C C . ALA B 1 94 ? 25.156 11.008 14.953 1 32.34 94 ALA B C 1
ATOM 4789 O O . ALA B 1 94 ? 25.609 10.117 14.242 1 32.34 94 ALA B O 1
ATOM 4790 N N . GLY B 1 95 ? 24.875 10.602 16.172 1 31.72 95 GLY B N 1
ATOM 4791 C CA . GLY B 1 95 ? 24.984 9.289 16.781 1 31.72 95 GLY B CA 1
ATOM 4792 C C . GLY B 1 95 ? 24.234 8.211 16 1 31.72 95 GLY B C 1
ATOM 4793 O O . GLY B 1 95 ? 24.797 7.156 15.695 1 31.72 95 GLY B O 1
ATOM 4794 N N . GLU B 1 96 ? 22.828 8.141 16.203 1 36.38 96 GLU B N 1
ATOM 4795 C CA . GLU B 1 96 ? 22.109 6.875 16.141 1 36.38 96 GLU B CA 1
ATOM 4796 C C . GLU B 1 96 ? 21.953 6.383 14.703 1 36.38 96 GLU B C 1
ATOM 4798 O O . GLU B 1 96 ? 21.5 5.266 14.469 1 36.38 96 GLU B O 1
ATOM 4803 N N . PHE B 1 97 ? 21.828 7.312 13.758 1 41.47 97 PHE B N 1
ATOM 4804 C CA . PHE B 1 97 ? 21.531 6.535 12.562 1 41.47 97 PHE B CA 1
ATOM 4805 C C . PHE B 1 97 ? 22.75 5.715 12.141 1 41.47 97 PHE B C 1
ATOM 4807 O O . PHE B 1 97 ? 22.969 5.492 10.945 1 41.47 97 PHE B O 1
ATOM 4814 N N . ALA B 1 98 ? 23.766 5.68 12.93 1 40.44 98 ALA B N 1
ATOM 4815 C CA . ALA B 1 98 ? 24.938 4.918 12.523 1 40.44 98 ALA B CA 1
ATOM 4816 C C . ALA B 1 98 ? 24.547 3.545 11.984 1 40.44 98 ALA B C 1
ATOM 4818 O O . ALA B 1 98 ? 24.172 2.656 12.758 1 40.44 98 ALA B O 1
ATOM 4819 N N . ARG B 1 99 ? 23.812 3.352 11.102 1 47.38 99 ARG B N 1
ATOM 4820 C CA . ARG B 1 99 ? 24.406 2.123 10.586 1 47.38 99 ARG B CA 1
ATOM 4821 C C . ARG B 1 99 ? 25.922 2.131 10.773 1 47.38 99 ARG B C 1
ATOM 4823 O O . ARG B 1 99 ? 26.672 2.17 9.797 1 47.38 99 ARG B O 1
ATOM 4830 N N . GLY B 1 100 ? 26.328 3.061 11.477 1 43.34 100 GLY B N 1
ATOM 4831 C CA . GLY B 1 100 ? 27.562 3.664 11.938 1 43.34 100 GLY B CA 1
ATOM 4832 C C . GLY B 1 100 ? 28.672 2.648 12.195 1 43.34 100 GLY B C 1
ATOM 4833 O O . GLY B 1 100 ? 29.828 3.012 12.328 1 43.34 100 GLY B O 1
ATOM 4834 N N . ARG B 1 101 ? 28.062 1.635 12.609 1 48.53 101 ARG B N 1
ATOM 4835 C CA . ARG B 1 101 ? 29.203 0.775 12.875 1 48.53 101 ARG B CA 1
ATOM 4836 C C . ARG B 1 101 ? 29.969 0.463 11.594 1 48.53 101 ARG B C 1
ATOM 4838 O O . ARG B 1 101 ? 31.078 -0.084 11.641 1 48.53 101 ARG B O 1
ATOM 4845 N N . TYR B 1 102 ? 29.109 0.721 10.609 1 52.66 102 TYR B N 1
ATOM 4846 C CA . TYR B 1 102 ? 29.875 0.341 9.422 1 52.66 102 TYR B CA 1
ATOM 4847 C C . TYR B 1 102 ? 30.609 1.538 8.844 1 52.66 102 TYR B C 1
ATOM 4849 O O . TYR B 1 102 ? 30.031 2.619 8.695 1 52.66 102 TYR B O 1
ATOM 4857 N N . PRO B 1 103 ? 31.781 1.544 8.945 1 63.06 103 PRO B N 1
ATOM 4858 C CA . PRO B 1 103 ? 32.562 2.572 8.266 1 63.06 103 PRO B CA 1
ATOM 4859 C C . PRO B 1 103 ? 32.094 2.816 6.832 1 63.06 103 PRO B C 1
ATOM 4861 O O . PRO B 1 103 ? 31.406 1.976 6.254 1 63.06 103 PRO B O 1
ATOM 4864 N N . LEU B 1 104 ? 32.219 4.059 6.383 1 73.75 104 LEU B N 1
ATOM 4865 C CA . LEU B 1 104 ? 31.953 4.359 4.977 1 73.75 104 LEU B CA 1
ATOM 4866 C C . LEU B 1 104 ? 32.594 3.312 4.078 1 73.75 104 LEU B C 1
ATOM 4868 O O . LEU B 1 104 ? 33.719 2.869 4.34 1 73.75 104 LEU B O 1
ATOM 4872 N N . GLY B 1 105 ? 31.875 2.688 3.318 1 78.12 105 GLY B N 1
ATOM 4873 C CA . GLY B 1 105 ? 32.312 1.621 2.432 1 78.12 105 GLY B CA 1
ATOM 4874 C C . GLY B 1 105 ? 31.219 1.126 1.509 1 78.12 105 GLY B C 1
ATOM 4875 O O . GLY B 1 105 ? 30.281 1.864 1.198 1 78.12 105 GLY B O 1
ATOM 4876 N N . PRO B 1 106 ? 31.391 0.037 1.004 1 80.38 106 PRO B N 1
ATOM 4877 C CA . PRO B 1 106 ? 30.438 -0.506 0.036 1 80.38 106 PRO B CA 1
ATOM 4878 C C . PRO B 1 106 ? 29.047 -0.713 0.632 1 80.38 106 PRO B C 1
ATOM 4880 O O . PRO B 1 106 ? 28.047 -0.68 -0.093 1 80.38 106 PRO B O 1
ATOM 4883 N N . LEU B 1 107 ? 29.016 -0.845 1.91 1 84.25 107 LEU B N 1
ATOM 4884 C CA . LEU B 1 107 ? 27.734 -1.128 2.531 1 84.25 107 LEU B CA 1
ATOM 4885 C C . LEU B 1 107 ? 27.219 0.087 3.297 1 84.25 107 LEU B C 1
ATOM 4887 O O . LEU B 1 107 ? 26.125 0.049 3.873 1 84.25 107 LEU B O 1
ATOM 4891 N N . HIS B 1 108 ? 28.078 1.124 3.227 1 88.62 108 HIS B N 1
ATOM 4892 C CA . HIS B 1 108 ? 27.672 2.322 3.955 1 88.62 108 HIS B CA 1
ATOM 4893 C C . HIS B 1 108 ? 28.203 3.582 3.277 1 88.62 108 HIS B C 1
ATOM 4895 O O . HIS B 1 108 ? 29.406 3.695 3.023 1 88.62 108 HIS B O 1
ATOM 4901 N N . GLY B 1 109 ? 27.219 4.43 2.971 1 90.25 109 GLY B N 1
ATOM 4902 C CA . GLY B 1 109 ? 27.609 5.699 2.385 1 90.25 109 GLY B CA 1
ATOM 4903 C C . GLY B 1 109 ? 26.438 6.469 1.796 1 90.25 109 GLY B C 1
ATOM 4904 O O . GLY B 1 109 ? 25.516 5.875 1.245 1 90.25 109 GLY B O 1
ATOM 4905 N N . LEU B 1 110 ? 26.484 7.797 1.882 1 93.12 110 LEU B N 1
ATOM 4906 C CA . LEU B 1 110 ? 25.484 8.672 1.29 1 93.12 110 LEU B CA 1
ATOM 4907 C C . LEU B 1 110 ? 25.719 8.852 -0.204 1 93.12 110 LEU B C 1
ATOM 4909 O O . LEU B 1 110 ? 26.844 8.633 -0.683 1 93.12 110 LEU B O 1
ATOM 4913 N N . PRO B 1 111 ? 24.656 9.219 -0.905 1 93.25 111 PRO B N 1
ATOM 4914 C CA . PRO B 1 111 ? 24.875 9.539 -2.318 1 93.25 111 PRO B CA 1
ATOM 4915 C C . PRO B 1 111 ? 25.828 10.719 -2.516 1 93.25 111 PRO B C 1
ATOM 4917 O O . PRO B 1 111 ? 25.844 11.641 -1.697 1 93.25 111 PRO B O 1
ATOM 4920 N N . ASP B 1 112 ? 26.531 10.68 -3.604 1 90 112 ASP B N 1
ATOM 4921 C CA . ASP B 1 112 ? 27.453 11.766 -3.934 1 90 112 ASP B CA 1
ATOM 4922 C C . ASP B 1 112 ? 26.703 13.086 -4.094 1 90 112 ASP B C 1
ATOM 4924 O O . ASP B 1 112 ? 27.266 14.156 -3.857 1 90 112 ASP B O 1
ATOM 4928 N N . THR B 1 113 ? 25.438 12.992 -4.414 1 90.31 113 THR B N 1
ATOM 4929 C CA . THR B 1 113 ? 24.641 14.172 -4.703 1 90.31 113 THR B CA 1
ATOM 4930 C C . THR B 1 113 ? 23.938 14.664 -3.439 1 90.31 113 THR B C 1
ATOM 4932 O O . THR B 1 113 ? 23.125 15.594 -3.498 1 90.31 113 THR B O 1
ATOM 4935 N N . ASN B 1 114 ? 24.219 14.023 -2.348 1 92.62 114 ASN B N 1
ATOM 4936 C CA . ASN B 1 114 ? 23.594 14.391 -1.082 1 92.62 114 ASN B CA 1
ATOM 4937 C C . ASN B 1 114 ? 23.891 15.844 -0.715 1 92.62 114 ASN B C 1
ATOM 4939 O O . ASN B 1 114 ? 25.016 16.328 -0.891 1 92.62 114 ASN B O 1
ATOM 4943 N N . SER B 1 115 ? 22.875 16.609 -0.326 1 92.56 115 SER B N 1
ATOM 4944 C CA . SER B 1 115 ? 22.969 17.984 0.167 1 92.56 115 SER B CA 1
ATOM 4945 C C . SER B 1 115 ? 22.281 18.141 1.513 1 92.56 115 SER B C 1
ATOM 4947 O O . SER B 1 115 ? 21.734 17.172 2.057 1 92.56 115 SER B O 1
ATOM 4949 N N . ILE B 1 116 ? 22.281 19.266 1.996 1 88.94 116 ILE B N 1
ATOM 4950 C CA . ILE B 1 116 ? 21.656 19.562 3.277 1 88.94 116 ILE B CA 1
ATOM 4951 C C . ILE B 1 116 ? 20.125 19.484 3.129 1 88.94 116 ILE B C 1
ATOM 4953 O O . ILE B 1 116 ? 19.438 19.078 4.055 1 88.94 116 ILE B O 1
ATOM 4957 N N . THR B 1 117 ? 19.656 19.734 1.91 1 91.25 117 THR B N 1
ATOM 4958 C CA . THR B 1 117 ? 18.219 19.891 1.715 1 91.25 117 THR B CA 1
ATOM 4959 C C . THR B 1 117 ? 17.594 18.594 1.234 1 91.25 117 THR B C 1
ATOM 4961 O O . THR B 1 117 ? 16.391 18.359 1.435 1 91.25 117 THR B O 1
ATOM 4964 N N . ALA B 1 118 ? 18.469 17.812 0.494 1 95.81 118 ALA B N 1
ATOM 4965 C CA . ALA B 1 118 ? 17.891 16.594 -0.062 1 95.81 118 ALA B CA 1
ATOM 4966 C C . ALA B 1 118 ? 18.953 15.531 -0.279 1 95.81 118 ALA B C 1
ATOM 4968 O O . ALA B 1 118 ? 20.141 15.852 -0.393 1 95.81 118 ALA B O 1
ATOM 4969 N N . TYR B 1 119 ? 18.562 14.281 -0.381 1 95.75 119 TYR B N 1
ATOM 4970 C CA . TYR B 1 119 ? 19.484 13.164 -0.515 1 95.75 119 TYR B CA 1
ATOM 4971 C C . TYR B 1 119 ? 20 13.047 -1.946 1 95.75 119 TYR B C 1
ATOM 4973 O O . TYR B 1 119 ? 21.141 12.617 -2.174 1 95.75 119 TYR B O 1
ATOM 4981 N N . LEU B 1 120 ? 19.141 13.414 -2.922 1 97.56 120 LEU B N 1
ATOM 4982 C CA . LEU B 1 120 ? 19.422 12.945 -4.273 1 97.56 120 LEU B CA 1
ATOM 4983 C C . LEU B 1 120 ? 19.234 14.07 -5.285 1 97.56 120 LEU B C 1
ATOM 4985 O O . LEU B 1 120 ? 18.578 15.07 -5.004 1 97.56 120 LEU B O 1
ATOM 4989 N N . SER B 1 121 ? 19.891 13.859 -6.484 1 94.94 121 SER B N 1
ATOM 4990 C CA . SER B 1 121 ? 19.594 14.68 -7.656 1 94.94 121 SER B CA 1
ATOM 4991 C C . SER B 1 121 ? 18.219 14.336 -8.234 1 94.94 121 SER B C 1
ATOM 4993 O O . SER B 1 121 ? 17.594 13.359 -7.824 1 94.94 121 SER B O 1
ATOM 4995 N N . TRP B 1 122 ? 17.844 15.094 -9.188 1 92.56 122 TRP B N 1
ATOM 4996 C CA . TRP B 1 122 ? 16.531 14.93 -9.789 1 92.56 122 TRP B CA 1
ATOM 4997 C C . TRP B 1 122 ? 16.391 13.539 -10.406 1 92.56 122 TRP B C 1
ATOM 4999 O O . TRP B 1 122 ? 15.414 12.828 -10.141 1 92.56 122 TRP B O 1
ATOM 5009 N N . GLU B 1 123 ? 17.344 13.109 -11.227 1 92.81 123 GLU B N 1
ATOM 5010 C CA . GLU B 1 123 ? 17.297 11.82 -11.906 1 92.81 123 GLU B CA 1
ATOM 5011 C C . GLU B 1 123 ? 17.25 10.672 -10.898 1 92.81 123 GLU B C 1
ATOM 5013 O O . GLU B 1 123 ? 16.438 9.75 -11.023 1 92.81 123 GLU B O 1
ATOM 5018 N N . GLU B 1 124 ? 18.125 10.781 -9.938 1 95.75 124 GLU B N 1
ATOM 5019 C CA . GLU B 1 124 ? 18.203 9.742 -8.914 1 95.75 124 GLU B CA 1
ATOM 5020 C C . GLU B 1 124 ? 16.922 9.656 -8.109 1 95.75 124 GLU B C 1
ATOM 5022 O O . GLU B 1 124 ? 16.438 8.555 -7.805 1 95.75 124 GLU B O 1
ATOM 5027 N N . ALA B 1 125 ? 16.359 10.789 -7.77 1 95.81 125 ALA B N 1
ATOM 5028 C CA . ALA B 1 125 ? 15.094 10.828 -7.023 1 95.81 125 ALA B CA 1
ATOM 5029 C C . ALA B 1 125 ? 13.961 10.203 -7.828 1 95.81 125 ALA B C 1
ATOM 5031 O O . ALA B 1 125 ? 13.125 9.484 -7.277 1 95.81 125 ALA B O 1
ATOM 5032 N N . CYS B 1 126 ? 13.961 10.469 -9.125 1 94.56 126 CYS B N 1
ATOM 5033 C CA . CYS B 1 126 ? 12.953 9.891 -10.008 1 94.56 126 CYS B CA 1
ATOM 5034 C C . CYS B 1 126 ? 13.047 8.367 -10.023 1 94.56 126 CYS B C 1
ATOM 5036 O O . CYS B 1 126 ? 12.031 7.676 -10.023 1 94.56 126 CYS B O 1
ATOM 5038 N N . LEU B 1 127 ? 14.25 7.895 -9.984 1 96.19 127 LEU B N 1
ATOM 5039 C CA . LEU B 1 127 ? 14.469 6.449 -10.031 1 96.19 127 LEU B CA 1
ATOM 5040 C C . LEU B 1 127 ? 14.031 5.789 -8.734 1 96.19 127 LEU B C 1
ATOM 5042 O O . LEU B 1 127 ? 13.406 4.723 -8.75 1 96.19 127 LEU B O 1
ATOM 5046 N N . ILE B 1 128 ? 14.328 6.438 -7.578 1 96.75 128 ILE B N 1
ATOM 5047 C CA . ILE B 1 128 ? 13.898 5.922 -6.285 1 96.75 128 ILE B CA 1
ATOM 5048 C C . ILE B 1 128 ? 12.367 5.926 -6.211 1 96.75 128 ILE B C 1
ATOM 5050 O O . ILE B 1 128 ? 11.766 4.969 -5.727 1 96.75 128 ILE B O 1
ATOM 5054 N N . ARG B 1 129 ? 11.773 6.93 -6.691 1 94.44 129 ARG B N 1
ATOM 5055 C CA . ARG B 1 129 ? 10.32 7.039 -6.688 1 94.44 129 ARG B CA 1
ATOM 5056 C C . ARG B 1 129 ? 9.688 5.984 -7.59 1 94.44 129 ARG B C 1
ATOM 5058 O O . ARG B 1 129 ? 8.695 5.359 -7.215 1 94.44 129 ARG B O 1
ATOM 5065 N N . HIS B 1 130 ? 10.203 5.848 -8.758 1 94.44 130 HIS B N 1
ATOM 5066 C CA . HIS B 1 130 ? 9.695 4.824 -9.656 1 94.44 130 HIS B CA 1
ATOM 5067 C C . HIS B 1 130 ? 9.766 3.439 -9.023 1 94.44 130 HIS B C 1
ATOM 5069 O O . HIS B 1 130 ? 8.828 2.646 -9.148 1 94.44 130 HIS B O 1
ATOM 5075 N N . PHE B 1 131 ? 10.906 3.234 -8.344 1 97.25 131 PHE B N 1
ATOM 5076 C CA . PHE B 1 131 ? 11.047 1.948 -7.676 1 97.25 131 PHE B CA 1
ATOM 5077 C C . PHE B 1 131 ? 9.969 1.761 -6.621 1 97.25 131 PHE B C 1
ATOM 5079 O O . PHE B 1 131 ? 9.266 0.746 -6.617 1 97.25 131 PHE B O 1
ATOM 5086 N N . ALA B 1 132 ? 9.773 2.676 -5.766 1 95.56 132 ALA B N 1
ATOM 5087 C CA . ALA B 1 132 ? 8.859 2.57 -4.633 1 95.56 132 ALA B CA 1
ATOM 5088 C C . ALA B 1 132 ? 7.41 2.496 -5.098 1 95.56 132 ALA B C 1
ATOM 5090 O O . ALA B 1 132 ? 6.598 1.777 -4.512 1 95.56 132 ALA B O 1
ATOM 5091 N N . GLU B 1 133 ? 7.086 3.133 -6.191 1 92.44 133 GLU B N 1
ATOM 5092 C CA . GLU B 1 133 ? 5.688 3.281 -6.59 1 92.44 133 GLU B CA 1
ATOM 5093 C C . GLU B 1 133 ? 5.297 2.238 -7.633 1 92.44 133 GLU B C 1
ATOM 5095 O O . GLU B 1 133 ? 4.121 1.886 -7.754 1 92.44 133 GLU B O 1
ATOM 5100 N N . ASN B 1 134 ? 6.32 1.771 -8.383 1 93 134 ASN B N 1
ATOM 5101 C CA . ASN B 1 134 ? 5.961 0.917 -9.508 1 93 134 ASN B CA 1
ATOM 5102 C C . ASN B 1 134 ? 6.625 -0.452 -9.414 1 93 134 ASN B C 1
ATOM 5104 O O . ASN B 1 134 ? 6.008 -1.472 -9.727 1 93 134 ASN B O 1
ATOM 5108 N N . LEU B 1 135 ? 7.844 -0.506 -8.945 1 96.62 135 LEU B N 1
ATOM 5109 C CA . LEU B 1 135 ? 8.578 -1.767 -9.023 1 96.62 135 LEU B CA 1
ATOM 5110 C C . LEU B 1 135 ? 8.43 -2.561 -7.734 1 96.62 135 LEU B C 1
ATOM 5112 O O . LEU B 1 135 ? 8.438 -3.793 -7.754 1 96.62 135 LEU B O 1
ATOM 5116 N N . ALA B 1 136 ? 8.375 -1.902 -6.621 1 97.25 136 ALA B N 1
ATOM 5117 C CA . ALA B 1 136 ? 8.367 -2.562 -5.316 1 97.25 136 ALA B CA 1
ATOM 5118 C C . ALA B 1 136 ? 7.281 -3.635 -5.254 1 97.25 136 ALA B C 1
ATOM 5120 O O . ALA B 1 136 ? 7.473 -4.684 -4.633 1 97.25 136 ALA B O 1
ATOM 5121 N N . GLN B 1 137 ? 6.168 -3.463 -5.898 1 95.38 137 GLN B N 1
ATOM 5122 C CA . GLN B 1 137 ? 5.031 -4.375 -5.836 1 95.38 137 GLN B CA 1
ATOM 5123 C C . GLN B 1 137 ? 5.387 -5.738 -6.426 1 95.38 137 GLN B C 1
ATOM 5125 O O . GLN B 1 137 ? 4.777 -6.75 -6.07 1 95.38 137 GLN B O 1
ATOM 5130 N N . TRP B 1 138 ? 6.422 -5.758 -7.297 1 95.25 138 TRP B N 1
ATOM 5131 C CA . TRP B 1 138 ? 6.895 -7.016 -7.863 1 95.25 138 TRP B CA 1
ATOM 5132 C C . TRP B 1 138 ? 7.523 -7.895 -6.793 1 95.25 138 TRP B C 1
ATOM 5134 O O . TRP B 1 138 ? 7.512 -9.125 -6.898 1 95.25 138 TRP B O 1
ATOM 5144 N N . PHE B 1 139 ? 7.988 -7.227 -5.77 1 96.81 139 PHE B N 1
ATOM 5145 C CA . PHE B 1 139 ? 8.844 -7.938 -4.828 1 96.81 139 PHE B CA 1
ATOM 5146 C C . PHE B 1 139 ? 8.094 -8.258 -3.545 1 96.81 139 PHE B C 1
ATOM 5148 O O . PHE B 1 139 ? 8.516 -9.109 -2.766 1 96.81 139 PHE B O 1
ATOM 5155 N N . GLU B 1 140 ? 6.977 -7.57 -3.311 1 95.56 140 GLU B N 1
ATOM 5156 C CA . GLU B 1 140 ? 6.445 -7.656 -1.953 1 95.56 140 GLU B CA 1
ATOM 5157 C C . GLU B 1 140 ? 4.984 -8.102 -1.958 1 95.56 140 GLU B C 1
ATOM 5159 O O . GLU B 1 140 ? 4.234 -7.793 -1.03 1 95.56 140 GLU B O 1
ATOM 5164 N N . THR B 1 141 ? 4.496 -8.852 -2.922 1 94.75 141 THR B N 1
ATOM 5165 C CA . THR B 1 141 ? 3.115 -9.297 -3.064 1 94.75 141 THR B CA 1
ATOM 5166 C C . THR B 1 141 ? 2.672 -10.078 -1.835 1 94.75 141 THR B C 1
ATOM 5168 O O . THR B 1 141 ? 1.515 -9.992 -1.419 1 94.75 141 THR B O 1
ATOM 5171 N N . SER B 1 142 ? 3.533 -10.852 -1.245 1 95.31 142 SER B N 1
ATOM 5172 C CA . SER B 1 142 ? 3.172 -11.656 -0.087 1 95.31 142 SER B CA 1
ATOM 5173 C C . SER B 1 142 ? 3.918 -11.203 1.162 1 95.31 142 SER B C 1
ATOM 5175 O O . SER B 1 142 ? 4.051 -11.961 2.125 1 95.31 142 SER B O 1
ATOM 5177 N N . ASP B 1 143 ? 4.535 -10.062 1.106 1 95.19 143 ASP B N 1
ATOM 5178 C CA . ASP B 1 143 ? 5.16 -9.398 2.248 1 95.19 143 ASP B CA 1
ATOM 5179 C C . ASP B 1 143 ? 4.23 -8.352 2.852 1 95.19 143 ASP B C 1
ATOM 5181 O O . ASP B 1 143 ? 4.152 -7.227 2.355 1 95.19 143 ASP B O 1
ATOM 5185 N N . ARG B 1 144 ? 3.67 -8.664 3.92 1 93 144 ARG B N 1
ATOM 5186 C CA . ARG B 1 144 ? 2.68 -7.805 4.559 1 93 144 ARG B CA 1
ATOM 5187 C C . ARG B 1 144 ? 3.301 -6.473 4.977 1 93 144 ARG B C 1
ATOM 5189 O O . ARG B 1 144 ? 2.631 -5.441 4.969 1 93 144 ARG B O 1
ATOM 5196 N N . ASP B 1 145 ? 4.586 -6.469 5.223 1 93.44 145 ASP B N 1
ATOM 5197 C CA . ASP B 1 145 ? 5.25 -5.293 5.785 1 93.44 145 ASP B CA 1
ATOM 5198 C C . ASP B 1 145 ? 5.832 -4.414 4.684 1 93.44 145 ASP B C 1
ATOM 5200 O O . ASP B 1 145 ? 6.41 -3.361 4.965 1 93.44 145 ASP B O 1
ATOM 5204 N N . ARG B 1 146 ? 5.77 -4.762 3.48 1 94.75 146 ARG B N 1
ATOM 5205 C CA . ARG B 1 146 ? 6.121 -3.955 2.316 1 94.75 146 ARG B CA 1
ATOM 5206 C C . ARG B 1 146 ? 7.555 -3.445 2.416 1 94.75 146 ARG B C 1
ATOM 5208 O O . ARG B 1 146 ? 7.805 -2.244 2.289 1 94.75 146 ARG B O 1
ATOM 5215 N N . HIS B 1 147 ? 8.484 -4.316 2.6 1 96.81 147 HIS B N 1
ATOM 5216 C CA . HIS B 1 147 ? 9.875 -3.955 2.818 1 96.81 147 HIS B CA 1
ATOM 5217 C C . HIS B 1 147 ? 10.461 -3.252 1.598 1 96.81 147 HIS B C 1
ATOM 5219 O O . HIS B 1 147 ? 11.242 -2.305 1.735 1 96.81 147 HIS B O 1
ATOM 5225 N N . PHE B 1 148 ? 10.055 -3.598 0.465 1 97.69 148 PHE B N 1
ATOM 5226 C CA . PHE B 1 148 ? 10.68 -3.066 -0.739 1 97.69 148 PHE B CA 1
ATOM 5227 C C . PHE B 1 148 ? 10.18 -1.658 -1.035 1 97.69 148 PHE B C 1
ATOM 5229 O O . PHE B 1 148 ? 10.906 -0.847 -1.615 1 97.69 148 PHE B O 1
ATOM 5236 N N . SER B 1 149 ? 8.984 -1.347 -0.604 1 95.88 149 SER B N 1
ATOM 5237 C CA . SER B 1 149 ? 8.453 -0.007 -0.839 1 95.88 149 SER B CA 1
ATOM 5238 C C . SER B 1 149 ? 8.836 0.944 0.29 1 95.88 149 SER B C 1
ATOM 5240 O O . SER B 1 149 ? 8.945 2.154 0.08 1 95.88 149 SER B O 1
ATOM 5242 N N . ILE B 1 150 ? 9.023 0.368 1.487 1 94.94 150 ILE B N 1
ATOM 5243 C CA . ILE B 1 150 ? 9.18 1.238 2.648 1 94.94 150 ILE B CA 1
ATOM 5244 C C . ILE B 1 150 ? 10.633 1.202 3.129 1 94.94 150 ILE B C 1
ATOM 5246 O O . ILE B 1 150 ? 11.266 2.248 3.289 1 94.94 150 ILE B O 1
ATOM 5250 N N . VAL B 1 151 ? 11.234 0.073 3.246 1 95.94 151 VAL B N 1
ATOM 5251 C CA . VAL B 1 151 ? 12.539 -0.098 3.891 1 95.94 151 VAL B CA 1
ATOM 5252 C C . VAL B 1 151 ? 13.648 0.114 2.871 1 95.94 151 VAL B C 1
ATOM 5254 O O . VAL B 1 151 ? 14.609 0.85 3.129 1 95.94 151 VAL B O 1
ATOM 5257 N N . VAL B 1 152 ? 13.547 -0.452 1.702 1 97.62 152 VAL B N 1
ATOM 5258 C CA . VAL B 1 152 ? 14.625 -0.492 0.723 1 97.62 152 VAL B CA 1
ATOM 5259 C C . VAL B 1 152 ? 14.945 0.924 0.254 1 97.62 152 VAL B C 1
ATOM 5261 O O . VAL B 1 152 ? 16.109 1.324 0.23 1 97.62 152 VAL B O 1
ATOM 5264 N N . PRO B 1 153 ? 13.938 1.772 -0.076 1 97.06 153 PRO B N 1
ATOM 5265 C CA . PRO B 1 153 ? 14.281 3.133 -0.497 1 97.06 153 PRO B CA 1
ATOM 5266 C C . PRO B 1 153 ? 15.023 3.916 0.587 1 97.06 153 PRO B C 1
ATOM 5268 O O . PRO B 1 153 ? 15.969 4.648 0.289 1 97.06 153 PRO B O 1
ATOM 5271 N N . GLU B 1 154 ? 14.602 3.742 1.792 1 95.31 154 GLU B N 1
ATOM 5272 C CA . GLU B 1 154 ? 15.258 4.445 2.893 1 95.31 154 GLU B CA 1
ATOM 5273 C C . GLU B 1 154 ? 16.672 3.926 3.111 1 95.31 154 GLU B C 1
ATOM 5275 O O . GLU B 1 154 ? 17.609 4.711 3.299 1 95.31 154 GLU B O 1
ATOM 5280 N N . ARG B 1 155 ? 16.812 2.648 3.082 1 94.94 155 ARG B N 1
ATOM 5281 C CA . ARG B 1 155 ? 18.125 2.043 3.264 1 94.94 155 ARG B CA 1
ATOM 5282 C C . ARG B 1 155 ? 19.062 2.414 2.119 1 94.94 155 ARG B C 1
ATOM 5284 O O . ARG B 1 155 ? 20.281 2.561 2.322 1 94.94 155 ARG B O 1
ATOM 5291 N N . ALA B 1 156 ? 18.562 2.57 0.974 1 96.69 156 ALA B N 1
ATOM 5292 C CA . ALA B 1 156 ? 19.344 2.873 -0.225 1 96.69 156 ALA B CA 1
ATOM 5293 C C . ALA B 1 156 ? 20.016 4.234 -0.109 1 96.69 156 ALA B C 1
ATOM 5295 O O . ALA B 1 156 ? 20.984 4.512 -0.812 1 96.69 156 ALA B O 1
ATOM 5296 N N . MET B 1 157 ? 19.484 5.125 0.752 1 95.88 157 MET B N 1
ATOM 5297 C CA . MET B 1 157 ? 20.141 6.418 0.953 1 95.88 157 MET B CA 1
ATOM 5298 C C . MET B 1 157 ? 21.5 6.25 1.612 1 95.88 157 MET B C 1
ATOM 5300 O O . MET B 1 157 ? 22.375 7.094 1.45 1 95.88 157 MET B O 1
ATOM 5304 N N . PHE B 1 158 ? 21.688 5.086 2.275 1 93.88 158 PHE B N 1
ATOM 5305 C CA . PHE B 1 158 ? 22.922 4.914 3.051 1 93.88 158 PHE B CA 1
ATOM 5306 C C . PHE B 1 158 ? 23.688 3.689 2.578 1 93.88 158 PHE B C 1
ATOM 5308 O O . PHE B 1 158 ? 24.75 3.369 3.123 1 93.88 158 PHE B O 1
ATOM 5315 N N . CYS B 1 159 ? 23.156 2.965 1.643 1 94.25 159 CYS B N 1
ATOM 5316 C CA . CYS B 1 159 ? 23.75 1.719 1.173 1 94.25 159 CYS B CA 1
ATOM 5317 C C . CYS B 1 159 ? 23.938 1.738 -0.341 1 94.25 159 CYS B C 1
ATOM 5319 O O . CYS B 1 159 ? 23 1.438 -1.086 1 94.25 159 CYS B O 1
ATOM 5321 N N . PRO B 1 160 ? 25.172 1.907 -0.767 1 95.44 160 PRO B N 1
ATOM 5322 C CA . PRO B 1 160 ? 25.438 2.043 -2.203 1 95.44 160 PRO B CA 1
ATOM 5323 C C . PRO B 1 160 ? 24.984 0.821 -3.002 1 95.44 160 PRO B C 1
ATOM 5325 O O . PRO B 1 160 ? 24.406 0.963 -4.082 1 95.44 160 PRO B O 1
ATOM 5328 N N . VAL B 1 161 ? 25.219 -0.364 -2.521 1 95 161 VAL B N 1
ATOM 5329 C CA . VAL B 1 161 ? 24.859 -1.57 -3.262 1 95 161 VAL B CA 1
ATOM 5330 C C . VAL B 1 161 ? 23.359 -1.59 -3.527 1 95 161 VAL B C 1
ATOM 5332 O O . VAL B 1 161 ? 22.922 -1.84 -4.652 1 95 161 VAL B O 1
ATOM 5335 N N . LEU B 1 162 ? 22.547 -1.259 -2.525 1 96.69 162 LEU B N 1
ATOM 5336 C CA . LEU B 1 162 ? 21.094 -1.207 -2.684 1 96.69 162 LEU B CA 1
ATOM 5337 C C . LEU B 1 162 ? 20.688 -0.047 -3.584 1 96.69 162 LEU B C 1
ATOM 5339 O O . LEU B 1 162 ? 19.812 -0.196 -4.434 1 96.69 162 LEU B O 1
ATOM 5343 N N . ARG B 1 163 ? 21.359 1.047 -3.377 1 98.06 163 ARG B N 1
ATOM 5344 C CA . ARG B 1 163 ? 21.062 2.248 -4.148 1 98.06 163 ARG B CA 1
ATOM 5345 C C . ARG B 1 163 ? 21.203 1.986 -5.645 1 98.06 163 ARG B C 1
ATOM 5347 O O . ARG B 1 163 ? 20.281 2.254 -6.414 1 98.06 163 ARG B O 1
ATOM 5354 N N . TYR B 1 164 ? 22.266 1.423 -6.039 1 98.31 164 TYR B N 1
ATOM 5355 C CA . TYR B 1 164 ? 22.531 1.264 -7.461 1 98.31 164 TYR B CA 1
ATOM 5356 C C . TYR B 1 164 ? 21.797 0.06 -8.031 1 98.31 164 TYR B C 1
ATOM 5358 O O . TYR B 1 164 ? 21.516 0.003 -9.234 1 98.31 164 TYR B O 1
ATOM 5366 N N . ALA B 1 165 ? 21.469 -0.928 -7.18 1 98.5 165 ALA B N 1
ATOM 5367 C CA . ALA B 1 165 ? 20.547 -1.966 -7.641 1 98.5 165 ALA B CA 1
ATOM 5368 C C . ALA B 1 165 ? 19.188 -1.377 -7.992 1 98.5 165 ALA B C 1
ATOM 5370 O O . ALA B 1 165 ? 18.609 -1.698 -9.039 1 98.5 165 ALA B O 1
ATOM 5371 N N . VAL B 1 166 ? 18.688 -0.487 -7.133 1 98.69 166 VAL B N 1
ATOM 5372 C CA . VAL B 1 166 ? 17.391 0.172 -7.324 1 98.69 166 VAL B CA 1
ATOM 5373 C C . VAL B 1 166 ? 17.453 1.046 -8.578 1 98.69 166 VAL B C 1
ATOM 5375 O O . VAL B 1 166 ? 16.531 1.006 -9.406 1 98.69 166 VAL B O 1
ATOM 5378 N N . PHE B 1 167 ? 18.578 1.811 -8.75 1 98.38 167 PHE B N 1
ATOM 5379 C CA . PHE B 1 167 ? 18.734 2.646 -9.93 1 98.38 167 PHE B CA 1
ATOM 5380 C C . PHE B 1 167 ? 18.734 1.8 -11.195 1 98.38 167 PHE B C 1
ATOM 5382 O O . PHE B 1 167 ? 18.094 2.164 -12.188 1 98.38 167 PHE B O 1
ATOM 5389 N N . THR B 1 168 ? 19.438 0.706 -11.141 1 98.06 168 THR B N 1
ATOM 5390 C CA . THR B 1 168 ? 19.547 -0.187 -12.289 1 98.06 168 THR B CA 1
ATOM 5391 C C . THR B 1 168 ? 18.172 -0.701 -12.711 1 98.06 168 THR B C 1
ATOM 5393 O O . THR B 1 168 ? 17.781 -0.576 -13.875 1 98.06 168 THR B O 1
ATOM 5396 N N . ALA B 1 169 ? 17.453 -1.25 -11.789 1 98.06 169 ALA B N 1
ATOM 5397 C CA . ALA B 1 169 ? 16.156 -1.842 -12.086 1 98.06 169 ALA B CA 1
ATOM 5398 C C . ALA B 1 169 ? 15.172 -0.785 -12.578 1 98.06 169 ALA B C 1
ATOM 5400 O O . ALA B 1 169 ? 14.422 -1.021 -13.531 1 98.06 169 ALA B O 1
ATOM 5401 N N . SER B 1 170 ? 15.156 0.375 -11.906 1 97 170 SER B N 1
ATOM 5402 C CA . SER B 1 170 ? 14.242 1.449 -12.281 1 97 170 SER B CA 1
ATOM 5403 C C . SER B 1 170 ? 14.562 1.988 -13.672 1 97 170 SER B C 1
ATOM 5405 O O . SER B 1 170 ? 13.672 2.15 -14.5 1 97 170 SER B O 1
ATOM 5407 N N . ALA B 1 171 ? 15.836 2.271 -13.914 1 96.25 171 ALA B N 1
ATOM 5408 C CA . ALA B 1 171 ? 16.25 2.783 -15.219 1 96.25 171 ALA B CA 1
ATOM 5409 C C . ALA B 1 171 ? 15.961 1.77 -16.312 1 96.25 171 ALA B C 1
ATOM 5411 O O . ALA B 1 171 ? 15.477 2.133 -17.391 1 96.25 171 ALA B O 1
ATOM 5412 N N . GLY B 1 172 ? 16.297 0.54 -16.062 1 95.12 172 GLY B N 1
ATOM 5413 C CA . GLY B 1 172 ? 16.016 -0.51 -17.031 1 95.12 172 GLY B CA 1
ATOM 5414 C C . GLY B 1 172 ? 14.539 -0.637 -17.359 1 95.12 172 GLY B C 1
ATOM 5415 O O . GLY B 1 172 ? 14.164 -0.729 -18.531 1 95.12 172 GLY B O 1
ATOM 5416 N N . HIS B 1 173 ? 13.703 -0.631 -16.344 1 95.5 173 HIS B N 1
ATOM 5417 C CA . HIS B 1 173 ? 12.266 -0.775 -16.531 1 95.5 173 HIS B CA 1
ATOM 5418 C C . HIS B 1 173 ? 11.695 0.413 -17.297 1 95.5 173 HIS B C 1
ATOM 5420 O O . HIS B 1 173 ? 10.859 0.238 -18.188 1 95.5 173 HIS B O 1
ATOM 5426 N N . LEU B 1 174 ? 12.109 1.611 -16.922 1 93.31 174 LEU B N 1
ATOM 5427 C CA . LEU B 1 174 ? 11.617 2.814 -17.578 1 93.31 174 LEU B CA 1
ATOM 5428 C C . LEU B 1 174 ? 11.992 2.816 -19.062 1 93.31 174 LEU B C 1
ATOM 5430 O O . LEU B 1 174 ? 11.18 3.176 -19.906 1 93.31 174 LEU B O 1
ATOM 5434 N N . THR B 1 175 ? 13.211 2.43 -19.344 1 91.25 175 THR B N 1
ATOM 5435 C CA . THR B 1 175 ? 13.672 2.373 -20.719 1 91.25 175 THR B CA 1
ATOM 5436 C C . THR B 1 175 ? 12.875 1.349 -21.531 1 91.25 175 THR B C 1
ATOM 5438 O O . THR B 1 175 ? 12.453 1.62 -22.656 1 91.25 175 THR B O 1
ATOM 5441 N N . A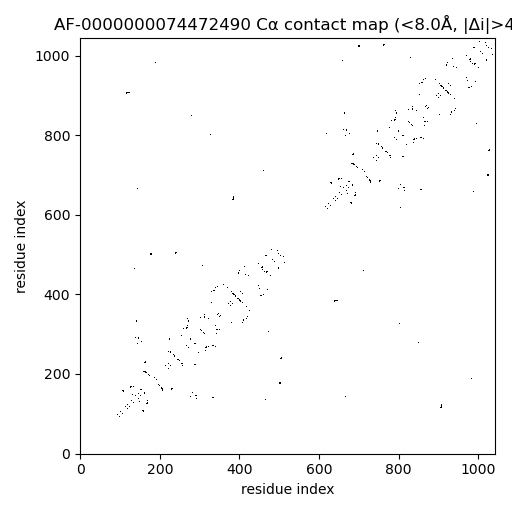RG B 1 176 ? 12.719 0.244 -20.969 1 92.19 176 ARG B N 1
ATOM 5442 C CA . ARG B 1 176 ? 11.961 -0.802 -21.656 1 92.19 176 ARG B CA 1
ATOM 5443 C C . ARG B 1 176 ? 10.5 -0.401 -21.828 1 92.19 176 ARG B C 1
ATOM 5445 O O . ARG B 1 176 ? 9.891 -0.679 -22.859 1 92.19 176 ARG B O 1
ATOM 5452 N N . LEU B 1 177 ? 9.914 0.173 -20.781 1 92 177 LEU B N 1
ATOM 5453 C CA . LEU B 1 177 ? 8.531 0.633 -20.844 1 92 177 LEU B CA 1
ATOM 5454 C C . LEU B 1 177 ? 8.336 1.611 -22 1 92 177 LEU B C 1
ATOM 5456 O O . LEU B 1 177 ? 7.34 1.535 -22.719 1 92 177 LEU B O 1
ATOM 5460 N N . ALA B 1 178 ? 9.258 2.521 -22.156 1 89.12 178 ALA B N 1
ATOM 5461 C CA . ALA B 1 178 ? 9.203 3.488 -23.25 1 89.12 178 ALA B CA 1
ATOM 5462 C C . ALA B 1 178 ? 9.258 2.787 -24.609 1 89.12 178 ALA B C 1
ATOM 5464 O O . ALA B 1 178 ? 8.547 3.166 -25.547 1 89.12 178 ALA B O 1
ATOM 5465 N N . SER B 1 179 ? 10.086 1.78 -24.672 1 87.94 179 SER B N 1
ATOM 5466 C CA . SER B 1 179 ? 10.227 1.025 -25.906 1 87.94 179 SER B CA 1
ATOM 5467 C C . SER B 1 179 ? 8.953 0.256 -26.234 1 87.94 179 SER B C 1
ATOM 5469 O O . SER B 1 179 ? 8.531 0.203 -27.391 1 87.94 179 SER B O 1
ATOM 5471 N N . CYS B 1 180 ? 8.383 -0.333 -25.203 1 90.25 180 CYS B N 1
ATOM 5472 C CA . CYS B 1 180 ? 7.18 -1.14 -25.391 1 90.25 180 CYS B CA 1
ATOM 5473 C C . CYS B 1 180 ? 5.988 -0.266 -25.766 1 90.25 180 CYS B C 1
ATOM 5475 O O . CYS B 1 180 ? 5.086 -0.712 -26.484 1 90.25 180 CYS B O 1
ATOM 5477 N N . ARG B 1 181 ? 6.004 0.985 -25.344 1 87.5 181 ARG B N 1
ATOM 5478 C CA . ARG B 1 181 ? 4.895 1.89 -25.609 1 87.5 181 ARG B CA 1
ATOM 5479 C C . ARG B 1 181 ? 5.176 2.752 -26.844 1 87.5 181 ARG B C 1
ATOM 5481 O O . ARG B 1 181 ? 4.527 3.779 -27.047 1 87.5 181 ARG B O 1
ATOM 5488 N N . ARG B 1 182 ? 6.07 2.387 -27.719 1 81.56 182 ARG B N 1
ATOM 5489 C CA . ARG B 1 182 ? 6.414 3 -29 1 81.56 182 ARG B CA 1
ATOM 5490 C C . ARG B 1 182 ? 6.812 4.461 -28.812 1 81.56 182 ARG B C 1
ATOM 5492 O O . ARG B 1 182 ? 6.332 5.336 -29.531 1 81.56 182 ARG B O 1
ATOM 5499 N N . GLY B 1 183 ? 7.523 4.68 -27.828 1 68.19 183 GLY B N 1
ATOM 5500 C CA . GLY B 1 183 ? 8.141 5.984 -27.641 1 68.19 183 GLY B CA 1
ATOM 5501 C C . GLY B 1 183 ? 7.254 6.957 -26.891 1 68.19 183 GLY B C 1
ATOM 5502 O O . GLY B 1 183 ? 7.605 8.133 -26.734 1 68.19 183 GLY B O 1
ATOM 5503 N N . LYS B 1 184 ? 6.133 6.527 -26.547 1 65 184 LYS B N 1
ATOM 5504 C CA . LYS B 1 184 ? 5.32 7.441 -25.75 1 65 184 LYS B CA 1
ATOM 5505 C C . LYS B 1 184 ? 5.984 7.738 -24.406 1 65 184 LYS B C 1
ATOM 5507 O O . LYS B 1 184 ? 6.602 6.855 -23.797 1 65 184 LYS B O 1
ATOM 5512 N N . GLU B 1 185 ? 6.043 9 -24.234 1 62.56 185 GLU B N 1
ATOM 5513 C CA . GLU B 1 185 ? 6.715 9.453 -23.016 1 62.56 185 GLU B CA 1
ATOM 5514 C C . GLU B 1 185 ? 6.125 8.789 -21.766 1 62.56 185 GLU B C 1
ATOM 5516 O O . GLU B 1 185 ? 4.91 8.602 -21.688 1 62.56 185 GLU B O 1
ATOM 5521 N N . VAL B 1 186 ? 7.102 8.148 -21.062 1 65.5 186 VAL B N 1
ATOM 5522 C CA . VAL B 1 186 ? 6.684 7.625 -19.766 1 65.5 186 VAL B CA 1
ATOM 5523 C C . VAL B 1 186 ? 6.707 8.734 -18.719 1 65.5 186 VAL B C 1
ATOM 5525 O O . VAL B 1 186 ? 7.75 9.352 -18.484 1 65.5 186 VAL B O 1
ATOM 5528 N N . ASN B 1 187 ? 5.523 9.141 -18.406 1 62.16 187 ASN B N 1
ATOM 5529 C CA . ASN B 1 187 ? 5.434 10.164 -17.359 1 62.16 187 ASN B CA 1
ATOM 5530 C C . ASN B 1 187 ? 5.453 9.555 -15.969 1 62.16 187 ASN B C 1
ATOM 5532 O O . ASN B 1 187 ? 4.887 8.484 -15.742 1 62.16 187 ASN B O 1
ATOM 5536 N N . LEU B 1 188 ? 6.391 10.094 -15.336 1 62.47 188 LEU B N 1
ATOM 5537 C CA . LEU B 1 188 ? 6.344 9.719 -13.93 1 62.47 188 LEU B CA 1
ATOM 5538 C C . LEU B 1 188 ? 5.035 10.18 -13.289 1 62.47 188 LEU B C 1
ATOM 5540 O O . LEU B 1 188 ? 4.285 10.953 -13.891 1 62.47 188 LEU B O 1
ATOM 5544 N N . ALA B 1 189 ? 4.59 9.523 -12.273 1 53.44 189 ALA B N 1
ATOM 5545 C CA . ALA B 1 189 ? 3.311 9.742 -11.609 1 53.44 189 ALA B CA 1
ATOM 5546 C C . ALA B 1 189 ? 2.951 11.227 -11.594 1 53.44 189 ALA B C 1
ATOM 5548 O O . ALA B 1 189 ? 1.78 11.586 -11.727 1 53.44 189 ALA B O 1
ATOM 5549 N N . ASN B 1 190 ? 3.861 12.266 -11.484 1 55.22 190 ASN B N 1
ATOM 5550 C CA . ASN B 1 190 ? 3.477 13.672 -11.375 1 55.22 190 ASN B CA 1
ATOM 5551 C C . ASN B 1 190 ? 3.676 14.414 -12.688 1 55.22 190 ASN B C 1
ATOM 5553 O O . ASN B 1 190 ? 3.738 15.641 -12.703 1 55.22 190 ASN B O 1
ATOM 5557 N N . GLY B 1 191 ? 3.637 13.617 -13.789 1 59.47 191 GLY B N 1
ATOM 5558 C CA . GLY B 1 191 ? 3.711 14.297 -15.078 1 59.47 191 GLY B CA 1
ATOM 5559 C C . GLY B 1 191 ? 5.121 14.703 -15.453 1 59.47 191 GLY B C 1
ATOM 5560 O O . GLY B 1 191 ? 5.328 15.391 -16.453 1 59.47 191 GLY B O 1
ATOM 5561 N N . VAL B 1 192 ? 5.988 14.305 -14.555 1 61.94 192 VAL B N 1
ATOM 5562 C CA . VAL B 1 192 ? 7.371 14.688 -14.82 1 61.94 192 VAL B CA 1
ATOM 5563 C C . VAL B 1 192 ? 8 13.711 -15.805 1 61.94 192 VAL B C 1
ATOM 5565 O O . VAL B 1 192 ? 7.891 12.492 -15.641 1 61.94 192 VAL B O 1
ATOM 5568 N N . SER B 1 193 ? 8.406 14.336 -16.875 1 71.44 193 SER B N 1
ATOM 5569 C CA . SER B 1 193 ? 9.07 13.516 -17.875 1 71.44 193 SER B CA 1
ATOM 5570 C C . SER B 1 193 ? 10.547 13.312 -17.547 1 71.44 193 SER B C 1
ATOM 5572 O O . SER B 1 193 ? 11.242 14.266 -17.188 1 71.44 193 SER B O 1
ATOM 5574 N N . LEU B 1 194 ? 10.891 12.125 -17.328 1 79.38 194 LEU B N 1
ATOM 5575 C CA . LEU B 1 194 ? 12.289 11.797 -17.109 1 79.38 194 LEU B CA 1
ATOM 5576 C C . LEU B 1 194 ? 12.938 11.289 -18.391 1 79.38 194 LEU B C 1
ATOM 5578 O O . LEU B 1 194 ? 12.484 10.297 -18.969 1 79.38 194 LEU B O 1
ATOM 5582 N N . ARG B 1 195 ? 13.828 12.117 -18.922 1 79.31 195 ARG B N 1
ATOM 5583 C CA . ARG B 1 195 ? 14.609 11.664 -20.062 1 79.31 195 ARG B CA 1
ATOM 5584 C C . ARG B 1 195 ? 15.859 10.922 -19.625 1 79.31 195 ARG B C 1
ATOM 5586 O O . ARG B 1 195 ? 16.828 11.547 -19.188 1 79.31 195 ARG B O 1
ATOM 5593 N N . LEU B 1 196 ? 15.758 9.656 -19.672 1 85.75 196 LEU B N 1
ATOM 5594 C CA . LEU B 1 196 ? 16.875 8.844 -19.219 1 85.75 196 LEU B CA 1
ATOM 5595 C C . LEU B 1 196 ? 17.797 8.484 -20.391 1 85.75 196 LEU B C 1
ATOM 5597 O O . LEU B 1 196 ? 17.312 8.195 -21.484 1 85.75 196 LEU B O 1
ATOM 5601 N N . ASN B 1 197 ? 19.062 8.664 -20.141 1 85.69 197 ASN B N 1
ATOM 5602 C CA . ASN B 1 197 ? 20.031 8.094 -21.078 1 85.69 197 ASN B CA 1
ATOM 5603 C C . ASN B 1 197 ? 19.797 6.598 -21.281 1 85.69 197 ASN B C 1
ATOM 5605 O O . ASN B 1 197 ? 19.609 5.855 -20.312 1 85.69 197 ASN B O 1
ATOM 5609 N N . PRO B 1 198 ? 19.797 6.199 -22.484 1 84.12 198 PRO B N 1
ATOM 5610 C CA . PRO B 1 198 ? 19.547 4.789 -22.766 1 84.12 198 PRO B CA 1
ATOM 5611 C C . PRO B 1 198 ? 20.547 3.857 -22.094 1 84.12 198 PRO B C 1
ATOM 5613 O O . PRO B 1 198 ? 20.234 2.691 -21.828 1 84.12 198 PRO B O 1
ATOM 5616 N N . GLU B 1 199 ? 21.688 4.395 -21.766 1 91.81 199 GLU B N 1
ATOM 5617 C CA . GLU B 1 199 ? 22.719 3.553 -21.172 1 91.81 199 GLU B CA 1
ATOM 5618 C C . GLU B 1 199 ? 22.734 3.688 -19.656 1 91.81 199 GLU B C 1
ATOM 5620 O O . GLU B 1 199 ? 23.609 3.139 -18.984 1 91.81 199 GLU B O 1
ATOM 5625 N N . ALA B 1 200 ? 21.766 4.371 -19.141 1 93.81 200 ALA B N 1
ATOM 5626 C CA . ALA B 1 200 ? 21.766 4.645 -17.719 1 93.81 200 ALA B CA 1
ATOM 5627 C C . ALA B 1 200 ? 21.703 3.348 -16.906 1 93.81 200 ALA B C 1
ATOM 5629 O O . ALA B 1 200 ? 22.438 3.184 -15.93 1 93.81 200 ALA B O 1
ATOM 5630 N N . ALA B 1 201 ? 20.859 2.461 -17.297 1 95.44 201 ALA B N 1
ATOM 5631 C CA . ALA B 1 201 ? 20.703 1.205 -16.578 1 95.44 201 ALA B CA 1
ATOM 5632 C C . ALA B 1 201 ? 22 0.421 -16.531 1 95.44 201 ALA B C 1
ATOM 5634 O O . ALA B 1 201 ? 22.375 -0.134 -15.5 1 95.44 201 ALA B O 1
ATOM 5635 N N . ILE B 1 202 ? 22.672 0.37 -17.656 1 95.12 202 ILE B N 1
ATOM 5636 C CA . ILE B 1 202 ? 23.953 -0.344 -17.75 1 95.12 202 ILE B CA 1
ATOM 5637 C C . ILE B 1 202 ? 24.984 0.331 -16.859 1 95.12 202 ILE B C 1
ATOM 5639 O O . ILE B 1 202 ? 25.766 -0.344 -16.172 1 95.12 202 ILE B O 1
ATOM 5643 N N . ARG B 1 203 ? 25.031 1.646 -16.922 1 96.44 203 ARG B N 1
ATOM 5644 C CA . ARG B 1 203 ? 25.969 2.391 -16.094 1 96.44 203 ARG B CA 1
ATOM 5645 C C . ARG B 1 203 ? 25.75 2.1 -14.617 1 96.44 203 ARG B C 1
ATOM 5647 O O . ARG B 1 203 ? 26.688 1.795 -13.883 1 96.44 203 ARG B O 1
ATOM 5654 N N . TYR B 1 204 ? 24.5 2.246 -14.141 1 97.56 204 TYR B N 1
ATOM 5655 C CA . TYR B 1 204 ? 24.172 1.973 -12.742 1 97.56 204 TYR B CA 1
ATOM 5656 C C . TYR B 1 204 ? 24.484 0.523 -12.383 1 97.56 204 TYR B C 1
ATOM 5658 O O . TYR B 1 204 ? 24.953 0.234 -11.281 1 97.56 204 TYR B O 1
ATOM 5666 N N . HIS B 1 205 ? 24.203 -0.322 -13.281 1 96.69 205 HIS B N 1
ATOM 5667 C CA . HIS B 1 205 ? 24.484 -1.74 -13.086 1 96.69 205 HIS B CA 1
ATOM 5668 C C . HIS B 1 205 ? 25.969 -1.982 -12.867 1 96.69 205 HIS B C 1
ATOM 5670 O O . HIS B 1 205 ? 26.344 -2.713 -11.945 1 96.69 205 HIS B O 1
ATOM 5676 N N . ASP B 1 206 ? 26.781 -1.368 -13.68 1 96.62 206 ASP B N 1
ATOM 5677 C CA . ASP B 1 206 ? 28.219 -1.528 -13.562 1 96.62 206 ASP B CA 1
ATOM 5678 C C . ASP B 1 206 ? 28.719 -1.026 -12.211 1 96.62 206 ASP B C 1
ATOM 5680 O O . ASP B 1 206 ? 29.594 -1.646 -11.602 1 96.62 206 ASP B O 1
ATOM 5684 N N . ILE B 1 207 ? 28.203 0.045 -11.82 1 96.69 207 ILE B N 1
ATOM 5685 C CA . ILE B 1 207 ? 28.594 0.593 -10.523 1 96.69 207 ILE B CA 1
ATOM 5686 C C . ILE B 1 207 ? 28.188 -0.375 -9.414 1 96.69 207 ILE B C 1
ATOM 5688 O O . ILE B 1 207 ? 28.953 -0.621 -8.492 1 96.69 207 ILE B O 1
ATOM 5692 N N . CYS B 1 208 ? 26.969 -0.9 -9.508 1 96 208 CYS B N 1
ATOM 5693 C CA . CYS B 1 208 ? 26.484 -1.849 -8.508 1 96 208 CYS B CA 1
ATOM 5694 C C . CYS B 1 208 ? 27.391 -3.072 -8.438 1 96 208 CYS B C 1
ATOM 5696 O O . CYS B 1 208 ? 27.75 -3.518 -7.344 1 96 208 CYS B O 1
ATOM 5698 N N . ILE B 1 209 ? 27.766 -3.578 -9.547 1 94 209 ILE B N 1
ATOM 5699 C CA . ILE B 1 209 ? 28.609 -4.762 -9.625 1 94 209 ILE B CA 1
ATOM 5700 C C . ILE B 1 209 ? 29.969 -4.469 -9 1 94 209 ILE B C 1
ATOM 5702 O O . ILE B 1 209 ? 30.562 -5.328 -8.344 1 94 209 ILE B O 1
ATOM 5706 N N . SER B 1 210 ? 30.516 -3.307 -9.266 1 94.19 210 SER B N 1
ATOM 5707 C CA . SER B 1 210 ? 31.781 -2.92 -8.664 1 94.19 210 SER B CA 1
ATOM 5708 C C . SER B 1 210 ? 31.734 -2.996 -7.141 1 94.19 210 SER B C 1
ATOM 5710 O O . SER B 1 210 ? 32.688 -3.463 -6.504 1 94.19 210 SER B O 1
ATOM 5712 N N . TYR B 1 211 ? 30.609 -2.547 -6.602 1 91.25 211 TYR B N 1
ATOM 5713 C CA . TYR B 1 211 ? 30.453 -2.627 -5.152 1 91.25 211 TYR B CA 1
ATOM 5714 C C . TYR B 1 211 ? 30.312 -4.074 -4.699 1 91.25 211 TYR B C 1
ATOM 5716 O O . TYR B 1 211 ? 30.859 -4.461 -3.662 1 91.25 211 TYR B O 1
ATOM 5724 N N . LEU B 1 212 ? 29.578 -4.859 -5.43 1 88.81 212 LEU B N 1
ATOM 5725 C CA . LEU B 1 212 ? 29.391 -6.262 -5.082 1 88.81 212 LEU B CA 1
ATOM 5726 C C . LEU B 1 212 ? 30.719 -7.008 -5.105 1 88.81 212 LEU B C 1
ATOM 5728 O O . LEU B 1 212 ? 30.984 -7.852 -4.246 1 88.81 212 LEU B O 1
ATOM 5732 N N . LEU B 1 213 ? 31.531 -6.648 -6.074 1 87.25 213 LEU B N 1
ATOM 5733 C CA . LEU B 1 213 ? 32.875 -7.246 -6.172 1 87.25 213 LEU B CA 1
ATOM 5734 C C . LEU B 1 213 ? 33.719 -6.852 -4.98 1 87.25 213 LEU B C 1
ATOM 5736 O O . LEU B 1 213 ? 34.5 -7.668 -4.461 1 87.25 213 LEU B O 1
ATOM 5740 N N . GLU B 1 214 ? 33.594 -5.645 -4.578 1 87.19 214 GLU B N 1
ATOM 5741 C CA . GLU B 1 214 ? 34.312 -5.172 -3.41 1 87.19 214 GLU B CA 1
ATOM 5742 C C . GLU B 1 214 ? 33.906 -5.938 -2.154 1 87.19 214 GLU B C 1
ATOM 5744 O O . GLU B 1 214 ? 34.75 -6.277 -1.323 1 87.19 214 GLU B O 1
ATOM 5749 N N . ILE B 1 215 ? 32.625 -6.172 -2.008 1 85.25 215 ILE B N 1
ATOM 5750 C CA . ILE B 1 215 ? 32.125 -6.906 -0.857 1 85.25 215 ILE B CA 1
ATOM 5751 C C . ILE B 1 215 ? 32.625 -8.352 -0.901 1 85.25 215 ILE B C 1
ATOM 5753 O O . ILE B 1 215 ? 33.031 -8.906 0.123 1 85.25 215 ILE B O 1
ATOM 5757 N N . SER B 1 216 ? 32.594 -8.977 -2.029 1 80.88 216 SER B N 1
ATOM 5758 C CA . SER B 1 216 ? 33 -10.367 -2.199 1 80.88 216 SER B CA 1
ATOM 5759 C C . SER B 1 216 ? 34.469 -10.547 -1.894 1 80.88 216 SER B C 1
ATOM 5761 O O . SER B 1 216 ? 34.906 -11.617 -1.46 1 80.88 216 SER B O 1
ATOM 5763 N N . ASN B 1 217 ? 35.188 -9.484 -2.117 1 80.31 217 ASN B N 1
ATOM 5764 C CA . ASN B 1 217 ? 36.625 -9.547 -1.918 1 80.31 217 ASN B CA 1
ATOM 5765 C C . ASN B 1 217 ? 37 -9.18 -0.486 1 80.31 217 ASN B C 1
ATOM 5767 O O . ASN B 1 217 ? 38.156 -9.312 -0.099 1 80.31 217 ASN B O 1
ATOM 5771 N N . ASP B 1 218 ? 36 -8.742 0.143 1 74.56 218 ASP B N 1
ATOM 5772 C CA . ASP B 1 218 ? 36.281 -8.406 1.539 1 74.56 218 ASP B CA 1
ATOM 5773 C C . ASP B 1 218 ? 35.938 -9.586 2.455 1 74.56 218 ASP B C 1
ATOM 5775 O O . ASP B 1 218 ? 34.781 -9.922 2.65 1 74.56 218 ASP B O 1
ATOM 5779 N N . PRO B 1 219 ? 36.938 -10.188 3.01 1 66.88 219 PRO B N 1
ATOM 5780 C CA . PRO B 1 219 ? 36.656 -11.344 3.869 1 66.88 219 PRO B CA 1
ATOM 5781 C C . PRO B 1 219 ? 35.844 -10.984 5.102 1 66.88 219 PRO B C 1
ATOM 5783 O O . PRO B 1 219 ? 35.25 -11.867 5.738 1 66.88 219 PRO B O 1
ATOM 5786 N N . ARG B 1 220 ? 35.812 -9.742 5.426 1 65.88 220 ARG B N 1
ATOM 5787 C CA . ARG B 1 220 ? 35.125 -9.32 6.625 1 65.88 220 ARG B CA 1
ATOM 5788 C C . ARG B 1 220 ? 33.625 -9.18 6.359 1 65.88 220 ARG B C 1
ATOM 5790 O O . ARG B 1 220 ? 32.812 -9.18 7.289 1 65.88 220 ARG B O 1
ATOM 5797 N N . GLU B 1 221 ? 33.375 -9.047 5.109 1 65.94 221 GLU B N 1
ATOM 5798 C CA . GLU B 1 221 ? 31.984 -8.773 4.777 1 65.94 221 GLU B CA 1
ATOM 5799 C C . GLU B 1 221 ? 31.25 -10.047 4.387 1 65.94 221 GLU B C 1
ATOM 5801 O O . GLU B 1 221 ? 31.781 -10.883 3.658 1 65.94 221 GLU B O 1
ATOM 5806 N N . GLU B 1 222 ? 30.266 -10.352 5.168 1 66.38 222 GLU B N 1
ATOM 5807 C CA . GLU B 1 222 ? 29.359 -11.445 4.816 1 66.38 222 GLU B CA 1
ATOM 5808 C C . GLU B 1 222 ? 28.141 -10.922 4.055 1 66.38 222 GLU B C 1
ATOM 5810 O O . GLU B 1 222 ? 27.719 -9.781 4.242 1 66.38 222 GLU B O 1
ATOM 5815 N N . TYR B 1 223 ? 27.766 -11.805 3.125 1 69.25 223 TYR B N 1
ATOM 5816 C CA . TYR B 1 223 ? 26.547 -11.445 2.406 1 69.25 223 TYR B CA 1
ATOM 5817 C C . TYR B 1 223 ? 25.391 -11.266 3.367 1 69.25 223 TYR B C 1
ATOM 5819 O O . TYR B 1 223 ? 24.891 -12.242 3.943 1 69.25 223 TYR B O 1
ATOM 5827 N N . ASN B 1 224 ? 25.172 -10 3.559 1 83.19 224 ASN B N 1
ATOM 5828 C CA . ASN B 1 224 ? 24.078 -9.703 4.484 1 83.19 224 ASN B CA 1
ATOM 5829 C C . ASN B 1 224 ? 22.766 -9.445 3.744 1 83.19 224 ASN B C 1
ATOM 5831 O O . ASN B 1 224 ? 22.656 -9.734 2.551 1 83.19 224 ASN B O 1
ATOM 5835 N N . GLU B 1 225 ? 21.75 -9.008 4.402 1 90.5 225 GLU B N 1
ATOM 5836 C CA . GLU B 1 225 ? 20.406 -8.836 3.838 1 90.5 225 GLU B CA 1
ATOM 5837 C C . GLU B 1 225 ? 20.406 -7.773 2.742 1 90.5 225 GLU B C 1
ATOM 5839 O O . GLU B 1 225 ? 19.625 -7.852 1.793 1 90.5 225 GLU B O 1
ATOM 5844 N N . ASP B 1 226 ? 21.406 -6.859 2.76 1 92.75 226 ASP B N 1
ATOM 5845 C CA . ASP B 1 226 ? 21.484 -5.828 1.729 1 92.75 226 ASP B CA 1
ATOM 5846 C C . ASP B 1 226 ? 21.938 -6.418 0.393 1 92.75 226 ASP B C 1
ATOM 5848 O O . ASP B 1 226 ? 21.375 -6.086 -0.655 1 92.75 226 ASP B O 1
ATOM 5852 N N . VAL B 1 227 ? 22.875 -7.277 0.472 1 93.31 227 VAL B N 1
ATOM 5853 C CA . VAL B 1 227 ? 23.406 -7.902 -0.734 1 93.31 227 VAL B CA 1
ATOM 5854 C C . VAL B 1 227 ? 22.359 -8.844 -1.327 1 93.31 227 VAL B C 1
ATOM 5856 O O . VAL B 1 227 ? 22.156 -8.867 -2.543 1 93.31 227 VAL B O 1
ATOM 5859 N N . LEU B 1 228 ? 21.734 -9.617 -0.504 1 94.06 228 LEU B N 1
ATOM 5860 C CA . LEU B 1 228 ? 20.688 -10.516 -0.963 1 94.06 228 LEU B CA 1
ATOM 5861 C C . LEU B 1 228 ? 19.562 -9.727 -1.626 1 94.06 228 LEU B C 1
ATOM 5863 O O . LEU B 1 228 ? 19.062 -10.109 -2.689 1 94.06 228 LEU B O 1
ATOM 5867 N N . THR B 1 229 ? 19.141 -8.641 -0.957 1 96.81 229 THR B N 1
ATOM 5868 C CA . THR B 1 229 ? 18.078 -7.789 -1.492 1 96.81 229 THR B CA 1
ATOM 5869 C C . THR B 1 229 ? 18.5 -7.184 -2.828 1 96.81 229 THR B C 1
ATOM 5871 O O . THR B 1 229 ? 17.719 -7.176 -3.783 1 96.81 229 THR B O 1
ATOM 5874 N N . ALA B 1 230 ? 19.75 -6.711 -2.902 1 97.31 230 ALA B N 1
ATOM 5875 C CA . ALA B 1 230 ? 20.266 -6.164 -4.156 1 97.31 230 ALA B CA 1
ATOM 5876 C C . ALA B 1 230 ? 20.25 -7.219 -5.258 1 97.31 230 ALA B C 1
ATOM 5878 O O . ALA B 1 230 ? 19.844 -6.938 -6.391 1 97.31 230 ALA B O 1
ATOM 5879 N N . ALA B 1 231 ? 20.656 -8.383 -4.938 1 95.94 231 ALA B N 1
ATOM 5880 C CA . ALA B 1 231 ? 20.688 -9.477 -5.91 1 95.94 231 ALA B CA 1
ATOM 5881 C C . ALA B 1 231 ? 19.281 -9.781 -6.426 1 95.94 231 ALA B C 1
ATOM 5883 O O . ALA B 1 231 ? 19.094 -10.047 -7.617 1 95.94 231 ALA B O 1
ATOM 5884 N N . THR B 1 232 ? 18.297 -9.789 -5.559 1 96.94 232 THR B N 1
ATOM 5885 C CA . THR B 1 232 ? 16.906 -10.031 -5.961 1 96.94 232 THR B CA 1
ATOM 5886 C C . THR B 1 232 ? 16.422 -8.945 -6.91 1 96.94 232 THR B C 1
ATOM 5888 O O . THR B 1 232 ? 15.703 -9.234 -7.871 1 96.94 232 THR B O 1
ATOM 5891 N N . ILE B 1 233 ? 16.781 -7.703 -6.641 1 98.31 233 ILE B N 1
ATOM 5892 C CA . ILE B 1 233 ? 16.391 -6.578 -7.484 1 98.31 233 ILE B CA 1
ATOM 5893 C C . ILE B 1 233 ? 17.062 -6.699 -8.844 1 98.31 233 ILE B C 1
ATOM 5895 O O . ILE B 1 233 ? 16.438 -6.488 -9.883 1 98.31 233 ILE B O 1
ATOM 5899 N N . LEU B 1 234 ? 18.328 -7.051 -8.859 1 96.81 234 LEU B N 1
ATOM 5900 C CA . LEU B 1 234 ? 19.078 -7.199 -10.102 1 96.81 234 LEU B CA 1
ATOM 5901 C C . LEU B 1 234 ? 18.547 -8.391 -10.906 1 96.81 234 LEU B C 1
ATOM 5903 O O . LEU B 1 234 ? 18.562 -8.367 -12.141 1 96.81 234 LEU B O 1
ATOM 5907 N N . ARG B 1 235 ? 18.109 -9.391 -10.195 1 95.69 235 ARG B N 1
ATOM 5908 C CA . ARG B 1 235 ? 17.484 -10.523 -10.883 1 95.69 235 ARG B CA 1
ATOM 5909 C C . ARG B 1 235 ? 16.266 -10.078 -11.672 1 95.69 235 ARG B C 1
ATOM 5911 O O . ARG B 1 235 ? 16.031 -10.555 -12.789 1 95.69 235 ARG B O 1
ATOM 5918 N N . PHE B 1 236 ? 15.492 -9.227 -11.102 1 96.31 236 PHE B N 1
ATOM 5919 C CA . PHE B 1 236 ? 14.367 -8.648 -11.828 1 96.31 236 PHE B CA 1
ATOM 5920 C C . PHE B 1 236 ? 14.836 -7.957 -13.102 1 96.31 236 PHE B C 1
ATOM 5922 O O . PHE B 1 236 ? 14.25 -8.148 -14.164 1 96.31 236 PHE B O 1
ATOM 5929 N N . TYR B 1 237 ? 15.867 -7.141 -13.031 1 95.62 237 TYR B N 1
ATOM 5930 C CA . TYR B 1 237 ? 16.438 -6.445 -14.18 1 95.62 237 TYR B CA 1
ATOM 5931 C C . TYR B 1 237 ? 16.859 -7.434 -15.258 1 95.62 237 TYR B C 1
ATOM 5933 O O . TYR B 1 237 ? 16.578 -7.223 -16.438 1 95.62 237 TYR B O 1
ATOM 5941 N N . GLU B 1 238 ? 17.438 -8.477 -14.812 1 92.5 238 GLU B N 1
ATOM 5942 C CA . GLU B 1 238 ? 17.875 -9.531 -15.727 1 92.5 238 GLU B CA 1
ATOM 5943 C C . GLU B 1 238 ? 16.688 -10.164 -16.438 1 92.5 238 GLU B C 1
ATOM 5945 O O . GLU B 1 238 ? 16.75 -10.453 -17.641 1 92.5 238 GLU B O 1
ATOM 5950 N N . GLN B 1 239 ? 15.625 -10.336 -15.758 1 91 239 GLN B N 1
ATOM 5951 C CA . GLN B 1 239 ? 14.445 -10.977 -16.312 1 91 239 GLN B CA 1
ATOM 5952 C C . GLN B 1 239 ? 13.766 -10.078 -17.344 1 91 239 GLN B C 1
ATOM 5954 O O . GLN B 1 239 ? 13.328 -10.547 -18.406 1 91 239 GLN B O 1
ATOM 5959 N N . ILE B 1 240 ? 13.672 -8.789 -17.078 1 92 240 ILE B N 1
ATOM 5960 C CA . ILE B 1 240 ? 12.961 -7.906 -18 1 92 240 ILE B CA 1
ATOM 5961 C C . ILE B 1 240 ? 13.836 -7.621 -19.203 1 92 240 ILE B C 1
ATOM 5963 O O . ILE B 1 240 ? 13.328 -7.289 -20.281 1 92 240 ILE B O 1
ATOM 5967 N N . GLU B 1 241 ? 15.156 -7.863 -19.094 1 88.75 241 GLU B N 1
ATOM 5968 C CA . GLU B 1 241 ? 16.094 -7.586 -20.188 1 88.75 241 GLU B CA 1
ATOM 5969 C C . GLU B 1 241 ? 16.453 -8.867 -20.938 1 88.75 241 GLU B C 1
ATOM 5971 O O . GLU B 1 241 ? 17.297 -8.844 -21.828 1 88.75 241 GLU B O 1
ATOM 5976 N N . ALA B 1 242 ? 15.859 -9.906 -20.641 1 80.19 242 ALA B N 1
ATOM 5977 C CA . ALA B 1 242 ? 16.188 -11.203 -21.203 1 80.19 242 ALA B CA 1
ATOM 5978 C C . ALA B 1 242 ? 16.172 -11.156 -22.734 1 80.19 242 ALA B C 1
ATOM 5980 O O . ALA B 1 242 ? 17.047 -11.711 -23.391 1 80.19 242 ALA B O 1
ATOM 5981 N N . PRO B 1 243 ? 15.227 -10.477 -23.328 1 70.19 243 PRO B N 1
ATOM 5982 C CA . PRO B 1 243 ? 15.242 -10.414 -24.797 1 70.19 243 PRO B CA 1
ATOM 5983 C C . PRO B 1 243 ? 16.516 -9.773 -25.344 1 70.19 243 PRO B C 1
ATOM 5985 O O . PRO B 1 243 ? 16.969 -10.141 -26.422 1 70.19 243 PRO B O 1
ATOM 5988 N N . SER B 1 244 ? 17.062 -8.883 -24.609 1 67.44 244 SER B N 1
ATOM 5989 C CA . SER B 1 244 ? 18.234 -8.133 -25.062 1 67.44 244 SER B CA 1
ATOM 5990 C C . SER B 1 244 ? 19.531 -8.797 -24.594 1 67.44 244 SER B C 1
ATOM 5992 O O . SER B 1 244 ? 20.5 -8.867 -25.359 1 67.44 244 SER B O 1
ATOM 5994 N N . LEU B 1 245 ? 19.469 -9.328 -23.438 1 70.25 245 LEU B N 1
ATOM 5995 C CA . LEU B 1 245 ? 20.703 -9.789 -22.812 1 70.25 245 LEU B CA 1
ATOM 5996 C C . LEU B 1 245 ? 20.766 -11.312 -22.797 1 70.25 245 LEU B C 1
ATOM 5998 O O . LEU B 1 245 ? 21.828 -11.891 -22.516 1 70.25 245 LEU B O 1
ATOM 6002 N N . GLY B 1 246 ? 19.719 -11.961 -23.297 1 70.88 246 GLY B N 1
ATOM 6003 C CA . GLY B 1 246 ? 19.656 -13.406 -23.156 1 70.88 246 GLY B CA 1
ATOM 6004 C C . GLY B 1 246 ? 19.203 -13.859 -21.781 1 70.88 246 GLY B C 1
ATOM 6005 O O . GLY B 1 246 ? 19.062 -13.039 -20.875 1 70.88 246 GLY B O 1
ATOM 6006 N N . HIS B 1 247 ? 18.875 -15.141 -21.75 1 69.5 247 HIS B N 1
ATOM 6007 C CA . HIS B 1 247 ? 18.469 -15.711 -20.469 1 69.5 247 HIS B CA 1
ATOM 6008 C C . HIS B 1 247 ? 19.672 -16.062 -19.609 1 69.5 247 HIS B C 1
ATOM 6010 O O . HIS B 1 247 ? 20.484 -16.906 -19.984 1 69.5 247 HIS B O 1
ATOM 6016 N N . SER B 1 248 ? 19.969 -15.125 -18.719 1 78.88 248 SER B N 1
ATOM 6017 C CA . SER B 1 248 ? 21.062 -15.352 -17.781 1 78.88 248 SER B CA 1
ATOM 6018 C C . SER B 1 248 ? 20.531 -15.656 -16.375 1 78.88 248 SER B C 1
ATOM 6020 O O . SER B 1 248 ? 19.5 -15.109 -15.969 1 78.88 248 SER B O 1
ATOM 6022 N N . ASP B 1 249 ? 21.156 -16.594 -15.734 1 83.38 249 ASP B N 1
ATOM 6023 C CA . ASP B 1 249 ? 20.812 -16.922 -14.359 1 83.38 249 ASP B CA 1
ATOM 6024 C C . ASP B 1 249 ? 21.875 -16.422 -13.383 1 83.38 249 ASP B C 1
ATOM 6026 O O . ASP B 1 249 ? 22.125 -17.062 -12.359 1 83.38 249 ASP B O 1
ATOM 6030 N N . THR B 1 250 ? 22.5 -15.336 -13.82 1 86.38 250 THR B N 1
ATOM 6031 C CA . THR B 1 250 ? 23.609 -14.828 -13.023 1 86.38 250 THR B CA 1
ATOM 6032 C C . THR B 1 250 ? 23.172 -14.508 -11.602 1 86.38 250 THR B C 1
ATOM 6034 O O . THR B 1 250 ? 23.734 -15.016 -10.633 1 86.38 250 THR B O 1
ATOM 6037 N N . TYR B 1 251 ? 22.156 -13.773 -11.516 1 89.12 251 TYR B N 1
ATOM 6038 C CA . TYR B 1 251 ? 21.75 -13.328 -10.188 1 89.12 251 TYR B CA 1
ATOM 6039 C C . TYR B 1 251 ? 20.953 -14.406 -9.469 1 89.12 251 TYR B C 1
ATOM 6041 O O . TYR B 1 251 ? 20.938 -14.461 -8.242 1 89.12 251 TYR B O 1
ATOM 6049 N N . LEU B 1 252 ? 20.344 -15.258 -10.188 1 87.38 252 LEU B N 1
ATOM 6050 C CA . LEU B 1 252 ? 19.734 -16.422 -9.555 1 87.38 252 LEU B CA 1
ATOM 6051 C C . LEU B 1 252 ? 20.797 -17.266 -8.844 1 87.38 252 LEU B C 1
ATOM 6053 O O . LEU B 1 252 ? 20.578 -17.688 -7.703 1 87.38 252 LEU B O 1
ATOM 6057 N N . ASN B 1 253 ? 21.859 -17.438 -9.562 1 89.19 253 ASN B N 1
ATOM 6058 C CA . ASN B 1 253 ? 22.953 -18.234 -8.977 1 89.19 253 ASN B CA 1
ATOM 6059 C C . ASN B 1 253 ? 23.547 -17.547 -7.75 1 89.19 253 ASN B C 1
ATOM 6061 O O . ASN B 1 253 ? 23.875 -18.203 -6.766 1 89.19 253 ASN B O 1
ATOM 6065 N N . ALA B 1 254 ? 23.656 -16.266 -7.852 1 88.69 254 ALA B N 1
ATOM 6066 C CA . ALA B 1 254 ? 24.141 -15.508 -6.703 1 88.69 254 ALA B CA 1
ATOM 6067 C C . ALA B 1 254 ? 23.203 -15.656 -5.508 1 88.69 254 ALA B C 1
ATOM 6069 O O . ALA B 1 254 ? 23.656 -15.883 -4.383 1 88.69 254 ALA B O 1
ATOM 6070 N N . ILE B 1 255 ? 21.906 -15.555 -5.723 1 91.25 255 ILE B N 1
ATOM 6071 C CA . ILE B 1 255 ? 20.922 -15.688 -4.664 1 91.25 255 ILE B CA 1
ATOM 6072 C C . ILE B 1 255 ? 20.953 -17.094 -4.082 1 91.25 255 ILE B C 1
ATOM 6074 O O . ILE B 1 255 ? 20.938 -17.266 -2.863 1 91.25 255 ILE B O 1
ATOM 6078 N N . LYS B 1 256 ? 21.062 -18.031 -4.953 1 88.56 256 LYS B N 1
ATOM 6079 C CA . LYS B 1 256 ? 21.172 -19.422 -4.516 1 88.56 256 LYS B CA 1
ATOM 6080 C C . LYS B 1 256 ? 22.359 -19.625 -3.586 1 88.56 256 LYS B C 1
ATOM 6082 O O . LYS B 1 256 ? 22.234 -20.281 -2.545 1 88.56 256 LYS B O 1
ATOM 6087 N N . PHE B 1 257 ? 23.438 -19.094 -4.012 1 87.56 257 PHE B N 1
ATOM 6088 C CA . PHE B 1 257 ? 24.656 -19.219 -3.223 1 87.56 257 PHE B CA 1
ATOM 6089 C C . PHE B 1 257 ? 24.469 -18.609 -1.834 1 87.56 257 PHE B C 1
ATOM 6091 O O . PHE B 1 257 ? 24.812 -19.234 -0.829 1 87.56 257 PHE B O 1
ATOM 6098 N N . ILE B 1 258 ? 23.844 -17.484 -1.771 1 86.94 258 ILE B N 1
ATOM 6099 C CA . ILE B 1 258 ? 23.656 -16.766 -0.508 1 86.94 258 ILE B CA 1
ATOM 6100 C C . ILE B 1 258 ? 22.672 -17.531 0.371 1 86.94 258 ILE B C 1
ATOM 6102 O O . ILE B 1 258 ? 22.938 -17.781 1.55 1 86.94 258 ILE B O 1
ATOM 6106 N N . VAL B 1 259 ? 21.562 -17.938 -0.17 1 86.31 259 VAL B N 1
ATOM 6107 C CA . VAL B 1 259 ? 20.484 -18.609 0.569 1 86.31 259 VAL B CA 1
ATOM 6108 C C . VAL B 1 259 ? 20.969 -19.969 1.059 1 86.31 259 VAL B C 1
ATOM 6110 O O . VAL B 1 259 ? 20.703 -20.359 2.201 1 86.31 259 VAL B O 1
ATOM 6113 N N . ASN B 1 260 ? 21.734 -20.641 0.249 1 82.31 260 ASN B N 1
ATOM 6114 C CA . ASN B 1 260 ? 22.203 -21.969 0.603 1 82.31 260 ASN B CA 1
ATOM 6115 C C . ASN B 1 260 ? 23.328 -21.922 1.629 1 82.31 260 ASN B C 1
ATOM 6117 O O . ASN B 1 260 ? 23.469 -22.828 2.453 1 82.31 260 ASN B O 1
ATOM 6121 N N . THR B 1 261 ? 24.188 -20.969 1.563 1 78.62 261 THR B N 1
ATOM 6122 C CA . THR B 1 261 ? 25.312 -20.859 2.484 1 78.62 261 THR B CA 1
ATOM 6123 C C . THR B 1 261 ? 24.844 -20.406 3.865 1 78.62 261 THR B C 1
ATOM 6125 O O . THR B 1 261 ? 25.438 -20.766 4.879 1 78.62 261 THR B O 1
ATOM 6128 N N . GLN B 1 262 ? 23.984 -19.594 3.877 1 74.5 262 GLN B N 1
ATOM 6129 C CA . GLN B 1 262 ? 23.516 -19.109 5.168 1 74.5 262 GLN B CA 1
ATOM 6130 C C . GLN B 1 262 ? 22.781 -20.188 5.941 1 74.5 262 GLN B C 1
ATOM 6132 O O . GLN B 1 262 ? 22.625 -20.094 7.16 1 74.5 262 GLN B O 1
ATOM 6137 N N . GLY B 1 263 ? 22.969 -21.422 5.555 1 56.72 263 GLY B N 1
ATOM 6138 C CA . GLY B 1 263 ? 22.688 -22.703 6.176 1 56.72 263 GLY B CA 1
ATOM 6139 C C . GLY B 1 263 ? 21.469 -22.672 7.086 1 56.72 263 GLY B C 1
ATOM 6140 O O . GLY B 1 263 ? 21.359 -23.453 8.023 1 56.72 263 GLY B O 1
ATOM 6141 N N . LYS B 1 264 ? 20.953 -21.453 7.379 1 56.53 264 LYS B N 1
ATOM 6142 C CA . LYS B 1 264 ? 19.969 -21.484 8.461 1 56.53 264 LYS B CA 1
ATOM 6143 C C . LYS B 1 264 ? 18.875 -22.5 8.172 1 56.53 264 LYS B C 1
ATOM 6145 O O . LYS B 1 264 ? 18.469 -22.672 7.016 1 56.53 264 LYS B O 1
ATOM 6150 N N . GLU B 1 265 ? 18.844 -23.469 9.016 1 54.31 265 GLU B N 1
ATOM 6151 C CA . GLU B 1 265 ? 17.672 -24.328 8.906 1 54.31 265 GLU B CA 1
ATOM 6152 C C . GLU B 1 265 ? 16.531 -23.625 8.172 1 54.31 265 GLU B C 1
ATOM 6154 O O . GLU B 1 265 ? 16.5 -22.406 8.086 1 54.31 265 GLU B O 1
ATOM 6159 N N . SER B 1 266 ? 15.312 -24.312 7.762 1 62.19 266 SER B N 1
ATOM 6160 C CA . SER B 1 266 ? 14.305 -24.391 6.707 1 62.19 266 SER B CA 1
ATOM 6161 C C . SER B 1 266 ? 13.445 -23.125 6.668 1 62.19 266 SER B C 1
ATOM 6163 O O . SER B 1 266 ? 12.477 -23 7.414 1 62.19 266 SER B O 1
ATOM 6165 N N . PHE B 1 267 ? 14.141 -22.062 6.133 1 78.88 267 PHE B N 1
ATOM 6166 C CA . PHE B 1 267 ? 13.32 -20.891 5.871 1 78.88 267 PHE B CA 1
ATOM 6167 C C . PHE B 1 267 ? 12.062 -21.266 5.094 1 78.88 267 PHE B C 1
ATOM 6169 O O . PHE B 1 267 ? 10.953 -20.906 5.488 1 78.88 267 PHE B O 1
ATOM 6176 N N . TYR B 1 268 ? 12.297 -21.969 4.125 1 90.94 268 TYR B N 1
ATOM 6177 C CA . TYR B 1 268 ? 11.188 -22.359 3.256 1 90.94 268 TYR B CA 1
ATOM 6178 C C . TYR B 1 268 ? 10.453 -23.578 3.803 1 90.94 268 TYR B C 1
ATOM 6180 O O . TYR B 1 268 ? 10.422 -24.625 3.156 1 90.94 268 TYR B O 1
ATOM 6188 N N . ALA B 1 269 ? 9.93 -23.375 4.926 1 94.06 269 ALA B N 1
ATOM 6189 C CA . ALA B 1 269 ? 9.141 -24.406 5.598 1 94.06 269 ALA B CA 1
ATOM 6190 C C . ALA B 1 269 ? 7.688 -23.953 5.77 1 94.06 269 ALA B C 1
ATOM 6192 O O . ALA B 1 269 ? 7.422 -22.812 6.156 1 94.06 269 ALA B O 1
ATOM 6193 N N . TYR B 1 270 ? 6.832 -24.922 5.531 1 94.94 270 TYR B N 1
ATOM 6194 C CA . TYR B 1 270 ? 5.395 -24.672 5.598 1 94.94 270 TYR B CA 1
ATOM 6195 C C . TYR B 1 270 ? 4.996 -24.141 6.973 1 94.94 270 TYR B C 1
ATOM 6197 O O . TYR B 1 270 ? 4.168 -23.234 7.082 1 94.94 270 TYR B O 1
ATOM 6205 N N . GLN B 1 271 ? 5.625 -24.594 8.047 1 92.12 271 GLN B N 1
ATOM 6206 C CA . GLN B 1 271 ? 5.238 -24.297 9.422 1 92.12 271 GLN B CA 1
ATOM 6207 C C . GLN B 1 271 ? 5.914 -23.016 9.922 1 92.12 271 GLN B C 1
ATOM 6209 O O . GLN B 1 271 ? 5.473 -22.422 10.898 1 92.12 271 GLN B O 1
ATOM 6214 N N . ASN B 1 272 ? 6.965 -22.578 9.188 1 89.06 272 ASN B N 1
ATOM 6215 C CA . ASN B 1 272 ? 7.734 -21.453 9.711 1 89.06 272 ASN B CA 1
ATOM 6216 C C . ASN B 1 272 ? 7.859 -20.328 8.68 1 89.06 272 ASN B C 1
ATOM 6218 O O . ASN B 1 272 ? 8.656 -19.406 8.859 1 89.06 272 ASN B O 1
ATOM 6222 N N . ILE B 1 273 ? 7.039 -20.281 7.707 1 93.94 273 ILE B N 1
ATOM 6223 C CA . ILE B 1 273 ? 7.203 -19.391 6.566 1 93.94 273 ILE B CA 1
ATOM 6224 C C . ILE B 1 273 ? 6.812 -17.969 6.965 1 93.94 273 ILE B C 1
ATOM 6226 O O . ILE B 1 273 ? 7.109 -17.016 6.246 1 93.94 273 ILE B O 1
ATOM 6230 N N . GLN B 1 274 ? 6.082 -17.625 8.109 1 88.62 274 GLN B N 1
ATOM 6231 C CA . GLN B 1 274 ? 5.656 -16.312 8.555 1 88.62 274 GLN B CA 1
ATOM 6232 C C . GLN B 1 274 ? 6.855 -15.422 8.867 1 88.62 274 GLN B C 1
ATOM 6234 O O . GLN B 1 274 ? 6.785 -14.195 8.719 1 88.62 274 GLN B O 1
ATOM 6239 N N . GLY B 1 275 ? 7.965 -15.961 9.242 1 85.31 275 GLY B N 1
ATOM 6240 C CA . GLY B 1 275 ? 9.18 -15.195 9.469 1 85.31 275 GLY B CA 1
ATOM 6241 C C . GLY B 1 275 ? 9.102 -14.305 10.695 1 85.31 275 GLY B C 1
ATOM 6242 O O . GLY B 1 275 ? 8.141 -14.383 11.469 1 85.31 275 GLY B O 1
ATOM 6243 N N . PRO B 1 276 ? 10.117 -13.469 10.852 1 87.56 276 PRO B N 1
ATOM 6244 C CA . PRO B 1 276 ? 10.195 -12.609 12.031 1 87.56 276 PRO B CA 1
ATOM 6245 C C . PRO B 1 276 ? 9.336 -11.352 11.898 1 87.56 276 PRO B C 1
ATOM 6247 O O . PRO B 1 276 ? 8.891 -11.016 10.805 1 87.56 276 PRO B O 1
ATOM 6250 N N . SER B 1 277 ? 9.086 -10.719 13.07 1 84.06 277 SER B N 1
ATOM 6251 C CA . SER B 1 277 ? 8.414 -9.422 13.055 1 84.06 277 SER B CA 1
ATOM 6252 C C . SER B 1 277 ? 9.305 -8.352 12.422 1 84.06 277 SER B C 1
ATOM 6254 O O . SER B 1 277 ? 10.531 -8.469 12.422 1 84.06 277 SER B O 1
ATOM 6256 N N . PRO B 1 278 ? 8.641 -7.355 11.859 1 83.62 278 PRO B N 1
ATOM 6257 C CA . PRO B 1 278 ? 9.445 -6.293 11.258 1 83.62 278 PRO B CA 1
ATOM 6258 C C . PRO B 1 278 ? 10.352 -5.59 12.266 1 83.62 278 PRO B C 1
ATOM 6260 O O . PRO B 1 278 ? 9.961 -5.383 13.414 1 83.62 278 PRO B O 1
ATOM 6263 N N . ASN B 1 279 ? 11.5 -5.211 11.766 1 81.19 279 ASN B N 1
ATOM 6264 C CA . ASN B 1 279 ? 12.43 -4.453 12.594 1 81.19 279 ASN B CA 1
ATOM 6265 C C . ASN B 1 279 ? 11.945 -3.021 12.82 1 81.19 279 ASN B C 1
ATOM 6267 O O . ASN B 1 279 ? 11.578 -2.332 11.867 1 81.19 279 ASN B O 1
ATOM 6271 N N . PRO B 1 280 ? 11.953 -2.664 14.039 1 76.38 280 PRO B N 1
ATOM 6272 C CA . PRO B 1 280 ? 11.508 -1.294 14.297 1 76.38 280 PRO B CA 1
ATOM 6273 C C . PRO B 1 280 ? 12.438 -0.245 13.695 1 76.38 280 PRO B C 1
ATOM 6275 O O . PRO B 1 280 ? 12 0.863 13.375 1 76.38 280 PRO B O 1
ATOM 6278 N N . HIS B 1 281 ? 13.641 -0.671 13.531 1 82.12 281 HIS B N 1
ATOM 6279 C CA . HIS B 1 281 ? 14.633 0.238 12.969 1 82.12 281 HIS B CA 1
ATOM 6280 C C . HIS B 1 281 ? 15.031 -0.184 11.555 1 82.12 281 HIS B C 1
ATOM 6282 O O . HIS B 1 281 ? 15.57 -1.275 11.359 1 82.12 281 HIS B O 1
ATOM 6288 N N . VAL B 1 282 ? 14.852 0.673 10.641 1 85.44 282 VAL B N 1
ATOM 6289 C CA . VAL B 1 282 ? 15.109 0.404 9.234 1 85.44 282 VAL B CA 1
ATOM 6290 C C . VAL B 1 282 ? 16.594 0.146 9.023 1 85.44 282 VAL B C 1
ATOM 6292 O O . VAL B 1 282 ? 16.984 -0.642 8.148 1 85.44 282 VAL B O 1
ATOM 6295 N N . HIS B 1 283 ? 17.469 0.738 9.844 1 83.12 283 HIS B N 1
ATOM 6296 C CA . HIS B 1 283 ? 18.906 0.657 9.609 1 83.12 283 HIS B CA 1
ATOM 6297 C C . HIS B 1 283 ? 19.547 -0.385 10.508 1 83.12 283 HIS B C 1
ATOM 6299 O O . HIS B 1 283 ? 20.766 -0.426 10.641 1 83.12 283 HIS B O 1
ATOM 6305 N N . SER B 1 284 ? 18.703 -1.19 11.039 1 82.88 284 SER B N 1
ATOM 6306 C CA . SER B 1 284 ? 19.219 -2.273 11.875 1 82.88 284 SER B CA 1
ATOM 6307 C C . SER B 1 284 ? 20.031 -3.264 11.047 1 82.88 284 SER B C 1
ATOM 6309 O O . SER B 1 284 ? 19.703 -3.547 9.898 1 82.88 284 SER B O 1
ATOM 6311 N N . THR B 1 285 ? 21.25 -3.752 11.609 1 80.44 285 THR B N 1
ATOM 6312 C CA . THR B 1 285 ? 22.062 -4.812 11.016 1 80.44 285 THR B CA 1
ATOM 6313 C C . THR B 1 285 ? 22.422 -5.855 12.07 1 80.44 285 THR B C 1
ATOM 6315 O O . THR B 1 285 ? 23.047 -5.527 13.078 1 80.44 285 THR B O 1
ATOM 6318 N N . PRO B 1 286 ? 21.906 -7.082 12 1 85.06 286 PRO B N 1
ATOM 6319 C CA . PRO B 1 286 ? 21.172 -7.641 10.859 1 85.06 286 PRO B CA 1
ATOM 6320 C C . PRO B 1 286 ? 19.688 -7.324 10.891 1 85.06 286 PRO B C 1
ATOM 6322 O O . PRO B 1 286 ? 19.094 -7.211 11.969 1 85.06 286 PRO B O 1
ATOM 6325 N N . SER B 1 287 ? 19.188 -7.074 9.719 1 90 287 SER B N 1
ATOM 6326 C CA . SER B 1 287 ? 17.734 -6.945 9.57 1 90 287 SER B CA 1
ATOM 6327 C C . SER B 1 287 ? 17.109 -8.258 9.117 1 90 287 SER B C 1
ATOM 6329 O O . SER B 1 287 ? 17.016 -8.531 7.918 1 90 287 SER B O 1
ATOM 6331 N N . LEU B 1 288 ? 16.625 -8.984 10.047 1 90.12 288 LEU B N 1
ATOM 6332 C CA . LEU B 1 288 ? 16.109 -10.32 9.766 1 90.12 288 LEU B CA 1
ATOM 6333 C C . LEU B 1 288 ? 14.836 -10.242 8.938 1 90.12 288 LEU B C 1
ATOM 6335 O O . LEU B 1 288 ? 14.578 -11.117 8.109 1 90.12 288 LEU B O 1
ATOM 6339 N N . SER B 1 289 ? 14.055 -9.234 9.211 1 92.44 289 SER B N 1
ATOM 6340 C CA . SER B 1 289 ? 12.797 -9.109 8.484 1 92.44 289 SER B CA 1
ATOM 6341 C C . SER B 1 289 ? 13.031 -8.773 7.016 1 92.44 289 SER B C 1
ATOM 6343 O O . SER B 1 289 ? 12.32 -9.266 6.137 1 92.44 289 SER B O 1
ATOM 6345 N N . LEU B 1 290 ? 14.016 -7.938 6.738 1 94.38 290 LEU B N 1
ATOM 6346 C CA . LEU B 1 290 ? 14.367 -7.645 5.352 1 94.38 290 LEU B CA 1
ATOM 6347 C C . LEU B 1 290 ? 14.914 -8.883 4.656 1 94.38 290 LEU B C 1
ATOM 6349 O O . LEU B 1 290 ? 14.586 -9.148 3.496 1 94.38 290 LEU B O 1
ATOM 6353 N N . HIS B 1 291 ? 15.75 -9.586 5.359 1 93.25 291 HIS B N 1
ATOM 6354 C CA . HIS B 1 291 ? 16.281 -10.844 4.84 1 93.25 291 HIS B CA 1
ATOM 6355 C C . HIS B 1 291 ? 15.148 -11.797 4.449 1 93.25 291 HIS B C 1
ATOM 6357 O O . HIS B 1 291 ? 15.164 -12.383 3.365 1 93.25 291 HIS B O 1
ATOM 6363 N N . HIS B 1 292 ? 14.211 -11.922 5.312 1 93.5 292 HIS B N 1
ATOM 6364 C CA . HIS B 1 292 ? 13.062 -12.781 5.074 1 93.5 292 HIS B CA 1
ATOM 6365 C C . HIS B 1 292 ? 12.281 -12.328 3.842 1 93.5 292 HIS B C 1
ATOM 6367 O O . HIS B 1 292 ? 11.906 -13.156 3.008 1 93.5 292 HIS B O 1
ATOM 6373 N N . SER B 1 293 ? 12.039 -11.062 3.764 1 95.5 293 SER B N 1
ATOM 6374 C CA . SER B 1 293 ? 11.305 -10.516 2.627 1 95.5 293 SER B CA 1
ATOM 6375 C C . SER B 1 293 ? 12.031 -10.789 1.315 1 95.5 293 SER B C 1
ATOM 6377 O O . SER B 1 293 ? 11.406 -11.117 0.308 1 95.5 293 SER B O 1
ATOM 6379 N N . ALA B 1 294 ? 13.367 -10.625 1.321 1 95.56 294 ALA B N 1
ATOM 6380 C CA . ALA B 1 294 ? 14.164 -10.898 0.128 1 95.56 294 ALA B CA 1
ATOM 6381 C C . ALA B 1 294 ? 14.07 -12.367 -0.27 1 95.56 294 ALA B C 1
ATOM 6383 O O . ALA B 1 294 ? 13.984 -12.688 -1.456 1 95.56 294 ALA B O 1
ATOM 6384 N N . CYS B 1 295 ? 14.047 -13.211 0.664 1 94.38 295 CYS B N 1
ATOM 6385 C CA . CYS B 1 295 ? 13.922 -14.641 0.399 1 94.38 295 CYS B CA 1
ATOM 6386 C C . CYS B 1 295 ? 12.555 -14.969 -0.204 1 94.38 295 CYS B C 1
ATOM 6388 O O . CYS B 1 295 ? 12.453 -15.797 -1.109 1 94.38 295 CYS B O 1
ATOM 6390 N N . LEU B 1 296 ? 11.531 -14.359 0.328 1 95.88 296 LEU B N 1
ATOM 6391 C CA . LEU B 1 296 ? 10.195 -14.562 -0.225 1 95.88 296 LEU B CA 1
ATOM 6392 C C . LEU B 1 296 ? 10.133 -14.086 -1.673 1 95.88 296 LEU B C 1
ATOM 6394 O O . LEU B 1 296 ? 9.5 -14.734 -2.514 1 95.88 296 LEU B O 1
ATOM 6398 N N . SER B 1 297 ? 10.758 -12.953 -1.897 1 96 297 SER B N 1
ATOM 6399 C CA . SER B 1 297 ? 10.805 -12.438 -3.26 1 96 297 SER B CA 1
ATOM 6400 C C . SER B 1 297 ? 11.523 -13.398 -4.199 1 96 297 SER B C 1
ATOM 6402 O O . SER B 1 297 ? 11.055 -13.648 -5.312 1 96 297 SER B O 1
ATOM 6404 N N . ALA B 1 298 ? 12.641 -13.922 -3.746 1 94.81 298 ALA B N 1
ATOM 6405 C CA . ALA B 1 298 ? 13.398 -14.891 -4.535 1 94.81 298 ALA B CA 1
ATOM 6406 C C . ALA B 1 298 ? 12.555 -16.125 -4.828 1 94.81 298 ALA B C 1
ATOM 6408 O O . ALA B 1 298 ? 12.609 -16.672 -5.938 1 94.81 298 ALA B O 1
ATOM 6409 N N . LEU B 1 299 ? 11.844 -16.531 -3.83 1 94.69 299 LEU B N 1
ATOM 6410 C CA . LEU B 1 299 ? 10.953 -17.672 -3.977 1 94.69 299 LEU B CA 1
ATOM 6411 C C . LEU B 1 299 ? 9.969 -17.453 -5.125 1 94.69 299 LEU B C 1
ATOM 6413 O O . LEU B 1 299 ? 9.836 -18.312 -6.004 1 94.69 299 LEU B O 1
ATOM 6417 N N . ARG B 1 300 ? 9.32 -16.359 -5.191 1 95.38 300 ARG B N 1
ATOM 6418 C CA . ARG B 1 300 ? 8.305 -16.062 -6.199 1 95.38 300 ARG B CA 1
ATOM 6419 C C . ARG B 1 300 ? 8.93 -15.875 -7.574 1 95.38 300 ARG B C 1
ATOM 6421 O O . ARG B 1 300 ? 8.367 -16.281 -8.586 1 95.38 300 ARG B O 1
ATOM 6428 N N . GLN B 1 301 ? 10.109 -15.258 -7.605 1 93.31 301 GLN B N 1
ATOM 6429 C CA . GLN B 1 301 ? 10.781 -15.031 -8.875 1 93.31 301 GLN B CA 1
ATOM 6430 C C . GLN B 1 301 ? 11.188 -16.344 -9.531 1 93.31 301 GLN B C 1
ATOM 6432 O O . GLN B 1 301 ? 11.234 -16.453 -10.758 1 93.31 301 GLN B O 1
ATOM 6437 N N . GLU B 1 302 ? 11.398 -17.297 -8.742 1 93.38 302 GLU B N 1
ATOM 6438 C CA . GLU B 1 302 ? 11.922 -18.562 -9.258 1 93.38 302 GLU B CA 1
ATOM 6439 C C . GLU B 1 302 ? 10.812 -19.406 -9.867 1 93.38 302 GLU B C 1
ATOM 6441 O O . GLU B 1 302 ? 11.07 -20.281 -10.695 1 93.38 302 GLU B O 1
ATOM 6446 N N . PHE B 1 303 ? 9.609 -19.234 -9.492 1 94.06 303 PHE B N 1
ATOM 6447 C CA . PHE B 1 303 ? 8.508 -20.016 -10.055 1 94.06 303 PHE B CA 1
ATOM 6448 C C . PHE B 1 303 ? 8.484 -19.891 -11.57 1 94.06 303 PHE B C 1
ATOM 6450 O O . PHE B 1 303 ? 8.289 -20.891 -12.281 1 94.06 303 PHE B O 1
ATOM 6457 N N . TRP B 1 304 ? 8.742 -18.766 -12.016 1 88.25 304 TRP B N 1
ATOM 6458 C CA . TRP B 1 304 ? 8.727 -18.516 -13.453 1 88.25 304 TRP B CA 1
ATOM 6459 C C . TRP B 1 304 ? 9.758 -19.391 -14.164 1 88.25 304 TRP B C 1
ATOM 6461 O O . TRP B 1 304 ? 9.43 -20.094 -15.125 1 88.25 304 TRP B O 1
ATOM 6471 N N . SER B 1 305 ? 10.961 -19.344 -13.672 1 85.56 305 SER B N 1
ATOM 6472 C CA . SER B 1 305 ? 12.039 -20.094 -14.289 1 85.56 305 SER B CA 1
ATOM 6473 C C . SER B 1 305 ? 11.812 -21.594 -14.156 1 85.56 305 SER B C 1
ATOM 6475 O O . SER B 1 305 ? 12.07 -22.359 -15.094 1 85.56 305 SER B O 1
ATOM 6477 N N . ALA B 1 306 ? 11.367 -21.969 -13.031 1 92.31 306 ALA B N 1
ATOM 6478 C CA . ALA B 1 306 ? 11.164 -23.391 -12.766 1 92.31 306 ALA B CA 1
ATOM 6479 C C . ALA B 1 306 ? 10.078 -23.969 -13.672 1 92.31 306 ALA B C 1
ATOM 6481 O O . ALA B 1 306 ? 10.234 -25.062 -14.227 1 92.31 306 ALA B O 1
ATOM 6482 N N . PHE B 1 307 ? 9.016 -23.297 -13.883 1 91.94 307 PHE B N 1
ATOM 6483 C CA . PHE B 1 307 ? 7.922 -23.766 -14.734 1 91.94 307 PHE B CA 1
ATOM 6484 C C . PHE B 1 307 ? 8.336 -23.734 -16.203 1 91.94 307 PHE B C 1
ATOM 6486 O O . PHE B 1 307 ? 8.086 -24.688 -16.938 1 91.94 307 PHE B O 1
ATOM 6493 N N . LEU B 1 308 ? 8.953 -22.656 -16.609 1 83.81 308 LEU B N 1
ATOM 6494 C CA . LEU B 1 308 ? 9.281 -22.469 -18.016 1 83.81 308 LEU B CA 1
ATOM 6495 C C . LEU B 1 308 ? 10.336 -23.469 -18.469 1 83.81 308 LEU B C 1
ATOM 6497 O O . LEU B 1 308 ? 10.258 -24 -19.594 1 83.81 308 LEU B O 1
ATOM 6501 N N . HIS B 1 309 ? 11.281 -23.734 -17.625 1 86.06 309 HIS B N 1
ATOM 6502 C CA . HIS B 1 309 ? 12.383 -24.594 -18.016 1 86.06 309 HIS B CA 1
ATOM 6503 C C . HIS B 1 309 ? 12.211 -26 -17.453 1 86.06 309 HIS B C 1
ATOM 6505 O O . HIS B 1 309 ? 13.078 -26.859 -17.625 1 86.06 309 HIS B O 1
ATOM 6511 N N . GLN B 1 310 ? 11.102 -26.234 -16.75 1 90 310 GLN B N 1
ATOM 6512 C CA . GLN B 1 310 ? 10.789 -27.531 -16.156 1 90 310 GLN B CA 1
ATOM 6513 C C . GLN B 1 310 ? 11.961 -28.062 -15.344 1 90 310 GLN B C 1
ATOM 6515 O O . GLN B 1 310 ? 12.422 -29.188 -15.57 1 90 310 GLN B O 1
ATOM 6520 N N . ARG B 1 311 ? 12.43 -27.234 -14.43 1 91.62 311 ARG B N 1
ATOM 6521 C CA . ARG B 1 311 ? 13.523 -27.578 -13.523 1 91.62 311 ARG B CA 1
ATOM 6522 C C . ARG B 1 311 ? 13.047 -27.594 -12.078 1 91.62 311 ARG B C 1
ATOM 6524 O O . ARG B 1 311 ? 12.07 -26.922 -11.734 1 91.62 311 ARG B O 1
ATOM 6531 N N . PRO B 1 312 ? 13.734 -28.438 -11.328 1 93.25 312 PRO B N 1
ATOM 6532 C CA . PRO B 1 312 ? 13.359 -28.453 -9.914 1 93.25 312 PRO B CA 1
ATOM 6533 C C . PRO B 1 312 ? 13.602 -27.109 -9.234 1 93.25 312 PRO B C 1
ATOM 6535 O O . PRO B 1 312 ? 14.516 -26.375 -9.617 1 93.25 312 PRO B O 1
ATOM 6538 N N . PHE B 1 313 ? 12.773 -26.828 -8.258 1 93 313 PHE B N 1
ATOM 6539 C CA . PHE B 1 313 ? 12.961 -25.625 -7.461 1 93 313 PHE B CA 1
ATOM 6540 C C . PHE B 1 313 ? 14.32 -25.625 -6.777 1 93 313 PHE B C 1
ATOM 6542 O O . PHE B 1 313 ? 14.68 -26.594 -6.102 1 93 313 PHE B O 1
ATOM 6549 N N . PRO B 1 314 ? 15.086 -24.531 -6.867 1 90.62 314 PRO B N 1
ATOM 6550 C CA . PRO B 1 314 ? 16.516 -24.609 -6.539 1 90.62 314 PRO B CA 1
ATOM 6551 C C . PRO B 1 314 ? 16.797 -24.266 -5.078 1 90.62 314 PRO B C 1
ATOM 6553 O O . PRO B 1 314 ? 17.906 -24.469 -4.602 1 90.62 314 PRO B O 1
ATOM 6556 N N . PHE B 1 315 ? 15.859 -23.688 -4.301 1 91.44 315 PHE B N 1
ATOM 6557 C CA . PHE B 1 315 ? 16.109 -23.281 -2.922 1 91.44 315 PHE B CA 1
ATOM 6558 C C . PHE B 1 315 ? 15.758 -24.406 -1.957 1 91.44 315 PHE B C 1
ATOM 6560 O O . PHE B 1 315 ? 14.992 -25.312 -2.297 1 91.44 315 PHE B O 1
ATOM 6567 N N . PRO B 1 316 ? 16.328 -24.359 -0.809 1 90.44 316 PRO B N 1
ATOM 6568 C CA . PRO B 1 316 ? 16.156 -25.453 0.137 1 90.44 316 PRO B CA 1
ATOM 6569 C C . PRO B 1 316 ? 14.773 -25.469 0.785 1 90.44 316 PRO B C 1
ATOM 6571 O O . PRO B 1 316 ? 14.578 -24.875 1.848 1 90.44 316 PRO B O 1
ATOM 6574 N N . VAL B 1 317 ? 13.852 -26.219 0.225 1 92.56 317 VAL B N 1
ATOM 6575 C CA . VAL B 1 317 ? 12.523 -26.438 0.802 1 92.56 317 VAL B CA 1
ATOM 6576 C C . VAL B 1 317 ? 12.594 -27.531 1.864 1 92.56 317 VAL B C 1
ATOM 6578 O O . VAL B 1 317 ? 13.242 -28.562 1.659 1 92.56 317 VAL B O 1
ATOM 6581 N N . SER B 1 318 ? 11.961 -27.359 2.941 1 91.56 318 SER B N 1
ATOM 6582 C CA . SER B 1 318 ? 12.031 -28.297 4.051 1 91.56 318 SER B CA 1
ATOM 6583 C C . SER B 1 318 ? 11.477 -29.656 3.65 1 91.56 318 SER B C 1
ATOM 6585 O O . SER B 1 318 ? 10.398 -29.75 3.059 1 91.56 318 SER B O 1
ATOM 6587 N N . SER B 1 319 ? 12.117 -30.719 4.047 1 87.69 319 SER B N 1
ATOM 6588 C CA . SER B 1 319 ? 11.648 -32.062 3.775 1 87.69 319 SER B CA 1
ATOM 6589 C C . SER B 1 319 ? 10.617 -32.531 4.805 1 87.69 319 SER B C 1
ATOM 6591 O O . SER B 1 319 ? 9.93 -33.531 4.602 1 87.69 319 SER B O 1
ATOM 6593 N N . THR B 1 320 ? 10.477 -31.703 5.82 1 90.25 320 THR B N 1
ATOM 6594 C CA . THR B 1 320 ? 9.57 -32.062 6.906 1 90.25 320 THR B CA 1
ATOM 6595 C C . THR B 1 320 ? 8.375 -31.125 6.965 1 90.25 320 THR B C 1
ATOM 6597 O O . THR B 1 320 ? 7.922 -30.766 8.055 1 90.25 320 THR B O 1
ATOM 6600 N N . ASN B 1 321 ? 8.039 -30.703 5.789 1 92.69 321 ASN B N 1
ATOM 6601 C CA . ASN B 1 321 ? 6.879 -29.828 5.746 1 92.69 321 ASN B CA 1
ATOM 6602 C C . ASN B 1 321 ? 5.633 -30.516 6.285 1 92.69 321 ASN B C 1
ATOM 6604 O O . ASN B 1 321 ? 5.297 -31.625 5.855 1 92.69 321 ASN B O 1
ATOM 6608 N N . ASN B 1 322 ? 4.953 -29.906 7.273 1 92.56 322 ASN B N 1
ATOM 6609 C CA . ASN B 1 322 ? 3.684 -30.375 7.812 1 92.56 322 ASN B CA 1
ATOM 6610 C C . ASN B 1 322 ? 2.496 -29.719 7.109 1 92.56 322 ASN B C 1
ATOM 6612 O O . ASN B 1 322 ? 1.953 -28.734 7.594 1 92.56 322 ASN B O 1
ATOM 6616 N N . TYR B 1 323 ? 1.984 -30.359 6.105 1 94.06 323 TYR B N 1
ATOM 6617 C CA . TYR B 1 323 ? 0.933 -29.797 5.273 1 94.06 323 TYR B CA 1
ATOM 6618 C C . TYR B 1 323 ? -0.429 -29.938 5.941 1 94.06 323 TYR B C 1
ATOM 6620 O O . TYR B 1 323 ? -1.429 -29.406 5.445 1 94.06 323 TYR B O 1
ATOM 6628 N N . SER B 1 324 ? -0.52 -30.531 7.129 1 89.25 324 SER B N 1
ATOM 6629 C CA . SER B 1 324 ? -1.777 -30.703 7.852 1 89.25 324 SER B CA 1
ATOM 6630 C C . SER B 1 324 ? -2.018 -29.547 8.82 1 89.25 324 SER B C 1
ATOM 6632 O O . SER B 1 324 ? -3.064 -29.484 9.461 1 89.25 324 SER B O 1
ATOM 6634 N N . LEU B 1 325 ? -1.021 -28.703 8.859 1 87.62 325 LEU B N 1
ATOM 6635 C CA . LEU B 1 325 ? -1.142 -27.547 9.742 1 87.62 325 LEU B CA 1
ATOM 6636 C C . LEU B 1 325 ? -2.305 -26.656 9.32 1 87.62 325 LEU B C 1
ATOM 6638 O O . LEU B 1 325 ? -2.369 -26.219 8.172 1 87.62 325 LEU B O 1
ATOM 6642 N N . CYS B 1 326 ? -3.318 -26.438 10.25 1 80.88 326 CYS B N 1
ATOM 6643 C CA . CYS B 1 326 ? -4.477 -25.594 9.953 1 80.88 326 CYS B CA 1
ATOM 6644 C C . CYS B 1 326 ? -4.719 -24.594 11.07 1 80.88 326 CYS B C 1
ATOM 6646 O O . CYS B 1 326 ? -5.859 -24.375 11.484 1 80.88 326 CYS B O 1
ATOM 6648 N N . ASP B 1 327 ? -3.656 -23.969 11.492 1 83.12 327 ASP B N 1
ATOM 6649 C CA . ASP B 1 327 ? -3.775 -22.938 12.523 1 83.12 327 ASP B CA 1
ATOM 6650 C C . ASP B 1 327 ? -4.352 -21.656 11.953 1 83.12 327 ASP B C 1
ATOM 6652 O O . ASP B 1 327 ? -4.477 -21.5 10.734 1 83.12 327 ASP B O 1
ATOM 6656 N N . ILE B 1 328 ? -4.742 -20.797 12.852 1 86.25 328 ILE B N 1
ATOM 6657 C CA . ILE B 1 328 ? -5.227 -19.469 12.461 1 86.25 328 ILE B CA 1
ATOM 6658 C C . ILE B 1 328 ? -4.059 -18.625 11.953 1 86.25 328 ILE B C 1
ATOM 6660 O O . ILE B 1 328 ? -3.031 -18.516 12.617 1 86.25 328 ILE B O 1
ATOM 6664 N N . ALA B 1 329 ? -4.188 -18.172 10.711 1 89.75 329 ALA B N 1
ATOM 6665 C CA . ALA B 1 329 ? -3.129 -17.391 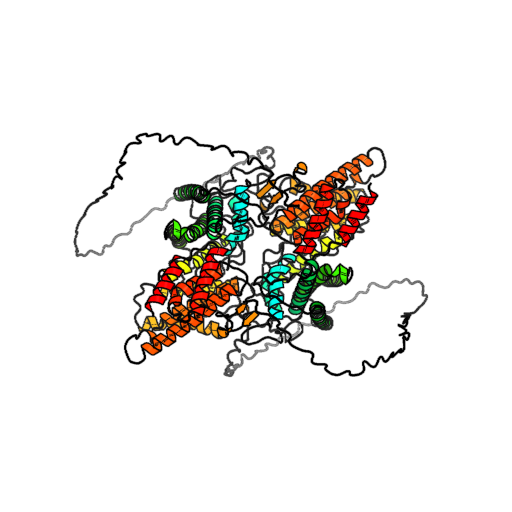10.086 1 89.75 329 ALA B CA 1
ATOM 6666 C C . ALA B 1 329 ? -3.713 -16.344 9.148 1 89.75 329 ALA B C 1
ATOM 6668 O O . ALA B 1 329 ? -4.867 -16.453 8.719 1 89.75 329 ALA B O 1
ATOM 6669 N N . THR B 1 330 ? -2.955 -15.344 8.922 1 91.62 330 THR B N 1
ATOM 6670 C CA . THR B 1 330 ? -3.375 -14.297 7.992 1 91.62 330 THR B CA 1
ATOM 6671 C C . THR B 1 330 ? -3.326 -14.797 6.555 1 91.62 330 THR B C 1
ATOM 6673 O O . THR B 1 330 ? -2.717 -15.836 6.273 1 91.62 330 THR B O 1
ATOM 6676 N N . ASP B 1 331 ? -3.967 -14.117 5.66 1 94.44 331 ASP B N 1
ATOM 6677 C CA . ASP B 1 331 ? -3.928 -14.469 4.246 1 94.44 331 ASP B CA 1
ATOM 6678 C C . ASP B 1 331 ? -2.5 -14.422 3.707 1 94.44 331 ASP B C 1
ATOM 6680 O O . ASP B 1 331 ? -2.135 -15.203 2.83 1 94.44 331 ASP B O 1
ATOM 6684 N N . PHE B 1 332 ? -1.628 -13.57 4.238 1 95.56 332 PHE B N 1
ATOM 6685 C CA . PHE B 1 332 ? -0.24 -13.484 3.801 1 95.56 332 PHE B CA 1
ATOM 6686 C C . PHE B 1 332 ? 0.523 -14.75 4.168 1 95.56 332 PHE B C 1
ATOM 6688 O O . PHE B 1 332 ? 1.293 -15.273 3.357 1 95.56 332 PHE B O 1
ATOM 6695 N N . ILE B 1 333 ? 0.277 -15.25 5.363 1 95.12 333 ILE B N 1
ATOM 6696 C CA . ILE B 1 333 ? 0.936 -16.484 5.789 1 95.12 333 ILE B CA 1
ATOM 6697 C C . ILE B 1 333 ? 0.445 -17.656 4.938 1 95.12 333 ILE B C 1
ATOM 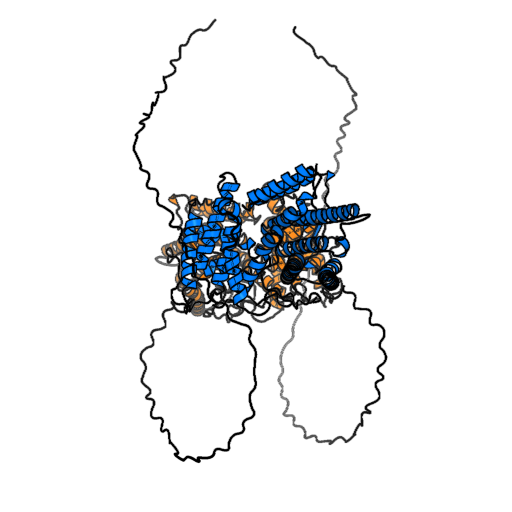6699 O O . ILE B 1 333 ? 1.246 -18.453 4.457 1 95.12 333 ILE B O 1
ATOM 6703 N N . TRP B 1 334 ? -0.85 -17.703 4.734 1 95.88 334 TRP B N 1
ATOM 6704 C CA . TRP B 1 334 ? -1.423 -18.781 3.934 1 95.88 334 TRP B CA 1
ATOM 6705 C C . TRP B 1 334 ? -0.883 -18.75 2.508 1 95.88 334 TRP B C 1
ATOM 6707 O O . TRP B 1 334 ? -0.572 -19.797 1.929 1 95.88 334 TRP B O 1
ATOM 6717 N N . ALA B 1 335 ? -0.791 -17.547 1.914 1 97.25 335 ALA B N 1
ATOM 6718 C CA . ALA B 1 335 ? -0.233 -17.438 0.569 1 97.25 335 ALA B CA 1
ATOM 6719 C C . ALA B 1 335 ? 1.197 -17.969 0.524 1 97.25 335 ALA B C 1
ATOM 6721 O O . ALA B 1 335 ? 1.557 -18.719 -0.379 1 97.25 335 ALA B O 1
ATOM 6722 N N . ASN B 1 336 ? 2.004 -17.609 1.468 1 97.31 336 ASN B N 1
ATOM 6723 C CA . ASN B 1 336 ? 3.38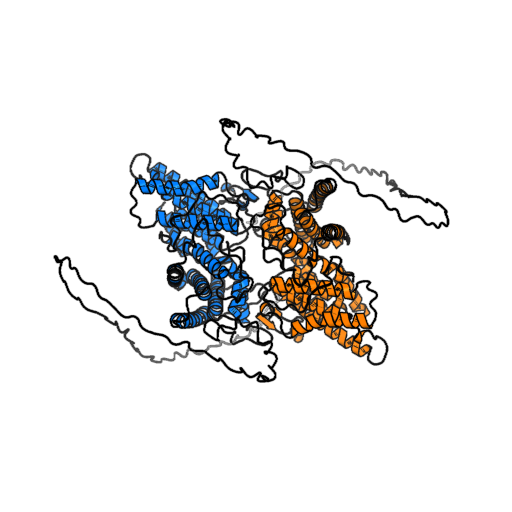7 -18.078 1.517 1 97.31 336 ASN B CA 1
ATOM 6724 C C . ASN B 1 336 ? 3.465 -19.578 1.732 1 97.31 336 ASN B C 1
ATOM 6726 O O . ASN B 1 336 ? 4.363 -20.25 1.209 1 97.31 336 ASN B O 1
ATOM 6730 N N . ARG B 1 337 ? 2.555 -20.109 2.49 1 97.06 337 ARG B N 1
ATOM 6731 C CA . ARG B 1 337 ? 2.482 -21.562 2.664 1 97.06 337 ARG B CA 1
ATOM 6732 C C . ARG B 1 337 ? 2.184 -22.25 1.34 1 97.06 337 ARG B C 1
ATOM 6734 O O . ARG B 1 337 ? 2.805 -23.266 1.012 1 97.06 337 ARG B O 1
ATOM 6741 N N . ILE B 1 338 ? 1.278 -21.703 0.611 1 97.81 338 ILE B N 1
ATOM 6742 C CA . ILE B 1 338 ? 0.945 -22.25 -0.699 1 97.81 338 ILE B CA 1
ATOM 6743 C C . ILE B 1 338 ? 2.166 -22.172 -1.613 1 97.81 338 ILE B C 1
ATOM 6745 O O . ILE B 1 338 ? 2.418 -23.094 -2.395 1 97.81 338 ILE B O 1
ATOM 6749 N N . PHE B 1 339 ? 2.977 -21.094 -1.532 1 97.94 339 PHE B N 1
ATOM 6750 C CA . PHE B 1 339 ? 4.195 -20.984 -2.324 1 97.94 339 PHE B CA 1
ATOM 6751 C C . PHE B 1 339 ? 5.156 -22.125 -1.996 1 97.94 339 PHE B C 1
ATOM 6753 O O . PHE B 1 339 ? 5.738 -22.734 -2.898 1 97.94 339 PHE B O 1
ATOM 6760 N N . VAL B 1 340 ? 5.293 -22.406 -0.741 1 97.25 340 VAL B N 1
ATOM 6761 C CA . VAL B 1 340 ? 6.168 -23.484 -0.316 1 97.25 340 VAL B CA 1
ATOM 6762 C C . VAL B 1 340 ? 5.656 -24.812 -0.88 1 97.25 340 VAL B C 1
ATOM 6764 O O . VAL B 1 340 ? 6.441 -25.625 -1.362 1 97.25 340 VAL B O 1
ATOM 6767 N N . TRP B 1 341 ? 4.383 -25.031 -0.771 1 98.06 341 TRP B N 1
ATOM 6768 C CA . TRP B 1 341 ? 3.756 -26.234 -1.302 1 98.06 341 TRP B CA 1
ATOM 6769 C C . TRP B 1 341 ? 4.02 -26.375 -2.799 1 98.06 341 TRP B C 1
ATOM 6771 O O . TRP B 1 341 ? 4.363 -27.453 -3.277 1 98.06 341 TRP B O 1
ATOM 6781 N N . VAL B 1 342 ? 3.896 -25.297 -3.549 1 98.31 342 VAL B N 1
ATOM 6782 C CA . VAL B 1 342 ? 4.129 -25.328 -4.988 1 98.31 342 VAL B CA 1
ATOM 6783 C C . VAL B 1 342 ? 5.605 -25.594 -5.27 1 98.31 342 VAL B C 1
ATOM 6785 O O . VAL B 1 342 ? 5.945 -26.312 -6.203 1 98.31 342 VAL B O 1
ATOM 6788 N N . ALA B 1 343 ? 6.492 -24.953 -4.48 1 97.19 343 ALA B N 1
ATOM 6789 C CA . ALA B 1 343 ? 7.922 -25.234 -4.617 1 97.19 343 ALA B CA 1
ATOM 6790 C C . ALA B 1 343 ? 8.211 -26.719 -4.418 1 97.19 343 ALA B C 1
ATOM 6792 O O . ALA B 1 343 ? 9 -27.297 -5.164 1 97.19 343 ALA B O 1
ATOM 6793 N N . ASP B 1 344 ? 7.59 -27.281 -3.465 1 96.94 344 ASP B N 1
ATOM 6794 C CA . ASP B 1 344 ? 7.746 -28.703 -3.189 1 96.94 344 ASP B CA 1
ATOM 6795 C C . ASP B 1 344 ? 7.227 -29.547 -4.352 1 96.94 344 ASP B C 1
ATOM 6797 O O . ASP B 1 344 ? 7.844 -30.547 -4.719 1 96.94 344 ASP B O 1
ATOM 6801 N N . LEU B 1 345 ? 6.129 -29.188 -4.91 1 97.31 345 LEU B N 1
ATOM 6802 C CA . LEU B 1 345 ? 5.574 -29.859 -6.082 1 97.31 345 LEU B CA 1
ATOM 6803 C C . LEU B 1 345 ? 6.551 -29.812 -7.25 1 97.31 345 LEU B C 1
ATOM 6805 O O . LEU B 1 345 ? 6.711 -30.797 -7.977 1 97.31 345 LEU B O 1
ATOM 6809 N N . LEU B 1 346 ? 7.199 -28.688 -7.426 1 97 346 LEU B N 1
ATOM 6810 C CA . LEU B 1 346 ? 8.18 -28.547 -8.5 1 97 346 LEU B CA 1
ATOM 6811 C C . LEU B 1 346 ? 9.359 -29.484 -8.281 1 97 346 LEU B C 1
ATOM 6813 O O . LEU B 1 346 ? 9.867 -30.078 -9.234 1 97 346 LEU B O 1
ATOM 6817 N N . ILE B 1 347 ? 9.766 -29.562 -7.055 1 95.25 347 ILE B N 1
ATOM 6818 C CA . ILE B 1 347 ? 10.844 -30.484 -6.727 1 95.25 347 ILE B CA 1
ATOM 6819 C C . ILE B 1 347 ? 10.391 -31.922 -7.012 1 95.25 347 ILE B C 1
ATOM 6821 O O . ILE B 1 347 ? 11.141 -32.719 -7.59 1 95.25 347 ILE B O 1
ATOM 6825 N N . PHE B 1 348 ? 9.195 -32.312 -6.664 1 95.62 348 PHE B N 1
ATOM 6826 C CA . PHE B 1 348 ? 8.633 -33.656 -6.898 1 95.62 348 PHE B CA 1
ATOM 6827 C C . PHE B 1 348 ? 8.555 -33.938 -8.391 1 95.62 348 PHE B C 1
ATOM 6829 O O . PHE B 1 348 ? 8.938 -35.031 -8.836 1 95.62 348 PHE B O 1
ATOM 6836 N N . CYS B 1 349 ? 8.07 -32.969 -9.164 1 94.06 349 CYS B N 1
ATOM 6837 C CA . CYS B 1 349 ? 7.797 -33.188 -10.586 1 94.06 349 CYS B CA 1
ATOM 6838 C C . CYS B 1 349 ? 9.094 -33.219 -11.391 1 94.06 349 CYS B C 1
ATOM 6840 O O . CYS B 1 349 ? 9.227 -34 -12.312 1 94.06 349 CYS B O 1
ATOM 6842 N N . PHE B 1 350 ? 10.039 -32.406 -11.047 1 93.5 350 PHE B N 1
ATOM 6843 C CA . PHE B 1 350 ? 11.164 -32.219 -11.953 1 93.5 350 PHE B CA 1
ATOM 6844 C C . PHE B 1 350 ? 12.477 -32.594 -11.281 1 93.5 350 PHE B C 1
ATOM 6846 O O . PHE B 1 350 ? 13.539 -32.5 -11.898 1 93.5 350 PHE B O 1
ATOM 6853 N N . GLY B 1 351 ? 12.344 -32.875 -10.008 1 89.06 351 GLY B N 1
ATOM 6854 C CA . GLY B 1 351 ? 13.555 -33.281 -9.312 1 89.06 351 GLY B CA 1
ATOM 6855 C C . GLY B 1 351 ? 14.047 -34.656 -9.719 1 89.06 351 GLY B C 1
ATOM 6856 O O . GLY B 1 351 ? 13.305 -35.438 -10.32 1 89.06 351 GLY B O 1
ATOM 6857 N N . ASN B 1 352 ? 15.297 -34.969 -9.492 1 77.62 352 ASN B N 1
ATOM 6858 C CA . ASN B 1 352 ? 15.969 -36.188 -9.938 1 77.62 352 ASN B CA 1
ATOM 6859 C C . ASN B 1 352 ? 15.812 -37.312 -8.922 1 77.62 352 ASN B C 1
ATOM 6861 O O . ASN B 1 352 ? 16.484 -38.344 -9.016 1 77.62 352 ASN B O 1
ATOM 6865 N N . ASP B 1 353 ? 14.859 -37.188 -8.125 1 72.5 353 ASP B N 1
ATOM 6866 C CA . ASP B 1 353 ? 14.781 -38.25 -7.129 1 72.5 353 ASP B CA 1
ATOM 6867 C C . ASP B 1 353 ? 14.227 -39.531 -7.738 1 72.5 353 ASP B C 1
ATOM 6869 O O . ASP B 1 353 ? 13.242 -39.5 -8.477 1 72.5 353 ASP B O 1
ATOM 6873 N N . LYS B 1 354 ? 15.062 -40.594 -7.816 1 76.19 354 LYS B N 1
ATOM 6874 C CA . LYS B 1 354 ? 14.672 -41.906 -8.305 1 76.19 354 LYS B CA 1
ATOM 6875 C C . LYS B 1 354 ? 13.758 -42.625 -7.309 1 76.19 354 LYS B C 1
ATOM 6877 O O . LYS B 1 354 ? 14.211 -43.469 -6.559 1 76.19 354 LYS B O 1
ATOM 6882 N N . LEU B 1 355 ? 12.586 -41.969 -7.25 1 81.19 355 LEU B N 1
ATOM 6883 C CA . LEU B 1 355 ? 11.602 -42.625 -6.402 1 81.19 355 LEU B CA 1
ATOM 6884 C C . LEU B 1 355 ? 11.008 -43.844 -7.109 1 81.19 355 LEU B C 1
ATOM 6886 O O . LEU B 1 355 ? 10.773 -43.812 -8.32 1 81.19 355 LEU B O 1
ATOM 6890 N N . GLY B 1 356 ? 10.93 -44.906 -6.383 1 83.5 356 GLY B N 1
ATOM 6891 C CA . GLY B 1 356 ? 10.172 -46 -6.918 1 83.5 356 GLY B CA 1
ATOM 6892 C C . GLY B 1 356 ? 8.719 -45.656 -7.207 1 83.5 356 GLY B C 1
ATOM 6893 O O . GLY B 1 356 ? 8.234 -44.625 -6.785 1 83.5 356 GLY B O 1
ATOM 6894 N N . MET B 1 357 ? 8.094 -46.469 -7.984 1 86.12 357 MET B N 1
ATOM 6895 C CA . MET B 1 357 ? 6.715 -46.219 -8.406 1 86.12 357 MET B CA 1
ATOM 6896 C C . MET B 1 357 ? 5.801 -46.062 -7.195 1 86.12 357 MET B C 1
ATOM 6898 O O . MET B 1 357 ? 4.969 -45.125 -7.172 1 86.12 357 MET B O 1
ATOM 6902 N N . GLU B 1 358 ? 5.938 -46.906 -6.246 1 90.75 358 GLU B N 1
ATOM 6903 C CA . GLU B 1 358 ? 5.078 -46.844 -5.066 1 90.75 358 GLU B CA 1
ATOM 6904 C C . GLU B 1 358 ? 5.375 -45.625 -4.23 1 90.75 358 GLU B C 1
ATOM 6906 O O . GLU B 1 358 ? 4.461 -44.969 -3.703 1 90.75 358 GLU B O 1
ATOM 6911 N N . GLU B 1 359 ? 6.586 -45.344 -4.047 1 91.44 359 GLU B N 1
ATOM 6912 C CA . GLU B 1 359 ? 6.984 -44.156 -3.279 1 91.44 359 GLU B CA 1
ATOM 6913 C C . GLU B 1 359 ? 6.535 -42.875 -3.967 1 91.44 359 GLU B C 1
ATOM 6915 O O . GLU B 1 359 ? 6.145 -41.906 -3.301 1 91.44 359 GLU B O 1
ATOM 6920 N N . ARG B 1 360 ? 6.664 -42.875 -5.219 1 92.5 360 ARG B N 1
ATOM 6921 C CA . ARG B 1 360 ? 6.215 -41.719 -5.992 1 92.5 360 ARG B CA 1
ATOM 6922 C C . ARG B 1 360 ? 4.711 -41.5 -5.848 1 92.5 360 ARG B C 1
ATOM 6924 O O . ARG B 1 360 ? 4.246 -40.375 -5.711 1 92.5 360 ARG B O 1
ATOM 6931 N N . ALA B 1 361 ? 3.98 -42.562 -5.941 1 94.06 361 ALA B N 1
ATOM 6932 C CA . ALA B 1 361 ? 2.531 -42.5 -5.777 1 94.06 361 ALA B CA 1
ATOM 6933 C C . ALA B 1 361 ? 2.162 -41.969 -4.391 1 94.06 361 ALA B C 1
ATOM 6935 O O . ALA B 1 361 ? 1.229 -41.188 -4.242 1 94.06 361 ALA B O 1
ATOM 6936 N N . ARG B 1 362 ? 2.867 -42.438 -3.383 1 94.19 362 ARG B N 1
ATOM 6937 C CA . ARG B 1 362 ? 2.623 -42 -2.014 1 94.19 362 ARG B CA 1
ATOM 6938 C C . ARG B 1 362 ? 2.91 -40.531 -1.859 1 94.19 362 ARG B C 1
ATOM 6940 O O . ARG B 1 362 ? 2.135 -39.781 -1.231 1 94.19 362 ARG B O 1
ATOM 6947 N N . ARG B 1 363 ? 4.023 -40.156 -2.363 1 94.38 363 ARG B N 1
ATOM 6948 C CA . ARG B 1 363 ? 4.41 -38.75 -2.311 1 94.38 363 ARG B CA 1
ATOM 6949 C C . ARG B 1 363 ? 3.398 -37.875 -3.045 1 94.38 363 ARG B C 1
ATOM 6951 O O . ARG B 1 363 ? 3.039 -36.781 -2.564 1 94.38 363 ARG B O 1
ATOM 6958 N N . TRP B 1 364 ? 2.928 -38.281 -4.18 1 96.19 364 TRP B N 1
ATOM 6959 C CA . TRP B 1 364 ? 1.915 -37.531 -4.941 1 96.19 364 TRP B CA 1
ATOM 6960 C C . TRP B 1 364 ? 0.634 -37.375 -4.129 1 96.19 364 TRP B C 1
ATOM 6962 O O . TRP B 1 364 ? 0.044 -36.312 -4.094 1 96.19 364 TRP B O 1
ATOM 6972 N N . ARG B 1 365 ? 0.223 -38.406 -3.471 1 96.38 365 ARG B N 1
ATOM 6973 C CA . ARG B 1 365 ? -1 -38.375 -2.676 1 96.38 365 ARG B CA 1
ATOM 6974 C C . ARG B 1 365 ? -0.874 -37.406 -1.521 1 96.38 365 ARG B C 1
ATOM 6976 O O . ARG B 1 365 ? -1.843 -36.719 -1.163 1 96.38 365 ARG B O 1
ATOM 6983 N N . LYS B 1 366 ? 0.306 -37.375 -0.978 1 95.75 366 LYS B N 1
ATOM 6984 C CA . LYS B 1 366 ? 0.556 -36.438 0.105 1 95.75 366 LYS B CA 1
ATOM 6985 C C . LYS B 1 366 ? 0.404 -35 -0.379 1 95.75 366 LYS B C 1
ATOM 6987 O O . LYS B 1 366 ? -0.198 -34.156 0.305 1 95.75 366 LYS B O 1
ATOM 6992 N N . LEU B 1 367 ? 0.948 -34.719 -1.509 1 97.38 367 LEU B N 1
ATOM 6993 C CA . LEU B 1 367 ? 0.867 -33.375 -2.08 1 97.38 367 LEU B CA 1
ATOM 6994 C C . LEU B 1 367 ? -0.546 -33.062 -2.57 1 97.38 367 LEU B C 1
ATOM 6996 O O . LEU B 1 367 ? -1.037 -31.953 -2.418 1 97.38 367 LEU B O 1
ATOM 7000 N N . LYS B 1 368 ? -1.227 -34.062 -3.109 1 97.81 368 LYS B N 1
ATOM 7001 C CA . LYS B 1 368 ? -2.609 -33.938 -3.561 1 97.81 368 LYS B CA 1
ATOM 7002 C C . LYS B 1 368 ? -3.547 -33.656 -2.391 1 97.81 368 LYS B C 1
ATOM 7004 O O . LYS B 1 368 ? -4.531 -32.938 -2.539 1 97.81 368 LYS B O 1
ATOM 7009 N N . ALA B 1 369 ? -3.264 -34.188 -1.282 1 96.75 369 ALA B N 1
ATOM 7010 C CA . ALA B 1 369 ? -4.09 -34 -0.091 1 96.75 369 ALA B CA 1
ATOM 7011 C C . ALA B 1 369 ? -4.18 -32.531 0.296 1 96.75 369 ALA B C 1
ATOM 7013 O O . ALA B 1 369 ? -5.211 -32.062 0.804 1 96.75 369 ALA B O 1
ATOM 7014 N N . VAL B 1 370 ? -3.113 -31.75 0.094 1 96.69 370 VAL B N 1
ATOM 7015 C CA . VAL B 1 370 ? -3.121 -30.328 0.381 1 96.69 370 VAL B CA 1
ATOM 7016 C C . VAL B 1 370 ? -4.16 -29.625 -0.494 1 96.69 370 VAL B C 1
ATOM 7018 O O . VAL B 1 370 ? -4.934 -28.797 -0.01 1 96.69 370 VAL B O 1
ATOM 7021 N N . GLU B 1 371 ? -4.129 -29.969 -1.746 1 97.5 371 GLU B N 1
ATOM 7022 C CA . GLU B 1 371 ? -5.09 -29.406 -2.691 1 97.5 371 GLU B CA 1
ATOM 7023 C C . GLU B 1 371 ? -6.52 -29.797 -2.322 1 97.5 371 GLU B C 1
ATOM 7025 O O . GLU B 1 371 ? -7.434 -28.969 -2.42 1 97.5 371 GLU B O 1
ATOM 7030 N N . GLU B 1 372 ? -6.781 -31 -1.964 1 96.38 372 GLU B N 1
ATOM 7031 C CA . GLU B 1 372 ? -8.102 -31.469 -1.567 1 96.38 372 GLU B CA 1
ATOM 7032 C C . GLU B 1 372 ? -8.586 -30.75 -0.309 1 96.38 372 GLU B C 1
ATOM 7034 O O . GLU B 1 372 ? -9.758 -30.375 -0.215 1 96.38 372 GLU B O 1
ATOM 7039 N N . GLN B 1 373 ? -7.688 -30.578 0.584 1 93.94 373 GLN B N 1
ATOM 7040 C CA . GLN B 1 373 ? -8.031 -29.844 1.795 1 93.94 373 GLN B CA 1
ATOM 7041 C C . GLN B 1 373 ? -8.383 -28.391 1.475 1 93.94 373 GLN B C 1
ATOM 7043 O O . GLN B 1 373 ? -9.328 -27.844 2.047 1 93.94 373 GLN B O 1
ATOM 7048 N N . TRP B 1 374 ? -7.586 -27.812 0.596 1 94.25 374 TRP B N 1
ATOM 7049 C CA . TRP B 1 374 ? -7.852 -26.453 0.171 1 94.25 374 TRP B CA 1
ATOM 7050 C C . TRP B 1 374 ? -9.234 -26.328 -0.471 1 94.25 374 TRP B C 1
ATOM 7052 O O . TRP B 1 374 ? -9.945 -25.359 -0.248 1 94.25 374 TRP B O 1
ATOM 7062 N N . GLN B 1 375 ? -9.609 -27.281 -1.239 1 91.75 375 GLN B N 1
ATOM 7063 C CA . GLN B 1 375 ? -10.898 -27.297 -1.922 1 91.75 375 GLN B CA 1
ATOM 7064 C C . GLN B 1 375 ? -12.039 -27.453 -0.929 1 91.75 375 GLN B C 1
ATOM 7066 O O . GLN B 1 375 ? -13.094 -26.844 -1.079 1 91.75 375 GLN B O 1
ATOM 7071 N N . GLN B 1 376 ? -11.836 -28.234 0.036 1 90.31 376 GLN B N 1
ATOM 7072 C CA . GLN B 1 376 ? -12.875 -28.531 1.014 1 90.31 376 GLN B CA 1
ATOM 7073 C C . GLN B 1 376 ? -13.023 -27.406 2.029 1 90.31 376 GLN B C 1
ATOM 7075 O O . GLN B 1 376 ? -14.133 -27.062 2.436 1 90.31 376 GLN B O 1
ATOM 7080 N N . SER B 1 377 ? -11.812 -26.828 2.436 1 89 377 SER B N 1
ATOM 7081 C CA . SER B 1 377 ? -11.852 -25.859 3.521 1 89 377 SER B CA 1
ATOM 7082 C C . SER B 1 377 ? -10.75 -24.812 3.375 1 89 377 SER B C 1
ATOM 7084 O O . SER B 1 377 ? -9.844 -24.75 4.207 1 89 377 SER B O 1
ATOM 7086 N N . SER B 1 378 ? -10.852 -24.016 2.424 1 89.69 378 SER B N 1
ATOM 7087 C CA . SER B 1 378 ? -9.891 -22.922 2.309 1 89.69 378 SER B CA 1
ATOM 7088 C C . SER B 1 378 ? -10.188 -21.812 3.307 1 89.69 378 SER B C 1
ATOM 7090 O O . SER B 1 378 ? -11.336 -21.625 3.715 1 89.69 378 SER B O 1
ATOM 7092 N N . PRO B 1 379 ? -9.125 -21.109 3.785 1 91 379 PRO B N 1
ATOM 7093 C CA . PRO B 1 379 ? -9.375 -19.969 4.664 1 91 379 PRO B CA 1
ATOM 7094 C C . PRO B 1 379 ? -10.375 -18.984 4.082 1 91 379 PRO B C 1
ATOM 7096 O O . PRO B 1 379 ? -10.383 -18.75 2.869 1 91 379 PRO B O 1
ATOM 7099 N N . PRO B 1 380 ? -11.18 -18.328 4.93 1 90.12 380 PRO B N 1
ATOM 7100 C CA . PRO B 1 380 ? -12.227 -17.406 4.477 1 90.12 380 PRO B CA 1
ATOM 7101 C C . PRO B 1 380 ? -11.68 -16.281 3.602 1 90.12 380 PRO B C 1
ATOM 7103 O O . PRO B 1 380 ? -12.367 -15.805 2.689 1 90.12 380 PRO B O 1
ATOM 7106 N N . ALA B 1 381 ? -10.477 -15.969 3.842 1 92.69 381 ALA B N 1
ATOM 7107 C CA . ALA B 1 381 ? -9.867 -14.859 3.115 1 92.69 381 ALA B CA 1
ATOM 7108 C C . ALA B 1 381 ? -9.711 -15.195 1.634 1 92.69 381 ALA B C 1
ATOM 7110 O O . ALA B 1 381 ? -9.578 -14.297 0.799 1 92.69 381 ALA B O 1
ATOM 7111 N N . PHE B 1 382 ? -9.789 -16.469 1.278 1 95.94 382 PHE B N 1
ATOM 7112 C CA . PHE B 1 382 ? -9.5 -16.844 -0.099 1 95.94 382 PHE B CA 1
ATOM 7113 C C . PHE B 1 382 ? -10.789 -17.172 -0.85 1 95.94 382 PHE B C 1
ATOM 7115 O O . PHE B 1 382 ? -10.75 -17.547 -2.023 1 95.94 382 PHE B O 1
ATOM 7122 N N . LYS B 1 383 ? -11.938 -17.047 -0.171 1 95.69 383 LYS B N 1
ATOM 7123 C CA . LYS B 1 383 ? -13.203 -17 -0.905 1 95.69 383 LYS B CA 1
ATOM 7124 C C . LYS B 1 383 ? -13.367 -15.664 -1.625 1 95.69 383 LYS B C 1
ATOM 7126 O O . LYS B 1 383 ? -13.234 -14.602 -1.015 1 95.69 383 LYS B O 1
ATOM 7131 N N . PRO B 1 384 ? -13.609 -15.68 -2.951 1 96.88 384 PRO B N 1
ATOM 7132 C CA . PRO B 1 384 ? -13.742 -14.43 -3.701 1 96.88 384 PRO B CA 1
ATOM 7133 C C . PRO B 1 384 ? -14.867 -13.539 -3.172 1 96.88 384 PRO B C 1
ATOM 7135 O O . PRO B 1 384 ? -15.859 -14.047 -2.641 1 96.88 384 PRO B O 1
ATOM 7138 N N . ILE B 1 385 ? -14.727 -12.305 -3.338 1 96.81 385 ILE B N 1
ATOM 7139 C CA . ILE B 1 385 ? -15.805 -11.391 -2.986 1 96.81 385 ILE B CA 1
ATOM 7140 C C . ILE B 1 385 ? -16.828 -11.352 -4.113 1 96.81 385 ILE B C 1
ATOM 7142 O O . ILE B 1 385 ? -18.016 -11.117 -3.873 1 96.81 385 ILE B O 1
ATOM 7146 N N . TYR B 1 386 ? -16.375 -11.594 -5.301 1 96.25 386 TYR B N 1
ATOM 7147 C CA . TYR B 1 386 ? -17.266 -11.656 -6.457 1 96.25 386 TYR B CA 1
ATOM 7148 C C . TYR B 1 386 ? -16.812 -12.742 -7.43 1 96.25 386 TYR B C 1
ATOM 7150 O O . TYR B 1 386 ? -15.609 -13 -7.57 1 96.25 386 TYR B O 1
ATOM 7158 N N . TYR B 1 387 ? -17.734 -13.391 -8.023 1 97.12 387 TYR B N 1
ATOM 7159 C CA . TYR B 1 387 ? -17.453 -14.414 -9.023 1 97.12 387 TYR B CA 1
ATOM 7160 C C . TYR B 1 387 ? -18.453 -14.359 -10.172 1 97.12 387 TYR B C 1
ATOM 7162 O O . TYR B 1 387 ? -19.641 -14.188 -9.945 1 97.12 387 TYR B O 1
ATOM 7170 N N . ARG B 1 388 ? -17.969 -14.398 -11.359 1 96.19 388 ARG B N 1
ATOM 7171 C CA . ARG B 1 388 ? -18.781 -14.547 -12.57 1 96.19 388 ARG B CA 1
ATOM 7172 C C . ARG B 1 388 ? -18.125 -15.516 -13.555 1 96.19 388 ARG B C 1
ATOM 7174 O O . ARG B 1 388 ? -16.953 -15.344 -13.906 1 96.19 388 ARG B O 1
ATOM 7181 N N . ALA B 1 389 ? -18.812 -16.5 -13.984 1 96.56 389 ALA B N 1
ATOM 7182 C CA . ALA B 1 389 ? -18.281 -17.5 -14.906 1 96.56 389 ALA B CA 1
ATOM 7183 C C . ALA B 1 389 ? -17.953 -16.891 -16.266 1 96.56 389 ALA B C 1
ATOM 7185 O O . ALA B 1 389 ? -18.531 -15.859 -16.641 1 96.56 389 ALA B O 1
ATOM 7186 N N . ALA B 1 390 ? -17.031 -17.531 -16.953 1 96.31 390 ALA B N 1
ATOM 7187 C CA . ALA B 1 390 ? -16.734 -17.125 -18.312 1 96.31 390 ALA B CA 1
ATOM 7188 C C . ALA B 1 390 ? -17.969 -17.25 -19.203 1 96.31 390 ALA B C 1
ATOM 7190 O O . ALA B 1 390 ? -18.844 -18.078 -18.953 1 96.31 390 ALA B O 1
ATOM 7191 N N . ASP B 1 391 ? -18.031 -16.344 -20.172 1 95.38 391 ASP B N 1
ATOM 7192 C CA . ASP B 1 391 ? -19.078 -16.359 -21.188 1 95.38 391 ASP B CA 1
ATOM 7193 C C . ASP B 1 391 ? -18.484 -16.156 -22.578 1 95.38 391 ASP B C 1
ATOM 7195 O O . ASP B 1 391 ? -18.562 -15.07 -23.141 1 95.38 391 ASP B O 1
ATOM 7199 N N . PRO B 1 392 ? -18.016 -17.266 -23.141 1 93.31 392 PRO B N 1
ATOM 7200 C CA . PRO B 1 392 ? -17.359 -17.172 -24.453 1 93.31 392 PRO B CA 1
ATOM 7201 C C . PRO B 1 392 ? -18.266 -16.578 -25.531 1 93.31 392 PRO B C 1
ATOM 7203 O O . PRO B 1 392 ? -17.781 -15.914 -26.453 1 93.31 392 PRO B O 1
ATOM 7206 N N . ALA B 1 393 ? -19.547 -16.797 -25.438 1 93.56 393 ALA B N 1
ATOM 7207 C CA . ALA B 1 393 ? -20.5 -16.297 -26.422 1 93.56 393 ALA B CA 1
ATOM 7208 C C . ALA B 1 393 ? -20.484 -14.781 -26.484 1 93.56 393 ALA B C 1
ATOM 7210 O O . ALA B 1 393 ? -20.703 -14.195 -27.547 1 93.56 393 ALA B O 1
ATOM 7211 N N . SER B 1 394 ? -20.172 -14.172 -25.359 1 92.88 394 SER B N 1
ATOM 7212 C CA . SER B 1 394 ? -20.125 -12.719 -25.297 1 92.88 394 SER B CA 1
ATOM 7213 C C . SER B 1 394 ? -18.688 -12.211 -25.422 1 92.88 394 SER B C 1
ATOM 7215 O O . SER B 1 394 ? -18.422 -11.039 -25.156 1 92.88 394 SER B O 1
ATOM 7217 N N . GLY B 1 395 ? -17.766 -13.086 -25.672 1 91.5 395 GLY B N 1
ATOM 7218 C CA . GLY B 1 395 ? -16.375 -12.688 -25.828 1 91.5 395 GLY B CA 1
ATOM 7219 C C . GLY B 1 395 ? -15.609 -12.656 -24.516 1 91.5 395 GLY B C 1
ATOM 7220 O O . GLY B 1 395 ? -14.469 -12.211 -24.484 1 91.5 395 GLY B O 1
ATOM 7221 N N . LYS B 1 396 ? -16.219 -13.062 -23.438 1 94.31 396 LYS B N 1
ATOM 7222 C CA . LYS B 1 396 ? -15.57 -13.148 -22.141 1 94.31 396 LYS B CA 1
ATOM 7223 C C . LYS B 1 396 ? -15.062 -14.562 -21.859 1 94.31 396 LYS B C 1
ATOM 7225 O O . LYS B 1 396 ? -15.734 -15.352 -21.203 1 94.31 396 LYS B O 1
ATOM 7230 N N . TYR B 1 397 ? -13.867 -14.75 -22.219 1 96.81 397 TYR B N 1
ATOM 7231 C CA . TYR B 1 397 ? -13.32 -16.109 -22.266 1 96.81 397 TYR B CA 1
ATOM 7232 C C . TYR B 1 397 ? -12.805 -16.531 -20.891 1 96.81 397 TYR B C 1
ATOM 7234 O O . TYR B 1 397 ? -12.586 -17.719 -20.641 1 96.81 397 TYR B O 1
ATOM 7242 N N . PHE B 1 398 ? -12.586 -15.586 -20.016 1 97.88 398 PHE B N 1
ATOM 7243 C CA . PHE B 1 398 ? -12.047 -15.898 -18.703 1 97.88 398 PHE B CA 1
ATOM 7244 C C . PHE B 1 398 ? -13.047 -15.523 -17.609 1 97.88 398 PHE B C 1
ATOM 7246 O O . PHE B 1 398 ? -13.781 -14.547 -17.734 1 97.88 398 PHE B O 1
ATOM 7253 N N . PRO B 1 399 ? -13.125 -16.297 -16.531 1 97.69 399 PRO B N 1
ATOM 7254 C CA . PRO B 1 399 ? -14 -15.93 -15.422 1 97.69 399 PRO B CA 1
ATOM 7255 C C . PRO B 1 399 ? -13.539 -14.672 -14.688 1 97.69 399 PRO B C 1
ATOM 7257 O O . PRO B 1 399 ? -12.375 -14.273 -14.812 1 97.69 399 PRO B O 1
ATOM 7260 N N . GLU B 1 400 ? -14.453 -14.039 -14.016 1 95.81 400 GLU B N 1
ATOM 7261 C CA . GLU B 1 400 ? -14.133 -12.953 -13.094 1 95.81 400 GLU B CA 1
ATOM 7262 C C . GLU B 1 400 ? -14.086 -13.445 -11.648 1 95.81 400 GLU B C 1
ATOM 7264 O O . GLU B 1 400 ? -15.078 -13.961 -11.133 1 95.81 400 GLU B O 1
ATOM 7269 N N . ILE B 1 401 ? -12.961 -13.383 -11.07 1 97.44 401 ILE B N 1
ATOM 7270 C CA . ILE B 1 401 ? -12.727 -13.812 -9.703 1 97.44 401 ILE B CA 1
ATOM 7271 C C . ILE B 1 401 ? -12.086 -12.68 -8.898 1 97.44 401 ILE B C 1
ATOM 7273 O O . ILE B 1 401 ? -10.875 -12.469 -8.977 1 97.44 401 ILE B O 1
ATOM 7277 N N . TRP B 1 402 ? -12.867 -12 -8.031 1 96.19 402 TRP B N 1
ATOM 7278 C CA . TRP B 1 402 ? -12.391 -10.82 -7.316 1 96.19 402 TRP B CA 1
ATOM 7279 C C . TRP B 1 402 ? -11.984 -11.172 -5.891 1 96.19 402 TRP B C 1
ATOM 7281 O O . TRP B 1 402 ? -12.758 -11.797 -5.156 1 96.19 402 TRP B O 1
ATOM 7291 N N . HIS B 1 403 ? -10.789 -10.805 -5.582 1 96.69 403 HIS B N 1
ATOM 7292 C CA . HIS B 1 403 ? -10.328 -10.914 -4.203 1 96.69 403 HIS B CA 1
ATOM 7293 C C . HIS B 1 403 ? -10.117 -9.531 -3.588 1 96.69 403 HIS B C 1
ATOM 7295 O O . HIS B 1 403 ? -10.227 -8.516 -4.281 1 96.69 403 HIS B O 1
ATOM 7301 N N . MET B 1 404 ? -9.867 -9.516 -2.322 1 94.31 404 MET B N 1
ATOM 7302 C CA . MET B 1 404 ? -9.836 -8.25 -1.587 1 94.31 404 MET B CA 1
ATOM 7303 C C . MET B 1 404 ? -8.477 -7.57 -1.739 1 94.31 404 MET B C 1
ATOM 7305 O O . MET B 1 404 ? -8.375 -6.348 -1.61 1 94.31 404 MET B O 1
ATOM 7309 N N . ASN B 1 405 ? -7.414 -8.359 -1.911 1 94.12 405 ASN B N 1
ATOM 7310 C CA . ASN B 1 405 ? -6.082 -7.793 -2.08 1 94.12 405 ASN B CA 1
ATOM 7311 C C . ASN B 1 405 ? -5.207 -8.672 -2.971 1 94.12 405 ASN B C 1
ATOM 7313 O O . ASN B 1 405 ? -5.602 -9.781 -3.334 1 94.12 405 ASN B O 1
ATOM 7317 N N . THR B 1 406 ? -4.051 -8.188 -3.332 1 95.75 406 THR B N 1
ATOM 7318 C CA . THR B 1 406 ? -3.193 -8.828 -4.324 1 95.75 406 THR B CA 1
ATOM 7319 C C . THR B 1 406 ? -2.568 -10.102 -3.76 1 95.75 406 THR B C 1
ATOM 7321 O O . THR B 1 406 ? -2.293 -11.047 -4.5 1 95.75 406 THR B O 1
ATOM 7324 N N . CYS B 1 407 ? -2.34 -10.117 -2.449 1 96.44 407 CYS B N 1
ATOM 7325 C CA . CYS B 1 407 ? -1.774 -11.32 -1.843 1 96.44 407 CYS B CA 1
ATOM 7326 C C . CYS B 1 407 ? -2.723 -12.5 -1.99 1 96.44 407 CYS B C 1
ATOM 7328 O O . CYS B 1 407 ? -2.289 -13.617 -2.277 1 96.44 407 CYS B O 1
ATOM 7330 N N . GLN B 1 408 ? -3.99 -12.281 -1.799 1 97.38 408 GLN B N 1
ATOM 7331 C CA . GLN B 1 408 ? -4.996 -13.328 -1.959 1 97.38 408 GLN B CA 1
ATOM 7332 C C . GLN B 1 408 ? -5.047 -13.828 -3.398 1 97.38 408 GLN B C 1
ATOM 7334 O O . GLN B 1 408 ? -5.172 -15.031 -3.639 1 97.38 408 GLN B O 1
ATOM 7339 N N . VAL B 1 409 ? -4.906 -12.906 -4.312 1 97.94 409 VAL B N 1
ATOM 7340 C CA . VAL B 1 409 ? -4.867 -13.266 -5.727 1 97.94 409 VAL B CA 1
ATOM 7341 C C . VAL B 1 409 ? -3.674 -14.172 -5.996 1 97.94 409 VAL B C 1
ATOM 7343 O O . VAL B 1 409 ? -3.809 -15.211 -6.652 1 97.94 409 VAL B O 1
ATOM 7346 N N . ALA B 1 410 ? -2.516 -13.789 -5.48 1 98.06 410 ALA B N 1
ATOM 7347 C CA . ALA B 1 410 ? -1.298 -14.57 -5.676 1 98.06 410 ALA B CA 1
ATOM 7348 C C . ALA B 1 410 ? -1.451 -15.977 -5.098 1 98.06 410 ALA B C 1
ATOM 7350 O O . ALA B 1 410 ? -1.052 -16.953 -5.723 1 98.06 410 ALA B O 1
ATOM 7351 N N . GLY B 1 411 ? -2.006 -16.016 -3.863 1 97.94 411 GLY B N 1
ATOM 7352 C CA . GLY B 1 411 ? -2.252 -17.328 -3.277 1 97.94 411 GLY B CA 1
ATOM 7353 C C . GLY B 1 411 ? -3.16 -18.188 -4.121 1 97.94 411 GLY B C 1
ATOM 7354 O O . GLY B 1 411 ? -2.848 -19.359 -4.383 1 97.94 411 GLY B O 1
ATOM 7355 N N . ALA B 1 412 ? -4.242 -17.625 -4.578 1 98.19 412 ALA B N 1
ATOM 7356 C CA . ALA B 1 412 ? -5.207 -18.359 -5.395 1 98.19 412 ALA B CA 1
ATOM 7357 C C . ALA B 1 412 ? -4.57 -18.828 -6.699 1 98.19 412 ALA B C 1
ATOM 7359 O O . ALA B 1 412 ? -4.816 -19.953 -7.148 1 98.19 412 ALA B O 1
ATOM 7360 N N . GLN B 1 413 ? -3.795 -17.984 -7.328 1 98.5 413 GLN B N 1
ATOM 7361 C CA . GLN B 1 413 ? -3.135 -18.344 -8.578 1 98.5 413 GLN B CA 1
ATOM 7362 C C . GLN B 1 413 ? -2.162 -19.516 -8.375 1 98.5 413 GLN B C 1
ATOM 7364 O O . GLN B 1 413 ? -2.061 -20.391 -9.227 1 98.5 413 GLN B O 1
ATOM 7369 N N . HIS B 1 414 ? -1.479 -19.484 -7.316 1 98.56 414 HIS B N 1
ATOM 7370 C CA . HIS B 1 414 ? -0.47 -20.531 -7.121 1 98.56 414 HIS B CA 1
ATOM 7371 C C . HIS B 1 414 ? -1.113 -21.859 -6.738 1 98.56 414 HIS B C 1
ATOM 7373 O O . HIS B 1 414 ? -0.55 -22.922 -6.996 1 98.56 414 HIS B O 1
ATOM 7379 N N . VAL B 1 415 ? -2.291 -21.781 -6.141 1 98.5 415 VAL B N 1
ATOM 7380 C CA . VAL B 1 415 ? -3.057 -23.016 -6 1 98.5 415 VAL B CA 1
ATOM 7381 C C . VAL B 1 415 ? -3.326 -23.625 -7.379 1 98.5 415 VAL B C 1
ATOM 7383 O O . VAL B 1 415 ? -3.166 -24.828 -7.578 1 98.5 415 VAL B O 1
ATOM 7386 N N . GLU B 1 416 ? -3.713 -22.781 -8.305 1 98.56 416 GLU B N 1
ATOM 7387 C CA . GLU B 1 416 ? -3.969 -23.234 -9.672 1 98.56 416 GLU B CA 1
ATOM 7388 C C . GLU B 1 416 ? -2.701 -23.797 -10.312 1 98.56 416 GLU B C 1
ATOM 7390 O O . GLU B 1 416 ? -2.752 -24.812 -11.016 1 98.56 416 GLU B O 1
ATOM 7395 N N . LEU B 1 417 ? -1.574 -23.141 -10.133 1 98.38 417 LEU B N 1
ATOM 7396 C CA . LEU B 1 417 ? -0.316 -23.656 -10.648 1 98.38 417 LEU B CA 1
ATOM 7397 C C . LEU B 1 417 ? -0.012 -25.031 -10.062 1 98.38 417 LEU B C 1
ATOM 7399 O O . LEU B 1 417 ? 0.47 -25.922 -10.766 1 98.38 417 LEU B O 1
ATOM 7403 N N . GLY B 1 418 ? -0.265 -25.156 -8.727 1 98.44 418 GLY B N 1
ATOM 7404 C CA . GLY B 1 418 ? -0.113 -26.453 -8.117 1 98.44 418 GLY B CA 1
ATOM 7405 C C . GLY B 1 418 ? -0.996 -27.516 -8.742 1 98.44 418 GLY B C 1
ATOM 7406 O O . GLY B 1 418 ? -0.565 -28.656 -8.938 1 98.44 418 GLY B O 1
ATOM 7407 N N . ARG B 1 419 ? -2.203 -27.188 -9.094 1 98.25 419 ARG B N 1
ATOM 7408 C CA . ARG B 1 419 ? -3.139 -28.109 -9.727 1 98.25 419 ARG B CA 1
ATOM 7409 C C . ARG B 1 419 ? -2.617 -28.562 -11.086 1 98.25 419 ARG B C 1
ATOM 7411 O O . ARG B 1 419 ? -2.828 -29.719 -11.484 1 98.25 419 ARG B O 1
ATOM 7418 N N . ILE B 1 420 ? -1.984 -27.672 -11.82 1 97.38 420 ILE B N 1
ATOM 7419 C CA . ILE B 1 420 ? -1.371 -28.047 -13.086 1 97.38 420 ILE B CA 1
ATOM 7420 C C . ILE B 1 420 ? -0.331 -29.141 -12.852 1 97.38 420 ILE B C 1
ATOM 7422 O O . ILE B 1 420 ? -0.349 -30.188 -13.516 1 97.38 420 ILE B O 1
ATOM 7426 N N . LEU B 1 421 ? 0.553 -28.922 -11.891 1 97.31 421 LEU B N 1
ATOM 7427 C CA . LEU B 1 421 ? 1.627 -29.859 -11.594 1 97.31 421 LEU B CA 1
ATOM 7428 C C . LEU B 1 421 ? 1.063 -31.203 -11.133 1 97.31 421 LEU B C 1
ATOM 7430 O O . LEU B 1 421 ? 1.56 -32.25 -11.523 1 97.31 421 LEU B O 1
ATOM 7434 N N . LEU B 1 422 ? 0.042 -31.141 -10.305 1 97.31 422 LEU B N 1
ATOM 7435 C CA . LEU B 1 422 ? -0.596 -32.375 -9.828 1 97.31 422 LEU B CA 1
ATOM 7436 C C . LEU B 1 422 ? -1.228 -33.125 -10.984 1 97.31 422 LEU B C 1
ATOM 7438 O O . LEU B 1 422 ? -1.136 -34.375 -11.039 1 97.31 422 LEU B O 1
ATOM 7442 N N . ALA B 1 423 ? -1.88 -32.406 -11.859 1 95.38 423 ALA B N 1
ATOM 7443 C CA . ALA B 1 423 ? -2.572 -33.031 -12.984 1 95.38 423 ALA B CA 1
ATOM 7444 C C . ALA B 1 423 ? -1.586 -33.75 -13.914 1 95.38 423 ALA B C 1
ATOM 7446 O O . ALA B 1 423 ? -1.827 -34.875 -14.359 1 95.38 423 ALA B O 1
ATOM 7447 N N . VAL B 1 424 ? -0.458 -33.188 -14.227 1 92.5 424 VAL B N 1
ATOM 7448 C CA . VAL B 1 424 ? 0.48 -33.719 -15.211 1 92.5 424 VAL B CA 1
ATOM 7449 C C . VAL B 1 424 ? 1.354 -34.781 -14.562 1 92.5 424 VAL B C 1
ATOM 7451 O O . VAL B 1 424 ? 1.925 -35.625 -15.258 1 92.5 424 VAL B O 1
ATOM 7454 N N . SER B 1 425 ? 1.487 -34.75 -13.25 1 92.69 425 SER B N 1
ATOM 7455 C CA . SER B 1 425 ? 2.383 -35.688 -12.57 1 92.69 425 SER B CA 1
ATOM 7456 C C . SER B 1 425 ? 1.612 -36.875 -11.969 1 92.69 425 SER B C 1
ATOM 7458 O O . SER B 1 425 ? 2.189 -37.719 -11.273 1 92.69 425 SER B O 1
ATOM 7460 N N . ASP B 1 426 ? 0.367 -36.906 -12.203 1 91.69 426 ASP B N 1
ATOM 7461 C CA . ASP B 1 426 ? -0.458 -37.969 -11.656 1 91.69 426 ASP B CA 1
ATOM 7462 C C . ASP B 1 426 ? 0.017 -39.344 -12.148 1 91.69 426 ASP B C 1
ATOM 7464 O O . ASP B 1 426 ? -0.063 -39.625 -13.336 1 91.69 426 ASP B O 1
ATOM 7468 N N . PRO B 1 427 ? 0.444 -40.188 -11.266 1 86.94 427 PRO B N 1
ATOM 7469 C CA . PRO B 1 427 ? 0.955 -41.5 -11.68 1 86.94 427 PRO B CA 1
ATOM 7470 C C . PRO B 1 427 ? -0.121 -42.375 -12.305 1 86.94 427 PRO B C 1
ATOM 7472 O O . PRO B 1 427 ? 0.192 -43.281 -13.102 1 86.94 427 PRO B O 1
ATOM 7475 N N . ALA B 1 428 ? -1.34 -42.156 -11.914 1 78.81 428 ALA B N 1
ATOM 7476 C CA . ALA B 1 428 ? -2.434 -42.969 -12.461 1 78.81 428 ALA B CA 1
ATOM 7477 C C . ALA B 1 428 ? -2.686 -42.625 -13.93 1 78.81 428 ALA B C 1
ATOM 7479 O O . ALA B 1 428 ? -3.273 -43.406 -14.664 1 78.81 428 ALA B O 1
ATOM 7480 N N . ARG B 1 429 ? -2.248 -41.469 -14.336 1 73.06 429 ARG B N 1
ATOM 7481 C CA . ARG B 1 429 ? -2.525 -41.031 -15.688 1 73.06 429 ARG B CA 1
ATOM 7482 C C . ARG B 1 429 ? -1.337 -41.281 -16.609 1 73.06 429 ARG B C 1
ATOM 7484 O O . ARG B 1 429 ? -1.431 -41.062 -17.828 1 73.06 429 ARG B O 1
ATOM 7491 N N . THR B 1 430 ? -0.214 -41.625 -16.156 1 64.56 430 THR B N 1
ATOM 7492 C CA . THR B 1 430 ? 1.017 -41.75 -16.938 1 64.56 430 THR B CA 1
ATOM 7493 C C . THR B 1 430 ? 0.937 -42.938 -17.891 1 64.56 430 THR B C 1
ATOM 7495 O O . THR B 1 430 ? 1.743 -43.031 -18.812 1 64.56 430 THR B O 1
ATOM 7498 N N . SER B 1 431 ? -0.007 -43.781 -17.75 1 60.78 431 SER B N 1
ATOM 7499 C CA . SER B 1 431 ? -0.011 -44.844 -18.719 1 60.78 431 SER B CA 1
ATOM 7500 C C . SER B 1 431 ? -0.496 -44.375 -20.078 1 60.78 431 SER B C 1
ATOM 7502 O O . SER B 1 431 ? -1.65 -43.938 -20.234 1 60.78 431 SER B O 1
ATOM 7504 N N . ARG B 1 432 ? 0.363 -43.844 -20.953 1 61.62 432 ARG B N 1
ATOM 7505 C CA . ARG B 1 432 ? 0.076 -43.312 -22.266 1 61.62 432 ARG B CA 1
ATOM 7506 C C . ARG B 1 432 ? -0.255 -44.406 -23.25 1 61.62 432 ARG B C 1
ATOM 7508 O O . ARG B 1 432 ? -0.608 -44.156 -24.406 1 61.62 432 ARG B O 1
ATOM 7515 N N . LEU B 1 433 ? -0.079 -45.656 -22.734 1 57.56 433 LEU B N 1
ATOM 7516 C CA . LEU B 1 433 ? -0.306 -46.781 -23.641 1 57.56 433 LEU B CA 1
ATOM 7517 C C . LEU B 1 433 ? -1.591 -47.531 -23.281 1 57.56 433 LEU B C 1
ATOM 7519 O O . LEU B 1 433 ? -1.965 -47.594 -22.109 1 57.56 433 LEU B O 1
ATOM 7523 N N . GLY B 1 434 ? -2.492 -47.812 -24.375 1 59.31 434 GLY B N 1
ATOM 7524 C CA . GLY B 1 434 ? -3.639 -48.688 -24.266 1 59.31 434 GLY B CA 1
ATOM 7525 C C . GLY B 1 434 ? -4.957 -48 -24.562 1 59.31 434 GLY B C 1
ATOM 7526 O O . GLY B 1 434 ? -4.98 -46.844 -24.953 1 59.31 434 GLY B O 1
ATOM 7527 N N . LEU B 1 435 ? -6.016 -48.688 -24.391 1 64.06 435 LEU B N 1
ATOM 7528 C CA . LEU B 1 435 ? -7.387 -48.25 -24.625 1 64.06 435 LEU B CA 1
ATOM 7529 C C . LEU B 1 435 ? -7.746 -47.062 -23.734 1 64.06 435 LEU B C 1
ATOM 7531 O O . LEU B 1 435 ? -7.5 -47.094 -22.516 1 64.06 435 LEU B O 1
ATOM 7535 N N . GLY B 1 436 ? -8.039 -45.875 -24.25 1 66.12 436 GLY B N 1
ATOM 7536 C CA . GLY B 1 436 ? -8.531 -44.719 -23.484 1 66.12 436 GLY B CA 1
ATOM 7537 C C . GLY B 1 436 ? -7.488 -43.625 -23.312 1 66.12 436 GLY B C 1
ATOM 7538 O O . GLY B 1 436 ? -7.758 -42.594 -22.688 1 66.12 436 GLY B O 1
ATOM 7539 N N . ALA B 1 437 ? -6.195 -43.969 -23.781 1 69.12 437 ALA B N 1
ATOM 7540 C CA . ALA B 1 437 ? -5.098 -43.031 -23.672 1 69.12 437 ALA B CA 1
ATOM 7541 C C . ALA B 1 437 ? -5.48 -41.688 -24.281 1 69.12 437 ALA B C 1
ATOM 7543 O O . ALA B 1 437 ? -5.176 -40.625 -23.703 1 69.12 437 ALA B O 1
ATOM 7544 N N . TRP B 1 438 ? -6.168 -41.844 -25.312 1 71.88 438 TRP B N 1
ATOM 7545 C CA . TRP B 1 438 ? -6.598 -40.594 -25.984 1 71.88 438 TRP B CA 1
ATOM 7546 C C . TRP B 1 438 ? -7.605 -39.844 -25.125 1 71.88 438 TRP B C 1
ATOM 7548 O O . TRP B 1 438 ? -7.48 -38.625 -24.938 1 71.88 438 TRP B O 1
ATOM 7558 N N . SER B 1 439 ? -8.57 -40.594 -24.688 1 78.81 439 SER B N 1
ATOM 7559 C CA . SER B 1 439 ? -9.586 -39.969 -23.844 1 78.81 439 SER B CA 1
ATOM 7560 C C . SER B 1 439 ? -8.969 -39.375 -22.594 1 78.81 439 SER B C 1
ATOM 7562 O O . SER B 1 439 ? -9.367 -38.281 -22.156 1 78.81 439 SER B O 1
ATOM 7564 N N . ARG B 1 440 ? -8.062 -40.031 -22.047 1 78.69 440 ARG B N 1
ATOM 7565 C CA . ARG B 1 440 ? -7.363 -39.531 -20.875 1 78.69 440 ARG B CA 1
ATOM 7566 C C . ARG B 1 440 ? -6.598 -38.25 -21.203 1 78.69 440 ARG B C 1
ATOM 7568 O O . ARG B 1 440 ? -6.582 -37.312 -20.422 1 78.69 440 ARG B O 1
ATOM 7575 N N . SER B 1 441 ? -6.047 -38.25 -22.312 1 83.44 441 SER B N 1
ATOM 7576 C CA . SER B 1 441 ? -5.312 -37.062 -22.781 1 83.44 441 SER B CA 1
ATOM 7577 C C . SER B 1 441 ? -6.25 -35.906 -23 1 83.44 441 SER B C 1
ATOM 7579 O O . SER B 1 441 ? -5.898 -34.75 -22.703 1 83.44 441 SER B O 1
ATOM 7581 N N . GLN B 1 442 ? -7.438 -36.219 -23.438 1 88.19 442 GLN B N 1
ATOM 7582 C CA . GLN B 1 442 ? -8.406 -35.156 -23.672 1 88.19 442 GLN B CA 1
ATOM 7583 C C . GLN B 1 442 ? -8.938 -34.594 -22.359 1 88.19 442 GLN B C 1
ATOM 7585 O O . GLN B 1 442 ? -9.164 -33.375 -22.25 1 88.19 442 GLN B O 1
ATOM 7590 N N . ILE B 1 443 ? -9.156 -35.438 -21.484 1 90.25 443 ILE B N 1
ATOM 7591 C CA . ILE B 1 443 ? -9.633 -35 -20.172 1 90.25 443 ILE B CA 1
ATOM 7592 C C . ILE B 1 443 ? -8.57 -34.125 -19.5 1 90.25 443 ILE B C 1
ATOM 7594 O O . ILE B 1 443 ? -8.898 -33.094 -18.906 1 90.25 443 ILE B O 1
ATOM 7598 N N . LEU B 1 444 ? -7.332 -34.562 -19.578 1 92.25 444 LEU B N 1
ATOM 7599 C CA . LEU B 1 444 ? -6.23 -33.781 -19.031 1 92.25 444 LEU B CA 1
ATOM 7600 C C . LEU B 1 444 ? -6.145 -32.406 -19.703 1 92.25 444 LEU B C 1
ATOM 7602 O O . LEU B 1 444 ? -6.031 -31.406 -19.016 1 92.25 444 LEU B O 1
ATOM 7606 N N . ALA B 1 445 ? -6.25 -32.406 -20.984 1 93.62 445 ALA B N 1
ATOM 7607 C CA . ALA B 1 445 ? -6.191 -31.141 -21.734 1 93.62 445 ALA B CA 1
ATOM 7608 C C . ALA B 1 445 ? -7.309 -30.188 -21.312 1 93.62 445 ALA B C 1
ATOM 7610 O O . ALA B 1 445 ? -7.086 -28.984 -21.156 1 93.62 445 ALA B O 1
ATOM 7611 N N . SER B 1 446 ? -8.484 -30.734 -21.156 1 95.5 446 SER B N 1
ATOM 7612 C CA . SER B 1 446 ? -9.625 -29.938 -20.734 1 95.5 446 SER B CA 1
ATOM 7613 C C . SER B 1 446 ? -9.414 -29.359 -19.328 1 95.5 446 SER B C 1
ATOM 7615 O O . SER B 1 446 ? -9.734 -28.203 -19.078 1 95.5 446 SER B O 1
ATOM 7617 N N . GLU B 1 447 ? -8.906 -30.172 -18.484 1 95.88 447 GLU B N 1
ATOM 7618 C CA . GLU B 1 447 ? -8.609 -29.719 -17.125 1 95.88 447 GLU B CA 1
ATOM 7619 C C . GLU B 1 447 ? -7.574 -28.594 -17.125 1 95.88 447 GLU B C 1
ATOM 7621 O O . GLU B 1 447 ? -7.734 -27.609 -16.406 1 95.88 447 GLU B O 1
ATOM 7626 N N . LEU B 1 448 ? -6.543 -28.781 -17.906 1 97.19 448 LEU B N 1
ATOM 7627 C CA . LEU B 1 448 ? -5.473 -27.781 -17.984 1 97.19 448 LEU B CA 1
ATOM 7628 C C . LEU B 1 448 ? -5.98 -26.484 -18.578 1 97.19 448 LEU B C 1
ATOM 7630 O O . LEU B 1 448 ? -5.582 -25.391 -18.156 1 97.19 448 LEU B O 1
ATOM 7634 N N . ARG B 1 449 ? -6.914 -26.547 -19.562 1 97.81 449 ARG B N 1
ATOM 7635 C CA . ARG B 1 449 ? -7.531 -25.344 -20.109 1 97.81 449 ARG B CA 1
ATOM 7636 C C . ARG B 1 449 ? -8.336 -24.594 -19.047 1 97.81 449 ARG B C 1
ATOM 7638 O O . ARG B 1 449 ? -8.219 -23.375 -18.906 1 97.81 449 ARG B O 1
ATOM 7645 N N . ASN B 1 450 ? -9.094 -25.344 -18.297 1 97.62 450 ASN B N 1
ATOM 7646 C CA . ASN B 1 450 ? -9.93 -24.734 -17.266 1 97.62 450 ASN B CA 1
ATOM 7647 C C . ASN B 1 450 ? -9.086 -24.047 -16.203 1 97.62 450 ASN B C 1
ATOM 7649 O O . ASN B 1 450 ? -9.43 -22.969 -15.742 1 97.62 450 ASN B O 1
ATOM 7653 N N . ILE B 1 451 ? -8.023 -24.688 -15.797 1 98.31 451 ILE B N 1
ATOM 7654 C CA . ILE B 1 451 ? -7.117 -24.109 -14.812 1 98.31 451 ILE B CA 1
ATOM 7655 C C . ILE B 1 451 ? -6.516 -22.812 -15.359 1 98.31 451 ILE B C 1
ATOM 7657 O O . ILE B 1 451 ? -6.465 -21.797 -14.656 1 98.31 451 ILE B O 1
ATOM 7661 N N . THR B 1 452 ? -6.051 -22.875 -16.594 1 98.44 452 THR B N 1
ATOM 7662 C CA . THR B 1 452 ? -5.418 -21.719 -17.219 1 98.44 452 THR B CA 1
ATOM 7663 C C . THR B 1 452 ? -6.406 -20.562 -17.344 1 98.44 452 THR B C 1
ATOM 7665 O O . THR B 1 452 ? -6.035 -19.406 -17.172 1 98.44 452 THR B O 1
ATOM 7668 N N . ARG B 1 453 ? -7.73 -20.875 -17.656 1 98.62 453 ARG B N 1
ATOM 7669 C CA . ARG B 1 453 ? -8.766 -19.844 -17.688 1 98.62 453 ARG B CA 1
ATOM 7670 C C . ARG B 1 453 ? -8.883 -19.141 -16.344 1 98.62 453 ARG B C 1
ATOM 7672 O O . ARG B 1 453 ? -9.008 -17.906 -16.297 1 98.62 453 ARG B O 1
ATOM 7679 N N . ARG B 1 454 ? -8.852 -19.859 -15.266 1 98.38 454 ARG B N 1
ATOM 7680 C CA . ARG B 1 454 ? -8.945 -19.266 -13.93 1 98.38 454 ARG B CA 1
ATOM 7681 C C . ARG B 1 454 ? -7.711 -18.422 -13.617 1 98.38 454 ARG B C 1
ATOM 7683 O O . ARG B 1 454 ? -7.82 -17.359 -13.023 1 98.38 454 ARG B O 1
ATOM 7690 N N . LEU B 1 455 ? -6.488 -18.922 -14.039 1 98.56 455 LEU B N 1
ATOM 7691 C CA . LEU B 1 455 ? -5.258 -18.156 -13.867 1 98.56 455 LEU B CA 1
ATOM 7692 C C . LEU B 1 455 ? -5.359 -16.797 -14.562 1 98.56 455 LEU B C 1
ATOM 7694 O O . LEU B 1 455 ? -5.023 -15.773 -13.977 1 98.56 455 LEU B O 1
ATOM 7698 N N . CYS B 1 456 ? -5.848 -16.844 -15.789 1 98.38 456 CYS B N 1
ATOM 7699 C CA . CYS B 1 456 ? -6.008 -15.625 -16.562 1 98.38 456 CYS B CA 1
ATOM 7700 C C . CYS B 1 456 ? -7.078 -14.727 -15.945 1 98.38 456 CYS B C 1
ATOM 7702 O O . CYS B 1 456 ? -6.879 -13.516 -15.812 1 98.38 456 CYS B O 1
ATOM 7704 N N . GLY B 1 457 ? -8.203 -15.328 -15.57 1 98 457 GLY B N 1
ATOM 7705 C CA . GLY B 1 457 ? -9.273 -14.57 -14.938 1 98 457 GLY B CA 1
ATOM 7706 C C . GLY B 1 457 ? -8.828 -13.859 -13.672 1 98 457 GLY B C 1
ATOM 7707 O O . GLY B 1 457 ? -9.164 -12.695 -13.461 1 98 457 GLY B O 1
ATOM 7708 N N . LEU B 1 458 ? -8.031 -14.492 -12.797 1 98 458 LEU B N 1
ATOM 7709 C CA . LEU B 1 458 ? -7.504 -13.922 -11.562 1 98 458 LEU B CA 1
ATOM 7710 C C . LEU B 1 458 ? -6.605 -12.727 -11.859 1 98 458 LEU B C 1
ATOM 7712 O O . LEU B 1 458 ? -6.621 -11.734 -11.125 1 98 458 LEU B O 1
ATOM 7716 N N . ALA B 1 459 ? -5.867 -12.766 -12.938 1 97.5 459 ALA B N 1
ATOM 7717 C CA . ALA B 1 459 ? -4.938 -11.695 -13.297 1 97.5 459 ALA B CA 1
ATOM 7718 C C . ALA B 1 459 ? -5.68 -10.477 -13.844 1 97.5 459 ALA B C 1
ATOM 7720 O O . ALA B 1 459 ? -5.395 -9.344 -13.461 1 97.5 459 ALA B O 1
ATOM 7721 N N . ILE B 1 460 ? -6.703 -10.719 -14.641 1 94.75 460 ILE B N 1
ATOM 7722 C CA . ILE B 1 460 ? -7.32 -9.641 -15.406 1 94.75 460 ILE B CA 1
ATOM 7723 C C . ILE B 1 460 ? -8.398 -8.961 -14.562 1 94.75 460 ILE B C 1
ATOM 7725 O O . ILE B 1 460 ? -8.602 -7.746 -14.672 1 94.75 460 ILE B O 1
ATOM 7729 N N . SER B 1 461 ? -9.055 -9.703 -13.711 1 93.12 461 SER B N 1
ATOM 7730 C CA . SER B 1 461 ? -10.266 -9.188 -13.094 1 93.12 461 SER B CA 1
ATOM 7731 C C . SER B 1 461 ? -9.953 -8.43 -11.805 1 93.12 461 SER B C 1
ATOM 7733 O O . SER B 1 461 ? -10.82 -7.781 -11.227 1 93.12 461 SER B O 1
ATOM 7735 N N . ASN B 1 462 ? -8.758 -8.492 -11.305 1 93.31 462 ASN B N 1
ATOM 7736 C CA . ASN B 1 462 ? -8.406 -7.812 -10.055 1 93.31 462 ASN B CA 1
ATOM 7737 C C . ASN B 1 462 ? -7.578 -6.559 -10.32 1 93.31 462 ASN B C 1
ATOM 7739 O O . ASN B 1 462 ? -7.266 -6.242 -11.469 1 93.31 462 ASN B O 1
ATOM 7743 N N . ARG B 1 463 ? -7.363 -5.781 -9.211 1 84.06 463 ARG B N 1
ATOM 7744 C CA . ARG B 1 463 ? -6.516 -4.602 -9.344 1 84.06 463 ARG B CA 1
ATOM 7745 C C . ARG B 1 463 ? -5.199 -4.945 -10.039 1 84.06 463 ARG B C 1
ATOM 7747 O O . ARG B 1 463 ? -4.637 -6.02 -9.812 1 84.06 463 ARG B O 1
ATOM 7754 N N . PRO B 1 464 ? -4.766 -3.963 -10.758 1 79.25 464 PRO B N 1
ATOM 7755 C CA . PRO B 1 464 ? -3.543 -4.258 -11.516 1 79.25 464 PRO B CA 1
ATOM 7756 C C . PRO B 1 464 ? -2.367 -4.625 -10.609 1 79.25 464 PRO B C 1
ATOM 7758 O O . PRO B 1 464 ? -1.991 -3.844 -9.734 1 79.25 464 PRO B O 1
ATOM 7761 N N . CYS B 1 465 ? -1.955 -5.746 -10.742 1 91.06 465 CYS B N 1
ATOM 7762 C CA . CYS B 1 465 ? -0.774 -6.332 -10.117 1 91.06 465 CYS B CA 1
ATOM 7763 C C . CYS B 1 465 ? 0.058 -7.098 -11.141 1 91.06 465 CYS B C 1
ATOM 7765 O O . CYS B 1 465 ? -0.313 -8.195 -11.555 1 91.06 465 CYS B O 1
ATOM 7767 N N . PRO B 1 466 ? 1.125 -6.496 -11.531 1 94.5 466 PRO B N 1
ATOM 7768 C CA . PRO B 1 466 ? 1.917 -7.109 -12.602 1 94.5 466 PRO B CA 1
ATOM 7769 C C . PRO B 1 466 ? 2.346 -8.539 -12.266 1 94.5 466 PRO B C 1
ATOM 7771 O O . PRO B 1 466 ? 2.404 -9.391 -13.156 1 94.5 466 PRO B O 1
ATOM 7774 N N . ALA B 1 467 ? 2.648 -8.789 -11.039 1 95.69 467 ALA B N 1
ATOM 7775 C CA . ALA B 1 467 ? 3.066 -10.133 -10.641 1 95.69 467 ALA B CA 1
ATOM 7776 C C . ALA B 1 467 ? 1.983 -11.156 -10.961 1 95.69 467 ALA B C 1
ATOM 7778 O O . ALA B 1 467 ? 2.287 -12.289 -11.344 1 95.69 467 ALA B O 1
ATOM 7779 N N . ALA B 1 468 ? 0.716 -10.82 -10.789 1 97.31 468 ALA B N 1
ATOM 7780 C CA . ALA B 1 468 ? -0.389 -11.719 -11.102 1 97.31 468 ALA B CA 1
ATOM 7781 C C . ALA B 1 468 ? -0.45 -12.016 -12.602 1 97.31 468 ALA B C 1
ATOM 7783 O O . ALA B 1 468 ? -0.766 -13.133 -13.008 1 97.31 468 ALA B O 1
ATOM 7784 N N . TRP B 1 469 ? -0.14 -11.047 -13.422 1 97.31 469 TRP B N 1
ATOM 7785 C CA . TRP B 1 469 ? -0.139 -11.219 -14.867 1 97.31 469 TRP B CA 1
ATOM 7786 C C . TRP B 1 469 ? 0.994 -12.141 -15.312 1 97.31 469 TRP B C 1
ATOM 7788 O O . TRP B 1 469 ? 0.819 -12.961 -16.219 1 97.31 469 TRP B O 1
ATOM 7798 N N . VAL B 1 470 ? 2.102 -11.977 -14.656 1 96.44 470 VAL B N 1
ATOM 7799 C CA . VAL B 1 470 ? 3.227 -12.859 -14.961 1 96.44 470 VAL B CA 1
ATOM 7800 C C . VAL B 1 470 ? 2.873 -14.297 -14.594 1 96.44 470 VAL B C 1
ATOM 7802 O O . VAL B 1 470 ? 3.215 -15.227 -15.32 1 96.44 470 VAL B O 1
ATOM 7805 N N . THR B 1 471 ? 2.219 -14.469 -13.422 1 97.56 471 THR B N 1
ATOM 7806 C CA . THR B 1 471 ? 1.807 -15.805 -13.016 1 97.56 471 THR B CA 1
ATOM 7807 C C . THR B 1 471 ? 0.845 -16.406 -14.031 1 97.56 471 THR B C 1
ATOM 7809 O O . THR B 1 471 ? 0.922 -17.594 -14.336 1 97.56 471 THR B O 1
ATOM 7812 N N . ALA B 1 472 ? -0.082 -15.602 -14.555 1 98 472 ALA B N 1
ATOM 7813 C CA . ALA B 1 472 ? -0.964 -16.078 -15.617 1 98 472 ALA B CA 1
ATOM 7814 C C . ALA B 1 472 ? -0.165 -16.5 -16.844 1 98 472 ALA B C 1
ATOM 7816 O O . ALA B 1 472 ? -0.472 -17.5 -17.484 1 98 472 ALA B O 1
ATOM 7817 N N . MET B 1 473 ? 0.832 -15.734 -17.188 1 97.31 473 MET B N 1
ATOM 7818 C CA . MET B 1 473 ? 1.687 -16.062 -18.312 1 97.31 473 MET B CA 1
ATOM 7819 C C . MET B 1 473 ? 2.354 -17.422 -18.125 1 97.31 473 MET B C 1
ATOM 7821 O O . MET B 1 473 ? 2.543 -18.156 -19.094 1 97.31 473 MET B O 1
ATOM 7825 N N . VAL B 1 474 ? 2.752 -17.703 -16.906 1 96.06 474 VAL B N 1
ATOM 7826 C CA . VAL B 1 474 ? 3.348 -19 -16.625 1 96.06 474 VAL B CA 1
ATOM 7827 C C . VAL B 1 474 ? 2.367 -20.109 -16.984 1 96.06 474 VAL B C 1
ATOM 7829 O O . VAL B 1 474 ? 2.732 -21.062 -17.688 1 96.06 474 VAL B O 1
ATOM 7832 N N . GLY B 1 475 ? 1.11 -19.984 -16.562 1 96.88 475 GLY B N 1
ATOM 7833 C CA . GLY B 1 475 ? 0.089 -20.953 -16.938 1 96.88 475 GLY B CA 1
ATOM 7834 C C . GLY B 1 475 ? -0.106 -21.062 -18.438 1 96.88 475 GLY B C 1
ATOM 7835 O O . GLY B 1 475 ? -0.212 -22.172 -18.969 1 96.88 475 GLY B O 1
ATOM 7836 N N . ILE B 1 476 ? -0.103 -19.953 -19.109 1 97.62 476 ILE B N 1
ATOM 7837 C CA . ILE B 1 476 ? -0.279 -19.906 -20.547 1 97.62 476 ILE B CA 1
ATOM 7838 C C . ILE B 1 476 ? 0.899 -20.594 -21.234 1 97.62 476 ILE B C 1
ATOM 7840 O O . ILE B 1 476 ? 0.714 -21.344 -22.188 1 97.62 476 ILE B O 1
ATOM 7844 N N . SER B 1 477 ? 2.076 -20.328 -20.766 1 95 477 SER B N 1
ATOM 7845 C CA . SER B 1 477 ? 3.283 -20.891 -21.375 1 95 477 SER B CA 1
ATOM 7846 C C . SER B 1 477 ? 3.287 -22.422 -21.281 1 95 477 SER B C 1
ATOM 7848 O O . SER B 1 477 ? 3.785 -23.094 -22.188 1 95 477 SER B O 1
ATOM 7850 N N . VAL B 1 478 ? 2.752 -22.938 -20.25 1 93.81 478 VAL B N 1
ATOM 7851 C CA . VAL B 1 478 ? 2.811 -24.375 -20.016 1 93.81 478 VAL B CA 1
ATOM 7852 C C . VAL B 1 478 ? 1.6 -25.047 -20.656 1 93.81 478 VAL B C 1
ATOM 7854 O O . VAL B 1 478 ? 1.706 -26.156 -21.172 1 93.81 478 VAL B O 1
ATOM 7857 N N . CYS B 1 479 ? 0.47 -24.359 -20.688 1 95.56 479 CYS B N 1
ATOM 7858 C CA . CYS B 1 479 ? -0.773 -25.031 -21.047 1 95.56 479 CYS B CA 1
ATOM 7859 C C . CYS B 1 479 ? -1.413 -24.391 -22.266 1 95.56 479 CYS B C 1
ATOM 7861 O O . CYS B 1 479 ? -2.412 -24.891 -22.781 1 95.56 479 CYS B O 1
ATOM 7863 N N . GLY B 1 480 ? -0.896 -23.344 -22.797 1 96 480 GLY B N 1
ATOM 7864 C CA . GLY B 1 480 ? -1.529 -22.562 -23.859 1 96 480 GLY B CA 1
ATOM 7865 C C . GLY B 1 480 ? -1.74 -23.359 -25.125 1 96 480 GLY B C 1
ATOM 7866 O O . GLY B 1 480 ? -2.652 -23.062 -25.906 1 96 480 GLY B O 1
ATOM 7867 N N . GLU B 1 481 ? -0.945 -24.359 -25.391 1 94.62 481 GLU B N 1
ATOM 7868 C CA . GLU B 1 481 ? -1.005 -25.141 -26.625 1 94.62 481 GLU B CA 1
ATOM 7869 C C . GLU B 1 481 ? -2.295 -25.953 -26.703 1 94.62 481 GLU B C 1
ATOM 7871 O O . GLU B 1 481 ? -2.734 -26.328 -27.797 1 94.62 481 GLU B O 1
ATOM 7876 N N . TYR B 1 482 ? -2.951 -26.188 -25.594 1 94.88 482 TYR B N 1
ATOM 7877 C CA . TYR B 1 482 ? -4.133 -27.047 -25.547 1 94.88 482 TYR B CA 1
ATOM 7878 C C . TYR B 1 482 ? -5.375 -26.281 -26 1 94.88 482 TYR B C 1
ATOM 7880 O O . TYR B 1 482 ? -6.438 -26.875 -26.203 1 94.88 482 TYR B O 1
ATOM 7888 N N . PHE B 1 483 ? -5.215 -24.953 -26.141 1 96.31 483 PHE B N 1
ATOM 7889 C CA . PHE B 1 483 ? -6.363 -24.156 -26.562 1 96.31 483 PHE B CA 1
ATOM 7890 C C . PHE B 1 483 ? -6.566 -24.25 -28.062 1 96.31 483 PHE B C 1
ATOM 7892 O O . PHE B 1 483 ? -5.625 -24.062 -28.844 1 96.31 483 PHE B O 1
ATOM 7899 N N . THR B 1 484 ? -7.859 -24.5 -28.453 1 93.88 484 THR B N 1
ATOM 7900 C CA . THR B 1 484 ? -8.141 -24.734 -29.875 1 93.88 484 THR B CA 1
ATOM 7901 C C . THR B 1 484 ? -9.055 -23.641 -30.422 1 93.88 484 THR B C 1
ATOM 7903 O O . THR B 1 484 ? -9.07 -23.391 -31.625 1 93.88 484 THR B O 1
ATOM 7906 N N . ASP B 1 485 ? -9.828 -23.031 -29.578 1 94.31 485 ASP B N 1
ATOM 7907 C CA . ASP B 1 485 ? -10.719 -21.969 -30 1 94.31 485 ASP B CA 1
ATOM 7908 C C . ASP B 1 485 ? -9.93 -20.719 -30.391 1 94.31 485 ASP B C 1
ATOM 7910 O O . ASP B 1 485 ? -9.164 -20.188 -29.578 1 94.31 485 ASP B O 1
ATOM 7914 N N . THR B 1 486 ? -10.141 -20.234 -31.594 1 95.19 486 THR B N 1
ATOM 7915 C CA . THR B 1 486 ? -9.367 -19.109 -32.125 1 95.19 486 THR B CA 1
ATOM 7916 C C . THR B 1 486 ? -9.633 -17.844 -31.297 1 95.19 486 THR B C 1
ATOM 7918 O O . THR B 1 486 ? -8.727 -17.031 -31.094 1 95.19 486 THR B O 1
ATOM 7921 N N . GLY B 1 487 ? -10.875 -17.656 -30.891 1 96.12 487 GLY B N 1
ATOM 7922 C CA . GLY B 1 487 ? -11.188 -16.516 -30.047 1 96.12 487 GLY B CA 1
ATOM 7923 C C . GLY B 1 487 ? -10.453 -16.531 -28.719 1 96.12 487 GLY B C 1
ATOM 7924 O O . GLY B 1 487 ? -9.984 -15.5 -28.25 1 96.12 487 GLY B O 1
ATOM 7925 N N . GLU B 1 488 ? -10.414 -17.688 -28.172 1 96.56 488 GLU B N 1
ATOM 7926 C CA . GLU B 1 488 ? -9.711 -17.828 -26.906 1 96.56 488 GLU B CA 1
ATOM 7927 C C . GLU B 1 488 ? -8.203 -17.688 -27.078 1 96.56 488 GLU B C 1
ATOM 7929 O O . GLU B 1 488 ? -7.527 -17.125 -26.219 1 96.56 488 GLU B O 1
ATOM 7934 N N . GLN B 1 489 ? -7.633 -18.25 -28.188 1 97.62 489 GLN B N 1
ATOM 7935 C CA . GLN B 1 489 ? -6.219 -18.078 -28.5 1 97.62 489 GLN B CA 1
ATOM 7936 C C . GLN B 1 489 ? -5.863 -16.609 -28.609 1 97.62 489 GLN B C 1
ATOM 7938 O O . GLN B 1 489 ? -4.852 -16.156 -28.062 1 97.62 489 GLN B O 1
ATOM 7943 N N . ASP B 1 490 ? -6.742 -15.898 -29.234 1 97.62 490 ASP B N 1
ATOM 7944 C CA . ASP B 1 490 ? -6.535 -14.461 -29.391 1 97.62 490 ASP B CA 1
ATOM 7945 C C . ASP B 1 490 ? -6.574 -13.766 -28.031 1 97.62 490 ASP B C 1
ATOM 7947 O O . ASP B 1 490 ? -5.832 -12.805 -27.797 1 97.62 490 ASP B O 1
ATOM 7951 N N . ALA B 1 491 ? -7.473 -14.195 -27.172 1 97.88 491 ALA B N 1
ATOM 7952 C CA . ALA B 1 491 ? -7.578 -13.617 -25.828 1 97.88 491 ALA B CA 1
ATOM 7953 C C . ALA B 1 491 ? -6.301 -13.852 -25.031 1 97.88 491 ALA B C 1
ATOM 7955 O O . ALA B 1 491 ? -5.855 -12.969 -24.297 1 97.88 491 ALA B O 1
ATOM 7956 N N . LEU B 1 492 ? -5.723 -15.016 -25.141 1 98.44 492 LEU B N 1
ATOM 7957 C CA . LEU B 1 492 ? -4.461 -15.328 -24.484 1 98.44 492 LEU B CA 1
ATOM 7958 C C . LEU B 1 492 ? -3.348 -14.414 -24.984 1 98.44 492 LEU B C 1
ATOM 7960 O O . LEU B 1 492 ? -2.59 -13.852 -24.188 1 98.44 492 LEU B O 1
ATOM 7964 N N . VAL B 1 493 ? -3.281 -14.227 -26.297 1 98.38 493 VAL B N 1
ATOM 7965 C CA . VAL B 1 493 ? -2.244 -13.406 -26.906 1 98.38 493 VAL B CA 1
ATOM 7966 C C . VAL B 1 493 ? -2.426 -11.945 -26.484 1 98.38 493 VAL B C 1
ATOM 7968 O O . VAL B 1 493 ? -1.451 -11.25 -26.203 1 98.38 493 VAL B O 1
ATOM 7971 N N . ARG B 1 494 ? -3.65 -11.508 -26.438 1 97.62 494 ARG B N 1
ATOM 7972 C CA . ARG B 1 494 ? -3.932 -10.141 -26.016 1 97.62 494 ARG B CA 1
ATOM 7973 C C . ARG B 1 494 ? -3.48 -9.898 -24.578 1 97.62 494 ARG B C 1
ATOM 7975 O O . ARG B 1 494 ? -2.965 -8.828 -24.25 1 97.62 494 ARG B O 1
ATOM 7982 N N . LEU B 1 495 ? -3.742 -10.867 -23.766 1 97.56 495 LEU B N 1
ATOM 7983 C CA . LEU B 1 495 ? -3.289 -10.766 -22.375 1 97.56 495 LEU B CA 1
ATOM 7984 C C . LEU B 1 495 ? -1.774 -10.609 -22.312 1 97.56 495 LEU B C 1
ATOM 7986 O O . LEU B 1 495 ? -1.266 -9.75 -21.594 1 97.56 495 LEU B O 1
ATOM 7990 N N . LEU B 1 496 ? -1.044 -11.383 -23.062 1 98 496 LEU B N 1
ATOM 7991 C CA . LEU B 1 496 ? 0.413 -11.328 -23.094 1 98 496 LEU B CA 1
ATOM 7992 C C . LEU B 1 496 ? 0.897 -10 -23.656 1 98 496 LEU B C 1
ATOM 7994 O O . LEU B 1 496 ? 1.826 -9.391 -23.109 1 98 496 LEU B O 1
ATOM 7998 N N . GLN B 1 497 ? 0.242 -9.523 -24.688 1 97.38 497 GLN B N 1
ATOM 7999 C CA . GLN B 1 497 ? 0.604 -8.25 -25.281 1 97.38 497 GLN B CA 1
ATOM 8000 C C . GLN B 1 497 ? 0.376 -7.094 -24.312 1 97.38 497 GLN B C 1
ATOM 8002 O O . GLN B 1 497 ? 1.172 -6.156 -24.266 1 97.38 497 GLN B O 1
ATOM 8007 N N . ARG B 1 498 ? -0.674 -7.172 -23.562 1 96.12 498 ARG B N 1
ATOM 8008 C CA . ARG B 1 498 ? -0.961 -6.145 -22.562 1 96.12 498 ARG B CA 1
ATOM 8009 C C . ARG B 1 498 ? 0.071 -6.164 -21.438 1 96.12 498 ARG B C 1
ATOM 8011 O O . ARG B 1 498 ? 0.455 -5.113 -20.922 1 96.12 498 ARG B O 1
ATOM 8018 N N . LEU B 1 499 ? 0.444 -7.375 -21.016 1 96.5 499 LEU B N 1
ATOM 8019 C CA . LEU B 1 499 ? 1.485 -7.512 -20.016 1 96.5 499 LEU B CA 1
ATOM 8020 C C . LEU B 1 499 ? 2.764 -6.801 -20.438 1 96.5 499 LEU B C 1
ATOM 8022 O O . LEU B 1 499 ? 3.385 -6.09 -19.656 1 96.5 499 LEU B O 1
ATOM 8026 N N . GLU B 1 500 ? 3.145 -6.953 -21.688 1 95.31 500 GLU B N 1
ATOM 8027 C CA . GLU B 1 500 ? 4.34 -6.309 -22.219 1 95.31 500 GLU B CA 1
ATOM 8028 C C . GLU B 1 500 ? 4.141 -4.801 -22.359 1 95.31 500 GLU B C 1
ATOM 8030 O O . GLU B 1 500 ? 5.012 -4.016 -21.984 1 95.31 500 GLU B O 1
ATOM 8035 N N . TYR B 1 501 ? 3.033 -4.395 -22.812 1 93.88 501 TYR B N 1
ATOM 8036 C CA . TYR B 1 501 ? 2.736 -2.988 -23.047 1 93.88 501 TYR B CA 1
ATOM 8037 C C . TYR B 1 501 ? 2.645 -2.221 -21.734 1 93.88 501 TYR B C 1
ATOM 8039 O O . TYR B 1 501 ? 3.221 -1.138 -21.594 1 93.88 501 TYR B O 1
ATOM 8047 N N . ASP B 1 502 ? 1.911 -2.773 -20.766 1 92.31 502 ASP B N 1
ATOM 8048 C CA . ASP B 1 502 ? 1.616 -2.062 -19.531 1 92.31 502 ASP B CA 1
ATOM 8049 C C . ASP B 1 502 ? 2.77 -2.189 -18.531 1 92.31 502 ASP B C 1
ATOM 8051 O O . ASP B 1 502 ? 3.014 -1.279 -17.734 1 92.31 502 ASP B O 1
ATOM 8055 N N . HIS B 1 503 ? 3.5 -3.33 -18.594 1 93.81 503 HIS B N 1
ATOM 8056 C CA . HIS B 1 503 ? 4.426 -3.596 -17.484 1 93.81 503 HIS B CA 1
ATOM 8057 C C . HIS B 1 503 ? 5.816 -3.934 -18.016 1 93.81 503 HIS B C 1
ATOM 8059 O O . HIS B 1 503 ? 6.711 -4.273 -17.234 1 93.81 503 HIS B O 1
ATOM 8065 N N . ALA B 1 504 ? 6.031 -3.904 -19.297 1 94 504 ALA B N 1
ATOM 8066 C CA . ALA B 1 504 ? 7.324 -4.059 -19.953 1 94 504 ALA B CA 1
ATOM 8067 C C . ALA B 1 504 ? 7.902 -5.449 -19.703 1 94 504 ALA B C 1
ATOM 8069 O O . ALA B 1 504 ? 9.125 -5.633 -19.719 1 94 504 ALA B O 1
ATOM 8070 N N . TRP B 1 505 ? 7.113 -6.43 -19.375 1 95.19 505 TRP B N 1
ATOM 8071 C CA . TRP B 1 505 ? 7.559 -7.812 -19.25 1 95.19 505 TRP B CA 1
ATOM 8072 C C . TRP B 1 505 ? 7.641 -8.484 -20.609 1 95.19 505 TRP B C 1
ATOM 8074 O O . TRP B 1 505 ? 6.695 -8.422 -21.406 1 95.19 505 TRP B O 1
ATOM 8084 N N . PRO B 1 506 ? 8.734 -9.125 -20.906 1 94 506 PRO B N 1
ATOM 8085 C CA . PRO B 1 506 ? 8.891 -9.703 -22.234 1 94 506 PRO B CA 1
ATOM 8086 C C . PRO B 1 506 ? 7.977 -10.906 -22.469 1 94 506 PRO B C 1
ATOM 8088 O O . PRO B 1 506 ? 8 -11.859 -21.688 1 94 506 PRO B O 1
ATOM 8091 N N . THR B 1 507 ? 7.184 -10.883 -23.531 1 95.31 507 THR B N 1
ATOM 8092 C CA . THR B 1 507 ? 6.23 -11.953 -23.781 1 95.31 507 THR B CA 1
ATOM 8093 C C . THR B 1 507 ? 6.348 -12.453 -25.219 1 95.31 507 THR B C 1
ATOM 8095 O O . THR B 1 507 ? 5.727 -13.453 -25.594 1 95.31 507 THR B O 1
ATOM 8098 N N . GLU B 1 508 ? 7.137 -11.898 -26.062 1 93.44 508 GLU B N 1
ATOM 8099 C CA . GLU B 1 508 ? 7.18 -12.156 -27.5 1 93.44 508 GLU B CA 1
ATOM 8100 C C . GLU B 1 508 ? 7.562 -13.609 -27.781 1 93.44 508 GLU B C 1
ATOM 8102 O O . GLU B 1 508 ? 6.965 -14.258 -28.641 1 93.44 508 GLU B O 1
ATOM 8107 N N . SER B 1 509 ? 8.586 -14.094 -27.141 1 90.88 509 SER B N 1
ATOM 8108 C CA . SER B 1 509 ? 9.023 -15.477 -27.359 1 90.88 509 SER B CA 1
ATOM 8109 C C . SER B 1 509 ? 7.906 -16.469 -27.031 1 90.88 509 SER B C 1
ATOM 8111 O O . SER B 1 509 ? 7.738 -17.469 -27.703 1 90.88 509 SER B O 1
ATOM 8113 N N . THR B 1 510 ? 7.156 -16.172 -25.984 1 93.06 510 THR B N 1
ATOM 8114 C CA . THR B 1 510 ? 6.043 -17.031 -25.578 1 93.06 510 THR B CA 1
ATOM 8115 C C . THR B 1 510 ? 4.934 -16.984 -26.625 1 93.06 510 THR B C 1
ATOM 8117 O O . THR B 1 510 ? 4.363 -18.016 -26.984 1 93.06 510 THR B O 1
ATOM 8120 N N . ILE B 1 511 ? 4.637 -15.844 -27.141 1 96.88 511 ILE B N 1
ATOM 8121 C CA . ILE B 1 511 ? 3.6 -15.688 -28.156 1 96.88 511 ILE B CA 1
ATOM 8122 C C . ILE B 1 511 ? 3.979 -16.469 -29.406 1 96.88 511 ILE B C 1
ATOM 8124 O O . ILE B 1 511 ? 3.148 -17.172 -29.984 1 96.88 511 ILE B O 1
ATOM 8128 N N . GLN B 1 512 ? 5.219 -16.359 -29.797 1 95.38 512 GLN B N 1
ATOM 8129 C CA . GLN B 1 512 ? 5.688 -17.078 -30.984 1 95.38 512 GLN B CA 1
ATOM 8130 C C . GLN B 1 512 ? 5.602 -18.594 -30.781 1 95.38 512 GLN B C 1
ATOM 8132 O O . GLN B 1 512 ? 5.199 -19.312 -31.688 1 95.38 512 GLN B O 1
ATOM 8137 N N . ALA B 1 513 ? 5.996 -19.016 -29.688 1 93.88 513 ALA B N 1
ATOM 8138 C CA . ALA B 1 513 ? 5.926 -20.438 -29.375 1 93.88 513 ALA B CA 1
ATOM 8139 C C . ALA B 1 513 ? 4.484 -20.938 -29.422 1 93.88 513 ALA B C 1
ATOM 8141 O O . ALA B 1 513 ? 4.223 -22.047 -29.906 1 93.88 513 ALA B O 1
ATOM 8142 N N . LEU B 1 514 ? 3.535 -20.141 -28.906 1 96 514 LEU B N 1
ATOM 8143 C CA . LEU B 1 514 ? 2.121 -20.5 -28.906 1 96 514 LEU B CA 1
ATOM 8144 C C . LEU B 1 514 ? 1.595 -20.594 -30.344 1 96 514 LEU B C 1
ATOM 8146 O O . LEU B 1 514 ? 0.92 -21.562 -30.703 1 96 514 LEU B O 1
ATOM 8150 N N . ARG B 1 515 ? 1.934 -19.641 -31.125 1 96.25 515 ARG B N 1
ATOM 8151 C CA . ARG B 1 515 ? 1.471 -19.609 -32.5 1 96.25 515 ARG B CA 1
ATOM 8152 C C . ARG B 1 515 ? 2.006 -20.812 -33.281 1 96.25 515 ARG B C 1
ATOM 8154 O O . ARG B 1 515 ? 1.276 -21.438 -34.062 1 96.25 515 ARG B O 1
ATOM 8161 N N . ASN B 1 516 ? 3.258 -21.125 -33.062 1 95.31 516 ASN B N 1
ATOM 8162 C CA . ASN B 1 516 ? 3.848 -22.312 -33.688 1 95.31 516 ASN B CA 1
ATOM 8163 C C . ASN B 1 516 ? 3.135 -23.594 -33.281 1 95.31 516 ASN B C 1
ATOM 8165 O O . ASN B 1 516 ? 2.871 -24.469 -34.094 1 95.31 516 ASN B O 1
ATOM 8169 N N . ALA B 1 517 ? 2.814 -23.672 -32.031 1 94.62 517 ALA B N 1
ATOM 8170 C CA . ALA B 1 517 ? 2.137 -24.859 -31.5 1 94.62 517 ALA B CA 1
ATOM 8171 C C . ALA B 1 517 ? 0.726 -24.984 -32.062 1 94.62 517 ALA B C 1
ATOM 8173 O O . ALA B 1 517 ? 0.261 -26.078 -32.344 1 94.62 517 ALA B O 1
ATOM 8174 N N . TRP B 1 518 ? 0.05 -23.875 -32.219 1 95 518 TRP B N 1
ATOM 8175 C CA . TRP B 1 518 ? -1.319 -23.875 -32.719 1 95 518 TRP B CA 1
ATOM 8176 C C . TRP B 1 518 ? -1.354 -24.188 -34.188 1 95 518 TRP B C 1
ATOM 8178 O O . TRP B 1 518 ? -2.301 -24.812 -34.688 1 95 518 TRP B O 1
ATOM 8188 N N . GLU B 1 519 ? -0.398 -23.75 -34.938 1 90.25 519 GLU B N 1
ATOM 8189 C CA . GLU B 1 519 ? -0.316 -24.031 -36.375 1 90.25 519 GLU B CA 1
ATOM 8190 C C . GLU B 1 519 ? -0.07 -25.516 -36.625 1 90.25 519 GLU B C 1
ATOM 8192 O O . GLU B 1 519 ? -0.6 -26.078 -37.594 1 90.25 519 GLU B O 1
ATOM 8197 N N . HIS B 1 520 ? 0.713 -26.141 -35.812 1 85.81 520 HIS B N 1
ATOM 8198 C CA . HIS B 1 520 ? 1.027 -27.562 -35.969 1 85.81 520 HIS B CA 1
ATOM 8199 C C . HIS B 1 520 ? -0.119 -28.438 -35.5 1 85.81 520 HIS B C 1
ATOM 8201 O O . HIS B 1 520 ? -0.209 -29.609 -35.875 1 85.81 520 HIS B O 1
ATOM 8207 N N . ALA B 1 521 ? -0.933 -28.062 -34.625 1 73.75 521 ALA B N 1
ATOM 8208 C CA . ALA B 1 521 ? -2.061 -28.844 -34.125 1 73.75 521 ALA B CA 1
ATOM 8209 C C . ALA B 1 521 ? -3.197 -28.891 -35.125 1 73.75 521 ALA B C 1
ATOM 8211 O O . ALA B 1 521 ? -4.051 -29.781 -35.094 1 73.75 521 ALA B O 1
ATOM 8212 N N . THR B 1 522 ? -3.227 -28.016 -36.156 1 58 522 THR B N 1
ATOM 8213 C CA . THR B 1 522 ? -4.164 -28.094 -37.281 1 58 522 THR B CA 1
ATOM 8214 C C . THR B 1 522 ? -3.588 -28.922 -38.406 1 58 522 THR B C 1
ATOM 8216 O O . THR B 1 522 ? -4.16 -28.984 -39.5 1 58 522 THR B O 1
#

Nearest PDB structures (foldseek):
  7nkz-assembly1_B  TM=1.990E-01  e=1.460E+00  Mycobacterium tuberculosis H37Rv

InterPro domains:
  IPR021858 Fungal transcription factor [PF11951] (127-272)

Solvent-accessible surface area (backbone atoms only — not comparable to full-atom values): 60664 Å² total; per-residue (Å²): 144,82,85,83,76,89,80,81,82,81,80,81,80,81,80,81,67,83,82,75,82,71,83,76,83,72,86,76,74,83,72,85,76,82,80,75,84,68,89,69,84,85,77,81,86,80,83,81,84,83,81,85,87,81,83,88,81,85,78,84,84,83,83,84,81,86,82,84,93,83,84,80,82,78,80,74,84,75,82,82,73,80,73,77,75,75,86,76,71,74,78,62,86,81,54,74,82,36,64,47,83,56,57,84,42,64,69,25,40,66,49,91,57,44,52,95,67,18,44,32,44,71,69,58,32,52,24,53,48,44,27,39,75,63,49,19,62,68,48,24,54,64,36,85,78,32,48,49,37,58,41,45,60,60,42,24,50,37,15,45,38,37,33,22,22,45,38,14,32,29,41,43,48,53,54,42,30,22,58,52,48,73,65,43,80,59,56,41,97,83,67,45,70,69,86,69,62,90,57,46,20,58,53,30,39,52,54,22,49,54,36,49,51,52,42,72,68,29,85,84,50,66,89,43,46,60,53,51,39,23,33,48,41,41,34,51,41,42,59,50,35,20,90,79,71,39,91,66,60,63,39,54,50,52,44,48,52,52,63,59,65,61,60,62,74,53,57,48,17,50,83,51,55,71,61,64,71,75,61,61,47,76,70,47,83,83,39,63,31,56,34,48,43,36,50,54,29,46,56,61,59,43,50,53,55,24,64,74,66,61,36,37,51,84,68,74,59,40,90,76,52,52,79,79,71,78,71,92,60,37,60,44,44,52,24,50,30,47,50,39,52,34,42,50,48,34,31,67,70,43,35,85,69,86,59,52,72,68,57,44,46,51,53,48,51,59,58,48,47,48,56,52,44,45,72,75,62,52,62,76,73,69,53,23,35,25,63,44,77,51,38,61,94,78,70,35,64,41,29,38,42,27,55,82,49,67,30,42,42,48,29,54,42,44,52,42,54,36,49,50,54,51,64,75,59,34,69,86,64,61,58,71,73,65,93,54,30,64,59,51,49,50,52,49,41,52,50,45,47,54,44,35,30,47,31,42,9,42,30,65,54,34,76,92,43,69,57,39,45,51,52,22,45,50,41,41,71,75,41,46,60,68,57,78,52,67,70,53,48,50,51,54,48,50,51,42,51,45,44,18,44,78,66,31,39,79,40,64,70,58,51,50,52,41,51,54,44,47,58,67,74,100,139,80,86,79,79,86,71,85,83,75,83,76,77,84,79,81,79,78,78,74,79,73,83,73,83,84,84,76,72,82,79,82,78,75,87,74,84,64,88,86,78,90,78,88,92,83,87,88,84,84,90,84,88,80,88,83,80,82,79,83,85,83,83,79,81,81,80,79,88,80,80,74,78,75,77,76,83,71,79,79,74,79,69,78,73,74,86,73,71,70,75,64,86,82,52,79,80,37,53,49,84,45,59,78,49,56,75,16,37,67,50,91,57,45,53,96,68,17,44,33,44,72,69,57,33,51,25,52,47,44,27,38,74,62,49,20,62,67,48,26,54,62,37,84,79,33,49,50,39,57,42,45,58,60,43,24,50,37,15,45,36,38,31,23,22,45,39,16,32,29,40,43,49,52,53,43,30,22,59,53,48,73,64,44,80,61,55,43,96,83,67,45,71,70,87,71,61,89,57,46,20,60,53,30,38,52,54,22,49,53,34,50,51,51,42,72,70,30,87,85,51,67,91,42,47,59,53,51,39,23,34,50,41,42,34,50,39,44,58,50,35,21,90,80,73,40,90,68,60,64,38,53,50,52,44,46,52,52,64,60,65,61,59,60,75,54,58,47,16,50,84,51,54,71,62,62,72,75,63,63,46,78,65,46,85,83,39,62,31,55,33,47,43,36,50,53,28,46,55,62,60,42,51,55,56,23,64,75,66,61,36,38,49,87,67,74,60,40,91,76,52,53,79,79,70,77,71,93,60,38,61,42,42,51,24,48,30,45,51,39,52,36,44,49,48,33,30,68,70,44,34,85,72,84,58,49,73,67,57,43,48,52,53,48,49,58,57,48,47,47,56,52,45,44,72,76,62,54,61,75,73,69,54,24,35,25,63,44,77,51,38,61,92,78,70,34,67,40,28,37,41,26,55,83,47,66,30,42,43,48,28,54,41,43,51,42,53,38,50,50,54,50,65,76,59,34,70,88,64,62,58,71,73,65,93,55,30,64,58,51,50,49,52,50,42,51,50,44,47,53,44,36,30,48,29,43,8,42,28,65,54,33,77,90,45,70,57,40,44,53,52,23,45,48,41,38,72,74,40,46,61,67,56,78,54,66,71,53,50,49,51,53,50,47,52,43,51,45,43,19,43,77,66,31,40,78,40,64,71,56,50,51,52,42,52,54,44,47,60,70,76,107